Protein 9R22 (pdb70)

Solvent-accessible surface area: 41037 Å² total; per-residue (Å²): 90,1,80,98,61,19,65,17,0,25,5,2,9,23,0,0,2,6,0,32,7,9,11,43,14,1,29,21,9,0,84,59,16,82,107,87,2,23,43,0,0,0,6,5,0,7,2,0,31,0,0,6,45,7,9,73,37,9,24,46,38,8,18,38,16,28,110,88,63,80,73,58,2,29,20,18,5,14,10,4,5,19,32,21,0,16,9,32,6,0,18,1,0,21,15,0,0,100,16,33,63,7,106,19,46,69,86,0,40,133,83,0,42,80,0,0,59,46,32,10,95,1,8,31,14,0,18,14,143,99,55,68,23,60,81,0,46,103,58,8,63,78,0,72,52,61,1,22,161,4,0,67,27,8,73,0,5,99,11,1,71,87,33,90,30,0,100,78,4,1,60,32,0,39,78,15,1,62,99,17,22,32,42,37,39,87,3,13,47,82,12,66,78,116,57,71,49,90,33,12,42,13,1,46,77,2,0,80,18,3,66,64,3,9,21,74,0,2,64,32,0,40,65,0,0,58,120,52,30,132,88,2,81,97,61,19,66,17,0,25,5,2,9,21,0,0,1,6,0,31,8,8,11,43,14,1,29,21,9,0,85,56,16,83,105,91,1,22,42,0,0,0,6,6,0,7,1,1,30,0,0,6,44,9,9,74,36,9,24,44,37,8,17,37,18,28,111,88,62,79,72,56,1,34,20,37,7,17,9,5,5,18,31,20,0,16,10,32,6,0,18,1,0,21,16,0,0,101,16,33,62,7,107,13,45,69,89,0,40,132,91,0,42,81,0,0,64,48,33,10,89,0,8,32,14,0,16,19,144,100,52,68,23,60,80,0,47,104,56,8,61,76,0,71,52,62,1,23,160,4,0,67,25,6,58,0,7,100,11,1,75,87,32,90,32,0,101,80,4,2,61,32,0,38,78,15,1,60,101,16,22,32,41,36,36,86,4,14,46,81,13,67,77,116,57,69,49,89,33,11,43,13,1,46,77,3,0,78,18,3,67,64,3,9,21,74,0,2,62,31,0,40,68,0,0,58,124,52,31,132,89,1,81,98,63,19,67,17,0,26,4,1,9,24,0,0,1,6,0,32,8,8,11,44,15,0,30,19,9,0,87,58,16,81,104,89,1,23,43,0,0,0,6,5,0,7,1,1,31,0,0,6,44,8,8,72,36,9,23,45,36,8,18,38,16,27,111,88,63,80,72,56,1,34,20,36,7,14,10,4,4,20,29,20,0,16,11,31,6,0,18,1,0,22,16,0,0,99,15,34,62,7,105,14,44,71,89,0,40,131,89,0,41,81,0,0,64,46,33,10,90,0,8,31,14,0,18,15,144,98,54,71,22,55,83,0,49,103,56,8,63,79,0,72,51,63,0,22,163,4,0,66,23,9,62,0,4,93,11,2,70,87,32,89,28,0,100,78,5,2,63,32,0,38,78,15,2,61,100,16,22,31,40,37,37,85,5,13,47,79,14,67,78,117,56,69,49,90,33,12,42,13,2,46,78,3,0,78,18,3,65,64,3,8,22,73,0,2,64,33,0,41,70,0,0,58,122,50,36,133,91,2,80,98,63,18,69,16,0,25,5,1,8,23,0,0,2,6,0,34,7,9,10,44,15,0,29,19,9,1,86,56,16,82,106,89,2,22,41,0,0,0,5,5,0,7,2,1,30,0,0,5,43,7,9,74,35,8,21,46,37,8,18,37,18,27,110,90,64,80,72,57,2,34,20,35,6,15,10,4,5,19,30,21,0,15,10,31,5,0,17,1,0,22,14,0,0,102,16,33,62,9,107,18,46,69,88,0,39,131,81,0,43,80,0,0,64,48,33,9,90,0,7,31,14,0,16,15,149,100,54,67,21,56,80,1,50,99,58,8,64,79,0,71,51,63,0,22,164,4,0,68,24,7,69,0,7,98,13,1,74,85,33,90,30,0,99,77,3,2,64,32,0,38,78,16,2,61,101,16,22,32,42,37,37,85,5,13,45,82,12,66,80,116,57,77,49,88,33,11,43,12,1,46,78,3,0,76,17,3,65,65,3,8,20,73,0,3,64,31,0,40,66,0,0,57,120,52,33,128,95,2,85,45,63,20,66,16,0,19,5,2,8,23,0,0,2,6,0,32,8,9,10,43,15,0,29,20,9,0,85,58,16,80,105,89,1,23,43,0,0,0,6,4,0,8,2,1,30,1,0,6,44,7,9,73,36,8,23,46,37,8,18,39,18,28,115,91,62,80,72,58,2,36,20,35,8,13,10,4,5,20,32,20,0,17,10,32,6,0,17,1,0,21,15,0,0,101,15,34,63,9,110,10,45,70,88,0,39,132,89,0,42,81,0,0,60,46,32,10,96,1,7,31,12,0,18,16,144,101,55,64,23,65,79,0,47,101,59,7,63,79,0,74,52,62,1,23,162,4,0,66,25,6,58,0,7,100,10,1,74,88,34,89,31,0,100,83,7,2,62,32,0,40,77,16,2,62,101,17,22,33,41,36,38,85,4,13,35,84,13,66,74,106,56,79,48,88,33,11,43,13,2,46,77,2,0,78,18,4,66,66,4,9,20,74,1,3,63,31,0,40,72,0,0,57,129,52,31,132

Foldseek 3Di:
DDDPPQLLLVLLVVLLVVLVVLLCVLQVCLVPFPPLLNVLSVLLSVLSVLVNVLSVVQSVVQRVCVVVPHGFRACLSVLVSQLPNVLSLLLSLVSVLVSLPFDFDCVLNVLSNVLSNQLSVLCNCCSVVVDPLVRSLVSNVSSVVSSLCCLCPNRSVVSLVVDDLCVVLSVVLSCCSVPLVVLVSVCSVCVPVVVVDDNSVVSSSVSVSCCPNRSVNSVSSVVSSRVVSD/DDDPPQLLLVLLVVLLVVLVVLLCVLQVCLVPFPPLLNVLSVLLSVLSVLVNVLSVVQSVVQRVCVVVPHGFRDCLSVLVSQLPNVLSLLLSLVSVLVSLPFDFDCVLNVLSNVLSNQLSVLCNCCVVVVDPLVRSLVSNVSSVVSSLCCLCPNRSVVSLVVDDLCVVLSVVLSCCSVPLVVLVSVCSVCVPVVVVDDNSVVSSSVSVSCCPNRSVNSVSSVVSSRVVSD/DDDPPQLLLVLLVVLLVVLVVLLCVLQVCLVPFPPLQNVLSVLLSVLSVLVNVLSVVQSVVQRVCVVVPHGFRACLSVLVSQLPNVLSLLLSLVSVLVSLPFDFDCVLNVLSNVLSNQLSVLCNCCSVVVDPLVRSLVSNVSSVVSSLCCLCPNRSVVSLVVDDLCVVLSVVLSCCSVPLVVLVSVCSVCVPVVVVDDNSVVSSSVSVSCCPNRSVNSVSSVVSSRVVSD/DDDPPQLLLVLLVVLLVVLVVLLCVLQVCLVPFPPLLNVLSVLLSVLSVLVNVLSVVQSVVQRVCVVVPHGFRACLSVLVSQLPNVLSLLLSLVSVLVSLPFDFDCVLNVLSNVLSNQLSVLCNCCSVVVDPLVRSLVSNVSSVVSSLCCLCPNRSVVSLVVDDLCVVLSVVLSCCSVPLVVLVSVCSVCVPVVVVDDNSVVSSSVSVSCCPNRSVNSVSSVVSSRVVSD/DDDDVQLLLVLLVVLLVVLVVLLCVLQVCLVPFPPLLNVLSVLLSVLSVLVNVLSVVQSVVQRVCVVVPHGFRACLSVLVSQLPNVLSLLLSLVSVLVSLPFDFDCVLNVLSNVLSNQLSVLCNCCSVVVDPLVRSLVSNVSSVVSSLCCLCPNRSVVSLVVDDLCVVLSVVLSCCSVPLVVLVSVCSVCVPVVVVDDNSRVSSSVSVSCCPNRSVNSVSSVVSSRVVSD

B-factor: mean 44.11, std 25.73, range [10.43, 156.04]

Sequence (1150 aa):
MLQAGDFVGVSFWLVSVVAMVAATVFFFYEGMSVKKEWKLSMTIAGLVTLVAAIHYYYMRDYWVASVLAGSPDSPIVYRYIDWLITVPLLMIEFFIILKAVGASISTNSFWRLLVGTLVMLIGGFAGEAMLISASLGFIIGMVGWAIIIWEIFGGEASKAADANAGVKSAFNALRLIVLVGWAIYPLGYIFGYMMGSVDSGSLNIIYNLADFVNKILFGLIIWNVAVRESSMLQAGDFVGVSFWLVSVVAMVAATVFFFYEGMSVKKEWKLSMTIAGLVTLVAAIHYYYMRDYWVASVLAGSPDSPIVYRYIDWLITVPLLMIEFFIILKAVGASISTNSFWRLLVGTLVMLIGGFAGEAMLISASLGFIIGMVGWAIIIWEIFGGEASKAADANAGVKSAFNALRLIVLVGWAIYPLGYIFGYMMGSVDSGSLNIIYNLADFVNKILFGLIIWNVAVRESSMLQAGDFVGVSFWLVSVVAMVAATVFFFYEGMSVKKEWKLSMTIAGLVTLVAAIHYYYMRDYWVASVLAGSPDSPIVYRYIDWLITVPLLMIEFFIILKAVGASISTNSFWRLLVGTLVMLIGGFAGEAMLISASLGFIIGMVGWAIIIWEIFGGEASKAADANAGVKSAFNALRLIVLVGWAIYPLGYIFGYMMGSVDSGSLNIIYNLADFVNKILFGLIIWNVAVRESSMLQAGDFVGVSFWLVSVVAMVAATVFFFYEGMSVKKEWKLSMTIAGLVTLVAAIHYYYMRDYWVASVLAGSPDSPIVYRYIDWLITVPLLMIEFFIILKAVGASISTNSFWRLLVGTLVMLIGGFAGEAMLISASLGFIIGMVGWAIIIWEIFGGEASKAADANAGVKSAFNALRLIVLVGWAIYPLGYIFGYMMGSVDSGSLNIIYNLADFVNKILFGLIIWNVAVRESSMLQAGDFVGVSFWLVSVVAMVAATVFFFYEGMSVKKEWKLSMTIAGLVTLVAAIHYYYMRDYWVASVLAGSPDSPIVYRYIDWLITVPLLMIEFFIILKAVGASISTNSFWRLLVGTLVMLIGGFAGEAMLISASLGFIIGMVGWAIIIWEIFGGEASKAADANAGVKSAFNALRLIVLVGWAIYPLGYIFGYMMGSVDSGSLNIIYNLADFVNKILFGLIIWNVAVRESS

Structure (mmCIF, N/CA/C/O backbone):
data_9R22
#
_entry.id   9R22
#
_cell.length_a   1.00
_cell.length_b   1.00
_cell.length_c   1.00
_cell.angle_alpha   90.00
_cell.angle_beta   90.00
_cell.angle_gamma   90.00
#
_symmetry.space_group_name_H-M   'P 1'
#
loop_
_entity.id
_entity.type
_entity.pdbx_description
1 polymer 'microbial rhodopsin'
2 non-polymer EICOSANE
3 non-polymer RETINAL
4 non-polymer DODECYL-BETA-D-MALTOSIDE
5 water water
#
loop_
_atom_site.group_PDB
_atom_site.id
_atom_site.type_symbol
_atom_site.label_atom_id
_atom_site.label_alt_id
_atom_site.label_comp_id
_atom_site.label_asym_id
_atom_site.label_entity_id
_atom_site.label_seq_id
_atom_site.pdbx_PDB_ins_code
_atom_site.Cartn_x
_atom_site.Cartn_y
_atom_site.Cartn_z
_atom_site.occupancy
_atom_site.B_iso_or_equiv
_atom_site.auth_seq_id
_atom_site.auth_comp_id
_atom_site.auth_asym_id
_atom_site.auth_atom_id
_atom_site.pdbx_PDB_model_num
ATOM 1 N N . MET A 1 1 ? 104.578 115.448 137.958 1.00 78.78 1 MET A N 1
ATOM 2 C CA . MET A 1 1 ? 103.675 114.516 137.230 1.00 75.27 1 MET A CA 1
ATOM 3 C C . MET A 1 1 ? 102.235 115.033 137.251 1.00 61.79 1 MET A C 1
ATOM 4 O O . MET A 1 1 ? 101.753 115.624 138.216 1.00 72.85 1 MET A O 1
ATOM 9 N N . LEU A 1 2 ? 101.552 114.791 136.151 1.00 50.79 2 LEU A N 1
ATOM 10 C CA . LEU A 1 2 ? 100.193 115.233 135.961 1.00 48.51 2 LEU A CA 1
ATOM 11 C C . LEU A 1 2 ? 99.285 114.404 136.856 1.00 48.82 2 LEU A C 1
ATOM 12 O O . LEU A 1 2 ? 99.359 113.186 136.829 1.00 64.56 2 LEU A O 1
ATOM 17 N N . GLN A 1 3 ? 98.441 115.071 137.640 1.00 65.05 3 GLN A N 1
ATOM 18 C CA . GLN A 1 3 ? 97.689 114.436 138.709 1.00 70.59 3 GLN A CA 1
ATOM 19 C C . GLN A 1 3 ? 96.318 114.082 138.176 1.00 70.86 3 GLN A C 1
ATOM 20 O O . GLN A 1 3 ? 95.986 114.452 137.050 1.00 67.44 3 GLN A O 1
ATOM 26 N N . ALA A 1 4 ? 95.548 113.368 139.015 1.00 96.20 4 ALA A N 1
ATOM 27 C CA . ALA A 1 4 ? 94.229 112.872 138.652 1.00 116.16 4 ALA A CA 1
ATOM 28 C C . ALA A 1 4 ? 93.199 113.987 138.808 1.00 105.47 4 ALA A C 1
ATOM 29 O O . ALA A 1 4 ? 93.199 114.703 139.814 1.00 97.96 4 ALA A O 1
ATOM 31 N N . GLY A 1 5 ? 92.346 114.123 137.783 1.00 81.38 5 GLY A N 1
ATOM 32 C CA . GLY A 1 5 ? 91.272 115.100 137.794 1.00 74.34 5 GLY A CA 1
ATOM 33 C C . GLY A 1 5 ? 91.750 116.483 137.362 1.00 65.52 5 GLY A C 1
ATOM 34 O O . GLY A 1 5 ? 90.952 117.424 137.344 1.00 74.76 5 GLY A O 1
ATOM 35 N N . ASP A 1 6 ? 93.024 116.587 136.972 1.00 47.62 6 ASP A N 1
ATOM 36 C CA . ASP A 1 6 ? 93.572 117.848 136.518 1.00 46.03 6 ASP A CA 1
ATOM 37 C C . ASP A 1 6 ? 93.323 118.012 135.015 1.00 45.08 6 ASP A C 1
ATOM 38 O O . ASP A 1 6 ? 94.169 117.645 134.193 1.00 49.84 6 ASP A O 1
ATOM 43 N N . PHE A 1 7 ? 92.174 118.597 134.660 1.00 36.69 7 PHE A N 1
ATOM 44 C CA . PHE A 1 7 ? 91.875 118.834 133.265 1.00 36.65 7 PHE A CA 1
ATOM 45 C C . PHE A 1 7 ? 92.750 119.948 132.697 1.00 32.80 7 PHE A C 1
ATOM 46 O O . PHE A 1 7 ? 93.129 119.910 131.524 1.00 33.88 7 PHE A O 1
ATOM 54 N N . VAL A 1 8 ? 93.148 120.901 133.523 1.00 28.71 8 VAL A N 1
ATOM 55 C CA . VAL A 1 8 ? 93.992 121.948 133.007 1.00 29.59 8 VAL A CA 1
ATOM 56 C C . VAL A 1 8 ? 95.320 121.321 132.572 1.00 31.96 8 VAL A C 1
ATOM 57 O O . VAL A 1 8 ? 95.853 121.630 131.498 1.00 33.66 8 VAL A O 1
ATOM 61 N N . GLY A 1 9 ? 95.822 120.399 133.372 1.00 26.47 9 GLY A N 1
ATOM 62 C CA . GLY A 1 9 ? 97.091 119.808 133.046 1.00 25.23 9 GLY A CA 1
ATOM 63 C C . GLY A 1 9 ? 96.952 118.851 131.882 1.00 26.47 9 GLY A C 1
ATOM 64 O O . GLY A 1 9 ? 97.916 118.641 131.144 1.00 30.03 9 GLY A O 1
ATOM 65 N N . VAL A 1 10 ? 95.765 118.258 131.739 1.00 27.03 10 VAL A N 1
ATOM 66 C CA . VAL A 1 10 ? 95.555 117.340 130.632 1.00 28.86 10 VAL A CA 1
ATOM 67 C C . VAL A 1 10 ? 95.568 118.131 129.332 1.00 25.85 10 VAL A C 1
ATOM 68 O O . VAL A 1 10 ? 96.306 117.744 128.432 1.00 25.93 10 VAL A O 1
ATOM 72 N N . SER A 1 11 ? 94.858 119.275 129.331 1.00 20.54 11 SER A N 1
ATOM 73 C CA . SER A 1 11 ? 94.825 120.203 128.219 1.00 19.12 11 SER A CA 1
ATOM 74 C C . SER A 1 11 ? 96.229 120.704 127.863 1.00 17.05 11 SER A C 1
ATOM 75 O O . SER A 1 11 ? 96.526 120.862 126.700 1.00 17.66 11 SER A O 1
ATOM 78 N N . PHE A 1 12 ? 97.080 120.992 128.837 1.00 15.56 12 PHE A N 1
ATOM 79 C CA . PHE A 1 12 ? 98.427 121.371 128.512 1.00 16.66 12 PHE A CA 1
ATOM 80 C C . PHE A 1 12 ? 99.176 120.219 127.818 1.00 18.51 12 PHE A C 1
ATOM 81 O O . PHE A 1 12 ? 100.040 120.442 126.967 1.00 19.49 12 PHE A O 1
ATOM 89 N N . TRP A 1 13 ? 98.911 118.980 128.216 1.00 19.89 13 TRP A N 1
ATOM 90 C CA . TRP A 1 13 ? 99.624 117.848 127.654 1.00 21.65 13 TRP A CA 1
ATOM 91 C C . TRP A 1 13 ? 99.137 117.633 126.218 1.00 22.98 13 TRP A C 1
ATOM 92 O O . TRP A 1 13 ? 99.936 117.409 125.298 1.00 24.27 13 TRP A O 1
ATOM 103 N N . LEU A 1 14 ? 97.828 117.718 126.036 1.00 18.04 14 LEU A N 1
ATOM 104 C CA . LEU A 1 14 ? 97.288 117.485 124.732 1.00 19.95 14 LEU A CA 1
ATOM 105 C C . LEU A 1 14 ? 97.873 118.480 123.735 1.00 18.65 14 LEU A C 1
ATOM 106 O O . LEU A 1 14 ? 98.413 118.117 122.697 1.00 17.78 14 LEU A O 1
ATOM 111 N N . VAL A 1 15 ? 97.759 119.758 124.065 1.00 18.23 15 VAL A N 1
ATOM 112 C CA . VAL A 1 15 ? 98.181 120.796 123.169 1.00 17.17 15 VAL A CA 1
ATOM 113 C C . VAL A 1 15 ? 99.690 120.736 123.016 1.00 14.55 15 VAL A C 1
ATOM 114 O O . VAL A 1 15 ? 100.201 120.992 121.959 1.00 14.27 15 VAL A O 1
ATOM 118 N N . SER A 1 16 ? 100.427 120.382 124.042 1.00 15.26 16 SER A N 1
ATOM 119 C CA . SER A 1 16 ? 101.859 120.397 123.836 1.00 16.45 16 SER A CA 1
ATOM 120 C C . SER A 1 16 ? 102.258 119.364 122.777 1.00 16.62 16 SER A C 1
ATOM 121 O O . SER A 1 16 ? 103.152 119.644 121.982 1.00 17.17 16 SER A O 1
ATOM 124 N N A VAL A 1 17 ? 101.604 118.202 122.753 0.50 16.12 17 VAL A N 1
ATOM 125 N N B VAL A 1 17 ? 101.604 118.202 122.753 0.50 16.60 17 VAL A N 1
ATOM 126 C CA A VAL A 1 17 ? 102.023 117.155 121.839 0.50 17.79 17 VAL A CA 1
ATOM 127 C CA B VAL A 1 17 ? 102.023 117.157 121.840 0.50 18.70 17 VAL A CA 1
ATOM 128 C C A VAL A 1 17 ? 101.433 117.440 120.455 0.50 16.77 17 VAL A C 1
ATOM 129 C C B VAL A 1 17 ? 101.433 117.440 120.455 0.50 17.24 17 VAL A C 1
ATOM 130 O O A VAL A 1 17 ? 102.124 117.308 119.448 0.50 18.00 17 VAL A O 1
ATOM 131 O O B VAL A 1 17 ? 102.124 117.308 119.448 0.50 18.47 17 VAL A O 1
ATOM 138 N N . ALA A 1 18 ? 100.208 117.939 120.399 1.00 16.06 18 ALA A N 1
ATOM 139 C CA . ALA A 1 18 ? 99.648 118.352 119.128 1.00 16.31 18 ALA A CA 1
ATOM 140 C C . ALA A 1 18 ? 100.595 119.302 118.403 1.00 16.83 18 ALA A C 1
ATOM 141 O O . ALA A 1 18 ? 100.800 119.162 117.201 1.00 18.78 18 ALA A O 1
ATOM 143 N N . MET A 1 19 ? 101.130 120.284 119.123 1.00 16.41 19 MET A N 1
ATOM 144 C CA . MET A 1 19 ? 101.972 121.297 118.536 1.00 16.10 19 MET A CA 1
ATOM 145 C C . MET A 1 19 ? 103.296 120.732 118.074 1.00 15.14 19 MET A C 1
ATOM 146 O O . MET A 1 19 ? 103.822 121.193 117.070 1.00 15.30 19 MET A O 1
ATOM 151 N N . VAL A 1 20 ? 103.816 119.706 118.734 1.00 15.26 20 VAL A N 1
ATOM 152 C CA . VAL A 1 20 ? 105.017 119.092 118.183 1.00 16.11 20 VAL A CA 1
ATOM 153 C C . VAL A 1 20 ? 104.661 118.384 116.878 1.00 15.79 20 VAL A C 1
ATOM 154 O O . VAL A 1 20 ? 105.429 118.320 115.940 1.00 16.12 20 VAL A O 1
ATOM 158 N N . ALA A 1 21 ? 103.504 117.744 116.865 1.00 15.95 21 ALA A N 1
ATOM 159 C CA . ALA A 1 21 ? 103.114 117.013 115.692 1.00 16.54 21 ALA A CA 1
ATOM 160 C C . ALA A 1 21 ? 102.965 117.992 114.540 1.00 16.17 21 ALA A C 1
ATOM 161 O O . ALA A 1 21 ? 103.555 117.790 113.500 1.00 17.87 21 ALA A O 1
ATOM 163 N N . ALA A 1 22 ? 102.208 119.070 114.759 1.00 17.24 22 ALA A N 1
ATOM 164 C CA . ALA A 1 22 ? 101.999 120.124 113.765 1.00 16.69 22 ALA A CA 1
ATOM 165 C C . ALA A 1 22 ? 103.297 120.683 113.191 1.00 14.13 22 ALA A C 1
ATOM 166 O O . ALA A 1 22 ? 103.402 120.868 111.988 1.00 13.23 22 ALA A O 1
ATOM 168 N N . THR A 1 23 ? 104.280 120.906 114.032 1.00 14.41 23 THR A N 1
ATOM 169 C CA . THR A 1 23 ? 105.539 121.477 113.594 1.00 16.62 23 THR A CA 1
ATOM 170 C C . THR A 1 23 ? 106.152 120.547 112.567 1.00 15.54 23 THR A C 1
ATOM 171 O O . THR A 1 23 ? 106.633 120.963 111.527 1.00 17.01 23 THR A O 1
ATOM 175 N N . VAL A 1 24 ? 106.235 119.287 112.917 1.00 15.18 24 VAL A N 1
ATOM 176 C CA . VAL A 1 24 ? 106.927 118.359 112.058 1.00 15.88 24 VAL A CA 1
ATOM 177 C C . VAL A 1 24 ? 106.124 118.256 110.759 1.00 13.39 24 VAL A C 1
ATOM 178 O O . VAL A 1 24 ? 106.697 118.262 109.688 1.00 12.62 24 VAL A O 1
ATOM 182 N N . PHE A 1 25 ? 104.807 118.233 110.864 1.00 11.28 25 PHE A N 1
ATOM 183 C CA . PHE A 1 25 ? 104.021 118.145 109.673 1.00 12.16 25 PHE A CA 1
ATOM 184 C C . PHE A 1 25 ? 104.332 119.295 108.730 1.00 12.73 25 PHE A C 1
ATOM 185 O O . PHE A 1 25 ? 104.589 119.052 107.578 1.00 13.50 25 PHE A O 1
ATOM 193 N N . PHE A 1 26 ? 104.356 120.537 109.213 1.00 13.78 26 PHE A N 1
ATOM 194 C CA . PHE A 1 26 ? 104.511 121.667 108.328 1.00 13.99 26 PHE A CA 1
ATOM 195 C C . PHE A 1 26 ? 105.898 121.623 107.735 1.00 15.13 26 PHE A C 1
ATOM 196 O O . PHE A 1 26 ? 106.044 121.903 106.562 1.00 18.84 26 PHE A O 1
ATOM 204 N N . PHE A 1 27 ? 106.912 121.335 108.532 1.00 15.84 27 PHE A N 1
ATOM 205 C CA . PHE A 1 27 ? 108.255 121.345 108.007 1.00 16.92 27 PHE A CA 1
ATOM 206 C C . PHE A 1 27 ? 108.430 120.242 106.975 1.00 17.36 27 PHE A C 1
ATOM 207 O O . PHE A 1 27 ? 109.039 120.460 105.922 1.00 19.15 27 PHE A O 1
ATOM 215 N N . TYR A 1 28 ? 107.913 119.061 107.252 1.00 19.52 28 TYR A N 1
ATOM 216 C CA . TYR A 1 28 ? 108.151 117.940 106.359 1.00 20.49 28 TYR A CA 1
ATOM 217 C C . TYR A 1 28 ? 107.329 118.087 105.089 1.00 18.84 28 TYR A C 1
ATOM 218 O O . TYR A 1 28 ? 107.788 117.755 104.016 1.00 21.17 28 TYR A O 1
ATOM 227 N N . GLU A 1 29 ? 106.114 118.548 105.191 1.00 20.26 29 GLU A N 1
ATOM 228 C CA . GLU A 1 29 ? 105.333 118.748 103.995 1.00 23.55 29 GLU A CA 1
ATOM 229 C C . GLU A 1 29 ? 105.826 119.957 103.223 1.00 24.41 29 GLU A C 1
ATOM 230 O O . GLU A 1 29 ? 105.640 120.025 102.011 1.00 26.41 29 GLU A O 1
ATOM 236 N N . GLY A 1 30 ? 106.394 120.937 103.916 1.00 25.32 30 GLY A N 1
ATOM 237 C CA . GLY A 1 30 ? 106.800 122.160 103.255 1.00 24.58 30 GLY A CA 1
ATOM 238 C C . GLY A 1 30 ? 107.895 121.853 102.243 1.00 25.19 30 GLY A C 1
ATOM 239 O O . GLY A 1 30 ? 108.051 122.556 101.251 1.00 29.16 30 GLY A O 1
ATOM 240 N N . MET A 1 31 ? 108.587 120.738 102.453 1.00 24.08 31 MET A N 1
ATOM 241 C CA . MET A 1 31 ? 109.568 120.269 101.502 1.00 28.52 31 MET A CA 1
ATOM 242 C C . MET A 1 31 ? 108.966 119.754 100.193 1.00 30.69 31 MET A C 1
ATOM 243 O O . MET A 1 31 ? 109.690 119.528 99.246 1.00 44.87 31 MET A O 1
ATOM 248 N N . SER A 1 32 ? 107.659 119.664 100.072 1.00 33.19 32 SER A N 1
ATOM 249 C CA . SER A 1 32 ? 107.059 119.052 98.916 1.00 34.06 32 SER A CA 1
ATOM 250 C C . SER A 1 32 ? 105.937 119.896 98.321 1.00 31.54 32 SER A C 1
ATOM 251 O O . SER A 1 32 ? 105.075 119.351 97.647 1.00 43.96 32 SER A O 1
ATOM 254 N N . VAL A 1 33 ? 105.870 121.191 98.618 1.00 33.94 33 VAL A N 1
ATOM 255 C CA . VAL A 1 33 ? 104.961 122.104 97.924 1.00 31.17 33 VAL A CA 1
ATOM 256 C C . VAL A 1 33 ? 105.767 122.866 96.877 1.00 29.25 33 VAL A C 1
ATOM 257 O O . VAL A 1 33 ? 106.984 122.964 96.963 1.00 34.68 33 VAL A O 1
ATOM 261 N N . LYS A 1 34 ? 105.100 123.502 95.940 1.00 28.45 34 LYS A N 1
ATOM 262 C CA . LYS A 1 34 ? 105.835 124.303 94.994 1.00 32.84 34 LYS A CA 1
ATOM 263 C C . LYS A 1 34 ? 106.672 125.330 95.746 1.00 32.41 34 LYS A C 1
ATOM 264 O O . LYS A 1 34 ? 106.271 125.811 96.790 1.00 40.89 34 LYS A O 1
ATOM 270 N N . LYS A 1 35 ? 107.803 125.730 95.181 1.00 35.47 35 LYS A N 1
ATOM 271 C CA . LYS A 1 35 ? 108.661 126.720 95.795 1.00 38.62 35 LYS A CA 1
ATOM 272 C C . LYS A 1 35 ? 107.883 127.975 96.203 1.00 32.47 35 LYS A C 1
ATOM 273 O O . LYS A 1 35 ? 108.103 128.500 97.281 1.00 40.57 35 LYS A O 1
ATOM 276 N N . GLU A 1 36 ? 106.964 128.465 95.395 1.00 32.21 36 GLU A N 1
ATOM 277 C CA . GLU A 1 36 ? 106.190 129.644 95.762 1.00 38.77 36 GLU A CA 1
ATOM 278 C C . GLU A 1 36 ? 105.570 129.522 97.163 1.00 33.25 36 GLU A C 1
ATOM 279 O O . GLU A 1 36 ? 105.359 130.529 97.827 1.00 32.83 36 GLU A O 1
ATOM 285 N N . TRP A 1 37 ? 105.264 128.287 97.593 1.00 27.15 37 TRP A N 1
ATOM 286 C CA . TRP A 1 37 ? 104.489 128.048 98.775 1.00 20.53 37 TRP A CA 1
ATOM 287 C C . TRP A 1 37 ? 105.379 127.677 99.942 1.00 19.91 37 TRP A C 1
ATOM 288 O O . TRP A 1 37 ? 104.898 127.528 101.056 1.00 20.86 37 TRP A O 1
ATOM 299 N N . LYS A 1 38 ? 106.683 127.579 99.729 1.00 21.60 38 LYS A N 1
ATOM 300 C CA . LYS A 1 38 ? 107.532 127.028 100.768 1.00 22.60 38 LYS A CA 1
ATOM 301 C C . LYS A 1 38 ? 107.582 127.975 101.981 1.00 19.62 38 LYS A C 1
ATOM 302 O O . LYS A 1 38 ? 107.446 127.537 103.126 1.00 19.25 38 LYS A O 1
ATOM 308 N N . LEU A 1 39 ? 107.684 129.277 101.760 1.00 16.56 39 LEU A N 1
ATOM 309 C CA . LEU A 1 39 ? 107.722 130.218 102.860 1.00 16.25 39 LEU A CA 1
ATOM 310 C C . LEU A 1 39 ? 106.471 130.119 103.741 1.00 18.07 39 LEU A C 1
ATOM 311 O O . LEU A 1 39 ? 106.607 130.137 104.959 1.00 21.86 39 LEU A O 1
ATOM 316 N N . SER A 1 40 ? 105.261 130.068 103.170 1.00 16.42 40 SER A N 1
ATOM 317 C CA . SER A 1 40 ? 104.044 129.833 103.930 1.00 16.49 40 SER A CA 1
ATOM 318 C C . SER A 1 40 ? 104.194 128.714 104.957 1.00 15.33 40 SER A C 1
ATOM 319 O O . SER A 1 40 ? 103.761 128.840 106.091 1.00 13.68 40 SER A O 1
ATOM 322 N N . MET A 1 41 ? 104.630 127.567 104.456 1.00 15.35 41 MET A N 1
ATOM 323 C CA . MET A 1 41 ? 104.745 126.367 105.240 1.00 17.70 41 MET A CA 1
ATOM 324 C C . MET A 1 41 ? 105.759 126.592 106.320 1.00 17.07 41 MET A C 1
ATOM 325 O O . MET A 1 41 ? 105.540 126.126 107.416 1.00 21.32 41 MET A O 1
ATOM 330 N N . THR A 1 42 ? 106.798 127.363 106.010 1.00 17.20 42 THR A N 1
ATOM 331 C CA . THR A 1 42 ? 107.820 127.663 106.981 1.00 17.10 42 THR A CA 1
ATOM 332 C C . THR A 1 42 ? 107.222 128.471 108.115 1.00 14.60 42 THR A C 1
ATOM 333 O O . THR A 1 42 ? 107.476 128.142 109.265 1.00 14.65 42 THR A O 1
ATOM 337 N N . ILE A 1 43 ? 106.480 129.517 107.788 1.00 13.86 43 ILE A N 1
ATOM 338 C CA . ILE A 1 43 ? 105.918 130.323 108.829 1.00 15.98 43 ILE A CA 1
ATOM 339 C C . ILE A 1 43 ? 105.016 129.474 109.712 1.00 16.16 43 ILE A C 1
ATOM 340 O O . ILE A 1 43 ? 105.173 129.501 110.928 1.00 19.12 43 ILE A O 1
ATOM 345 N N . ALA A 1 44 ? 104.201 128.599 109.139 1.00 14.65 44 ALA A N 1
ATOM 346 C CA . ALA A 1 44 ? 103.303 127.756 109.917 1.00 12.06 44 ALA A CA 1
ATOM 347 C C . ALA A 1 44 ? 104.073 126.857 110.866 1.00 11.59 44 ALA A C 1
ATOM 348 O O . ALA A 1 44 ? 103.664 126.613 111.995 1.00 12.75 44 ALA A O 1
ATOM 350 N N . GLY A 1 45 ? 105.129 126.257 110.371 1.00 10.47 45 GLY A N 1
ATOM 351 C CA . GLY A 1 45 ? 105.929 125.442 111.234 1.00 10.43 45 GLY A CA 1
ATOM 352 C C . GLY A 1 45 ? 106.541 126.268 112.359 1.00 11.68 45 GLY A C 1
ATOM 353 O O . GLY A 1 45 ? 106.699 125.765 113.468 1.00 13.07 45 GLY A O 1
ATOM 354 N N . LEU A 1 46 ? 106.963 127.497 112.070 1.00 12.75 46 LEU A N 1
ATOM 355 C CA . LEU A 1 46 ? 107.567 128.297 113.105 1.00 14.00 46 LEU A CA 1
ATOM 356 C C . LEU A 1 46 ? 106.554 128.593 114.197 1.00 12.09 46 LEU A C 1
ATOM 357 O O . LEU A 1 46 ? 106.858 128.538 115.379 1.00 11.85 46 LEU A O 1
ATOM 362 N N . VAL A 1 47 ? 105.378 128.995 113.795 1.00 12.68 47 VAL A N 1
ATOM 363 C CA . VAL A 1 47 ? 104.338 129.259 114.750 1.00 13.17 47 VAL A CA 1
ATOM 364 C C . VAL A 1 47 ? 104.153 128.061 115.648 1.00 13.08 47 VAL A C 1
ATOM 365 O O . VAL A 1 47 ? 104.165 128.225 116.866 1.00 14.14 47 VAL A O 1
ATOM 369 N N . THR A 1 48 ? 103.970 126.871 115.067 1.00 12.62 48 THR A N 1
ATOM 370 C CA . THR A 1 48 ? 103.681 125.747 115.927 1.00 13.09 48 THR A CA 1
ATOM 371 C C . THR A 1 48 ? 104.890 125.377 116.752 1.00 12.04 48 THR A C 1
ATOM 372 O O . THR A 1 48 ? 104.692 124.863 117.825 1.00 13.20 48 THR A O 1
ATOM 376 N N . LEU A 1 49 ? 106.099 125.633 116.264 1.00 12.52 49 LEU A N 1
ATOM 377 C CA . LEU A 1 49 ? 107.311 125.327 116.987 1.00 13.05 49 LEU A CA 1
ATOM 378 C C . LEU A 1 49 ? 107.484 126.186 118.233 1.00 13.88 49 LEU A C 1
ATOM 379 O O . LEU A 1 49 ? 107.877 125.692 119.285 1.00 14.13 49 LEU A O 1
ATOM 384 N N . VAL A 1 50 ? 107.273 127.490 118.104 1.00 13.63 50 VAL A N 1
ATOM 385 C CA . VAL A 1 50 ? 107.366 128.368 119.244 1.00 12.63 50 VAL A CA 1
ATOM 386 C C . VAL A 1 50 ? 106.325 127.909 120.235 1.00 13.46 50 VAL A C 1
ATOM 387 O O . VAL A 1 50 ? 106.648 127.629 121.371 1.00 16.85 50 VAL A O 1
ATOM 391 N N . ALA A 1 51 ? 105.091 127.771 119.812 1.00 13.31 51 ALA A N 1
ATOM 392 C CA . ALA A 1 51 ? 104.073 127.314 120.738 1.00 14.24 51 ALA A CA 1
ATOM 393 C C . ALA A 1 51 ? 104.504 126.007 121.435 1.00 13.64 51 ALA A C 1
ATOM 394 O O . ALA A 1 51 ? 104.349 125.867 122.641 1.00 13.23 51 ALA A O 1
ATOM 396 N N . ALA A 1 52 ? 105.031 125.045 120.704 1.00 12.65 52 ALA A N 1
ATOM 397 C CA . ALA A 1 52 ? 105.393 123.803 121.336 1.00 14.62 52 ALA A CA 1
ATOM 398 C C . ALA A 1 52 ? 106.444 124.032 122.420 1.00 16.79 52 ALA A C 1
ATOM 399 O O . ALA A 1 52 ? 106.335 123.565 123.528 1.00 19.02 52 ALA A O 1
ATOM 401 N N . ILE A 1 53 ? 107.472 124.779 122.112 1.00 17.56 53 ILE A N 1
ATOM 402 C CA . ILE A 1 53 ? 108.500 125.028 123.083 1.00 17.97 53 ILE A CA 1
ATOM 403 C C . ILE A 1 53 ? 107.927 125.724 124.312 1.00 15.61 53 ILE A C 1
ATOM 404 O O . ILE A 1 53 ? 108.282 125.414 125.432 1.00 18.92 53 ILE A O 1
ATOM 409 N N . HIS A 1 54 ? 107.083 126.677 124.115 1.00 15.45 54 HIS A N 1
ATOM 410 C CA . HIS A 1 54 ? 106.525 127.367 125.239 1.00 17.87 54 HIS A CA 1
ATOM 411 C C . HIS A 1 54 ? 105.584 126.468 126.026 1.00 15.96 54 HIS A C 1
ATOM 412 O O . HIS A 1 54 ? 105.531 126.590 127.232 1.00 18.03 54 HIS A O 1
ATOM 419 N N . TYR A 1 55 ? 104.797 125.630 125.379 1.00 16.82 55 TYR A N 1
ATOM 420 C CA . TYR A 1 55 ? 103.847 124.784 126.094 1.00 17.11 55 TYR A CA 1
ATOM 421 C C . TYR A 1 55 ? 104.616 123.739 126.891 1.00 16.29 55 TYR A C 1
ATOM 422 O O . TYR A 1 55 ? 104.196 123.378 127.974 1.00 19.51 55 TYR A O 1
ATOM 431 N N . TYR A 1 56 ? 105.747 123.281 126.393 1.00 14.62 56 TYR A N 1
ATOM 432 C CA . TYR A 1 56 ? 106.571 122.419 127.196 1.00 16.19 56 TYR A CA 1
ATOM 433 C C . TYR A 1 56 ? 106.961 123.165 128.464 1.00 17.79 56 TYR A C 1
ATOM 434 O O . TYR A 1 56 ? 106.890 122.609 129.544 1.00 21.26 56 TYR A O 1
ATOM 443 N N . TYR A 1 57 ? 107.327 124.432 128.382 1.00 17.71 57 TYR A N 1
ATOM 444 C CA . TYR A 1 57 ? 107.707 125.124 129.586 1.00 17.60 57 TYR A CA 1
ATOM 445 C C . TYR A 1 57 ? 106.484 125.324 130.462 1.00 19.16 57 TYR A C 1
ATOM 446 O O . TYR A 1 57 ? 106.490 125.055 131.644 1.00 21.82 57 TYR A O 1
ATOM 455 N N . MET A 1 58 ? 105.441 125.857 129.886 1.00 21.39 58 MET A N 1
ATOM 456 C CA . MET A 1 58 ? 104.292 126.221 130.672 1.00 22.84 58 MET A CA 1
ATOM 457 C C . MET A 1 58 ? 103.662 125.036 131.361 1.00 23.40 58 MET A C 1
ATOM 458 O O . MET A 1 58 ? 103.032 125.257 132.390 1.00 25.09 58 MET A O 1
ATOM 463 N N . ARG A 1 59 ? 103.766 123.826 130.789 1.00 23.59 59 ARG A N 1
ATOM 464 C CA . ARG A 1 59 ? 103.065 122.700 131.384 1.00 22.47 59 ARG A CA 1
ATOM 465 C C . ARG A 1 59 ? 103.804 122.308 132.656 1.00 22.71 59 ARG A C 1
ATOM 466 O O . ARG A 1 59 ? 103.175 122.033 133.664 1.00 24.13 59 ARG A O 1
ATOM 474 N N . ASP A 1 60 ? 105.129 122.352 132.578 1.00 20.26 60 ASP A N 1
ATOM 475 C CA . ASP A 1 60 ? 105.980 122.166 133.733 1.00 24.61 60 ASP A CA 1
ATOM 476 C C . ASP A 1 60 ? 105.590 123.138 134.855 1.00 25.13 60 ASP A C 1
ATOM 477 O O . ASP A 1 60 ? 105.414 122.745 136.000 1.00 30.85 60 ASP A O 1
ATOM 479 N N . TYR A 1 61 ? 105.439 124.406 134.531 1.00 27.82 61 TYR A N 1
ATOM 480 C CA . TYR A 1 61 ? 105.078 125.389 135.522 1.00 28.86 61 TYR A CA 1
ATOM 481 C C . TYR A 1 61 ? 103.773 124.961 136.177 1.00 25.47 61 TYR A C 1
ATOM 482 O O . TYR A 1 61 ? 103.602 125.093 137.366 1.00 32.82 61 TYR A O 1
ATOM 491 N N . TRP A 1 62 ? 102.807 124.529 135.402 1.00 28.69 62 TRP A N 1
ATOM 492 C CA . TRP A 1 62 ? 101.484 124.298 135.954 1.00 33.78 62 TRP A CA 1
ATOM 493 C C . TRP A 1 62 ? 101.532 123.166 136.955 1.00 35.54 62 TRP A C 1
ATOM 494 O O . TRP A 1 62 ? 100.823 123.125 137.952 1.00 35.66 62 TRP A O 1
ATOM 505 N N . VAL A 1 63 ? 102.319 122.183 136.587 1.00 37.96 63 VAL A N 1
ATOM 506 C CA . VAL A 1 63 ? 102.285 120.956 137.324 1.00 38.55 63 VAL A CA 1
ATOM 507 C C . VAL A 1 63 ? 102.930 121.272 138.672 1.00 38.32 63 VAL A C 1
ATOM 508 O O . VAL A 1 63 ? 102.305 121.051 139.707 1.00 42.73 63 VAL A O 1
ATOM 512 N N . ALA A 1 64 ? 104.085 121.932 138.645 1.00 34.88 64 ALA A N 1
ATOM 513 C CA . ALA A 1 64 ? 104.680 122.476 139.854 1.00 35.06 64 ALA A CA 1
ATOM 514 C C . ALA A 1 64 ? 103.646 123.215 140.701 1.00 41.74 64 ALA A C 1
ATOM 515 O O . ALA A 1 64 ? 103.398 122.897 141.858 1.00 55.50 64 ALA A O 1
ATOM 517 N N . SER A 1 65 ? 102.976 124.166 140.096 1.00 45.05 65 SER A N 1
ATOM 518 C CA . SER A 1 65 ? 102.013 124.948 140.826 1.00 48.16 65 SER A CA 1
ATOM 519 C C . SER A 1 65 ? 100.991 124.069 141.533 1.00 47.40 65 SER A C 1
ATOM 520 O O . SER A 1 65 ? 100.418 124.506 142.517 1.00 55.93 65 SER A O 1
ATOM 523 N N . VAL A 1 66 ? 100.683 122.889 140.985 1.00 63.24 66 VAL A N 1
ATOM 524 C CA . VAL A 1 66 ? 99.573 122.095 141.498 1.00 70.76 66 VAL A CA 1
ATOM 525 C C . VAL A 1 66 ? 100.081 121.286 142.688 1.00 67.77 66 VAL A C 1
ATOM 526 O O . VAL A 1 66 ? 99.324 121.049 143.626 1.00 70.51 66 VAL A O 1
ATOM 530 N N . LEU A 1 67 ? 101.379 120.960 142.671 1.00 71.29 67 LEU A N 1
ATOM 531 C CA . LEU A 1 67 ? 102.031 120.282 143.780 1.00 90.17 67 LEU A CA 1
ATOM 532 C C . LEU A 1 67 ? 102.180 121.245 144.957 1.00 99.80 67 LEU A C 1
ATOM 533 O O . LEU A 1 67 ? 102.012 120.842 146.108 1.00 117.59 67 LEU A O 1
ATOM 538 N N . ALA A 1 68 ? 102.475 122.516 144.660 1.00 88.52 68 ALA A N 1
ATOM 539 C CA . ALA A 1 68 ? 102.607 123.542 145.682 1.00 86.82 68 ALA A CA 1
ATOM 540 C C . ALA A 1 68 ? 101.239 124.045 146.160 1.00 88.75 68 ALA A C 1
ATOM 541 O O . ALA A 1 68 ? 101.169 125.006 146.924 1.00 95.49 68 ALA A O 1
ATOM 543 N N . GLY A 1 69 ? 100.150 123.416 145.702 1.00 85.51 69 GLY A N 1
ATOM 544 C CA . GLY A 1 69 ? 98.870 123.518 146.384 1.00 96.77 69 GLY A CA 1
ATOM 545 C C . GLY A 1 69 ? 98.024 124.700 145.917 1.00 106.51 69 GLY A C 1
ATOM 546 O O . GLY A 1 69 ? 96.840 124.774 146.250 1.00 117.59 69 GLY A O 1
ATOM 547 N N . SER A 1 70 ? 98.634 125.622 145.162 1.00 114.72 70 SER A N 1
ATOM 548 C CA . SER A 1 70 ? 97.910 126.713 144.530 1.00 119.40 70 SER A CA 1
ATOM 549 C C . SER A 1 70 ? 98.108 126.641 143.017 1.00 109.77 70 SER A C 1
ATOM 550 O O . SER A 1 70 ? 99.125 127.109 142.501 1.00 107.02 70 SER A O 1
ATOM 553 N N . PRO A 1 71 ? 97.146 126.063 142.260 1.00 97.84 71 PRO A N 1
ATOM 554 C CA . PRO A 1 71 ? 97.274 125.917 140.810 1.00 93.97 71 PRO A CA 1
ATOM 555 C C . PRO A 1 71 ? 97.030 127.234 140.080 1.00 76.24 71 PRO A C 1
ATOM 556 O O . PRO A 1 71 ? 95.922 127.766 140.081 1.00 81.93 71 PRO A O 1
ATOM 560 N N . ASP A 1 72 ? 98.080 127.762 139.465 1.00 63.03 72 ASP A N 1
ATOM 561 C CA . ASP A 1 72 ? 97.932 128.932 138.624 1.00 69.22 72 ASP A CA 1
ATOM 562 C C . ASP A 1 72 ? 98.954 128.879 137.494 1.00 60.60 72 ASP A C 1
ATOM 563 O O . ASP A 1 72 ? 100.079 128.421 137.678 1.00 51.75 72 ASP A O 1
ATOM 568 N N . SER A 1 73 ? 98.514 129.289 136.300 1.00 58.06 73 SER A N 1
ATOM 569 C CA . SER A 1 73 ? 99.415 129.556 135.187 1.00 54.09 73 SER A CA 1
ATOM 570 C C . SER A 1 73 ? 98.977 130.885 134.624 1.00 47.08 73 SER A C 1
ATOM 571 O O . SER A 1 73 ? 97.966 130.977 133.947 1.00 47.28 73 SER A O 1
ATOM 574 N N . PRO A 1 74 ? 99.658 131.980 134.959 1.00 49.22 74 PRO A N 1
ATOM 575 C CA . PRO A 1 74 ? 99.122 133.294 134.610 1.00 46.18 74 PRO A CA 1
ATOM 576 C C . PRO A 1 74 ? 99.140 133.540 133.098 1.00 37.92 74 PRO A C 1
ATOM 577 O O . PRO A 1 74 ? 100.045 133.143 132.364 1.00 38.49 74 PRO A O 1
ATOM 581 N N . ILE A 1 75 ? 98.117 134.237 132.645 1.00 40.11 75 ILE A N 1
ATOM 582 C CA . ILE A 1 75 ? 97.961 134.525 131.236 1.00 39.97 75 ILE A CA 1
ATOM 583 C C . ILE A 1 75 ? 99.177 135.291 130.759 1.00 35.30 75 ILE A C 1
ATOM 584 O O . ILE A 1 75 ? 99.624 135.091 129.642 1.00 41.21 75 ILE A O 1
ATOM 589 N N . VAL A 1 76 ? 99.764 136.092 131.636 1.00 35.27 76 VAL A N 1
ATOM 590 C CA . VAL A 1 76 ? 100.860 136.924 131.206 1.00 34.15 76 VAL A CA 1
ATOM 591 C C . VAL A 1 76 ? 101.956 136.076 130.560 1.00 24.80 76 VAL A C 1
ATOM 592 O O . VAL A 1 76 ? 102.628 136.549 129.679 1.00 27.29 76 VAL A O 1
ATOM 596 N N . TYR A 1 77 ? 102.187 134.844 130.968 1.00 24.90 77 TYR A N 1
ATOM 597 C CA . TYR A 1 77 ? 103.295 134.138 130.350 1.00 29.82 77 TYR A CA 1
ATOM 598 C C . TYR A 1 77 ? 102.959 133.669 128.935 1.00 27.16 77 TYR A C 1
ATOM 599 O O . TYR A 1 77 ? 103.864 133.290 128.207 1.00 27.18 77 TYR A O 1
ATOM 608 N N . ARG A 1 78 ? 101.673 133.693 128.559 1.00 24.17 78 ARG A N 1
ATOM 609 C CA . ARG A 1 78 ? 101.236 133.419 127.205 1.00 21.79 78 ARG A CA 1
ATOM 610 C C . ARG A 1 78 ? 101.890 134.374 126.220 1.00 23.09 78 ARG A C 1
ATOM 611 O O . ARG A 1 78 ? 102.246 133.969 125.110 1.00 26.28 78 ARG A O 1
ATOM 619 N N . TYR A 1 79 ? 102.093 135.617 126.632 1.00 22.68 79 TYR A N 1
ATOM 620 C CA . TYR A 1 79 ? 102.607 136.617 125.719 1.00 20.14 79 TYR A CA 1
ATOM 621 C C . TYR A 1 79 ? 104.009 136.269 125.273 1.00 19.99 79 TYR A C 1
ATOM 622 O O . TYR A 1 79 ? 104.449 136.653 124.213 1.00 23.37 79 TYR A O 1
ATOM 631 N N . ILE A 1 80 ? 104.734 135.486 126.022 1.00 24.33 80 ILE A N 1
ATOM 632 C CA . ILE A 1 80 ? 106.036 135.095 125.513 1.00 28.29 80 ILE A CA 1
ATOM 633 C C . ILE A 1 80 ? 105.877 134.378 124.177 1.00 37.11 80 ILE A C 1
ATOM 634 O O . ILE A 1 80 ? 106.778 134.515 123.352 1.00 44.52 80 ILE A O 1
ATOM 639 N N . ASP A 1 81 ? 104.788 133.593 123.975 1.00 35.24 81 ASP A N 1
ATOM 640 C CA . ASP A 1 81 ? 104.566 132.963 122.683 1.00 32.32 81 ASP A CA 1
ATOM 641 C C . ASP A 1 81 ? 103.845 133.940 121.750 1.00 24.90 81 ASP A C 1
ATOM 642 O O . ASP A 1 81 ? 104.230 134.115 120.594 1.00 22.52 81 ASP A O 1
ATOM 647 N N . TRP A 1 82 ? 102.816 134.606 122.235 1.00 17.95 82 TRP A N 1
ATOM 648 C CA . TRP A 1 82 ? 102.049 135.452 121.355 1.00 17.96 82 TRP A CA 1
ATOM 649 C C . TRP A 1 82 ? 102.880 136.537 120.681 1.00 19.40 82 TRP A C 1
ATOM 650 O O . TRP A 1 82 ? 102.656 136.863 119.528 1.00 19.07 82 TRP A O 1
ATOM 661 N N . LEU A 1 83 ? 103.830 137.114 121.400 1.00 22.09 83 LEU A N 1
ATOM 662 C CA . LEU A 1 83 ? 104.623 138.176 120.830 1.00 24.08 83 LEU A CA 1
ATOM 663 C C . LEU A 1 83 ? 105.318 137.698 119.578 1.00 21.64 83 LEU A C 1
ATOM 664 O O . LEU A 1 83 ? 105.563 138.506 118.704 1.00 24.69 83 LEU A O 1
ATOM 669 N N . ILE A 1 84 ? 105.590 136.414 119.469 1.00 24.04 84 ILE A N 1
ATOM 670 C CA . ILE A 1 84 ? 106.238 135.913 118.270 1.00 25.56 84 ILE A CA 1
ATOM 671 C C . ILE A 1 84 ? 105.221 135.284 117.318 1.00 21.73 84 ILE A C 1
ATOM 672 O O . ILE A 1 84 ? 105.210 135.573 116.143 1.00 23.46 84 ILE A O 1
ATOM 677 N N . THR A 1 85 ? 104.359 134.415 117.820 1.00 20.21 85 THR A N 1
ATOM 678 C CA . THR A 1 85 ? 103.512 133.632 116.942 1.00 19.76 85 THR A CA 1
ATOM 679 C C . THR A 1 85 ? 102.443 134.546 116.328 1.00 19.67 85 THR A C 1
ATOM 680 O O . THR A 1 85 ? 102.208 134.452 115.143 1.00 20.02 85 THR A O 1
ATOM 684 N N . VAL A 1 86 ? 101.888 135.516 117.056 1.00 18.30 86 VAL A N 1
ATOM 685 C CA . VAL A 1 86 ? 100.793 136.255 116.469 1.00 20.84 86 VAL A CA 1
ATOM 686 C C . VAL A 1 86 ? 101.240 137.090 115.280 1.00 21.30 86 VAL A C 1
ATOM 687 O O . VAL A 1 86 ? 100.568 137.092 114.266 1.00 24.55 86 VAL A O 1
ATOM 691 N N . PRO A 1 87 ? 102.345 137.847 115.330 1.00 26.26 87 PRO A N 1
ATOM 692 C CA . PRO A 1 87 ? 102.861 138.512 114.124 1.00 24.67 87 PRO A CA 1
ATOM 693 C C . PRO A 1 87 ? 103.142 137.548 112.962 1.00 23.82 87 PRO A C 1
ATOM 694 O O . PRO A 1 87 ? 102.689 137.801 111.860 1.00 25.82 87 PRO A O 1
ATOM 698 N N . LEU A 1 88 ? 103.741 136.383 113.232 1.00 20.68 88 LEU A N 1
ATOM 699 C CA . LEU A 1 88 ? 103.941 135.377 112.207 1.00 19.98 88 LEU A CA 1
ATOM 700 C C . LEU A 1 88 ? 102.641 134.970 111.536 1.00 18.23 88 LEU A C 1
ATOM 701 O O . LEU A 1 88 ? 102.513 135.020 110.322 1.00 20.36 88 LEU A O 1
ATOM 706 N N . LEU A 1 89 ? 101.644 134.603 112.304 1.00 20.92 89 LEU A N 1
ATOM 707 C CA . LEU A 1 89 ? 100.375 134.202 111.732 1.00 19.99 89 LEU A CA 1
ATOM 708 C C . LEU A 1 89 ? 99.803 135.326 110.907 1.00 20.36 89 LEU A C 1
ATOM 709 O O . LEU A 1 89 ? 99.183 135.058 109.907 1.00 26.74 89 LEU A O 1
ATOM 714 N N . MET A 1 90 ? 99.878 136.557 111.371 1.00 21.82 90 MET A N 1
ATOM 715 C CA . MET A 1 90 ? 99.251 137.607 110.613 1.00 24.25 90 MET A CA 1
ATOM 716 C C . MET A 1 90 ? 99.989 137.861 109.308 1.00 25.47 90 MET A C 1
ATOM 717 O O . MET A 1 90 ? 99.324 138.213 108.335 1.00 25.91 90 MET A O 1
ATOM 722 N N . ILE A 1 91 ? 101.327 137.732 109.271 1.00 25.30 91 ILE A N 1
ATOM 723 C CA . ILE A 1 91 ? 101.992 138.018 108.013 1.00 28.93 91 ILE A CA 1
ATOM 724 C C . ILE A 1 91 ? 101.668 136.942 106.977 1.00 29.38 91 ILE A C 1
ATOM 725 O O . ILE A 1 91 ? 101.934 137.148 105.795 1.00 31.92 91 ILE A O 1
ATOM 730 N N . GLU A 1 92 ? 101.142 135.794 107.403 1.00 24.36 92 GLU A N 1
ATOM 731 C CA . GLU A 1 92 ? 100.699 134.804 106.452 1.00 21.92 92 GLU A CA 1
ATOM 732 C C . GLU A 1 92 ? 99.660 135.407 105.526 1.00 20.23 92 GLU A C 1
ATOM 733 O O . GLU A 1 92 ? 99.474 134.909 104.453 1.00 23.28 92 GLU A O 1
ATOM 739 N N . PHE A 1 93 ? 98.969 136.462 105.902 1.00 22.83 93 PHE A N 1
ATOM 740 C CA . PHE A 1 93 ? 97.972 137.013 105.003 1.00 24.37 93 PHE A CA 1
ATOM 741 C C . PHE A 1 93 ? 98.677 137.638 103.817 1.00 26.61 93 PHE A C 1
ATOM 742 O O . PHE A 1 93 ? 98.140 137.661 102.720 1.00 31.79 93 PHE A O 1
ATOM 750 N N . PHE A 1 94 ? 99.865 138.166 104.053 1.00 29.17 94 PHE A N 1
ATOM 751 C CA . PHE A 1 94 ? 100.602 138.799 102.979 1.00 31.39 94 PHE A CA 1
ATOM 752 C C . PHE A 1 94 ? 101.268 137.733 102.135 1.00 29.81 94 PHE A C 1
ATOM 753 O O . PHE A 1 94 ? 101.231 137.791 100.910 1.00 31.31 94 PHE A O 1
ATOM 761 N N . ILE A 1 95 ? 101.864 136.769 102.833 1.00 28.49 95 ILE A N 1
ATOM 762 C CA . ILE A 1 95 ? 102.686 135.764 102.205 1.00 26.33 95 ILE A CA 1
ATOM 763 C C . ILE A 1 95 ? 101.879 134.951 101.215 1.00 25.57 95 ILE A C 1
ATOM 764 O O . ILE A 1 95 ? 102.333 134.773 100.094 1.00 29.36 95 ILE A O 1
ATOM 769 N N . ILE A 1 96 ? 100.708 134.463 101.591 1.00 23.64 96 ILE A N 1
ATOM 770 C CA . ILE A 1 96 ? 99.968 133.639 100.648 1.00 25.24 96 ILE A CA 1
ATOM 771 C C . ILE A 1 96 ? 99.453 134.479 99.470 1.00 23.94 96 ILE A C 1
ATOM 772 O O . ILE A 1 96 ? 99.139 133.919 98.428 1.00 22.39 96 ILE A O 1
ATOM 777 N N . LEU A 1 97 ? 99.321 135.794 99.623 1.00 24.52 97 LEU A N 1
ATOM 778 C CA . LEU A 1 97 ? 98.895 136.618 98.498 1.00 26.34 97 LEU A CA 1
ATOM 779 C C . LEU A 1 97 ? 100.030 136.678 97.500 1.00 28.89 97 LEU A C 1
ATOM 780 O O . LEU A 1 97 ? 99.828 136.506 96.313 1.00 31.92 97 LEU A O 1
ATOM 785 N N . LYS A 1 98 ? 101.247 136.837 98.012 1.00 35.02 98 LYS A N 1
ATOM 786 C CA . LYS A 1 98 ? 102.444 136.779 97.195 1.00 32.30 98 LYS A CA 1
ATOM 787 C C . LYS A 1 98 ? 102.575 135.420 96.530 1.00 32.59 98 LYS A C 1
ATOM 788 O O . LYS A 1 98 ? 102.828 135.355 95.326 1.00 42.18 98 LYS A O 1
ATOM 794 N N . ALA A 1 99 ? 102.338 134.339 97.265 1.00 32.55 99 ALA A N 1
ATOM 795 C CA . ALA A 1 99 ? 102.469 133.024 96.662 1.00 32.95 99 ALA A CA 1
ATOM 796 C C . ALA A 1 99 ? 101.534 132.856 95.456 1.00 37.37 99 ALA A C 1
ATOM 797 O O . ALA A 1 99 ? 101.949 132.266 94.477 1.00 51.32 99 ALA A O 1
ATOM 799 N N . VAL A 1 100 ? 100.299 133.377 95.472 1.00 41.78 100 VAL A N 1
ATOM 800 C CA . VAL A 1 100 ? 99.416 133.227 94.320 1.00 43.61 100 VAL A CA 1
ATOM 801 C C . VAL A 1 100 ? 99.732 134.306 93.288 1.00 50.17 100 VAL A C 1
ATOM 802 O O . VAL A 1 100 ? 99.042 134.413 92.277 1.00 58.54 100 VAL A O 1
ATOM 806 N N . GLY A 1 101 ? 100.754 135.114 93.544 1.00 49.77 101 GLY A N 1
ATOM 807 C CA . GLY A 1 101 ? 101.112 136.150 92.601 1.00 57.42 101 GLY A CA 1
ATOM 808 C C . GLY A 1 101 ? 100.050 137.244 92.537 1.00 65.57 101 GLY A C 1
ATOM 809 O O . GLY A 1 101 ? 99.735 137.759 91.465 1.00 85.61 101 GLY A O 1
ATOM 810 N N . ALA A 1 102 ? 99.486 137.580 93.695 1.00 64.58 102 ALA A N 1
ATOM 811 C CA . ALA A 1 102 ? 98.633 138.745 93.797 1.00 64.26 102 ALA A CA 1
ATOM 812 C C . ALA A 1 102 ? 99.529 139.976 93.795 1.00 66.71 102 ALA A C 1
ATOM 813 O O . ALA A 1 102 ? 100.703 139.872 94.146 1.00 80.64 102 ALA A O 1
ATOM 815 N N . SER A 1 103 ? 99.001 141.111 93.324 1.00 70.66 103 SER A N 1
ATOM 816 C CA . SER A 1 103 ? 99.709 142.372 93.465 1.00 82.85 103 SER A CA 1
ATOM 817 C C . SER A 1 103 ? 99.320 142.970 94.813 1.00 80.63 103 SER A C 1
ATOM 818 O O . SER A 1 103 ? 98.138 143.119 95.112 1.00 78.25 103 SER A O 1
ATOM 821 N N . ILE A 1 104 ? 100.327 143.248 95.640 1.00 62.61 104 ILE A N 1
ATOM 822 C CA . ILE A 1 104 ? 100.075 143.691 96.992 1.00 54.15 104 ILE A CA 1
ATOM 823 C C . ILE A 1 104 ? 101.307 144.445 97.479 1.00 54.36 104 ILE A C 1
ATOM 824 O O . ILE A 1 104 ? 102.433 143.932 97.448 1.00 64.72 104 ILE A O 1
ATOM 829 N N . SER A 1 105 ? 101.078 145.682 97.925 1.00 54.81 105 SER A N 1
ATOM 830 C CA . SER A 1 105 ? 102.151 146.539 98.407 1.00 55.47 105 SER A CA 1
ATOM 831 C C . SER A 1 105 ? 102.830 145.890 99.604 1.00 47.31 105 SER A C 1
ATOM 832 O O . SER A 1 105 ? 102.212 145.103 100.299 1.00 54.37 105 SER A O 1
ATOM 835 N N . THR A 1 106 ? 104.085 146.244 99.872 1.00 52.90 106 THR A N 1
ATOM 836 C CA . THR A 1 106 ? 104.702 145.821 101.120 1.00 52.29 106 THR A CA 1
ATOM 837 C C . THR A 1 106 ? 104.113 146.630 102.270 1.00 49.18 106 THR A C 1
ATOM 838 O O . THR A 1 106 ? 104.260 146.278 103.435 1.00 58.27 106 THR A O 1
ATOM 842 N N . ASN A 1 107 ? 103.365 147.674 101.951 1.00 49.66 107 ASN A N 1
ATOM 843 C CA . ASN A 1 107 ? 102.780 148.476 103.004 1.00 56.12 107 ASN A CA 1
ATOM 844 C C . ASN A 1 107 ? 101.783 147.617 103.760 1.00 51.34 107 ASN A C 1
ATOM 845 O O . ASN A 1 107 ? 101.662 147.706 104.977 1.00 60.54 107 ASN A O 1
ATOM 850 N N . SER A 1 108 ? 101.071 146.775 103.027 1.00 43.49 108 SER A N 1
ATOM 851 C CA . SER A 1 108 ? 100.219 145.817 103.685 1.00 43.76 108 SER A CA 1
ATOM 852 C C . SER A 1 108 ? 101.023 144.945 104.676 1.00 40.74 108 SER A C 1
ATOM 853 O O . SER A 1 108 ? 100.594 144.710 105.795 1.00 42.93 108 SER A O 1
ATOM 856 N N . PHE A 1 109 ? 102.210 144.480 104.310 1.00 35.07 109 PHE A N 1
ATOM 857 C CA . PHE A 1 109 ? 102.994 143.711 105.246 1.00 35.25 109 PHE A CA 1
ATOM 858 C C . PHE A 1 109 ? 103.280 144.486 106.540 1.00 39.78 109 PHE A C 1
ATOM 859 O O . PHE A 1 109 ? 103.189 143.928 107.627 1.00 40.06 109 PHE A O 1
ATOM 867 N N . TRP A 1 110 ? 103.698 145.750 106.445 1.00 41.23 110 TRP A N 1
ATOM 868 C CA . TRP A 1 110 ? 104.037 146.515 107.638 1.00 40.75 110 TRP A CA 1
ATOM 869 C C . TRP A 1 110 ? 102.784 146.836 108.455 1.00 39.44 110 TRP A C 1
ATOM 870 O O . TRP A 1 110 ? 102.787 146.685 109.662 1.00 49.64 110 TRP A O 1
ATOM 881 N N . ARG A 1 111 ? 101.704 147.266 107.809 1.00 38.24 111 ARG A N 1
ATOM 882 C CA . ARG A 1 111 ? 100.435 147.421 108.486 1.00 37.95 111 ARG A CA 1
ATOM 883 C C . ARG A 1 111 ? 100.084 146.147 109.259 1.00 37.54 111 ARG A C 1
ATOM 884 O O . ARG A 1 111 ? 99.564 146.194 110.373 1.00 37.35 111 ARG A O 1
ATOM 892 N N . LEU A 1 112 ? 100.306 144.983 108.668 1.00 31.93 112 LEU A N 1
ATOM 893 C CA . LEU A 1 112 ? 99.927 143.800 109.401 1.00 30.69 112 LEU A CA 1
ATOM 894 C C . LEU A 1 112 ? 100.841 143.644 110.600 1.00 31.70 112 LEU A C 1
ATOM 895 O O . LEU A 1 112 ? 100.373 143.414 111.704 1.00 40.55 112 LEU A O 1
ATOM 900 N N . LEU A 1 113 ? 102.124 143.873 110.405 1.00 37.39 113 LEU A N 1
ATOM 901 C CA . LEU A 1 113 ? 103.104 143.619 111.444 1.00 44.99 113 LEU A CA 1
ATOM 902 C C . LEU A 1 113 ? 102.993 144.638 112.576 1.00 40.25 113 LEU A C 1
ATOM 903 O O . LEU A 1 113 ? 103.117 144.279 113.736 1.00 49.90 113 LEU A O 1
ATOM 908 N N . VAL A 1 114 ? 102.792 145.900 112.258 1.00 41.90 114 VAL A N 1
ATOM 909 C CA . VAL A 1 114 ? 102.661 146.908 113.296 1.00 48.10 114 VAL A CA 1
ATOM 910 C C . VAL A 1 114 ? 101.342 146.734 114.051 1.00 43.78 114 VAL A C 1
ATOM 911 O O . VAL A 1 114 ? 101.304 146.649 115.273 1.00 47.63 114 VAL A O 1
ATOM 915 N N . GLY A 1 115 ? 100.242 146.660 113.327 1.00 40.80 115 GLY A N 1
ATOM 916 C CA . GLY A 1 115 ? 98.969 146.476 113.987 1.00 38.62 115 GLY A CA 1
ATOM 917 C C . GLY A 1 115 ? 98.992 145.286 114.938 1.00 34.91 115 GLY A C 1
ATOM 918 O O . GLY A 1 115 ? 98.307 145.297 115.964 1.00 37.04 115 GLY A O 1
ATOM 919 N N . THR A 1 116 ? 99.721 144.234 114.573 1.00 30.29 116 THR A N 1
ATOM 920 C CA . THR A 1 116 ? 99.747 143.072 115.433 1.00 28.04 116 THR A CA 1
ATOM 921 C C . THR A 1 116 ? 100.530 143.393 116.693 1.00 27.95 116 THR A C 1
ATOM 922 O O . THR A 1 116 ? 100.076 143.083 117.779 1.00 30.08 116 THR A O 1
ATOM 926 N N . LEU A 1 117 ? 101.666 144.075 116.562 1.00 32.68 117 LEU A N 1
ATOM 927 C CA . LEU A 1 117 ? 102.498 144.367 117.724 1.00 35.34 117 LEU A CA 1
ATOM 928 C C . LEU A 1 117 ? 101.837 145.435 118.584 1.00 29.48 117 LEU A C 1
ATOM 929 O O . LEU A 1 117 ? 101.832 145.300 119.780 1.00 36.66 117 LEU A O 1
ATOM 934 N N . VAL A 1 118 ? 101.237 146.456 118.000 1.00 29.67 118 VAL A N 1
ATOM 935 C CA . VAL A 1 118 ? 100.478 147.380 118.811 1.00 35.16 118 VAL A CA 1
ATOM 936 C C . VAL A 1 118 ? 99.466 146.596 119.649 1.00 33.23 118 VAL A C 1
ATOM 937 O O . VAL A 1 118 ? 99.369 146.814 120.856 1.00 35.98 118 VAL A O 1
ATOM 941 N N . MET A 1 119 ? 98.715 145.704 119.010 1.00 29.67 119 MET A N 1
ATOM 942 C CA . MET A 1 119 ? 97.686 144.917 119.684 1.00 33.70 119 MET A CA 1
ATOM 943 C C . MET A 1 119 ? 98.250 144.150 120.885 1.00 36.30 119 MET A C 1
ATOM 944 O O . MET A 1 119 ? 97.610 144.111 121.935 1.00 37.52 119 MET A O 1
ATOM 949 N N . LEU A 1 120 ? 99.432 143.544 120.725 1.00 29.15 120 LEU A N 1
ATOM 950 C CA . LEU A 1 120 ? 99.956 142.659 121.737 1.00 31.66 120 LEU A CA 1
ATOM 951 C C . LEU A 1 120 ? 100.675 143.425 122.832 1.00 33.82 120 LEU A C 1
ATOM 952 O O . LEU A 1 120 ? 100.513 143.116 124.007 1.00 43.85 120 LEU A O 1
ATOM 957 N N . ILE A 1 121 ? 101.473 144.402 122.456 1.00 36.06 121 ILE A N 1
ATOM 958 C CA . ILE A 1 121 ? 102.192 145.196 123.428 1.00 42.52 121 ILE A CA 1
ATOM 959 C C . ILE A 1 121 ? 101.218 145.947 124.319 1.00 35.58 121 ILE A C 1
ATOM 960 O O . ILE A 1 121 ? 101.393 146.014 125.523 1.00 36.04 121 ILE A O 1
ATOM 965 N N . GLY A 1 122 ? 100.123 146.397 123.751 1.00 37.73 122 GLY A N 1
ATOM 966 C CA . GLY A 1 122 ? 99.066 146.974 124.567 1.00 40.05 122 GLY A CA 1
ATOM 967 C C . GLY A 1 122 ? 98.553 146.007 125.627 1.00 34.00 122 GLY A C 1
ATOM 968 O O . GLY A 1 122 ? 98.388 146.371 126.784 1.00 41.85 122 GLY A O 1
ATOM 969 N N . GLY A 1 123 ? 98.259 144.786 125.226 1.00 31.04 123 GLY A N 1
ATOM 970 C CA . GLY A 1 123 ? 97.728 143.830 126.172 1.00 31.75 123 GLY A CA 1
ATOM 971 C C . GLY A 1 123 ? 98.798 143.417 127.170 1.00 32.57 123 GLY A C 1
ATOM 972 O O . GLY A 1 123 ? 98.558 143.403 128.371 1.00 37.06 123 GLY A O 1
ATOM 973 N N . PHE A 1 124 ? 100.002 143.136 126.679 1.00 31.52 124 PHE A N 1
ATOM 974 C CA . PHE A 1 124 ? 101.071 142.732 127.573 1.00 34.19 124 PHE A CA 1
ATOM 975 C C . PHE A 1 124 ? 101.321 143.792 128.638 1.00 31.81 124 PHE A C 1
ATOM 976 O O . PHE A 1 124 ? 101.462 143.474 129.798 1.00 32.02 124 PHE A O 1
ATOM 984 N N . ALA A 1 125 ? 101.414 145.048 128.229 1.00 34.96 125 ALA A N 1
ATOM 985 C CA . ALA A 1 125 ? 101.627 146.128 129.163 1.00 35.74 125 ALA A CA 1
ATOM 986 C C . ALA A 1 125 ? 100.500 146.175 130.183 1.00 38.38 125 ALA A C 1
ATOM 987 O O . ALA A 1 125 ? 100.730 146.542 131.327 1.00 49.24 125 ALA A O 1
ATOM 989 N N . GLY A 1 126 ? 99.279 145.865 129.768 1.00 44.25 126 GLY A N 1
ATOM 990 C CA . GLY A 1 126 ? 98.144 145.930 130.673 1.00 47.21 126 GLY A CA 1
ATOM 991 C C . GLY A 1 126 ? 98.191 144.776 131.673 1.00 48.48 126 GLY A C 1
ATOM 992 O O . GLY A 1 126 ? 98.004 144.983 132.865 1.00 62.42 126 GLY A O 1
ATOM 993 N N . GLU A 1 127 ? 98.421 143.567 131.169 1.00 42.92 127 GLU A N 1
ATOM 994 C CA . GLU A 1 127 ? 98.511 142.381 131.992 1.00 46.95 127 GLU A CA 1
ATOM 995 C C . GLU A 1 127 ? 99.711 142.403 132.931 1.00 48.15 127 GLU A C 1
ATOM 996 O O . GLU A 1 127 ? 99.636 141.901 134.043 1.00 61.35 127 GLU A O 1
ATOM 1002 N N . ALA A 1 128 ? 100.845 142.890 132.459 1.00 49.89 128 ALA A N 1
ATOM 1003 C CA . ALA A 1 128 ? 102.049 142.952 133.265 1.00 49.84 128 ALA A CA 1
ATOM 1004 C C . ALA A 1 128 ? 101.996 144.156 134.201 1.00 51.74 128 ALA A C 1
ATOM 1005 O O . ALA A 1 128 ? 102.991 144.503 134.821 1.00 57.79 128 ALA A O 1
ATOM 1007 N N . MET A 1 129 ? 100.837 144.814 134.249 1.00 61.02 129 MET A N 1
ATOM 1008 C CA . MET A 1 129 ? 100.587 145.930 135.144 1.00 66.10 129 MET A CA 1
ATOM 1009 C C . MET A 1 129 ? 101.532 147.108 134.905 1.00 62.95 129 MET A C 1
ATOM 1010 O O . MET A 1 129 ? 101.686 147.941 135.796 1.00 73.51 129 MET A O 1
ATOM 1015 N N . LEU A 1 130 ? 102.118 147.219 133.702 1.00 59.38 130 LEU A N 1
ATOM 1016 C CA . LEU A 1 130 ? 102.972 148.353 133.376 1.00 57.58 130 LEU A CA 1
ATOM 1017 C C . LEU A 1 130 ? 102.127 149.600 133.149 1.00 53.86 130 LEU A C 1
ATOM 1018 O O . LEU A 1 130 ? 102.597 150.707 133.361 1.00 66.15 130 LEU A O 1
ATOM 1023 N N . ILE A 1 131 ? 100.891 149.403 132.694 1.00 56.54 131 ILE A N 1
ATOM 1024 C CA . ILE A 1 131 ? 99.925 150.468 132.489 1.00 56.87 131 ILE A CA 1
ATOM 1025 C C . ILE A 1 131 ? 98.583 149.937 132.971 1.00 56.63 131 ILE A C 1
ATOM 1026 O O . ILE A 1 131 ? 98.453 148.735 133.228 1.00 57.38 131 ILE A O 1
ATOM 1031 N N . SER A 1 132 ? 97.569 150.805 133.008 1.00 53.24 132 SER A N 1
ATOM 1032 C CA . SER A 1 132 ? 96.244 150.365 133.419 1.00 53.54 132 SER A CA 1
ATOM 1033 C C . SER A 1 132 ? 95.737 149.303 132.461 1.00 53.89 132 SER A C 1
ATOM 1034 O O . SER A 1 132 ? 96.047 149.350 131.278 1.00 65.52 132 SER A O 1
ATOM 1037 N N . ALA A 1 133 ? 94.916 148.383 132.976 1.00 57.21 133 ALA A N 1
ATOM 1038 C CA . ALA A 1 133 ? 94.349 147.322 132.167 1.00 53.10 133 ALA A CA 1
ATOM 1039 C C . ALA A 1 133 ? 93.440 147.920 131.106 1.00 48.92 133 ALA A C 1
ATOM 1040 O O . ALA A 1 133 ? 93.418 147.428 129.980 1.00 54.29 133 ALA A O 1
ATOM 1042 N N . SER A 1 134 ? 92.712 148.969 131.483 1.00 54.39 134 SER A N 1
ATOM 1043 C CA . SER A 1 134 ? 91.878 149.726 130.560 1.00 59.73 134 SER A CA 1
ATOM 1044 C C . SER A 1 134 ? 92.713 150.288 129.415 1.00 52.09 134 SER A C 1
ATOM 1045 O O . SER A 1 134 ? 92.334 150.188 128.248 1.00 49.81 134 SER A O 1
ATOM 1048 N N . LEU A 1 135 ? 93.836 150.920 129.750 1.00 46.94 135 LEU A N 1
ATOM 1049 C CA . LEU A 1 135 ? 94.635 151.536 128.715 1.00 49.31 135 LEU A CA 1
ATOM 1050 C C . LEU A 1 135 ? 95.234 150.444 127.833 1.00 49.11 135 LEU A C 1
ATOM 1051 O O . LEU A 1 135 ? 95.375 150.623 126.628 1.00 62.10 135 LEU A O 1
ATOM 1056 N N . GLY A 1 136 ? 95.567 149.306 128.418 1.00 41.10 136 GLY A N 1
ATOM 1057 C CA . GLY A 1 136 ? 96.141 148.247 127.627 1.00 43.48 136 GLY A CA 1
ATOM 1058 C C . GLY A 1 136 ? 95.104 147.644 126.693 1.00 50.72 136 GLY A C 1
ATOM 1059 O O . GLY A 1 136 ? 95.448 147.112 125.641 1.00 63.84 136 GLY A O 1
ATOM 1060 N N . PHE A 1 137 ? 93.847 147.653 127.127 1.00 49.12 137 PHE A N 1
ATOM 1061 C CA . PHE A 1 137 ? 92.788 147.123 126.299 1.00 52.65 137 PHE A CA 1
ATOM 1062 C C . PHE A 1 137 ? 92.567 148.045 125.109 1.00 52.60 137 PHE A C 1
ATOM 1063 O O . PHE A 1 137 ? 92.328 147.588 123.999 1.00 64.51 137 PHE A O 1
ATOM 1071 N N . ILE A 1 138 ? 92.642 149.344 125.359 1.00 50.93 138 ILE A N 1
ATOM 1072 C CA . ILE A 1 138 ? 92.322 150.310 124.336 1.00 52.85 138 ILE A CA 1
ATOM 1073 C C . ILE A 1 138 ? 93.405 150.249 123.274 1.00 46.46 138 ILE A C 1
ATOM 1074 O O . ILE A 1 138 ? 93.096 150.227 122.086 1.00 49.18 138 ILE A O 1
ATOM 1079 N N . ILE A 1 139 ? 94.657 150.266 123.716 1.00 42.87 139 ILE A N 1
ATOM 1080 C CA . ILE A 1 139 ? 95.777 150.260 122.799 1.00 47.33 139 ILE A CA 1
ATOM 1081 C C . ILE A 1 139 ? 95.731 148.971 121.992 1.00 50.05 139 ILE A C 1
ATOM 1082 O O . ILE A 1 139 ? 95.984 148.972 120.792 1.00 66.32 139 ILE A O 1
ATOM 1087 N N . GLY A 1 140 ? 95.397 147.874 122.653 1.00 41.50 140 GLY A N 1
ATOM 1088 C CA . GLY A 1 140 ? 95.305 146.616 121.953 1.00 43.75 140 GLY A CA 1
ATOM 1089 C C . GLY A 1 140 ? 94.135 146.581 120.975 1.00 42.32 140 GLY A C 1
ATOM 1090 O O . GLY A 1 140 ? 94.198 145.900 119.955 1.00 43.48 140 GLY A O 1
ATOM 1091 N N . MET A 1 141 ? 93.037 147.250 121.304 1.00 43.00 141 MET A N 1
ATOM 1092 C CA . MET A 1 141 ? 91.919 147.276 120.378 1.00 46.90 141 MET A CA 1
ATOM 1093 C C . MET A 1 141 ? 92.277 148.104 119.149 1.00 42.73 141 MET A C 1
ATOM 1094 O O . MET A 1 141 ? 91.795 147.850 118.047 1.00 36.24 141 MET A O 1
ATOM 1099 N N . VAL A 1 142 ? 93.159 149.069 119.328 1.00 41.65 142 VAL A N 1
ATOM 1100 C CA . VAL A 1 142 ? 93.572 149.836 118.180 1.00 49.27 142 VAL A CA 1
ATOM 1101 C C . VAL A 1 142 ? 94.315 148.925 117.209 1.00 45.71 142 VAL A C 1
ATOM 1102 O O . VAL A 1 142 ? 94.094 149.020 116.004 1.00 45.00 142 VAL A O 1
ATOM 1106 N N . GLY A 1 143 ? 95.234 148.111 117.746 1.00 41.44 143 GLY A N 1
ATOM 1107 C CA . GLY A 1 143 ? 95.982 147.155 116.948 1.00 37.11 143 GLY A CA 1
ATOM 1108 C C . GLY A 1 143 ? 95.023 146.221 11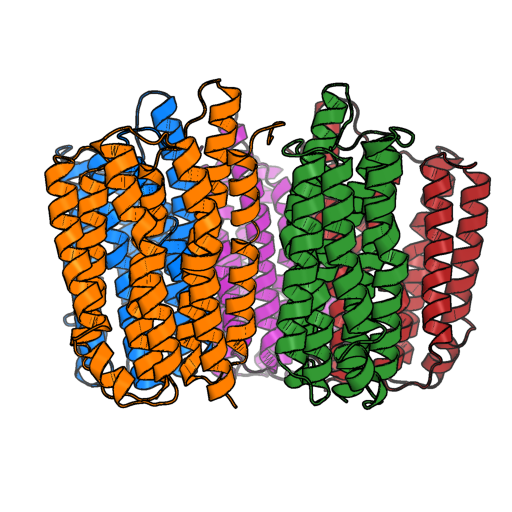6.227 1.00 33.12 143 GLY A C 1
ATOM 1109 O O . GLY A 1 143 ? 95.068 146.070 115.019 1.00 35.66 143 GLY A O 1
ATOM 1110 N N . TRP A 1 144 ? 94.091 145.658 116.975 1.00 35.12 144 TRP A N 1
ATOM 1111 C CA . TRP A 1 144 ? 93.066 144.804 116.410 1.00 37.25 144 TRP A CA 1
ATOM 1112 C C . TRP A 1 144 ? 92.358 145.509 115.243 1.00 34.94 144 TRP A C 1
ATOM 1113 O O . TRP A 1 144 ? 92.240 144.985 114.149 1.00 39.88 144 TRP A O 1
ATOM 1124 N N . ALA A 1 145 ? 91.901 146.723 115.458 1.00 36.00 145 ALA A N 1
ATOM 1125 C CA . ALA A 1 145 ? 91.136 147.402 114.439 1.00 39.25 145 ALA A CA 1
ATOM 1126 C C . ALA A 1 145 ? 91.929 147.515 113.135 1.00 38.24 145 ALA A C 1
ATOM 1127 O O . ALA A 1 145 ? 91.377 147.363 112.050 1.00 40.02 145 ALA A O 1
ATOM 1129 N N . ILE A 1 146 ? 93.212 147.816 113.240 1.00 37.21 146 ILE A N 1
ATOM 1130 C CA . ILE A 1 146 ? 94.081 147.861 112.078 1.00 41.00 146 ILE A CA 1
ATOM 1131 C C . ILE A 1 146 ? 94.119 146.504 111.374 1.00 38.97 146 ILE A C 1
ATOM 1132 O O . ILE A 1 146 ? 93.868 146.441 110.177 1.00 43.27 146 ILE A O 1
ATOM 1137 N N . ILE A 1 147 ? 94.436 145.419 112.083 1.00 33.27 147 ILE A N 1
ATOM 1138 C CA . ILE A 1 147 ? 94.594 144.181 111.351 1.00 36.70 147 ILE A CA 1
ATOM 1139 C C . ILE A 1 147 ? 93.252 143.756 110.770 1.00 33.13 147 ILE A C 1
ATOM 1140 O O . ILE A 1 147 ? 93.198 143.378 109.606 1.00 32.17 147 ILE A O 1
ATOM 1145 N N . ILE A 1 148 ? 92.165 143.934 111.515 1.00 35.75 148 ILE A N 1
ATOM 1146 C CA . ILE A 1 148 ? 90.870 143.525 111.004 1.00 39.62 148 ILE A CA 1
ATOM 1147 C C . ILE A 1 148 ? 90.535 144.274 109.724 1.00 39.36 148 ILE A C 1
ATOM 1148 O O . ILE A 1 148 ? 90.031 143.664 108.783 1.00 45.37 148 ILE A O 1
ATOM 1153 N N . TRP A 1 149 ? 90.878 145.551 109.673 1.00 35.93 149 TRP A N 1
ATOM 1154 C CA . TRP A 1 149 ? 90.578 146.334 108.502 1.00 35.82 149 TRP A CA 1
ATOM 1155 C C . TRP A 1 149 ? 91.391 145.862 107.310 1.00 36.35 149 TRP A C 1
ATOM 1156 O O . TRP A 1 149 ? 90.844 145.774 106.216 1.00 45.26 149 TRP A O 1
ATOM 1167 N N . GLU A 1 150 ? 92.672 145.566 107.516 1.00 34.84 150 GLU A N 1
ATOM 1168 C CA . GLU A 1 150 ? 93.544 145.111 106.440 1.00 39.74 150 GLU A CA 1
ATOM 1169 C C . GLU A 1 150 ? 92.962 143.903 105.703 1.00 37.99 150 GLU A C 1
ATOM 1170 O O . GLU A 1 150 ? 92.971 143.877 104.470 1.00 34.92 150 GLU A O 1
ATOM 1176 N N . ILE A 1 151 ? 92.440 142.932 106.460 1.00 33.45 151 ILE A N 1
ATOM 1177 C CA . ILE A 1 151 ? 92.007 141.665 105.898 1.00 32.88 151 ILE A CA 1
ATOM 1178 C C . ILE A 1 151 ? 90.518 141.661 105.643 1.00 32.44 151 ILE A C 1
ATOM 1179 O O . ILE A 1 151 ? 90.025 140.679 105.123 1.00 37.31 151 ILE A O 1
ATOM 1184 N N . PHE A 1 152 ? 89.772 142.690 106.026 1.00 39.37 152 PHE A N 1
ATOM 1185 C CA . PHE A 1 152 ? 88.340 142.660 105.738 1.00 44.24 152 PHE A CA 1
ATOM 1186 C C . PHE A 1 152 ? 87.942 143.789 104.787 1.00 47.07 152 PHE A C 1
ATOM 1187 O O . PHE A 1 152 ? 86.922 143.666 104.115 1.00 54.57 152 PHE A O 1
ATOM 1195 N N . GLY A 1 153 ? 88.705 144.886 104.740 1.00 47.83 153 GLY A N 1
ATOM 1196 C CA . GLY A 1 153 ? 88.376 145.980 103.833 1.00 50.80 153 GLY A CA 1
ATOM 1197 C C . GLY A 1 153 ? 89.589 146.708 103.249 1.00 45.79 153 GLY A C 1
ATOM 1198 O O . GLY A 1 153 ? 89.422 147.596 102.419 1.00 55.88 153 GLY A O 1
ATOM 1199 N N . GLY A 1 154 ? 90.796 146.304 103.649 1.00 43.85 154 GLY A N 1
ATOM 1200 C CA . GLY A 1 154 ? 92.027 146.944 103.226 1.00 43.53 154 GLY A CA 1
ATOM 1201 C C . GLY A 1 154 ? 92.611 146.297 101.975 1.00 44.45 154 GLY A C 1
ATOM 1202 O O . GLY A 1 154 ? 91.938 145.535 101.296 1.00 47.88 154 GLY A O 1
ATOM 1203 N N . GLU A 1 155 ? 93.879 146.599 101.704 1.00 49.61 155 GLU A N 1
ATOM 1204 C CA . GLU A 1 155 ? 94.538 146.124 100.506 1.00 55.76 155 GLU A CA 1
ATOM 1205 C C . GLU A 1 155 ? 94.464 144.597 100.452 1.00 49.74 155 GLU A C 1
ATOM 1206 O O . GLU A 1 155 ? 94.018 144.047 99.441 1.00 49.70 155 GLU A O 1
ATOM 1212 N N . ALA A 1 156 ? 94.887 143.908 101.521 1.00 41.59 156 ALA A N 1
ATOM 1213 C CA . ALA A 1 156 ? 94.960 142.458 101.461 1.00 40.72 156 ALA A CA 1
ATOM 1214 C C . ALA A 1 156 ? 93.609 141.831 101.102 1.00 38.77 156 ALA A C 1
ATOM 1215 O O . ALA A 1 156 ? 93.522 140.874 100.342 1.00 38.43 156 ALA A O 1
ATOM 1217 N N . SER A 1 157 ? 92.542 142.352 101.694 1.00 42.27 157 SER A N 1
ATOM 1218 C CA . SER A 1 157 ? 91.185 141.947 101.375 1.00 42.31 157 SER A CA 1
ATOM 1219 C C . SER A 1 157 ? 90.914 142.075 99.873 1.00 45.61 157 SER A C 1
ATOM 1220 O O . SER A 1 157 ? 90.327 141.187 99.266 1.00 48.17 157 SER A O 1
ATOM 1223 N N . LYS A 1 158 ? 91.294 143.205 99.281 1.00 48.57 158 LYS A N 1
ATOM 1224 C CA . LYS A 1 158 ? 90.966 143.478 97.899 1.00 53.65 158 LYS A CA 1
ATOM 1225 C C . LYS A 1 158 ? 91.804 142.576 96.990 1.00 60.47 158 LYS A C 1
ATOM 1226 O O . LYS A 1 158 ? 91.293 142.056 95.996 1.00 69.97 158 LYS A O 1
ATOM 1230 N N . ALA A 1 159 ? 93.098 142.412 97.312 1.00 54.11 159 ALA A N 1
ATOM 1231 C CA . ALA A 1 159 ? 93.964 141.523 96.548 1.00 48.48 159 ALA A CA 1
ATOM 1232 C C . ALA A 1 159 ? 93.369 140.130 96.510 1.00 46.74 159 ALA A C 1
ATOM 1233 O O . ALA A 1 159 ? 93.418 139.465 95.492 1.00 59.43 159 ALA A O 1
ATOM 1235 N N . ALA A 1 160 ? 92.857 139.689 97.650 1.00 45.66 160 ALA A N 1
ATOM 1236 C CA . ALA A 1 160 ? 92.411 138.323 97.794 1.00 47.20 160 ALA A CA 1
ATOM 1237 C C . ALA A 1 160 ? 91.155 138.148 96.954 1.00 49.74 160 ALA A C 1
ATOM 1238 O O . ALA A 1 160 ? 90.932 137.078 96.413 1.00 55.32 160 ALA A O 1
ATOM 1240 N N . ASP A 1 161 ? 90.311 139.179 96.881 1.00 57.62 161 ASP A N 1
ATOM 1241 C CA . ASP A 1 161 ? 89.082 139.073 96.113 1.00 73.93 161 ASP A CA 1
ATOM 1242 C C . ASP A 1 161 ? 89.416 138.975 94.624 1.00 73.44 161 ASP A C 1
ATOM 1243 O O . ASP A 1 161 ? 88.736 138.271 93.882 1.00 85.91 161 ASP A O 1
ATOM 1248 N N . ALA A 1 162 ? 90.480 139.664 94.204 1.00 66.60 162 ALA A N 1
ATOM 1249 C CA . ALA A 1 162 ? 90.937 139.624 92.824 1.00 72.04 162 ALA A CA 1
ATOM 1250 C C . ALA A 1 162 ? 91.453 138.237 92.433 1.00 75.34 162 ALA A C 1
ATOM 1251 O O . ALA A 1 162 ? 91.211 137.787 91.315 1.00 96.90 162 ALA A O 1
ATOM 1253 N N . ASN A 1 163 ? 92.189 137.576 93.331 1.00 72.48 163 ASN A N 1
ATOM 1254 C CA . ASN A 1 163 ? 92.674 136.229 93.071 1.00 74.42 163 ASN A CA 1
ATOM 1255 C C . ASN A 1 163 ? 91.585 135.246 93.458 1.00 73.08 163 ASN A C 1
ATOM 1256 O O . ASN A 1 163 ? 90.681 135.598 94.204 1.00 107.54 163 ASN A O 1
ATOM 1261 N N . ALA A 1 164 ? 91.617 134.058 92.867 1.00 70.02 164 ALA A N 1
ATOM 1262 C CA . ALA A 1 164 ? 90.522 133.119 93.023 1.00 78.61 164 ALA A CA 1
ATOM 1263 C C . ALA A 1 164 ? 91.024 131.856 93.711 1.00 75.04 164 ALA A C 1
ATOM 1264 O O . ALA A 1 164 ? 90.261 131.185 94.410 1.00 87.92 164 ALA A O 1
ATOM 1266 N N . GLY A 1 165 ? 92.315 131.572 93.535 1.00 59.78 165 GLY A N 1
ATOM 1267 C CA . GLY A 1 165 ? 92.941 130.432 94.164 1.00 60.99 165 GLY A CA 1
ATOM 1268 C C . GLY A 1 165 ? 93.012 130.576 95.678 1.00 59.80 165 GLY A C 1
ATOM 1269 O O . GLY A 1 165 ? 92.717 129.636 96.413 1.00 69.94 165 GLY A O 1
ATOM 1270 N N . VAL A 1 166 ? 93.366 131.778 96.124 1.00 63.32 166 VAL A N 1
ATOM 1271 C CA . VAL A 1 166 ? 93.538 132.047 97.536 1.00 54.99 166 VAL A CA 1
ATOM 1272 C C . VAL A 1 166 ? 92.239 132.590 98.126 1.00 41.96 166 VAL A C 1
ATOM 1273 O O . VAL A 1 166 ? 92.058 132.511 99.330 1.00 44.67 166 VAL A O 1
ATOM 1277 N N . LYS A 1 167 ? 91.309 133.082 97.303 1.00 38.86 167 LYS A N 1
ATOM 1278 C CA . LYS A 1 167 ? 90.145 133.780 97.835 1.00 43.03 167 LYS A CA 1
ATOM 1279 C C . LYS A 1 167 ? 89.515 133.057 99.044 1.00 41.25 167 LYS A C 1
ATOM 1280 O O . LYS A 1 167 ? 89.349 133.632 100.124 1.00 47.04 167 LYS A O 1
ATOM 1286 N N . SER A 1 168 ? 89.219 131.785 98.873 1.00 40.58 168 SER A N 1
ATOM 1287 C CA . SER A 1 168 ? 88.488 130.981 99.828 1.00 40.94 168 SER A CA 1
ATOM 1288 C C . SER A 1 168 ? 89.322 130.676 101.078 1.00 38.46 168 SER A C 1
ATOM 1289 O O . SER A 1 168 ? 88.773 130.646 102.181 1.00 43.31 168 SER A O 1
ATOM 1292 N N . ALA A 1 169 ? 90.621 130.414 100.927 1.00 34.59 169 ALA A N 1
ATOM 1293 C CA . ALA A 1 169 ? 91.481 130.266 102.091 1.00 33.02 169 ALA A CA 1
ATOM 1294 C C . ALA A 1 169 ? 91.543 131.582 102.845 1.00 32.20 169 ALA A C 1
ATOM 1295 O O . ALA A 1 169 ? 91.399 131.624 104.070 1.00 35.18 169 ALA A O 1
ATOM 1297 N N . PHE A 1 170 ? 91.703 132.670 102.104 1.00 30.64 170 PHE A N 1
ATOM 1298 C CA . PHE A 1 170 ? 91.778 133.959 102.755 1.00 33.49 170 PHE A CA 1
ATOM 1299 C C . PHE A 1 170 ? 90.503 134.159 103.561 1.00 33.03 170 PHE A C 1
ATOM 1300 O O . PHE A 1 170 ? 90.547 134.515 104.747 1.00 33.46 170 PHE A O 1
ATOM 1308 N N . ASN A 1 171 ? 89.366 133.823 102.965 1.00 34.44 171 ASN A N 1
ATOM 1309 C CA . ASN A 1 171 ? 88.146 133.946 103.730 1.00 36.49 171 ASN A CA 1
ATOM 1310 C C . ASN A 1 171 ? 88.179 133.047 104.969 1.00 33.88 171 ASN A C 1
ATOM 1311 O O . ASN A 1 171 ? 87.801 133.498 106.044 1.00 34.40 171 ASN A O 1
ATOM 1316 N N . ALA A 1 172 ? 88.660 131.806 104.878 1.00 29.63 172 ALA A N 1
ATOM 1317 C CA . ALA A 1 172 ? 88.660 130.971 106.068 1.00 26.85 172 ALA A CA 1
ATOM 1318 C C . ALA A 1 172 ? 89.552 131.578 107.136 1.00 30.28 172 ALA A C 1
ATOM 1319 O O . ALA A 1 172 ? 89.131 131.727 108.280 1.00 32.49 172 ALA A O 1
ATOM 1321 N N . LEU A 1 173 ? 90.785 131.948 106.751 1.00 27.44 173 LEU A N 1
ATOM 1322 C CA . LEU A 1 173 ? 91.721 132.452 107.736 1.00 23.60 173 LEU A CA 1
ATOM 1323 C C . LEU A 1 173 ? 91.187 133.733 108.351 1.00 22.65 173 LEU A C 1
ATOM 1324 O O . LEU A 1 173 ? 91.269 133.891 109.545 1.00 23.57 173 LEU A O 1
ATOM 1329 N N . ARG A 1 174 ? 90.591 134.632 107.569 1.00 23.65 174 ARG A N 1
ATOM 1330 C CA . ARG A 1 174 ? 90.152 135.864 108.191 1.00 27.01 174 ARG A CA 1
ATOM 1331 C C . ARG A 1 174 ? 89.011 135.615 109.177 1.00 27.86 174 ARG A C 1
ATOM 1332 O O . ARG A 1 174 ? 88.864 136.359 110.116 1.00 32.39 174 ARG A O 1
ATOM 1340 N N . LEU A 1 175 ? 88.225 134.566 108.987 1.00 32.38 175 LEU A N 1
ATOM 1341 C CA . LEU A 1 175 ? 87.198 134.219 109.945 1.00 35.60 175 LEU A CA 1
ATOM 1342 C C . LEU A 1 175 ? 87.789 133.671 111.233 1.00 36.45 175 LEU A C 1
ATOM 1343 O O . LEU A 1 175 ? 87.332 134.053 112.308 1.00 38.76 175 LEU A O 1
ATOM 1348 N N . ILE A 1 176 ? 88.797 132.799 111.135 1.00 30.01 176 ILE A N 1
ATOM 1349 C CA . ILE A 1 176 ? 89.465 132.376 112.341 1.00 26.76 176 ILE A CA 1
ATOM 1350 C C . ILE A 1 176 ? 89.952 133.612 113.122 1.00 28.69 176 ILE A C 1
ATOM 1351 O O . ILE A 1 176 ? 89.696 133.748 114.316 1.00 28.24 176 ILE A O 1
ATOM 1356 N N . VAL A 1 177 ? 90.604 134.555 112.451 1.00 25.98 177 VAL A N 1
ATOM 1357 C CA . VAL A 1 177 ? 91.092 135.739 113.118 1.00 27.47 177 VAL A CA 1
ATOM 1358 C C . VAL A 1 177 ? 89.922 136.518 113.702 1.00 30.42 177 VAL A C 1
ATOM 1359 O O . VAL A 1 177 ? 89.951 136.905 114.857 1.00 37.74 177 VAL A O 1
ATOM 1363 N N . LEU A 1 178 ? 88.856 136.712 112.956 1.00 37.14 178 LEU A N 1
ATOM 1364 C CA . LEU A 1 178 ? 87.752 137.487 113.482 1.00 40.56 178 LEU A CA 1
ATOM 1365 C C . LEU A 1 178 ? 87.117 136.788 114.682 1.00 43.62 178 LEU A C 1
ATOM 1366 O O . LEU A 1 178 ? 86.851 137.422 115.701 1.00 42.56 178 LEU A O 1
ATOM 1371 N N . VAL A 1 179 ? 86.867 135.480 114.555 1.00 39.80 179 VAL A N 1
ATOM 1372 C CA . VAL A 1 179 ? 86.021 134.785 115.509 1.00 34.95 179 VAL A CA 1
ATOM 1373 C C . VAL A 1 179 ? 86.855 133.914 116.425 1.00 30.42 179 VAL A C 1
ATOM 1374 O O . VAL A 1 179 ? 86.724 133.978 117.633 1.00 36.27 179 VAL A O 1
ATOM 1378 N N . GLY A 1 180 ? 87.683 133.067 115.841 1.00 28.70 180 GLY A N 1
ATOM 1379 C CA . GLY A 1 180 ? 88.545 132.203 116.617 1.00 26.10 180 GLY A CA 1
ATOM 1380 C C . GLY A 1 180 ? 89.375 132.995 117.596 1.00 26.94 180 GLY A C 1
ATOM 1381 O O . GLY A 1 180 ? 89.514 132.580 118.733 1.00 34.10 180 GLY A O 1
ATOM 1382 N N . TRP A 1 181 ? 89.895 134.147 117.165 1.00 28.02 181 TRP A N 1
ATOM 1383 C CA . TRP A 1 181 ? 90.854 134.864 117.985 1.00 26.75 181 TRP A CA 1
ATOM 1384 C C . TRP A 1 181 ? 90.123 135.768 118.960 1.00 28.81 181 TRP A C 1
ATOM 1385 O O . TRP A 1 181 ? 90.764 136.368 119.807 1.00 37.81 181 TRP A O 1
ATOM 1396 N N . ALA A 1 182 ? 88.802 135.865 118.890 1.00 29.01 182 ALA A N 1
ATOM 1397 C CA . ALA A 1 182 ? 88.105 136.744 119.818 1.00 29.95 182 ALA A CA 1
ATOM 1398 C C . ALA A 1 182 ? 88.180 136.225 121.249 1.00 33.95 182 ALA A C 1
ATOM 1399 O O . ALA A 1 182 ? 87.969 136.977 122.192 1.00 34.69 182 ALA A O 1
ATOM 1401 N N . ILE A 1 183 ? 88.484 134.938 121.448 1.00 32.71 183 ILE A N 1
ATOM 1402 C CA . ILE A 1 183 ? 88.631 134.482 122.819 1.00 30.76 183 ILE A CA 1
ATOM 1403 C C . ILE A 1 183 ? 89.683 135.293 123.591 1.00 29.94 183 ILE A C 1
ATOM 1404 O O . ILE A 1 183 ? 89.586 135.411 124.802 1.00 30.55 183 ILE A O 1
ATOM 1409 N N . TYR A 1 184 ? 90.740 135.781 122.931 1.00 29.67 184 TYR A N 1
ATOM 1410 C CA . TYR A 1 184 ? 91.838 136.414 123.647 1.00 27.72 184 TYR A CA 1
ATOM 1411 C C . TYR A 1 184 ? 91.425 137.755 124.262 1.00 24.92 184 TYR A C 1
ATOM 1412 O O . TYR A 1 184 ? 91.555 137.975 125.448 1.00 23.86 184 TYR A O 1
ATOM 1421 N N . PRO A 1 185 ? 90.945 138.732 123.504 1.00 24.77 185 PRO A N 1
ATOM 1422 C CA . PRO A 1 185 ? 90.365 139.913 124.114 1.00 28.15 185 PRO A CA 1
ATOM 1423 C C . PRO A 1 185 ? 89.232 139.636 125.097 1.00 33.56 185 PRO A C 1
ATOM 1424 O O . PRO A 1 185 ? 89.003 140.424 126.001 1.00 40.03 185 PRO A O 1
ATOM 1428 N N . LEU A 1 186 ? 88.517 138.526 124.920 1.00 36.20 186 LEU A N 1
ATOM 1429 C CA . LEU A 1 186 ? 87.437 138.189 125.823 1.00 38.22 186 LEU A CA 1
ATOM 1430 C C . LEU A 1 186 ? 87.999 137.754 127.168 1.00 40.00 186 LEU A C 1
ATOM 1431 O O . LEU A 1 186 ? 87.482 138.136 128.209 1.00 47.77 186 LEU A O 1
ATOM 1436 N N . GLY A 1 187 ? 89.055 136.944 127.133 1.00 35.29 187 GLY A N 1
ATOM 1437 C CA . GLY A 1 187 ? 89.730 136.526 128.338 1.00 31.72 187 GLY A CA 1
ATOM 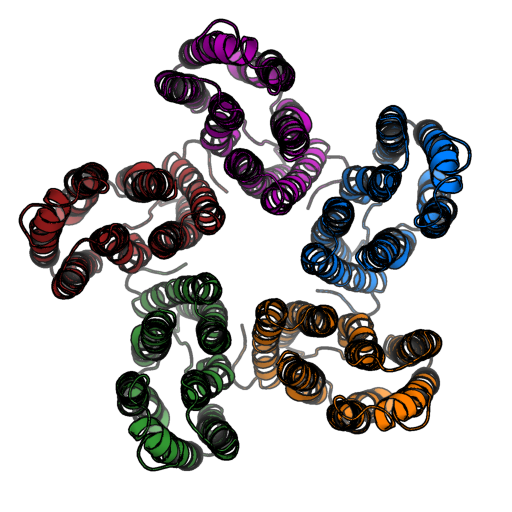1438 C C . GLY A 1 187 ? 90.300 137.735 129.052 1.00 32.38 187 GLY A C 1
ATOM 1439 O O . GLY A 1 187 ? 90.177 137.856 130.257 1.00 42.86 187 GLY A O 1
ATOM 1440 N N . TYR A 1 188 ? 90.810 138.695 128.306 1.00 32.90 188 TYR A N 1
ATOM 1441 C CA . TYR A 1 188 ? 91.368 139.865 128.945 1.00 36.31 188 TYR A CA 1
ATOM 1442 C C . TYR A 1 188 ? 90.250 140.637 129.638 1.00 37.66 188 TYR A C 1
ATOM 1443 O O . TYR A 1 188 ? 90.485 141.263 130.656 1.00 39.63 188 TYR A O 1
ATOM 1452 N N . ILE A 1 189 ? 89.050 140.638 129.093 1.00 43.28 189 ILE A N 1
ATOM 1453 C CA . ILE A 1 189 ? 88.029 141.449 129.717 1.00 53.05 189 ILE A CA 1
ATOM 1454 C C . ILE A 1 189 ? 87.469 140.702 130.915 1.00 49.32 189 ILE A C 1
ATOM 1455 O O . ILE A 1 189 ? 87.359 141.290 131.982 1.00 54.86 189 ILE A O 1
ATOM 1460 N N . PHE A 1 190 ? 87.050 139.455 130.701 1.00 46.28 190 PHE A N 1
ATOM 1461 C CA . PHE A 1 190 ? 86.263 138.727 131.686 1.00 48.37 190 PHE A CA 1
ATOM 1462 C C . PHE A 1 190 ? 87.195 138.034 132.666 1.00 51.27 190 PHE A C 1
ATOM 1463 O O . PHE A 1 190 ? 86.922 137.968 133.850 1.00 56.21 190 PHE A O 1
ATOM 1471 N N . GLY A 1 191 ? 88.313 137.536 132.151 1.00 58.67 191 GLY A N 1
ATOM 1472 C CA . GLY A 1 191 ? 89.336 136.954 132.990 1.00 54.97 191 GLY A CA 1
ATOM 1473 C C . GLY A 1 191 ? 89.961 138.009 133.888 1.00 52.89 191 GLY A C 1
ATOM 1474 O O . GLY A 1 191 ? 89.946 137.881 135.106 1.00 81.78 191 GLY A O 1
ATOM 1475 N N . TYR A 1 192 ? 90.499 139.050 133.276 1.00 51.14 192 TYR A N 1
ATOM 1476 C CA . TYR A 1 192 ? 91.546 139.844 133.891 1.00 46.69 192 TYR A CA 1
ATOM 1477 C C . TYR A 1 192 ? 90.979 141.150 134.420 1.00 50.34 192 TYR A C 1
ATOM 1478 O O . TYR A 1 192 ? 91.241 141.502 135.563 1.00 71.31 192 TYR A O 1
ATOM 1487 N N . MET A 1 193 ? 90.233 141.877 133.598 1.00 49.33 193 MET A N 1
ATOM 1488 C CA . MET A 1 193 ? 89.674 143.130 134.057 1.00 58.14 193 MET A CA 1
ATOM 1489 C C . MET A 1 193 ? 88.488 142.902 134.995 1.00 62.59 193 MET A C 1
ATOM 1490 O O . MET A 1 193 ? 88.297 143.676 135.930 1.00 81.44 193 MET A O 1
ATOM 1495 N N . MET A 1 194 ? 87.716 141.839 134.770 1.00 71.20 194 MET A N 1
ATOM 1496 C CA . MET A 1 194 ? 86.490 141.616 135.525 1.00 82.12 194 MET A CA 1
ATOM 1497 C C . MET A 1 194 ? 86.651 140.533 136.588 1.00 88.09 194 MET A C 1
ATOM 1498 O O . MET A 1 194 ? 85.902 140.516 137.561 1.00 101.39 194 MET A O 1
ATOM 1503 N N . GLY A 1 195 ? 87.588 139.607 136.375 1.00 87.66 195 GLY A N 1
ATOM 1504 C CA . GLY A 1 195 ? 87.797 138.516 137.312 1.00 87.20 195 GLY A CA 1
ATOM 1505 C C . GLY A 1 195 ? 86.664 137.486 137.303 1.00 83.67 195 GLY A C 1
ATOM 1506 O O . GLY A 1 195 ? 86.602 136.629 138.181 1.00 109.36 195 GLY A O 1
ATOM 1507 N N . SER A 1 196 ? 85.792 137.534 136.295 1.00 72.55 196 SER A N 1
ATOM 1508 C CA . SER A 1 196 ? 84.641 136.647 136.238 1.00 71.41 196 SER A CA 1
ATOM 1509 C C . SER A 1 196 ? 85.021 135.241 135.766 1.00 63.01 196 SER A C 1
ATOM 1510 O O . SER A 1 196 ? 84.197 134.338 135.797 1.00 71.85 196 SER A O 1
ATOM 1513 N N . VAL A 1 197 ? 86.244 135.052 135.281 1.00 60.93 197 VAL A N 1
ATOM 1514 C CA . VAL A 1 197 ? 86.686 133.742 134.835 1.00 55.93 197 VAL A CA 1
ATOM 1515 C C . VAL A 1 197 ? 88.054 133.501 135.455 1.00 57.32 197 VAL A C 1
ATOM 1516 O O . VAL A 1 197 ? 88.883 134.406 135.519 1.00 60.51 197 VAL A O 1
ATOM 1520 N N . ASP A 1 198 ? 88.238 132.304 136.005 1.00 64.50 198 ASP A N 1
ATOM 1521 C CA . ASP A 1 198 ? 89.480 131.939 136.664 1.00 68.55 198 ASP A CA 1
ATOM 1522 C C . ASP A 1 198 ? 90.531 131.634 135.596 1.00 67.77 198 ASP A C 1
ATOM 1523 O O . ASP A 1 198 ? 90.197 131.305 134.457 1.00 65.36 198 ASP A O 1
ATOM 1528 N N . SER A 1 199 ? 91.808 131.709 135.982 1.00 64.66 199 SER A N 1
ATOM 1529 C CA . SER A 1 199 ? 92.890 131.435 135.057 1.00 67.98 199 SER A CA 1
ATOM 1530 C C . SER A 1 199 ? 92.861 129.974 134.599 1.00 59.70 199 SER A C 1
ATOM 1531 O O . SER A 1 199 ? 93.333 129.662 133.508 1.00 64.61 199 SER A O 1
ATOM 1534 N N . GLY A 1 200 ? 92.335 129.075 135.427 1.00 46.86 200 GLY A N 1
ATOM 1535 C CA . GLY A 1 200 ? 92.395 127.668 135.093 1.00 49.59 200 GLY A CA 1
ATOM 1536 C C . GLY A 1 200 ? 91.444 127.346 133.952 1.00 51.05 200 GLY A C 1
ATOM 1537 O O . GLY A 1 200 ? 91.802 126.614 133.035 1.00 57.24 200 GLY A O 1
ATOM 1538 N N . SER A 1 201 ? 90.254 127.947 134.014 1.00 49.43 201 SER A N 1
ATOM 1539 C CA . SER A 1 201 ? 89.307 127.906 132.918 1.00 45.42 201 SER A CA 1
ATOM 1540 C C . SER A 1 201 ? 89.893 128.536 131.669 1.00 43.39 201 SER A C 1
ATOM 1541 O O . SER A 1 201 ? 89.771 127.987 130.578 1.00 46.45 201 SER A O 1
ATOM 1544 N N . LEU A 1 202 ? 90.545 129.678 131.856 1.00 37.92 202 LEU A N 1
ATOM 1545 C CA . LEU A 1 202 ? 91.147 130.355 130.738 1.00 34.41 202 LEU A CA 1
ATOM 1546 C C . LEU A 1 202 ? 92.218 129.481 130.129 1.00 29.72 202 LEU A C 1
ATOM 1547 O O . LEU A 1 202 ? 92.316 129.398 128.919 1.00 36.25 202 LEU A O 1
ATOM 1552 N N . ASN A 1 203 ? 93.005 128.825 130.953 1.00 29.30 203 ASN A N 1
ATOM 1553 C CA . ASN A 1 203 ? 94.101 128.066 130.414 1.00 28.82 203 ASN A CA 1
ATOM 1554 C C . ASN A 1 203 ? 93.552 126.893 129.611 1.00 26.92 203 ASN A C 1
ATOM 1555 O O . ASN A 1 203 ? 94.165 126.511 128.613 1.00 25.58 203 ASN A O 1
ATOM 1560 N N . ILE A 1 204 ? 92.440 126.293 130.050 1.00 26.62 204 ILE A N 1
ATOM 1561 C CA . ILE A 1 204 ? 91.888 125.166 129.309 1.00 32.02 204 ILE A CA 1
ATOM 1562 C C . ILE A 1 204 ? 91.422 125.680 127.945 1.00 28.75 204 ILE A C 1
ATOM 1563 O O . ILE A 1 204 ? 91.783 125.122 126.909 1.00 29.84 204 ILE A O 1
ATOM 1568 N N . ILE A 1 205 ? 90.663 126.769 127.964 1.00 26.16 205 ILE A N 1
ATOM 1569 C CA . ILE A 1 205 ? 90.114 127.344 126.761 1.00 28.47 205 ILE A CA 1
ATOM 1570 C C . ILE A 1 205 ? 91.241 127.708 125.813 1.00 24.09 205 ILE A C 1
ATOM 1571 O O . ILE A 1 205 ? 91.239 127.264 124.686 1.00 26.06 205 ILE A O 1
ATOM 1576 N N . TYR A 1 206 ? 92.172 128.528 126.249 1.00 21.29 206 TYR A N 1
ATOM 1577 C CA . TYR A 1 206 ? 93.295 128.878 125.400 1.00 20.19 206 TYR A CA 1
ATOM 1578 C C . TYR A 1 206 ? 93.993 127.632 124.882 1.00 19.31 206 TYR A C 1
ATOM 1579 O O . TYR A 1 206 ? 94.335 127.595 123.713 1.00 21.70 206 TYR A O 1
ATOM 1588 N N . ASN A 1 207 ? 94.193 126.622 125.710 1.00 19.99 207 ASN A N 1
ATOM 1589 C CA . ASN A 1 207 ? 94.912 125.453 125.254 1.00 20.83 207 ASN A CA 1
ATOM 1590 C C . ASN A 1 207 ? 94.138 124.753 124.138 1.00 21.87 207 ASN A C 1
ATOM 1591 O O . ASN A 1 207 ? 94.708 124.245 123.175 1.00 23.11 207 ASN A O 1
ATOM 1596 N N . LEU A 1 208 ? 92.833 124.641 124.301 1.00 24.64 208 LEU A N 1
ATOM 1597 C CA . LEU A 1 208 ? 92.054 123.893 123.341 1.00 26.34 208 LEU A CA 1
ATOM 1598 C C . LEU A 1 208 ? 91.892 124.715 122.076 1.00 25.13 208 LEU A C 1
ATOM 1599 O O . LEU A 1 208 ? 92.018 124.195 120.979 1.00 34.64 208 LEU A O 1
ATOM 1604 N N . ALA A 1 209 ? 91.684 126.007 122.210 1.00 26.70 209 ALA A N 1
ATOM 1605 C CA . ALA A 1 209 ? 91.578 126.902 121.074 1.00 25.28 209 ALA A CA 1
ATOM 1606 C C . ALA A 1 209 ? 92.809 126.875 120.172 1.00 28.18 209 ALA A C 1
ATOM 1607 O O . ALA A 1 209 ? 92.686 127.261 119.015 1.00 30.08 209 ALA A O 1
ATOM 1609 N N . ASP A 1 210 ? 93.981 126.439 120.643 1.00 29.29 210 ASP A N 1
ATOM 1610 C CA . ASP A 1 210 ? 95.127 126.386 119.746 1.00 34.02 210 ASP A CA 1
ATOM 1611 C C . ASP A 1 210 ? 94.953 125.366 118.615 1.00 29.99 210 ASP A C 1
ATOM 1612 O O . ASP A 1 210 ? 95.598 125.471 117.583 1.00 31.05 210 ASP A O 1
ATOM 1617 N N . PHE A 1 211 ? 94.083 124.383 118.770 1.00 28.83 211 PHE A N 1
ATOM 1618 C CA . PHE A 1 211 ? 93.769 123.522 117.651 1.00 30.09 211 PHE A CA 1
ATOM 1619 C C . PHE A 1 211 ? 93.203 124.348 116.508 1.00 30.18 211 PHE A C 1
ATOM 1620 O O . PHE A 1 211 ? 93.595 124.171 115.371 1.00 38.89 211 PHE A O 1
ATOM 1628 N N . VAL A 1 212 ? 92.342 125.304 116.811 1.00 31.88 212 VAL A N 1
ATOM 1629 C CA . VAL A 1 212 ? 91.801 126.126 115.755 1.00 33.01 212 VAL A CA 1
ATOM 1630 C C . VAL A 1 212 ? 92.697 127.304 115.405 1.00 26.65 212 VAL A C 1
ATOM 1631 O O . VAL A 1 212 ? 92.898 127.636 114.253 1.00 31.88 212 VAL A O 1
ATOM 1635 N N . ASN A 1 213 ? 93.139 128.020 116.405 1.00 25.27 213 ASN A N 1
ATOM 1636 C CA . ASN A 1 213 ? 93.698 129.327 116.176 1.00 23.38 213 ASN A CA 1
ATOM 1637 C C . ASN A 1 213 ? 95.122 129.222 115.653 1.00 26.64 213 ASN A C 1
ATOM 1638 O O . ASN A 1 213 ? 95.669 130.232 115.225 1.00 35.39 213 ASN A O 1
ATOM 1643 N N . LYS A 1 214 ? 95.737 128.047 115.703 1.00 23.56 214 LYS A N 1
ATOM 1644 C CA . LYS A 1 214 ? 97.054 127.922 115.130 1.00 24.68 214 LYS A CA 1
ATOM 1645 C C . LYS A 1 214 ? 97.112 126.736 114.187 1.00 27.78 214 LYS A C 1
ATOM 1646 O O . LYS A 1 214 ? 97.504 126.897 113.038 1.00 36.29 214 LYS A O 1
ATOM 1652 N N . ILE A 1 215 ? 96.714 125.550 114.635 1.00 26.25 215 ILE A N 1
ATOM 1653 C CA . ILE A 1 215 ? 96.877 124.397 113.775 1.00 27.22 215 ILE A CA 1
ATOM 1654 C C . ILE A 1 215 ? 95.948 124.486 112.569 1.00 21.30 215 ILE A C 1
ATOM 1655 O O . ILE A 1 215 ? 96.409 124.376 111.449 1.00 19.16 215 ILE A O 1
ATOM 1660 N N . LEU A 1 216 ? 94.660 124.681 112.785 1.00 20.34 216 LEU A N 1
ATOM 1661 C CA . LEU A 1 216 ? 93.754 124.756 111.661 1.00 22.23 216 LEU A CA 1
ATOM 1662 C C . LEU A 1 216 ? 94.121 125.941 110.770 1.00 22.58 216 LEU A C 1
ATOM 1663 O O . LEU A 1 216 ? 94.013 125.895 109.550 1.00 25.52 216 LEU A O 1
ATOM 1668 N N . PHE A 1 217 ? 94.628 127.003 111.341 1.00 21.43 217 PHE A N 1
ATOM 1669 C CA . PHE A 1 217 ? 95.114 128.062 110.490 1.00 23.50 217 PHE A CA 1
ATOM 1670 C C . PHE A 1 217 ? 96.195 127.554 109.524 1.00 20.55 217 PHE A C 1
ATOM 1671 O O . PHE A 1 217 ? 96.191 127.831 108.311 1.00 20.09 217 PHE A O 1
ATOM 1679 N N . GLY A 1 218 ? 97.161 126.843 110.069 1.00 17.20 218 GLY A N 1
ATOM 1680 C CA . GLY A 1 218 ? 98.225 126.286 109.247 1.00 15.77 218 GLY A CA 1
ATOM 1681 C C . GLY A 1 218 ? 97.734 125.266 108.245 1.00 14.04 218 GLY A C 1
ATOM 1682 O O . GLY A 1 218 ? 98.140 125.300 107.112 1.00 15.88 218 GLY A O 1
ATOM 1683 N N . LEU A 1 219 ? 96.808 124.407 108.623 1.00 15.15 219 LEU A N 1
ATOM 1684 C CA . LEU A 1 219 ? 96.276 123.408 107.715 1.00 15.91 219 LEU A CA 1
ATOM 1685 C C . LEU A 1 219 ? 95.458 124.036 106.613 1.00 17.10 219 LEU A C 1
ATOM 1686 O O . LEU A 1 219 ? 95.543 123.555 105.517 1.00 21.29 219 LEU A O 1
ATOM 1691 N N . ILE A 1 220 ? 94.798 125.160 106.823 1.00 18.74 220 ILE A N 1
ATOM 1692 C CA . ILE A 1 220 ? 94.114 125.784 105.709 1.00 19.71 220 ILE A CA 1
ATOM 1693 C C . ILE A 1 220 ? 95.116 126.273 104.684 1.00 17.89 220 ILE A C 1
ATOM 1694 O O . ILE A 1 220 ? 94.861 126.192 103.493 1.00 20.11 220 ILE A O 1
ATOM 1699 N N . ILE A 1 221 ? 96.255 126.746 105.146 1.00 19.36 221 ILE A N 1
ATOM 1700 C CA . ILE A 1 221 ? 97.291 127.294 104.286 1.00 20.64 221 ILE A CA 1
ATOM 1701 C C . ILE A 1 221 ? 97.929 126.162 103.520 1.00 19.89 221 ILE A C 1
ATOM 1702 O O . ILE A 1 221 ? 98.126 126.304 102.326 1.00 22.87 221 ILE A O 1
ATOM 1707 N N . TRP A 1 222 ? 98.151 125.015 104.182 1.00 20.03 222 TRP A N 1
ATOM 1708 C CA . TRP A 1 222 ? 98.685 123.832 103.518 1.00 19.08 222 TRP A CA 1
ATOM 1709 C C . TRP A 1 222 ? 97.721 123.308 102.461 1.00 17.50 222 TRP A C 1
ATOM 1710 O O . TRP A 1 222 ? 98.092 122.879 101.415 1.00 19.55 222 TRP A O 1
ATOM 1721 N N . ASN A 1 223 ? 96.464 123.348 102.738 1.00 18.13 223 ASN A N 1
ATOM 1722 C CA . ASN A 1 223 ? 95.509 122.875 101.801 1.00 22.41 223 ASN A CA 1
ATOM 1723 C C . ASN A 1 223 ? 95.539 123.668 100.499 1.00 25.46 223 ASN A C 1
ATOM 1724 O O . ASN A 1 223 ? 95.312 123.104 99.439 1.00 27.07 223 ASN A O 1
ATOM 1729 N N . VAL A 1 224 ? 95.764 124.978 100.561 1.00 28.27 224 VAL A N 1
ATOM 1730 C CA . VAL A 1 224 ? 95.769 125.767 99.348 1.00 27.34 224 VAL A CA 1
ATOM 1731 C C . VAL A 1 224 ? 97.142 125.616 98.713 1.00 26.74 224 VAL A C 1
ATOM 1732 O O . VAL A 1 224 ? 97.228 125.469 97.502 1.00 30.28 224 VAL A O 1
ATOM 1736 N N . ALA A 1 225 ? 98.198 125.507 99.519 1.00 21.44 225 ALA A N 1
ATOM 1737 C CA . ALA A 1 225 ? 99.501 125.276 98.929 1.00 22.17 225 ALA A CA 1
ATOM 1738 C C . ALA A 1 225 ? 99.516 124.011 98.076 1.00 24.67 225 ALA A C 1
ATOM 1739 O O . ALA A 1 225 ? 100.138 123.946 97.042 1.00 33.61 225 ALA A O 1
ATOM 1741 N N . VAL A 1 226 ? 98.810 122.996 98.497 1.00 31.84 226 VAL A N 1
ATOM 1742 C CA . VAL A 1 226 ? 98.864 121.689 97.881 1.00 34.83 226 VAL A CA 1
ATOM 1743 C C . VAL A 1 226 ? 97.951 121.632 96.669 1.00 34.53 226 VAL A C 1
ATOM 1744 O O . VAL A 1 226 ? 98.218 120.868 95.760 1.00 42.70 226 VAL A O 1
ATOM 1748 N N . ARG A 1 227 ? 96.881 122.415 96.673 1.00 43.35 227 ARG A N 1
ATOM 1749 C CA . ARG A 1 227 ? 95.989 122.485 95.532 1.00 54.97 227 ARG A CA 1
ATOM 1750 C C . ARG A 1 227 ? 96.620 123.362 94.452 1.00 66.22 227 ARG A C 1
ATOM 1751 O O . ARG A 1 227 ? 96.246 123.251 93.289 1.00 86.19 227 ARG A O 1
ATOM 1759 N N . GLU A 1 228 ? 97.554 124.238 94.851 1.00 65.71 228 GLU A N 1
ATOM 1760 C CA . GLU A 1 228 ? 98.212 125.164 93.943 1.00 64.91 228 GLU A CA 1
ATOM 1761 C C . GLU A 1 228 ? 99.554 124.594 93.492 1.00 69.74 228 GLU A C 1
ATOM 1762 O O . GLU A 1 228 ? 100.153 125.072 92.527 1.00 85.08 228 GLU A O 1
ATOM 1768 N N . SER A 1 229 ? 100.038 123.584 94.210 1.00 67.03 229 SER A N 1
ATOM 1769 C CA . SER A 1 229 ? 101.311 122.968 93.886 1.00 69.41 229 SER A CA 1
ATOM 1770 C C . SER A 1 229 ? 101.066 121.892 92.836 1.00 90.46 229 SER A C 1
ATOM 1771 O O . SER A 1 229 ? 102.007 121.240 92.393 1.00 116.42 229 SER A O 1
ATOM 1774 N N . SER A 1 230 ? 99.792 121.688 92.479 1.00 108.87 230 SER A N 1
ATOM 1775 C CA . SER A 1 230 ? 99.401 120.677 91.511 1.00 125.79 230 SER A CA 1
ATOM 1776 C C . SER A 1 230 ? 99.581 121.227 90.087 1.00 136.41 230 SER A C 1
ATOM 1777 O O . SER A 1 230 ? 100.474 120.710 89.372 1.00 145.57 230 SER A O 1
ATOM 1780 N N . MET B 1 1 ? 114.700 104.677 137.960 1.00 77.45 1 MET B N 1
ATOM 1781 C CA . MET B 1 1 ? 115.307 103.532 137.230 1.00 74.56 1 MET B CA 1
ATOM 1782 C C . MET B 1 1 ? 114.373 102.319 137.252 1.00 61.98 1 MET B C 1
ATOM 1783 O O . MET B 1 1 ? 113.663 102.039 138.216 1.00 74.63 1 MET B O 1
ATOM 1788 N N . LEU B 1 2 ? 114.392 101.597 136.152 1.00 50.67 2 LEU B N 1
ATOM 1789 C CA . LEU B 1 2 ? 113.554 100.440 135.963 1.00 48.44 2 LEU B CA 1
ATOM 1790 C C . LEU B 1 2 ? 114.067 99.316 136.850 1.00 48.68 2 LEU B C 1
ATOM 1791 O O . LEU B 1 2 ? 115.249 99.013 136.817 1.00 64.72 2 LEU B O 1
ATOM 1796 N N . GLN B 1 3 ? 113.177 98.710 137.631 1.00 63.91 3 GLN B N 1
ATOM 1797 C CA . GLN B 1 3 ? 113.557 97.787 138.688 1.00 70.16 3 GLN B CA 1
ATOM 1798 C C . GLN B 1 3 ? 113.468 96.377 138.145 1.00 72.14 3 GLN B C 1
ATOM 1799 O O . GLN B 1 3 ? 113.002 96.184 137.024 1.00 68.61 3 GLN B O 1
ATOM 1805 N N . ALA B 1 4 ? 113.918 95.416 138.972 1.00 97.60 4 ALA B N 1
ATOM 1806 C CA . ALA B 1 4 ? 113.956 94.008 138.611 1.00 115.98 4 ALA B CA 1
ATOM 1807 C C . ALA B 1 4 ? 112.572 93.392 138.789 1.00 104.93 4 ALA B C 1
ATOM 1808 O O . ALA B 1 4 ? 111.906 93.625 139.804 1.00 98.50 4 ALA B O 1
ATOM 1810 N N . GLY B 1 5 ? 112.155 92.624 137.774 1.00 80.38 5 GLY B N 1
ATOM 1811 C CA . GLY B 1 5 ? 110.885 91.920 137.808 1.00 74.19 5 GLY B CA 1
ATOM 1812 C C . GLY B 1 5 ? 109.727 92.814 137.376 1.00 65.28 5 GLY B C 1
ATOM 1813 O O . GLY B 1 5 ? 108.579 92.360 137.364 1.00 75.76 5 GLY B O 1
ATOM 1814 N N . ASP B 1 6 ? 110.036 94.052 136.977 1.00 47.30 6 ASP B N 1
ATOM 1815 C CA . ASP B 1 6 ? 109.015 94.969 136.519 1.00 46.02 6 ASP B CA 1
ATOM 1816 C C . ASP B 1 6 ? 108.785 94.778 135.016 1.00 44.77 6 ASP B C 1
ATOM 1817 O O . ASP B 1 6 ? 109.396 95.469 134.195 1.00 49.27 6 ASP B O 1
ATOM 1822 N N . PHE B 1 7 ? 107.873 93.869 134.660 1.00 36.72 7 PHE B N 1
ATOM 1823 C CA . PHE B 1 7 ? 107.558 93.652 133.265 1.00 36.61 7 PHE B CA 1
ATOM 1824 C C . PHE B 1 7 ? 106.770 94.832 132.697 1.00 32.83 7 PHE B C 1
ATOM 1825 O O . PHE B 1 7 ? 106.922 95.181 131.526 1.00 33.96 7 PHE B O 1
ATOM 1833 N N . VAL B 1 8 ? 105.985 95.505 133.522 1.00 28.83 8 VAL B N 1
ATOM 1834 C CA . VAL B 1 8 ? 105.251 96.630 133.007 1.00 29.81 8 VAL B CA 1
ATOM 1835 C C . VAL B 1 8 ? 106.256 97.700 132.575 1.00 32.17 8 VAL B C 1
ATOM 1836 O O . VAL B 1 8 ? 106.128 98.303 131.501 1.00 33.74 8 VAL B O 1
ATOM 1840 N N . GLY B 1 9 ? 107.288 97.894 133.375 1.00 26.70 9 GLY B N 1
ATOM 1841 C CA . GLY B 1 9 ? 108.240 98.919 133.047 1.00 25.34 9 GLY B CA 1
ATOM 1842 C C . GLY B 1 9 ? 109.109 98.491 131.885 1.00 26.47 9 GLY B C 1
ATOM 1843 O O . GLY B 1 9 ? 109.607 99.342 131.146 1.00 29.54 9 GLY B O 1
ATOM 1844 N N . VAL B 1 10 ? 109.309 97.179 131.744 1.00 26.88 10 VAL B N 1
ATOM 1845 C CA . VAL B 1 10 ? 110.115 96.696 130.636 1.00 28.47 10 VAL B CA 1
ATOM 1846 C C . VAL B 1 10 ? 109.367 96.952 129.335 1.00 25.66 10 VAL B C 1
ATOM 1847 O O . VAL B 1 10 ? 109.963 97.533 128.434 1.00 25.78 10 VAL B O 1
ATOM 1851 N N . SER B 1 11 ? 108.061 96.632 129.335 1.00 20.52 11 SER B N 1
ATOM 1852 C CA . SER B 1 11 ? 107.167 96.887 128.223 1.00 19.16 11 SER B CA 1
ATOM 1853 C C . SER B 1 11 ? 107.124 98.374 127.864 1.00 17.00 11 SER B C 1
ATOM 1854 O O . SER B 1 11 ? 107.066 98.705 126.701 1.00 17.54 11 SER B O 1
ATOM 1857 N N . PHE B 1 12 ? 107.114 99.271 128.838 1.00 15.65 12 PHE B N 1
ATOM 1858 C CA . PHE B 1 12 ? 107.169 100.670 128.512 1.00 16.69 12 PHE B CA 1
ATOM 1859 C C . PHE B 1 12 ? 108.496 101.027 127.819 1.00 18.54 12 PHE B C 1
ATOM 1860 O O . PHE B 1 12 ? 108.550 101.919 126.968 1.00 19.36 12 PHE B O 1
ATOM 1868 N N . TRP B 1 13 ? 109.592 100.391 128.216 1.00 19.93 13 TRP B N 1
ATOM 1869 C CA . TRP B 1 13 ? 110.889 100.721 127.655 1.00 21.70 13 TRP B CA 1
ATOM 1870 C C . TRP B 1 13 ? 110.942 100.192 126.219 1.00 23.14 13 TRP B C 1
ATOM 1871 O O . TRP B 1 13 ? 111.404 100.885 125.299 1.00 24.21 13 TRP B O 1
ATOM 1882 N N . LEU B 1 14 ? 110.457 98.973 126.036 1.00 18.02 14 LEU B N 1
ATOM 1883 C CA . LEU B 1 14 ? 110.515 98.391 124.731 1.00 19.99 14 LEU B CA 1
ATOM 1884 C C . LEU B 1 14 ? 109.747 99.255 123.735 1.00 18.63 14 LEU B C 1
ATOM 1885 O O . LEU B 1 14 ? 110.260 99.656 122.699 1.00 17.56 14 LEU B O 1
ATOM 1890 N N . VAL B 1 15 ? 108.497 99.542 124.066 1.00 18.29 15 VAL B N 1
ATOM 1891 C CA . VAL B 1 15 ? 107.640 100.264 123.171 1.00 17.14 15 VAL B CA 1
ATOM 1892 C C . VAL B 1 15 ? 108.163 101.680 123.018 1.00 14.56 15 VAL B C 1
ATOM 1893 O O . VAL B 1 15 ? 108.077 102.247 121.962 1.00 14.28 15 VAL B O 1
ATOM 1897 N N . SER B 1 16 ? 108.727 102.271 124.043 1.00 15.32 16 SER B N 1
ATOM 1898 C CA . SER B 1 16 ? 109.155 103.637 123.839 1.00 16.50 16 SER B CA 1
ATOM 1899 C C . SER B 1 16 ? 110.260 103.697 122.779 1.00 16.74 16 SER B C 1
ATOM 1900 O O . SER B 1 16 ? 110.269 104.634 121.983 1.00 17.55 16 SER B O 1
ATOM 1903 N N A VAL B 1 17 ? 111.166 102.717 122.756 0.50 16.26 17 VAL B N 1
ATOM 1904 N N B VAL B 1 17 ? 111.165 102.717 122.756 0.50 16.53 17 VAL B N 1
ATOM 1905 C CA A VAL B 1 17 ? 112.289 102.793 121.841 0.50 17.89 17 VAL B CA 1
ATOM 1906 C CA B VAL B 1 17 ? 112.288 102.793 121.842 0.50 18.35 17 VAL B CA 1
ATOM 1907 C C A VAL B 1 17 ? 111.836 102.320 120.456 0.50 16.75 17 VAL B C 1
ATOM 1908 C C B VAL B 1 17 ? 111.836 102.320 120.457 0.50 16.99 17 VAL B C 1
ATOM 1909 O O A VAL B 1 17 ? 112.174 102.935 119.449 0.50 17.85 17 VAL B O 1
ATOM 1910 O O B VAL B 1 17 ? 112.174 102.935 119.449 0.50 18.09 17 VAL B O 1
ATOM 1917 N N . ALA B 1 18 ? 110.983 101.308 120.402 1.00 15.95 18 ALA B N 1
ATOM 1918 C CA . ALA B 1 18 ? 110.417 100.902 119.132 1.00 16.26 18 ALA B CA 1
ATOM 1919 C C . ALA B 1 18 ? 109.805 102.096 118.406 1.00 16.69 18 ALA B C 1
ATOM 1920 O O . ALA B 1 18 ? 110.000 102.246 117.203 1.00 18.27 18 ALA B O 1
ATOM 1922 N N . MET B 1 19 ? 109.037 102.908 119.125 1.00 16.25 19 MET B N 1
ATOM 1923 C CA . MET B 1 19 ? 108.333 104.021 118.536 1.00 16.03 19 MET B CA 1
ATOM 1924 C C . MET B 1 19 ? 109.280 105.104 118.071 1.00 15.01 19 MET B C 1
ATOM 1925 O O . MET B 1 19 ? 109.003 105.744 117.066 1.00 15.00 19 MET B O 1
ATOM 1930 N N . VAL B 1 20 ? 110.416 105.282 118.730 1.00 15.26 20 VAL B N 1
ATOM 1931 C CA . VAL B 1 20 ? 111.370 106.234 118.177 1.00 16.26 20 VAL B CA 1
ATOM 1932 C C . VAL B 1 20 ? 111.935 105.672 116.873 1.00 15.97 20 VAL B C 1
ATOM 1933 O O . VAL B 1 20 ? 112.233 106.379 115.934 1.00 16.28 20 VAL B O 1
ATOM 1937 N N . ALA B 1 21 ? 112.187 104.376 116.862 1.00 16.25 21 ALA B N 1
ATOM 1938 C CA . ALA B 1 21 ? 112.759 103.774 115.689 1.00 16.82 21 ALA B CA 1
ATOM 1939 C C . ALA B 1 21 ? 111.782 103.933 114.535 1.00 16.24 21 ALA B C 1
ATOM 1940 O O . ALA B 1 21 ? 112.157 104.439 113.496 1.00 18.14 21 ALA B O 1
ATOM 1942 N N . ALA B 1 22 ? 110.524 103.543 114.756 1.00 16.79 22 ALA B N 1
ATOM 1943 C CA . ALA B 1 22 ? 109.459 103.673 113.761 1.00 16.47 22 ALA B CA 1
ATOM 1944 C C . ALA B 1 22 ? 109.328 105.087 113.189 1.00 14.04 22 ALA B C 1
ATOM 1945 O O . ALA B 1 22 ? 109.184 105.248 111.985 1.00 13.04 22 ALA B O 1
ATOM 1947 N N . THR B 1 23 ? 109.418 106.090 114.030 1.00 14.12 23 THR B N 1
ATOM 1948 C CA . THR B 1 23 ? 109.264 107.464 113.591 1.00 16.22 23 THR B CA 1
ATOM 1949 C C . THR B 1 23 ? 110.338 107.763 112.567 1.00 14.95 23 THR B C 1
ATOM 1950 O O . THR B 1 23 ? 110.090 108.352 111.527 1.00 16.00 23 THR B O 1
ATOM 1954 N N . VAL B 1 24 ? 111.563 107.452 112.918 1.00 14.50 24 VAL B N 1
ATOM 1955 C CA . VAL B 1 24 ? 112.657 107.830 112.060 1.00 15.23 24 VAL B CA 1
ATOM 1956 C C . VAL B 1 24 ? 112.509 107.038 110.761 1.00 13.24 24 VAL B C 1
ATOM 1957 O O . VAL B 1 24 ? 112.681 107.586 109.690 1.00 12.65 24 VAL B O 1
ATOM 1961 N N . PHE B 1 25 ? 112.127 105.775 110.864 1.00 11.26 25 PHE B N 1
ATOM 1962 C CA . PHE B 1 25 ? 111.968 105.003 109.670 1.00 12.13 25 PHE B CA 1
ATOM 1963 C C . PHE B 1 25 ? 110.969 105.653 108.729 1.00 12.76 25 PHE B C 1
ATOM 1964 O O . PHE B 1 25 ? 111.280 105.824 107.576 1.00 13.47 25 PHE B O 1
ATOM 1972 N N . PHE B 1 26 ? 109.795 106.058 109.213 1.00 13.79 26 PHE B N 1
ATOM 1973 C CA . PHE B 1 26 ? 108.768 106.555 108.326 1.00 13.97 26 PHE B CA 1
ATOM 1974 C C . PHE B 1 26 ? 109.239 107.860 107.734 1.00 15.08 26 PHE B C 1
ATOM 1975 O O . PHE B 1 26 ? 109.019 108.087 106.561 1.00 18.86 26 PHE B O 1
ATOM 1983 N N . PHE B 1 27 ? 109.826 108.736 108.532 1.00 15.90 27 PHE B N 1
ATOM 1984 C CA . PHE B 1 27 ? 110.233 110.017 108.007 1.00 17.04 27 PHE B CA 1
ATOM 1985 C C . PHE B 1 27 ? 111.337 109.843 106.974 1.00 17.51 27 PHE B C 1
ATOM 1986 O O . PHE B 1 27 ? 111.317 110.487 105.921 1.00 19.22 27 PHE B O 1
ATOM 1994 N N . TYR B 1 28 ? 112.301 108.986 107.251 1.00 19.75 28 TYR B N 1
ATOM 1995 C CA . TYR B 1 28 ? 113.439 108.862 106.357 1.00 20.64 28 TYR B CA 1
ATOM 1996 C C . TYR B 1 28 ? 113.045 108.128 105.087 1.00 18.84 28 TYR B C 1
ATOM 1997 O O . TYR B 1 28 ? 113.502 108.462 104.015 1.00 21.13 28 TYR B O 1
ATOM 2006 N N . GLU B 1 29 ? 112.229 107.116 105.189 1.00 20.26 29 GLU B N 1
ATOM 2007 C CA . GLU B 1 29 ? 111.797 106.435 103.992 1.00 23.56 29 GLU B CA 1
ATOM 2008 C C . GLU B 1 29 ? 110.800 107.278 103.221 1.00 24.44 29 GLU B C 1
ATOM 2009 O O . GLU B 1 29 ? 110.678 107.122 102.009 1.00 26.45 29 GLU B O 1
ATOM 2015 N N . GLY B 1 30 ? 110.044 108.121 103.915 1.00 25.35 30 GLY B N 1
ATOM 2016 C CA . GLY B 1 30 ? 109.006 108.886 103.255 1.00 24.62 30 GLY B CA 1
ATOM 2017 C C . GLY B 1 30 ? 109.638 109.833 102.242 1.00 25.27 30 GLY B C 1
ATOM 2018 O O . GLY B 1 30 ? 109.019 110.197 101.250 1.00 29.14 30 GLY B O 1
ATOM 2019 N N . MET B 1 31 ? 110.913 110.146 102.453 1.00 24.15 31 MET B N 1
ATOM 2020 C CA . MET B 1 31 ? 111.663 110.934 101.502 1.00 28.43 31 MET B CA 1
ATOM 2021 C C . MET B 1 31 ? 111.966 110.201 100.193 1.00 30.75 31 MET B C 1
ATOM 2022 O O . MET B 1 31 ? 112.405 110.820 99.246 1.00 44.37 31 MET B O 1
ATOM 2027 N N . SER B 1 32 ? 111.646 108.931 100.072 1.00 33.06 32 SER B N 1
ATOM 2028 C CA . SER B 1 32 ? 112.042 108.171 98.916 1.00 33.89 32 SER B CA 1
ATOM 2029 C C . SER B 1 32 ? 110.893 107.368 98.318 1.00 31.03 32 SER B C 1
ATOM 2030 O O . SER B 1 32 ? 111.146 106.384 97.640 1.00 43.79 32 SER B O 1
ATOM 2033 N N . VAL B 1 33 ? 109.640 107.703 98.615 1.00 33.57 33 VAL B N 1
ATOM 2034 C CA . VAL B 1 33 ? 108.490 107.121 97.921 1.00 30.84 33 VAL B CA 1
ATOM 2035 C C . VAL B 1 33 ? 108.013 108.123 96.875 1.00 29.26 33 VAL B C 1
ATOM 2036 O O . VAL B 1 33 ? 108.295 109.310 96.958 1.00 34.57 33 VAL B O 1
ATOM 2040 N N . LYS B 1 34 ? 107.201 107.685 95.940 1.00 28.38 34 LYS B N 1
ATOM 2041 C CA . LYS B 1 34 ? 106.659 108.629 94.993 1.00 32.40 34 LYS B CA 1
ATOM 2042 C C . LYS B 1 34 ? 105.944 109.744 95.744 1.00 32.21 34 LYS B C 1
ATOM 2043 O O . LYS B 1 34 ? 105.366 109.510 96.789 1.00 40.44 34 LYS B O 1
ATOM 2049 N N . LYS B 1 35 ? 105.909 110.939 95.173 1.00 35.55 35 LYS B N 1
ATOM 2050 C CA . LYS B 1 35 ? 105.238 112.062 95.791 1.00 38.81 35 LYS B CA 1
ATOM 2051 C C . LYS B 1 35 ? 103.805 111.713 96.204 1.00 32.78 35 LYS B C 1
ATOM 2052 O O . LYS B 1 35 ? 103.377 112.084 97.285 1.00 40.92 35 LYS B O 1
ATOM 2055 N N . GLU B 1 36 ? 103.050 110.992 95.395 1.00 32.93 36 GLU B N 1
ATOM 2056 C CA . GLU B 1 36 ? 101.692 110.620 95.775 1.00 39.17 36 GLU B CA 1
ATOM 2057 C C . GLU B 1 36 ? 101.620 109.991 97.175 1.00 33.30 36 GLU B C 1
ATOM 2058 O O . GLU B 1 36 ? 100.596 110.103 97.839 1.00 33.31 36 GLU B O 1
ATOM 2064 N N . TRP B 1 37 ? 102.702 109.319 97.597 1.00 27.16 37 TRP B N 1
ATOM 2065 C CA . TRP B 1 37 ? 102.693 108.506 98.779 1.00 20.80 37 TRP B CA 1
ATOM 2066 C C . TRP B 1 37 ? 103.323 109.236 99.945 1.00 20.00 37 TRP B C 1
ATOM 2067 O O . TRP B 1 37 ? 103.315 108.732 101.058 1.00 20.96 37 TRP B O 1
ATOM 2078 N N . LYS B 1 38 ? 103.819 110.447 99.732 1.00 21.65 38 LYS B N 1
ATOM 2079 C CA . LYS B 1 38 ? 104.605 111.084 100.770 1.00 22.61 38 LYS B CA 1
ATOM 2080 C C . LYS B 1 38 ? 103.719 111.423 101.983 1.00 19.63 38 LYS B C 1
ATOM 2081 O O . LYS B 1 38 ? 104.093 111.159 103.128 1.00 19.28 38 LYS B O 1
ATOM 2087 N N . LEU B 1 39 ? 102.512 111.923 101.760 1.00 16.47 39 LEU B N 1
ATOM 2088 C CA . LEU B 1 39 ? 101.629 112.249 102.860 1.00 16.10 39 LEU B CA 1
ATOM 2089 C C . LEU B 1 39 ? 101.336 111.029 103.742 1.00 17.86 39 LEU B C 1
ATOM 2090 O O . LEU B 1 39 ? 101.360 111.164 104.959 1.00 21.51 39 LEU B O 1
ATOM 2095 N N . SER B 1 40 ? 101.011 109.861 103.171 1.00 16.27 40 SER B N 1
ATOM 2096 C CA . SER B 1 40 ? 100.858 108.632 103.932 1.00 16.42 40 SER B CA 1
ATOM 2097 C C . SER B 1 40 ? 101.968 108.429 104.959 1.00 15.22 40 SER B C 1
ATOM 2098 O O . SER B 1 40 ? 101.713 108.058 106.093 1.00 13.70 40 SER B O 1
ATOM 2101 N N . MET B 1 41 ? 103.194 108.490 104.458 1.00 15.24 41 MET B N 1
ATOM 2102 C CA . MET B 1 41 ? 104.370 108.230 105.242 1.00 17.60 41 MET B CA 1
ATOM 2103 C C . MET B 1 41 ? 104.469 109.264 106.322 1.00 17.10 41 MET B C 1
ATOM 2104 O O . MET B 1 41 ? 104.844 108.913 107.417 1.00 21.49 41 MET B O 1
ATOM 2109 N N . THR B 1 42 ? 104.056 110.490 106.012 1.00 17.35 42 THR B N 1
ATOM 2110 C CA . THR B 1 42 ? 104.086 111.556 106.982 1.00 17.23 42 THR B CA 1
ATOM 2111 C C . THR B 1 42 ? 103.134 111.236 108.116 1.00 14.75 42 THR B C 1
ATOM 2112 O O . THR B 1 42 ? 103.524 111.376 109.267 1.00 14.90 42 THR B O 1
ATOM 2116 N N . ILE B 1 43 ? 101.909 110.854 107.789 1.00 14.00 43 ILE B N 1
ATOM 2117 C CA . ILE B 1 43 ? 100.969 110.570 108.831 1.00 16.06 43 ILE B CA 1
ATOM 2118 C C . ILE B 1 43 ? 101.499 109.448 109.713 1.00 16.23 43 ILE B C 1
ATOM 2119 O O . ILE B 1 43 ? 101.523 109.606 110.929 1.00 19.12 43 ILE B O 1
ATOM 2124 N N . ALA B 1 44 ? 102.079 108.402 109.140 1.00 14.56 44 ALA B N 1
ATOM 2125 C CA . ALA B 1 44 ? 102.602 107.287 109.919 1.00 12.03 44 ALA B CA 1
ATOM 2126 C C . ALA B 1 44 ? 103.696 107.741 110.867 1.00 11.56 44 ALA B C 1
ATOM 2127 O O . ALA B 1 44 ? 103.802 107.277 111.995 1.00 12.61 44 ALA B O 1
ATOM 2129 N N . GLY B 1 45 ? 104.593 108.560 110.372 1.00 10.45 45 GLY B N 1
ATOM 2130 C CA . GLY B 1 45 ? 105.616 109.068 111.234 1.00 10.43 45 GLY B CA 1
ATOM 2131 C C . GLY B 1 45 ? 105.021 109.905 112.359 1.00 11.72 45 GLY B C 1
ATOM 2132 O O . GLY B 1 45 ? 105.548 109.898 113.468 1.00 13.30 45 GLY B O 1
ATOM 2133 N N . LEU B 1 46 ? 103.983 110.688 112.071 1.00 12.80 46 LEU B N 1
ATOM 2134 C CA . LEU B 1 46 ? 103.409 111.508 113.107 1.00 14.01 46 LEU B CA 1
ATOM 2135 C C . LEU B 1 46 ? 102.814 110.636 114.197 1.00 12.03 46 LEU B C 1
ATOM 2136 O O . LEU B 1 46 ? 102.960 110.907 115.379 1.00 11.74 46 LEU B O 1
ATOM 2141 N N . VAL B 1 47 ? 102.067 109.643 113.795 1.00 12.58 47 VAL B N 1
ATOM 2142 C CA . VAL B 1 47 ? 101.494 108.735 114.750 1.00 13.14 47 VAL B CA 1
ATOM 2143 C C . VAL B 1 47 ? 102.577 108.188 115.647 1.00 13.10 47 VAL B C 1
ATOM 2144 O O . VAL B 1 47 ? 102.424 108.251 116.865 1.00 14.19 47 VAL B O 1
ATOM 2148 N N . THR B 1 48 ? 103.651 107.645 115.066 1.00 12.68 48 THR B N 1
ATOM 2149 C CA . THR B 1 48 ? 104.630 107.023 115.926 1.00 13.15 48 THR B CA 1
ATOM 2150 C C . THR B 1 48 ? 105.356 108.060 116.752 1.00 12.03 48 THR B C 1
ATOM 2151 O O . THR B 1 48 ? 105.784 107.714 117.825 1.00 13.15 48 THR B O 1
ATOM 2155 N N . LEU B 1 49 ? 105.488 109.286 116.263 1.00 12.46 49 LEU B N 1
ATOM 2156 C CA . LEU B 1 49 ? 106.152 110.345 116.988 1.00 13.06 49 LEU B CA 1
ATOM 2157 C C . LEU B 1 49 ? 105.386 110.777 118.233 1.00 13.94 49 LEU B C 1
ATOM 2158 O O . LEU B 1 49 ? 105.976 110.997 119.286 1.00 14.23 49 LEU B O 1
ATOM 2163 N N . VAL B 1 50 ? 104.082 110.981 118.104 1.00 13.69 50 VAL B N 1
ATOM 2164 C CA . VAL B 1 50 ? 103.275 111.340 119.244 1.00 12.62 50 VAL B CA 1
ATOM 2165 C C . VAL B 1 50 ? 103.389 110.207 120.235 1.00 13.47 50 VAL B C 1
ATOM 2166 O O . VAL B 1 50 ? 103.754 110.426 121.371 1.00 16.86 50 VAL B O 1
ATOM 2170 N N . ALA B 1 51 ? 103.140 108.991 119.812 1.00 13.30 51 ALA B N 1
ATOM 2171 C CA . ALA B 1 51 ? 103.259 107.882 120.737 1.00 14.20 51 ALA B CA 1
ATOM 2172 C C . ALA B 1 51 ? 104.634 107.887 121.435 1.00 13.62 51 ALA B C 1
ATOM 2173 O O . ALA B 1 51 ? 104.718 107.696 122.642 1.00 13.19 51 ALA B O 1
ATOM 2175 N N . ALA B 1 52 ? 105.712 108.091 120.703 1.00 12.60 52 ALA B N 1
ATOM 2176 C CA . ALA B 1 52 ? 107.005 108.048 121.337 1.00 14.32 52 ALA B CA 1
ATOM 2177 C C . ALA B 1 52 ? 107.109 109.118 122.421 1.00 16.71 52 ALA B C 1
ATOM 2178 O O . ALA B 1 52 ? 107.521 108.868 123.530 1.00 19.30 52 ALA B O 1
ATOM 2180 N N . ILE B 1 53 ? 106.718 110.328 122.111 1.00 17.56 53 ILE B N 1
ATOM 2181 C CA . ILE B 1 53 ? 106.799 111.382 123.084 1.00 17.95 53 ILE B CA 1
ATOM 2182 C C . ILE B 1 53 ? 105.960 111.053 124.312 1.00 15.48 53 ILE B C 1
ATOM 2183 O O . ILE B 1 53 ? 106.365 111.289 125.431 1.00 18.48 53 ILE B O 1
ATOM 2188 N N . HIS B 1 54 ? 104.793 110.546 124.115 1.00 15.49 54 HIS B N 1
ATOM 2189 C CA . HIS B 1 54 ? 103.965 110.226 125.240 1.00 17.84 54 HIS B CA 1
ATOM 2190 C C . HIS B 1 54 ? 104.529 109.053 126.028 1.00 15.99 54 HIS B C 1
ATOM 2191 O O . HIS B 1 54 ? 104.397 109.042 127.233 1.00 18.11 54 HIS B O 1
ATOM 2198 N N . TYR B 1 55 ? 105.082 108.046 125.380 1.00 16.87 55 TYR B N 1
ATOM 2199 C CA . TYR B 1 55 ? 105.595 106.881 126.095 1.00 17.23 55 TYR B CA 1
ATOM 2200 C C . TYR B 1 55 ? 106.826 107.290 126.892 1.00 16.49 55 TYR B C 1
ATOM 2201 O O . TYR B 1 55 ? 107.038 106.780 127.976 1.00 19.99 55 TYR B O 1
ATOM 2210 N N . TYR B 1 56 ? 107.612 108.223 126.394 1.00 15.00 56 TYR B N 1
ATOM 2211 C CA . TYR B 1 56 ? 108.685 108.739 127.199 1.00 16.77 56 TYR B CA 1
ATOM 2212 C C . TYR B 1 56 ? 108.094 109.344 128.465 1.00 18.12 56 TYR B C 1
ATOM 2213 O O . TYR B 1 56 ? 108.596 109.108 129.544 1.00 21.35 56 TYR B O 1
ATOM 2222 N N . TYR B 1 57 ? 107.003 110.087 128.380 1.00 17.61 57 TYR B N 1
ATOM 2223 C CA . TYR B 1 57 ? 106.465 110.662 129.585 1.00 17.59 57 TYR B CA 1
ATOM 2224 C C . TYR B 1 57 ? 105.894 109.560 130.464 1.00 19.33 57 TYR B C 1
ATOM 2225 O O . TYR B 1 57 ? 106.153 109.481 131.646 1.00 22.04 57 TYR B O 1
ATOM 2234 N N . MET B 1 58 ? 105.065 108.731 129.887 1.00 21.42 58 MET B N 1
ATOM 2235 C CA . MET B 1 58 ? 104.366 107.751 130.672 1.00 22.81 58 MET B CA 1
ATOM 2236 C C . MET B 1 58 ? 105.297 106.787 131.364 1.00 23.33 58 MET B C 1
ATOM 2237 O O . MET B 1 58 ? 104.892 106.257 132.393 1.00 25.03 58 MET B O 1
ATOM 2242 N N . ARG B 1 59 ? 106.480 106.511 130.792 1.00 23.77 59 ARG B N 1
ATOM 2243 C CA . ARG B 1 59 ? 107.330 105.494 131.387 1.00 22.71 59 ARG B CA 1
ATOM 2244 C C . ARG B 1 59 ? 107.933 106.077 132.658 1.00 23.04 59 ARG B C 1
ATOM 2245 O O . ARG B 1 59 ? 108.004 105.393 133.666 1.00 23.89 59 ARG B O 1
ATOM 2253 N N . ASP B 1 60 ? 108.304 107.352 132.578 1.00 20.54 60 ASP B N 1
ATOM 2254 C CA . ASP B 1 60 ? 108.747 108.101 133.734 1.00 24.84 60 ASP B CA 1
ATOM 2255 C C . ASP B 1 60 ? 107.701 108.030 134.857 1.00 25.04 60 ASP B C 1
ATOM 2256 O O . ASP B 1 60 ? 108.021 107.741 136.003 1.00 30.80 60 ASP B O 1
ATOM 2258 N N . TYR B 1 61 ? 106.448 108.280 134.535 1.00 27.85 61 TYR B N 1
ATOM 2259 C CA . TYR B 1 61 ? 105.403 108.239 135.527 1.00 28.98 61 TYR B CA 1
ATOM 2260 C C . TYR B 1 61 ? 105.406 106.865 136.181 1.00 25.54 61 TYR B C 1
ATOM 2261 O O . TYR B 1 61 ? 105.228 106.743 137.370 1.00 32.90 61 TYR B O 1
ATOM 2270 N N . TRP B 1 62 ? 105.517 105.814 135.405 1.00 28.45 62 TRP B N 1
ATOM 2271 C CA . TRP B 1 62 ? 105.329 104.484 135.957 1.00 33.58 62 TRP B CA 1
ATOM 2272 C C . TRP B 1 62 ? 106.420 104.179 136.958 1.00 35.52 62 TRP B C 1
ATOM 2273 O O . TRP B 1 62 ? 106.241 103.491 137.955 1.00 35.77 62 TRP B O 1
ATOM 2284 N N . VAL B 1 63 ? 107.599 104.625 136.590 1.00 38.10 63 VAL B N 1
ATOM 2285 C CA . VAL B 1 63 ? 108.754 104.212 137.327 1.00 38.87 63 VAL B CA 1
ATOM 2286 C C . VAL B 1 63 ? 108.653 104.921 138.676 1.00 38.41 63 VAL B C 1
ATOM 2287 O O . VAL B 1 63 ? 108.669 104.258 139.713 1.00 43.04 63 VAL B O 1
ATOM 2291 N N . ALA B 1 64 ? 108.383 106.224 138.650 1.00 34.68 64 ALA B N 1
ATOM 2292 C CA . ALA B 1 64 ? 108.048 106.958 139.859 1.00 34.96 64 ALA B CA 1
ATOM 2293 C C . ALA B 1 64 ? 107.026 106.201 140.707 1.00 41.83 64 ALA B C 1
ATOM 2294 O O . ALA B 1 64 ? 107.251 105.867 141.864 1.00 55.21 64 ALA B O 1
ATOM 2296 N N . SER B 1 65 ? 105.915 105.859 140.100 1.00 45.08 65 SER B N 1
ATOM 2297 C CA . SER B 1 65 ? 104.873 105.184 140.830 1.00 48.27 65 SER B CA 1
ATOM 2298 C C . SER B 1 65 ? 105.392 103.940 141.536 1.00 47.39 65 SER B C 1
ATOM 2299 O O . SER B 1 65 ? 104.797 103.530 142.520 1.00 56.26 65 SER B O 1
ATOM 2302 N N . VAL B 1 66 ? 106.419 103.283 140.989 1.00 63.11 66 VAL B N 1
ATOM 2303 C CA . VAL B 1 66 ? 106.830 101.981 141.500 1.00 70.52 66 VAL B CA 1
ATOM 2304 C C . VAL B 1 66 ? 107.755 102.212 142.692 1.00 67.59 66 VAL B C 1
ATOM 2305 O O . VAL B 1 66 ? 107.745 101.419 143.630 1.00 70.39 66 VAL B O 1
ATOM 2309 N N . LEU B 1 67 ? 108.466 103.346 142.677 1.00 71.25 67 LEU B N 1
ATOM 2310 C CA . LEU B 1 67 ? 109.311 103.755 143.787 1.00 90.27 67 LEU B CA 1
ATOM 2311 C C . LEU B 1 67 ? 108.440 104.195 144.964 1.00 100.01 67 LEU B C 1
ATOM 2312 O O . LEU B 1 67 ? 108.771 103.909 146.115 1.00 117.67 67 LEU B O 1
ATOM 2317 N N . ALA B 1 68 ? 107.323 104.869 144.666 1.00 89.07 68 ALA B N 1
ATOM 2318 C CA . ALA B 1 68 ? 106.387 105.310 145.687 1.00 87.12 68 ALA B CA 1
ATOM 2319 C C . ALA B 1 68 ? 105.486 104.165 146.164 1.00 88.90 68 ALA B C 1
ATOM 2320 O O . ALA B 1 68 ? 104.550 104.395 146.928 1.00 95.82 68 ALA B O 1
ATOM 2322 N N . GLY B 1 69 ? 105.748 102.934 145.706 1.00 85.38 69 GLY B N 1
ATOM 2323 C CA . GLY B 1 69 ? 105.255 101.748 146.386 1.00 96.64 69 GLY B CA 1
ATOM 2324 C C . GLY B 1 69 ? 103.869 101.310 145.918 1.00 106.38 69 GLY B C 1
ATOM 2325 O O . GLY B 1 69 ? 103.432 100.208 146.251 1.00 118.13 69 GLY B O 1
ATOM 2326 N N . SER B 1 70 ? 103.182 102.175 145.163 1.00 114.16 70 SER B N 1
ATOM 2327 C CA . SER B 1 70 ? 101.921 101.825 144.529 1.00 119.39 70 SER B CA 1
ATOM 2328 C C . SER B 1 70 ? 102.054 101.992 143.016 1.00 110.13 70 SER B C 1
ATOM 2329 O O . SER B 1 70 ? 101.924 103.104 142.502 1.00 107.10 70 SER B O 1
ATOM 2332 N N . PRO B 1 71 ? 102.307 100.899 142.259 1.00 98.08 71 PRO B N 1
ATOM 2333 C CA . PRO B 1 71 ? 102.487 100.977 140.810 1.00 93.97 71 PRO B CA 1
ATOM 2334 C C . PRO B 1 71 ? 101.160 101.152 140.079 1.00 76.63 71 PRO B C 1
ATOM 2335 O O . PRO B 1 71 ? 100.311 100.262 140.079 1.00 83.06 71 PRO B O 1
ATOM 2339 N N . ASP B 1 72 ? 100.983 102.314 139.465 1.00 62.98 72 ASP B N 1
ATOM 2340 C CA . ASP B 1 72 ? 99.825 102.537 138.625 1.00 69.35 72 ASP B CA 1
ATOM 2341 C C . ASP B 1 72 ? 100.192 103.493 137.495 1.00 60.73 72 ASP B C 1
ATOM 2342 O O . ASP B 1 72 ? 100.975 104.421 137.679 1.00 51.36 72 ASP B O 1
ATOM 2347 N N . SER B 1 73 ? 99.667 103.202 136.302 1.00 58.29 73 SER B N 1
ATOM 2348 C CA . SER B 1 73 ? 99.691 104.142 135.189 1.00 54.17 73 SER B CA 1
ATOM 2349 C C . SER B 1 73 ? 98.292 104.134 134.625 1.00 46.88 73 SER B C 1
ATOM 2350 O O . SER B 1 73 ? 97.892 103.201 133.948 1.00 46.83 73 SER B O 1
ATOM 2353 N N . PRO B 1 74 ? 97.460 105.120 134.961 1.00 48.86 74 PRO B N 1
ATOM 2354 C CA . PRO B 1 74 ? 96.045 105.018 134.613 1.00 46.19 74 PRO B CA 1
ATOM 2355 C C . PRO B 1 74 ? 95.814 105.109 133.102 1.00 38.19 74 PRO B C 1
ATOM 2356 O O . PRO B 1 74 ? 96.471 105.844 132.368 1.00 38.53 74 PRO B O 1
ATOM 2360 N N . ILE B 1 75 ? 94.835 104.349 132.649 1.00 40.53 75 ILE B N 1
ATOM 2361 C CA . ILE B 1 75 ? 94.515 104.291 131.240 1.00 39.14 75 ILE B CA 1
ATOM 2362 C C . ILE B 1 75 ? 94.159 105.685 130.765 1.00 35.29 75 ILE B C 1
ATOM 2363 O O . ILE B 1 75 ? 94.485 106.050 129.646 1.00 39.66 75 ILE B O 1
ATOM 2368 N N . VAL B 1 76 ? 93.580 106.490 131.641 1.00 35.89 76 VAL B N 1
ATOM 2369 C CA . VAL B 1 76 ? 93.130 107.790 131.211 1.00 33.87 76 VAL B CA 1
ATOM 2370 C C . VAL B 1 76 ? 94.277 108.569 130.564 1.00 24.58 76 VAL B C 1
ATOM 2371 O O . VAL B 1 76 ? 94.035 109.354 129.684 1.00 26.63 76 VAL B O 1
ATOM 2375 N N . TYR B 1 77 ? 95.520 108.406 130.971 1.00 24.65 77 TYR B N 1
ATOM 2376 C CA . TYR B 1 77 ? 96.534 109.243 130.356 1.00 29.21 77 TYR B CA 1
ATOM 2377 C C . TYR B 1 77 ? 96.874 108.779 128.940 1.00 26.81 77 TYR B C 1
ATOM 2378 O O . TYR B 1 77 ? 97.512 109.527 128.213 1.00 26.49 77 TYR B O 1
ATOM 2387 N N . ARG B 1 78 ? 96.458 107.555 128.562 1.00 24.48 78 ARG B N 1
ATOM 2388 C CA . ARG B 1 78 ? 96.595 107.066 127.208 1.00 21.88 78 ARG B CA 1
ATOM 2389 C C . ARG B 1 78 ? 95.878 107.981 126.225 1.00 23.30 78 ARG B C 1
ATOM 2390 O O . ARG B 1 78 ? 96.368 108.201 125.112 1.00 26.27 78 ARG B O 1
ATOM 2398 N N . TYR B 1 79 ? 94.757 108.560 126.637 1.00 22.47 79 TYR B N 1
ATOM 2399 C CA . TYR B 1 79 ? 93.963 109.355 125.724 1.00 19.99 79 TYR B CA 1
ATOM 2400 C C . TYR B 1 79 ? 94.725 110.583 125.277 1.00 19.94 79 TYR B C 1
ATOM 2401 O O . TYR B 1 79 ? 94.495 111.122 124.218 1.00 22.94 79 TYR B O 1
ATOM 2410 N N . ILE B 1 80 ? 95.694 111.033 126.027 1.00 24.48 80 ILE B N 1
ATOM 2411 C CA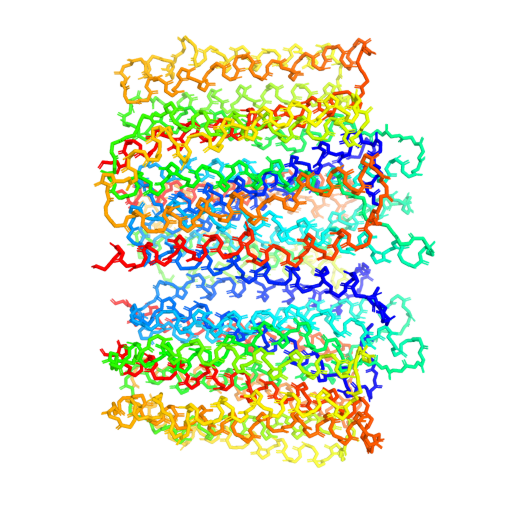 . ILE B 1 80 ? 96.465 112.152 125.518 1.00 28.34 80 ILE B CA 1
ATOM 2412 C C . ILE B 1 80 ? 97.097 111.780 124.181 1.00 37.37 80 ILE B C 1
ATOM 2413 O O . ILE B 1 80 ? 97.247 112.679 123.358 1.00 44.38 80 ILE B O 1
ATOM 2418 N N . ASP B 1 81 ? 97.509 110.501 123.979 1.00 35.73 81 ASP B N 1
ATOM 2419 C CA . ASP B 1 81 ? 98.039 110.096 122.687 1.00 32.45 81 ASP B CA 1
ATOM 2420 C C . ASP B 1 81 ? 96.888 109.713 121.753 1.00 25.15 81 ASP B C 1
ATOM 2421 O O . ASP B 1 81 ? 96.841 110.134 120.596 1.00 22.82 81 ASP B O 1
ATOM 2426 N N . TRP B 1 82 ? 95.938 108.940 122.238 1.00 18.02 82 TRP B N 1
ATOM 2427 C CA . TRP B 1 82 ? 94.896 108.472 121.357 1.00 17.98 82 TRP B CA 1
ATOM 2428 C C . TRP B 1 82 ? 94.121 109.599 120.684 1.00 19.47 82 TRP B C 1
ATOM 2429 O O . TRP B 1 82 ? 93.741 109.487 119.531 1.00 19.13 82 TRP B O 1
ATOM 2440 N N . LEU B 1 83 ? 93.865 110.680 121.403 1.00 22.32 83 LEU B N 1
ATOM 2441 C CA . LEU B 1 83 ? 93.101 111.766 120.835 1.00 24.10 83 LEU B CA 1
ATOM 2442 C C . LEU B 1 83 ? 93.770 112.278 119.583 1.00 21.57 83 LEU B C 1
ATOM 2443 O O . LEU B 1 83 ? 93.075 112.760 118.710 1.00 24.08 83 LEU B O 1
ATOM 2448 N N . ILE B 1 84 ? 95.076 112.137 119.472 1.00 24.08 84 ILE B N 1
ATOM 2449 C CA . ILE B 1 84 ? 95.752 112.599 118.272 1.00 25.52 84 ILE B CA 1
ATOM 2450 C C . ILE B 1 84 ? 96.036 111.440 117.319 1.00 21.62 84 ILE B C 1
ATOM 2451 O O . ILE B 1 84 ? 95.758 111.521 116.144 1.00 22.69 84 ILE B O 1
ATOM 2456 N N . THR B 1 85 ? 96.595 110.350 117.823 1.00 20.19 85 THR B N 1
ATOM 2457 C CA . THR B 1 85 ? 97.079 109.302 116.944 1.00 19.49 85 THR B CA 1
ATOM 2458 C C . THR B 1 85 ? 95.880 108.569 116.330 1.00 19.45 85 THR B C 1
ATOM 2459 O O . THR B 1 85 ? 95.897 108.315 115.145 1.00 19.73 85 THR B O 1
ATOM 2463 N N . VAL B 1 86 ? 94.785 108.341 117.058 1.00 18.04 86 VAL B N 1
ATOM 2464 C CA . VAL B 1 86 ? 93.745 107.528 116.471 1.00 20.54 86 VAL B CA 1
ATOM 2465 C C . VAL B 1 86 ? 93.089 108.211 115.281 1.00 21.11 86 VAL B C 1
ATOM 2466 O O . VAL B 1 86 ? 92.879 107.571 114.267 1.00 24.37 86 VAL B O 1
ATOM 2470 N N . PRO B 1 87 ? 92.711 109.496 115.332 1.00 26.29 87 PRO B N 1
ATOM 2471 C CA . PRO B 1 87 ? 92.237 110.191 114.126 1.00 24.74 87 PRO B CA 1
ATOM 2472 C C . PRO B 1 87 ? 93.240 110.160 112.964 1.00 24.14 87 PRO B C 1
ATOM 2473 O O . PRO B 1 87 ? 92.859 109.807 111.861 1.00 26.05 87 PRO B O 1
ATOM 2477 N N . LEU B 1 88 ? 94.533 110.372 113.234 1.00 20.83 88 LEU B N 1
ATOM 2478 C CA . LEU B 1 88 ? 95.550 110.251 112.207 1.00 19.86 88 LEU B CA 1
ATOM 2479 C C . LEU B 1 88 ? 95.536 108.888 111.538 1.00 18.22 88 LEU B C 1
ATOM 2480 O O . LEU B 1 88 ? 95.449 108.780 110.324 1.00 20.38 88 LEU B O 1
ATOM 2485 N N . LEU B 1 89 ? 95.578 107.826 112.307 1.00 20.87 89 LEU B N 1
ATOM 2486 C CA . LEU B 1 89 ? 95.567 106.494 111.734 1.00 19.94 89 LEU B CA 1
ATOM 2487 C C . LEU B 1 89 ? 94.322 106.298 110.908 1.00 20.26 89 LEU B C 1
ATOM 2488 O O . LEU B 1 89 ? 94.386 105.625 109.909 1.00 26.63 89 LEU B O 1
ATOM 2493 N N . MET B 1 90 ? 93.175 106.749 111.373 1.00 21.77 90 MET B N 1
ATOM 2494 C CA . MET B 1 90 ? 91.982 106.476 110.614 1.00 24.25 90 MET B CA 1
ATOM 2495 C C . MET B 1 90 ? 91.969 107.258 109.309 1.00 25.48 90 MET B C 1
ATOM 2496 O O . MET B 1 90 ? 91.428 106.733 108.336 1.00 26.05 90 MET B O 1
ATOM 2501 N N . ILE B 1 91 ? 92.504 108.490 109.272 1.00 25.43 91 ILE B N 1
ATOM 2502 C CA . ILE B 1 91 ? 92.438 109.211 108.013 1.00 29.27 91 ILE B CA 1
ATOM 2503 C C . ILE B 1 91 ? 93.360 108.569 106.977 1.00 29.68 91 ILE B C 1
ATOM 2504 O O . ILE B 1 91 ? 93.247 108.887 105.795 1.00 32.40 91 ILE B O 1
ATOM 2509 N N . GLU B 1 92 ? 94.290 107.714 107.404 1.00 24.42 92 GLU B N 1
ATOM 2510 C CA . GLU B 1 92 ? 95.095 106.988 106.453 1.00 22.01 92 GLU B CA 1
ATOM 2511 C C . GLU B 1 92 ? 94.200 106.186 105.526 1.00 20.32 92 GLU B C 1
ATOM 2512 O O . GLU B 1 92 ? 94.616 105.855 104.454 1.00 23.26 92 GLU B O 1
ATOM 2518 N N . PHE B 1 93 ? 92.983 105.855 105.903 1.00 22.93 93 PHE B N 1
ATOM 2519 C CA . PHE B 1 93 ? 92.152 105.077 105.004 1.00 24.43 93 PHE B CA 1
ATOM 2520 C C . PHE B 1 93 ? 91.774 105.940 103.817 1.00 26.72 93 PHE B C 1
ATOM 2521 O O . PHE B 1 93 ? 91.586 105.438 102.720 1.00 31.61 93 PHE B O 1
ATOM 2529 N N . PHE B 1 94 ? 91.639 107.233 104.053 1.00 29.09 94 PHE B N 1
ATOM 2530 C CA . PHE B 1 94 ? 91.266 108.130 102.979 1.00 31.25 94 PHE B CA 1
ATOM 2531 C C . PHE B 1 94 ? 92.485 108.434 102.135 1.00 29.79 94 PHE B C 1
ATOM 2532 O O . PHE B 1 94 ? 92.419 108.417 100.910 1.00 31.33 94 PHE B O 1
ATOM 2540 N N . ILE B 1 95 ? 93.587 108.702 102.833 1.00 28.47 95 ILE B N 1
ATOM 2541 C CA . ILE B 1 95 ? 94.796 109.173 102.205 1.00 26.27 95 ILE B CA 1
ATOM 2542 C C . ILE B 1 95 ? 95.319 108.156 101.215 1.00 25.47 95 ILE B C 1
ATOM 2543 O O . ILE B 1 95 ? 95.629 108.532 100.094 1.00 29.12 95 ILE B O 1
ATOM 2548 N N . ILE B 1 96 ? 95.422 106.890 101.591 1.00 23.61 96 ILE B N 1
ATOM 2549 C CA . ILE B 1 96 ? 95.977 105.932 100.649 1.00 25.13 96 ILE B CA 1
ATOM 2550 C C . ILE B 1 96 ? 95.019 105.702 99.470 1.00 23.84 96 ILE B C 1
ATOM 2551 O O . ILE B 1 96 ? 95.455 105.231 98.429 1.00 22.26 96 ILE B O 1
ATOM 2556 N N . LEU B 1 97 ? 93.729 105.983 99.623 1.00 24.38 97 LEU B N 1
ATOM 2557 C CA . LEU B 1 97 ? 92.813 105.833 98.497 1.00 26.33 97 LEU B CA 1
ATOM 2558 C C . LEU B 1 97 ? 93.107 106.931 97.499 1.00 28.88 97 LEU B C 1
ATOM 2559 O O . LEU B 1 97 ? 93.210 106.685 96.313 1.00 31.95 97 LEU B O 1
ATOM 2564 N N . LYS B 1 98 ? 93.332 108.137 98.011 1.00 35.16 98 LYS B N 1
ATOM 2565 C CA . LYS B 1 98 ? 93.758 109.259 97.194 1.00 32.30 98 LYS B CA 1
ATOM 2566 C C . LYS B 1 98 ? 95.090 108.962 96.529 1.00 32.64 98 LYS B C 1
ATOM 2567 O O . LYS B 1 98 ? 95.231 109.182 95.326 1.00 41.80 98 LYS B O 1
ATOM 2573 N N . ALA B 1 99 ? 96.045 108.403 97.266 1.00 32.55 99 ALA B N 1
ATOM 2574 C CA . ALA B 1 99 ? 97.336 108.122 96.663 1.00 32.92 99 ALA B CA 1
ATOM 2575 C C . ALA B 1 99 ? 97.209 107.180 95.458 1.00 37.54 99 ALA B C 1
ATOM 2576 O O . ALA B 1 99 ? 97.898 107.392 94.479 1.00 51.37 99 ALA B O 1
ATOM 2578 N N . VAL B 1 100 ? 96.332 106.166 95.474 1.00 42.14 100 VAL B N 1
ATOM 2579 C CA . VAL B 1 100 ? 96.203 105.280 94.321 1.00 43.78 100 VAL B CA 1
ATOM 2580 C C . VAL B 1 100 ? 95.275 105.913 93.289 1.00 50.30 100 VAL B C 1
ATOM 2581 O O . VAL B 1 100 ? 94.961 105.291 92.277 1.00 58.55 100 VAL B O 1
ATOM 2585 N N . GLY B 1 101 ? 94.822 107.135 93.545 1.00 50.00 101 GLY B N 1
ATOM 2586 C CA . GLY B 1 101 ? 93.948 107.796 92.601 1.00 57.41 101 GLY B CA 1
ATOM 2587 C C . GLY B 1 101 ? 92.580 107.124 92.536 1.00 65.77 101 GLY B C 1
ATOM 2588 O O . GLY B 1 101 ? 91.993 106.984 91.464 1.00 85.91 101 GLY B O 1
ATOM 2589 N N . ALA B 1 102 ? 92.085 106.691 93.693 1.00 64.53 102 ALA B N 1
ATOM 2590 C CA . ALA B 1 102 ? 90.713 106.240 93.795 1.00 63.75 102 ALA B CA 1
ATOM 2591 C C . ALA B 1 102 ? 89.822 107.475 93.795 1.00 66.12 102 ALA B C 1
ATOM 2592 O O . ALA B 1 102 ? 90.284 108.559 94.148 1.00 80.52 102 ALA B O 1
ATOM 2594 N N . SER B 1 103 ? 88.579 107.327 93.324 1.00 70.89 103 SER B N 1
ATOM 2595 C CA . SER B 1 103 ? 87.599 108.391 93.468 1.00 83.16 103 SER B CA 1
ATOM 2596 C C . SER B 1 103 ? 86.911 108.204 94.815 1.00 80.09 103 SER B C 1
ATOM 2597 O O . SER B 1 103 ? 86.405 107.125 95.113 1.00 77.67 103 SER B O 1
ATOM 2600 N N . ILE B 1 104 ? 86.957 109.246 95.645 1.00 62.41 104 ILE B N 1
ATOM 2601 C CA . ILE B 1 104 ? 86.453 109.143 96.996 1.00 54.83 104 ILE B CA 1
ATOM 2602 C C . ILE B 1 104 ? 86.117 110.548 97.482 1.00 54.85 104 ILE B C 1
ATOM 2603 O O . ILE B 1 104 ? 86.953 111.459 97.451 1.00 64.16 104 ILE B O 1
ATOM 2608 N N . SER B 1 105 ? 84.870 110.715 97.929 1.00 54.11 105 SER B N 1
ATOM 2609 C CA . SER B 1 105 ? 84.392 112.004 98.407 1.00 55.42 105 SER B CA 1
ATOM 2610 C C . SER B 1 105 ? 85.215 112.444 99.608 1.00 47.68 105 SER B C 1
ATOM 2611 O O . SER B 1 105 ? 85.768 111.610 100.303 1.00 54.96 105 SER B O 1
ATOM 2614 N N . THR B 1 106 ? 85.271 113.746 99.877 1.00 52.64 106 THR B N 1
ATOM 2615 C CA . THR B 1 106 ? 85.861 114.201 101.126 1.00 52.25 106 THR B CA 1
ATOM 2616 C C . THR B 1 106 ? 84.908 113.890 102.274 1.00 49.29 106 THR B C 1
ATOM 2617 O O . THR B 1 106 ? 85.287 113.921 103.439 1.00 58.69 106 THR B O 1
ATOM 2621 N N . ASN B 1 107 ? 83.684 113.502 101.954 1.00 49.81 107 ASN B N 1
ATOM 2622 C CA . ASN B 1 107 ? 82.740 113.192 103.005 1.00 56.28 107 ASN B CA 1
ATOM 2623 C C . ASN B 1 107 ? 83.248 111.980 103.763 1.00 51.46 107 ASN B C 1
ATOM 2624 O O . ASN B 1 107 ? 83.125 111.892 104.981 1.00 61.29 107 ASN B O 1
ATOM 2629 N N . SER B 1 108 ? 83.827 111.043 103.032 1.00 43.23 108 SER B N 1
ATOM 2630 C CA . SER B 1 108 ? 84.474 109.934 103.689 1.00 43.61 108 SER B CA 1
ATOM 2631 C C . SER B 1 108 ? 85.553 110.430 104.679 1.00 40.55 108 SER B C 1
ATOM 2632 O O . SER B 1 108 ? 85.645 109.949 105.798 1.00 42.82 108 SER B O 1
ATOM 2635 N N . PHE B 1 109 ? 86.363 111.415 104.314 1.00 34.83 109 PHE B N 1
ATOM 2636 C CA . PHE B 1 109 ? 87.336 111.924 105.249 1.00 35.29 109 PHE B CA 1
ATOM 2637 C C . PHE B 1 109 ? 86.687 112.434 106.543 1.00 39.59 109 PHE B C 1
ATOM 2638 O O . PHE B 1 109 ? 87.190 112.176 107.631 1.00 39.86 109 PHE B O 1
ATOM 2646 N N . TRP B 1 110 ? 85.616 113.223 106.449 1.00 40.96 110 TRP B N 1
ATOM 2647 C CA . TRP B 1 110 ? 84.992 113.780 107.641 1.00 40.60 110 TRP B CA 1
ATOM 2648 C C . TRP B 1 110 ? 84.299 112.689 108.458 1.00 39.39 110 TRP B C 1
ATOM 2649 O O . TRP B 1 110 ? 84.441 112.645 109.665 1.00 49.65 110 TRP B O 1
ATOM 2660 N N . ARG B 1 111 ? 83.557 111.793 107.812 1.00 38.23 111 ARG B N 1
ATOM 2661 C CA . ARG B 1 111 ? 83.017 110.635 108.490 1.00 38.06 111 ARG B CA 1
ATOM 2662 C C . ARG B 1 111 ? 84.119 109.907 109.262 1.00 37.63 111 ARG B C 1
ATOM 2663 O O . ARG B 1 111 ? 83.913 109.427 110.375 1.00 37.70 111 ARG B O 1
ATOM 2671 N N . LEU B 1 112 ? 85.295 109.759 108.671 1.00 32.12 112 LEU B N 1
ATOM 2672 C CA . LEU B 1 112 ? 86.303 109.035 109.404 1.00 30.95 112 LEU B CA 1
ATOM 2673 C C . LEU B 1 112 ? 86.733 109.856 110.603 1.00 31.99 112 LEU B C 1
ATOM 2674 O O . LEU B 1 112 ? 86.808 109.341 111.707 1.00 41.09 112 LEU B O 1
ATOM 2679 N N . LEU B 1 113 ? 86.912 111.147 110.409 1.00 37.59 113 LEU B N 1
ATOM 2680 C CA . LEU B 1 113 ? 87.454 112.001 111.448 1.00 45.15 113 LEU B CA 1
ATOM 2681 C C . LEU B 1 113 ? 86.451 112.210 112.581 1.00 40.20 113 LEU B C 1
ATOM 2682 O O . LEU B 1 113 ? 86.831 112.219 113.742 1.00 49.28 113 LEU B O 1
ATOM 2687 N N . VAL B 1 114 ? 85.189 112.408 112.261 1.00 41.56 114 VAL B N 1
ATOM 2688 C CA . VAL B 1 114 ? 84.190 112.593 113.298 1.00 47.71 114 VAL B CA 1
ATOM 2689 C C . VAL B 1 114 ? 83.947 111.285 114.053 1.00 43.33 114 VAL B C 1
ATOM 2690 O O . VAL B 1 114 ? 84.017 111.223 115.274 1.00 47.42 114 VAL B O 1
ATOM 2694 N N . GLY B 1 115 ? 83.678 110.217 113.329 1.00 40.76 115 GLY B N 1
ATOM 2695 C CA . GLY B 1 115 ? 83.461 108.948 113.988 1.00 38.69 115 GLY B CA 1
ATOM 2696 C C . GLY B 1 115 ? 84.600 108.602 114.939 1.00 34.92 115 GLY B C 1
ATOM 2697 O O . GLY B 1 115 ? 84.378 107.953 115.963 1.00 37.14 115 GLY B O 1
ATOM 2698 N N . THR B 1 116 ? 85.826 108.972 114.575 1.00 30.40 116 THR B N 1
ATOM 2699 C CA . THR B 1 116 ? 86.939 108.639 115.434 1.00 28.33 116 THR B CA 1
ATOM 2700 C C . THR B 1 116 ? 86.876 109.481 116.694 1.00 28.05 116 THR B C 1
ATOM 2701 O O . THR B 1 116 ? 87.029 108.950 117.780 1.00 30.61 116 THR B O 1
ATOM 2705 N N . LEU B 1 117 ? 86.577 110.772 116.564 1.00 32.90 117 LEU B N 1
ATOM 2706 C CA . LEU B 1 117 ? 86.556 111.651 117.729 1.00 34.95 117 LEU B CA 1
ATOM 2707 C C . LEU B 1 117 ? 85.332 111.348 118.581 1.00 29.50 117 LEU B C 1
ATOM 2708 O O . LEU B 1 117 ? 85.454 111.304 119.776 1.00 36.91 117 LEU B O 1
ATOM 2713 N N . VAL B 1 118 ? 84.176 111.097 117.998 1.00 29.69 118 VAL B N 1
ATOM 2714 C CA . VAL B 1 118 ? 83.063 110.658 118.808 1.00 35.31 118 VAL B CA 1
ATOM 2715 C C . VAL B 1 118 ? 83.497 109.454 119.648 1.00 33.31 118 VAL B C 1
ATOM 2716 O O . VAL B 1 118 ? 83.258 109.431 120.855 1.00 36.41 118 VAL B O 1
ATOM 2720 N N . MET B 1 119 ? 84.115 108.464 119.009 1.00 29.60 119 MET B N 1
ATOM 2721 C CA . MET B 1 119 ? 84.547 107.245 119.685 1.00 33.69 119 MET B CA 1
ATOM 2722 C C . MET B 1 119 ? 85.451 107.548 120.886 1.00 36.34 119 MET B C 1
ATOM 2723 O O . MET B 1 119 ? 85.293 106.928 121.936 1.00 37.61 119 MET B O 1
ATOM 2728 N N . LEU B 1 120 ? 86.389 108.485 120.727 1.00 29.27 120 LEU B N 1
ATOM 2729 C CA . LEU B 1 120 ? 87.390 108.719 121.741 1.00 31.75 120 LEU B CA 1
ATOM 2730 C C . LEU B 1 120 ? 86.881 109.646 122.831 1.00 34.40 120 LEU B C 1
ATOM 2731 O O . LEU B 1 120 ? 87.127 109.390 124.005 1.00 43.94 120 LEU B O 1
ATOM 2736 N N . ILE B 1 121 ? 86.196 110.710 122.452 1.00 35.99 121 ILE B N 1
ATOM 2737 C CA . ILE B 1 121 ? 85.643 111.641 123.416 1.00 41.67 121 ILE B CA 1
ATOM 2738 C C . ILE B 1 121 ? 84.653 110.913 124.319 1.00 35.59 121 ILE B C 1
ATOM 2739 O O . ILE B 1 121 ? 84.637 111.108 125.524 1.00 35.30 121 ILE B O 1
ATOM 2744 N N . GLY B 1 122 ? 83.887 110.005 123.752 1.00 37.33 122 GLY B N 1
ATOM 2745 C CA . GLY B 1 122 ? 83.012 109.187 124.568 1.00 40.16 122 GLY B CA 1
ATOM 2746 C C . GLY B 1 122 ? 83.776 108.402 125.627 1.00 33.84 122 GLY B C 1
ATOM 2747 O O . GLY B 1 122 ? 83.377 108.358 126.784 1.00 40.98 122 GLY B O 1
ATOM 2748 N N . GLY B 1 123 ? 84.848 107.747 125.225 1.00 31.07 123 GLY B N 1
ATOM 2749 C CA . GLY B 1 123 ? 85.593 106.946 126.168 1.00 31.61 123 GLY B CA 1
ATOM 2750 C C . GLY B 1 123 ? 86.315 107.836 127.165 1.00 33.25 123 GLY B C 1
ATOM 2751 O O . GLY B 1 123 ? 86.251 107.603 128.372 1.00 37.00 123 GLY B O 1
ATOM 2752 N N . PHE B 1 124 ? 86.953 108.895 126.673 1.00 32.39 124 PHE B N 1
ATOM 2753 C CA . PHE B 1 124 ? 87.665 109.791 127.566 1.00 35.32 124 PHE B CA 1
ATOM 2754 C C . PHE B 1 124 ? 86.730 110.345 128.633 1.00 31.70 124 PHE B C 1
ATOM 2755 O O . PHE B 1 124 ? 87.074 110.378 129.782 1.00 32.21 124 PHE B O 1
ATOM 2763 N N . ALA B 1 125 ? 85.567 110.829 128.229 1.00 34.30 125 ALA B N 1
ATOM 2764 C CA . ALA B 1 125 ? 84.608 111.364 129.166 1.00 34.23 125 ALA B CA 1
ATOM 2765 C C . ALA B 1 125 ? 84.213 110.304 130.186 1.00 36.51 125 ALA B C 1
ATOM 2766 O O . ALA B 1 125 ? 83.934 110.636 131.333 1.00 46.64 125 ALA B O 1
ATOM 2768 N N . GLY B 1 126 ? 84.133 109.048 129.768 1.00 41.74 126 GLY B N 1
ATOM 2769 C CA . GLY B 1 126 ? 83.705 107.990 130.664 1.00 45.60 126 GLY B CA 1
ATOM 2770 C C . GLY B 1 126 ? 84.802 107.669 131.669 1.00 47.81 126 GLY B C 1
ATOM 2771 O O . GLY B 1 126 ? 84.538 107.561 132.868 1.00 62.57 126 GLY B O 1
ATOM 2772 N N . GLU B 1 127 ? 86.016 107.471 131.154 1.00 46.89 127 GLU B N 1
ATOM 2773 C CA . GLU B 1 127 ? 87.184 107.307 131.998 1.00 50.32 127 GLU B CA 1
ATOM 2774 C C . GLU B 1 127 ? 87.253 108.793 132.258 1.00 55.18 127 GLU B C 1
ATOM 2775 O O . GLU B 1 127 ? 86.632 109.502 131.457 1.00 87.48 127 GLU B O 1
ATOM 2781 N N . ALA B 1 128 ? 87.882 109.287 133.288 1.00 46.04 128 ALA B N 1
ATOM 2782 C CA . ALA B 1 128 ? 87.855 110.738 133.544 1.00 52.15 128 ALA B CA 1
ATOM 2783 C C . ALA B 1 128 ? 86.566 111.120 134.253 1.00 50.68 128 ALA B C 1
ATOM 2784 O O . ALA B 1 128 ? 86.528 112.186 134.837 1.00 58.99 128 ALA B O 1
ATOM 2786 N N . MET B 1 129 ? 85.579 110.212 134.269 1.00 60.75 129 MET B N 1
ATOM 2787 C CA . MET B 1 129 ? 84.432 110.321 135.151 1.00 66.30 129 MET B CA 1
ATOM 2788 C C . MET B 1 129 ? 83.612 111.588 134.909 1.00 63.51 129 MET B C 1
ATOM 2789 O O . MET B 1 129 ? 82.858 111.990 135.797 1.00 74.88 129 MET B O 1
ATOM 2794 N N . LEU B 1 130 ? 83.694 112.173 133.704 1.00 59.34 130 LEU B N 1
ATOM 2795 C CA . LEU B 1 130 ? 82.885 113.338 133.370 1.00 56.86 130 LEU B CA 1
ATOM 2796 C C . LEU B 1 130 ? 81.440 112.917 133.137 1.00 53.69 130 LEU B C 1
ATOM 2797 O O . LEU B 1 130 ? 80.528 113.706 133.345 1.00 67.10 130 LEU B O 1
ATOM 2802 N N . ILE B 1 131 ? 81.249 111.679 132.683 1.00 55.95 131 ILE B N 1
ATOM 2803 C CA . ILE B 1 131 ? 79.940 111.087 132.478 1.00 56.74 131 ILE B CA 1
ATOM 2804 C C . ILE B 1 131 ? 80.030 109.649 132.964 1.00 56.25 131 ILE B C 1
ATOM 2805 O O . ILE B 1 131 ? 81.129 109.157 133.223 1.00 57.49 131 ILE B O 1
ATOM 2810 N N . SER B 1 132 ? 78.896 108.949 133.001 1.00 53.77 132 SER B N 1
ATOM 2811 C CA . SER B 1 132 ? 78.910 107.554 133.418 1.00 53.45 132 SER B CA 1
ATOM 2812 C C . SER B 1 132 ? 79.766 106.744 132.460 1.00 53.82 132 SER B C 1
ATOM 2813 O O . SER B 1 132 ? 79.817 107.052 131.277 1.00 65.23 132 SER B O 1
ATOM 2816 N N . ALA B 1 133 ? 80.389 105.681 132.975 1.00 57.22 133 ALA B N 1
ATOM 2817 C CA . ALA B 1 133 ? 81.225 104.815 132.166 1.00 53.06 133 ALA B CA 1
ATOM 2818 C C . ALA B 1 133 ? 80.376 104.133 131.106 1.00 49.27 133 ALA B C 1
ATOM 2819 O O . ALA B 1 133 ? 80.838 103.958 129.980 1.00 54.48 133 ALA B O 1
ATOM 2821 N N . SER B 1 134 ? 79.154 103.762 131.482 1.00 54.55 134 SER B N 1
ATOM 2822 C CA . SER B 1 134 ? 78.176 103.204 130.559 1.00 59.62 134 SER B CA 1
ATOM 2823 C C . SER B 1 134 ? 77.900 104.172 129.414 1.00 51.77 134 SER B C 1
ATOM 2824 O O . SER B 1 134 ? 77.879 103.780 128.247 1.00 49.14 134 SER B O 1
ATOM 2827 N N . LEU B 1 135 ? 77.645 105.435 129.748 1.00 46.58 135 LEU B N 1
ATOM 2828 C CA . LEU B 1 135 ? 77.307 106.386 128.713 1.00 49.11 135 LEU B CA 1
ATOM 2829 C C . LEU B 1 135 ? 78.530 106.619 127.832 1.00 48.94 135 LEU B C 1
ATOM 2830 O O . LEU B 1 135 ? 78.404 106.808 126.627 1.00 62.10 135 LEU B O 1
ATOM 2835 N N . GLY B 1 136 ? 79.715 106.582 128.418 1.00 41.55 136 GLY B N 1
ATOM 2836 C CA . GLY B 1 136 ? 80.900 106.802 127.628 1.00 43.95 136 GLY B CA 1
ATOM 2837 C C . GLY B 1 136 ? 81.153 105.630 126.692 1.00 51.45 136 GLY B C 1
ATOM 2838 O O . GLY B 1 136 ? 81.766 105.791 125.641 1.00 64.23 136 GLY B O 1
ATOM 2839 N N . PHE B 1 137 ? 80.755 104.436 127.126 1.00 49.23 137 PHE B N 1
ATOM 2840 C CA . PHE B 1 137 ? 80.934 103.266 126.299 1.00 52.60 137 PHE B CA 1
ATOM 2841 C C . PHE B 1 137 ? 79.990 103.340 125.109 1.00 52.26 137 PHE B C 1
ATOM 2842 O O . PHE B 1 137 ? 80.352 102.972 123.999 1.00 63.98 137 PHE B O 1
ATOM 2850 N N . ILE B 1 138 ? 78.777 103.812 125.358 1.00 50.56 138 ILE B N 1
ATOM 2851 C CA . ILE B 1 138 ? 77.760 103.807 124.335 1.00 52.79 138 ILE B CA 1
ATOM 2852 C C . ILE B 1 138 ? 78.154 104.817 123.273 1.00 46.45 138 ILE B C 1
ATOM 2853 O O . ILE B 1 138 ? 78.080 104.517 122.086 1.00 49.70 138 ILE B O 1
ATOM 2858 N N . ILE B 1 139 ? 78.523 106.013 123.715 1.00 42.93 139 ILE B N 1
ATOM 2859 C CA . ILE B 1 139 ? 78.876 107.077 122.799 1.00 47.51 139 ILE B CA 1
ATOM 2860 C C . ILE B 1 139 ? 80.089 106.636 121.992 1.00 49.97 139 ILE B C 1
ATOM 2861 O O . ILE B 1 139 ? 80.165 106.876 120.792 1.00 66.17 139 ILE B O 1
ATOM 2866 N N . GLY B 1 140 ? 81.029 105.979 122.652 1.00 41.62 140 GLY B N 1
ATOM 2867 C CA . GLY B 1 140 ? 82.197 105.504 121.953 1.00 43.91 140 GLY B CA 1
ATOM 2868 C C . GLY B 1 140 ? 81.869 104.380 120.974 1.00 42.36 140 GLY B C 1
ATOM 2869 O O . GLY B 1 140 ? 82.536 104.230 119.954 1.00 43.33 140 GLY B O 1
ATOM 2870 N N . MET B 1 141 ? 80.894 103.540 121.305 1.00 42.93 141 MET B N 1
ATOM 2871 C CA . MET B 1 141 ? 80.524 102.484 120.379 1.00 47.03 141 MET B CA 1
ATOM 2872 C C . MET B 1 141 ? 79.847 103.082 119.150 1.00 42.55 141 MET B C 1
ATOM 2873 O O . MET B 1 141 ? 79.939 102.546 118.047 1.00 36.12 141 MET B O 1
ATOM 2878 N N . VAL B 1 142 ? 79.202 104.219 119.328 1.00 41.13 142 VAL B N 1
ATOM 2879 C CA . VAL B 1 142 ? 78.601 104.850 118.180 1.00 48.85 142 VAL B CA 1
ATOM 2880 C C . VAL B 1 142 ? 79.695 105.276 117.209 1.00 45.33 142 VAL B C 1
ATOM 2881 O O . VAL B 1 142 ? 79.536 105.097 116.004 1.00 45.15 142 VAL B O 1
ATOM 2885 N N . GLY B 1 143 ? 80.754 105.898 117.745 1.00 41.19 143 GLY B N 1
ATOM 2886 C CA . GLY B 1 143 ? 81.894 106.314 116.947 1.00 36.83 143 GLY B CA 1
ATOM 2887 C C . GLY B 1 143 ? 82.486 105.115 116.225 1.00 33.02 143 GLY B C 1
ATOM 2888 O O . GLY B 1 143 ? 82.643 105.111 115.017 1.00 35.77 143 GLY B O 1
ATOM 2889 N N . TRP B 1 144 ? 82.733 104.054 116.974 1.00 34.83 144 TRP B N 1
ATOM 2890 C CA . TRP B 1 144 ? 83.228 102.816 116.408 1.00 37.04 144 TRP B CA 1
ATOM 2891 C C . TRP B 1 144 ? 82.339 102.361 115.242 1.00 34.72 144 TRP B C 1
ATOM 2892 O O . TRP B 1 144 ? 82.800 102.086 114.147 1.00 40.00 144 TRP B O 1
ATOM 2903 N N . ALA B 1 145 ? 81.043 102.301 115.457 1.00 35.89 145 ALA B N 1
ATOM 2904 C CA . ALA B 1 145 ? 80.160 101.782 114.439 1.00 39.42 145 ALA B CA 1
ATOM 2905 C C . ALA B 1 145 ? 80.297 102.570 113.134 1.00 38.33 145 ALA B C 1
ATOM 2906 O O . ALA B 1 145 ? 80.271 101.998 112.049 1.00 40.46 145 ALA B O 1
ATOM 2908 N N . ILE B 1 146 ? 80.408 103.884 113.239 1.00 36.96 146 ILE B N 1
ATOM 2909 C CA . ILE B 1 146 ? 80.632 104.724 112.077 1.00 40.96 146 ILE B CA 1
ATOM 2910 C C . ILE B 1 146 ? 81.933 104.341 111.371 1.00 38.96 146 ILE B C 1
ATOM 2911 O O . ILE B 1 146 ? 81.915 104.082 110.174 1.00 43.24 146 ILE B O 1
ATOM 2916 N N . ILE B 1 147 ? 83.064 104.308 112.079 1.00 33.26 147 ILE B N 1
ATOM 2917 C CA . ILE B 1 147 ? 84.290 104.077 111.347 1.00 36.80 147 ILE B CA 1
ATOM 2918 C C . ILE B 1 147 ? 84.279 102.669 110.767 1.00 33.14 147 ILE B C 1
ATOM 2919 O O . ILE B 1 147 ? 84.621 102.500 109.601 1.00 32.08 147 ILE B O 1
ATOM 2924 N N . ILE B 1 148 ? 83.775 101.689 111.512 1.00 35.68 148 ILE B N 1
ATOM 2925 C CA . ILE B 1 148 ? 83.764 100.331 111.001 1.00 39.49 148 ILE B CA 1
ATOM 2926 C C . ILE B 1 148 ? 82.948 100.244 109.721 1.00 39.38 148 ILE B C 1
ATOM 2927 O O . ILE B 1 148 ? 83.373 99.575 108.781 1.00 45.48 148 ILE B O 1
ATOM 2932 N N . TRP B 1 149 ? 81.839 100.964 109.671 1.00 35.87 149 TRP B N 1
ATOM 2933 C CA . TRP B 1 149 ? 81.001 100.920 108.500 1.00 36.03 149 TRP B CA 1
ATOM 2934 C C . TRP B 1 149 ? 81.699 101.545 107.307 1.00 36.61 149 TRP B C 1
ATOM 2935 O O . TRP B 1 149 ? 81.616 100.994 106.213 1.00 45.96 149 TRP B O 1
ATOM 2946 N N . GLU B 1 150 ? 82.375 102.673 107.511 1.00 34.94 150 GLU B N 1
ATOM 2947 C CA . GLU B 1 150 ? 83.077 103.361 106.435 1.00 39.80 150 GLU B CA 1
ATOM 2948 C C . GLU B 1 150 ? 84.049 102.435 105.699 1.00 37.86 150 GLU B C 1
ATOM 2949 O O . GLU B 1 150 ? 84.076 102.435 104.466 1.00 34.69 150 GLU B O 1
ATOM 2955 N N . ILE B 1 151 ? 84.811 101.640 106.456 1.00 33.23 151 ILE B N 1
ATOM 2956 C CA . ILE B 1 151 ? 85.883 100.837 105.895 1.00 32.68 151 ILE B CA 1
ATOM 2957 C C . ILE B 1 151 ? 85.430 99.418 105.640 1.00 32.49 151 ILE B C 1
ATOM 2958 O O . ILE B 1 151 ? 86.213 98.645 105.120 1.00 37.53 151 ILE B O 1
ATOM 2963 N N . PHE B 1 152 ? 84.220 99.026 106.024 1.00 39.38 152 PHE B N 1
ATOM 2964 C CA . PHE B 1 152 ? 83.810 97.653 105.737 1.00 44.30 152 PHE B CA 1
ATOM 2965 C C . PHE B 1 152 ? 82.615 97.618 104.786 1.00 47.22 152 PHE B C 1
ATOM 2966 O O . PHE B 1 152 ? 82.422 96.610 104.112 1.00 55.15 152 PHE B O 1
ATOM 2974 N N . GLY B 1 153 ? 81.804 98.680 104.740 1.00 48.18 153 GLY B N 1
ATOM 2975 C CA . GLY B 1 153 ? 80.661 98.700 103.833 1.00 51.51 153 GLY B CA 1
ATOM 2976 C C . GLY B 1 153 ? 80.339 100.077 103.250 1.00 46.35 153 GLY B C 1
ATOM 2977 O O . GLY B 1 153 ? 79.442 100.189 102.419 1.00 56.05 153 GLY B O 1
ATOM 2978 N N . GLY B 1 154 ? 81.094 101.101 103.651 1.00 44.65 154 GLY B N 1
ATOM 2979 C CA . GLY B 1 154 ? 80.864 102.468 103.226 1.00 43.89 154 GLY B CA 1
ATOM 2980 C C . GLY B 1 154 ? 81.660 102.818 101.977 1.00 44.47 154 GLY B C 1
ATOM 2981 O O . GLY B 1 154 ? 82.175 101.949 101.287 1.00 48.19 154 GLY B O 1
ATOM 2982 N N . GLU B 1 155 ? 81.766 104.118 101.715 1.00 49.39 155 GLU B N 1
ATOM 2983 C CA . GLU B 1 155 ? 82.409 104.601 100.512 1.00 55.46 155 GLU B CA 1
ATOM 2984 C C . GLU B 1 155 ? 83.843 104.079 100.447 1.00 48.67 155 GLU B C 1
ATOM 2985 O O . GLU B 1 155 ? 84.227 103.489 99.436 1.00 50.12 155 GLU B O 1
ATOM 2991 N N . ALA B 1 156 ? 84.625 104.274 101.511 1.00 41.81 156 ALA B N 1
ATOM 2992 C CA . ALA B 1 156 ? 86.032 103.896 101.455 1.00 40.41 156 ALA B CA 1
ATOM 2993 C C . ALA B 1 156 ? 86.216 102.418 101.099 1.00 38.34 156 ALA B C 1
ATOM 2994 O O . ALA B 1 156 ? 87.103 102.041 100.340 1.00 38.02 156 ALA B O 1
ATOM 2996 N N . SER B 1 157 ? 85.394 101.562 101.690 1.00 41.75 157 SER B N 1
ATOM 2997 C CA . SER B 1 157 ? 85.364 100.146 101.373 1.00 41.99 157 SER B CA 1
ATOM 2998 C C . SER B 1 157 ? 85.163 99.926 99.870 1.00 45.14 157 SER B C 1
ATOM 2999 O O . SER B 1 157 ? 85.825 99.094 99.263 1.00 48.28 157 SER B O 1
ATOM 3002 N N . LYS B 1 158 ? 84.208 100.635 99.277 1.00 48.63 158 LYS B N 1
ATOM 3003 C CA . LYS B 1 158 ? 83.852 100.407 97.894 1.00 54.48 158 LYS B CA 1
ATOM 3004 C C . LYS B 1 158 ? 84.962 100.930 96.985 1.00 60.64 158 LYS B C 1
ATOM 3005 O O . LYS B 1 158 ? 85.298 100.283 95.992 1.00 70.69 158 LYS B O 1
ATOM 3009 N N . ALA B 1 159 ? 85.511 102.111 97.309 1.00 53.65 159 ALA B N 1
ATOM 3010 C CA . ALA B 1 159 ? 86.626 102.661 96.547 1.00 47.84 159 ALA B CA 1
ATOM 3011 C C . ALA B 1 159 ? 87.769 101.665 96.507 1.00 46.49 159 ALA B C 1
ATOM 3012 O O . ALA B 1 159 ? 88.418 101.505 95.488 1.00 59.34 159 ALA B O 1
ATOM 3014 N N . ALA B 1 160 ? 88.029 101.041 97.648 1.00 45.17 160 ALA B N 1
ATOM 3015 C CA . ALA B 1 160 ? 89.190 100.196 97.792 1.00 46.99 160 ALA B CA 1
ATOM 3016 C C . ALA B 1 160 ? 88.971 98.947 96.951 1.00 49.81 160 ALA B C 1
ATOM 3017 O O . ALA B 1 160 ? 89.921 98.405 96.411 1.00 55.70 160 ALA B O 1
ATOM 3019 N N . ASP B 1 161 ? 87.731 98.461 96.878 1.00 57.43 161 ASP B N 1
ATOM 3020 C CA . ASP B 1 161 ? 87.453 97.260 96.109 1.00 73.92 161 ASP B CA 1
ATOM 3021 C C . ASP B 1 161 ? 87.650 97.547 94.621 1.00 73.42 161 ASP B C 1
ATOM 3022 O O . ASP B 1 161 ? 88.110 96.681 93.880 1.00 85.80 161 ASP B O 1
ATOM 3027 N N . ALA B 1 162 ? 87.324 98.772 94.201 1.00 66.37 162 ALA B N 1
ATOM 3028 C CA . ALA B 1 162 ? 87.504 99.192 92.821 1.00 71.59 162 ALA B CA 1
ATOM 3029 C C . ALA B 1 162 ? 88.982 99.254 92.430 1.00 75.23 162 ALA B C 1
ATOM 3030 O O . ALA B 1 162 ? 89.335 98.884 91.312 1.00 96.61 162 ALA B O 1
ATOM 3032 N N . ASN B 1 163 ? 89.839 99.750 93.328 1.00 72.06 163 ASN B N 1
ATOM 3033 C CA . ASN B 1 163 ? 91.270 99.794 93.068 1.00 74.13 163 ASN B CA 1
ATOM 3034 C C . ASN B 1 163 ? 91.867 98.454 93.456 1.00 72.63 163 ASN B C 1
ATOM 3035 O O . ASN B 1 163 ? 91.252 97.705 94.203 1.00 106.88 163 ASN B O 1
ATOM 3040 N N . ALA B 1 164 ? 93.007 98.114 92.866 1.00 69.64 164 ALA B N 1
ATOM 3041 C CA . ALA B 1 164 ? 93.560 96.783 93.026 1.00 78.17 164 ALA B CA 1
ATOM 3042 C C . ALA B 1 164 ? 94.916 96.869 93.716 1.00 75.04 164 ALA B C 1
ATOM 3043 O O . ALA B 1 164 ? 95.317 95.937 94.416 1.00 88.76 164 ALA B O 1
ATOM 3045 N N . GLY B 1 165 ? 95.586 98.008 93.538 1.00 60.11 165 GLY B N 1
ATOM 3046 C CA . GLY B 1 165 ? 96.862 98.251 94.169 1.00 61.72 165 GLY B CA 1
ATOM 3047 C C . GLY B 1 165 ? 96.745 98.369 95.682 1.00 60.55 165 GLY B C 1
ATOM 3048 O O . GLY B 1 165 ? 97.548 97.799 96.418 1.00 70.02 165 GLY B O 1
ATOM 3049 N N . VAL B 1 166 ? 95.708 99.077 96.125 1.00 63.47 166 VAL B N 1
ATOM 3050 C CA . VAL B 1 166 ? 95.504 99.327 97.535 1.00 54.67 166 VAL B CA 1
ATOM 3051 C C . VAL B 1 166 ? 94.588 98.258 98.127 1.00 41.67 166 VAL B C 1
ATOM 3052 O O . VAL B 1 166 ? 94.609 98.062 99.331 1.00 44.20 166 VAL B O 1
ATOM 3056 N N . LYS B 1 167 ? 93.834 97.524 97.304 1.00 38.97 167 LYS B N 1
ATOM 3057 C CA . LYS B 1 167 ? 92.811 96.634 97.837 1.00 43.31 167 LYS B CA 1
ATOM 3058 C C . LYS B 1 167 ? 93.303 95.812 99.046 1.00 41.52 167 LYS B C 1
ATOM 3059 O O . LYS B 1 167 ? 92.705 95.836 100.124 1.00 47.25 167 LYS B O 1
ATOM 3065 N N . SER B 1 168 ? 94.421 95.136 98.875 1.00 40.51 168 SER B N 1
ATOM 3066 C CA . SER B 1 168 ? 94.958 94.193 99.831 1.00 41.05 168 SER B CA 1
ATOM 3067 C C . SER B 1 168 ? 95.508 94.892 101.079 1.00 38.75 168 SER B C 1
ATOM 3068 O O . SER B 1 168 ? 95.370 94.362 102.182 1.00 43.24 168 SER B O 1
ATOM 3071 N N . ALA B 1 169 ? 96.160 96.046 100.928 1.00 34.61 169 ALA B N 1
ATOM 3072 C CA . ALA B 1 169 ? 96.566 96.818 102.093 1.00 33.04 169 ALA B CA 1
ATOM 3073 C C . ALA B 1 169 ? 95.333 97.284 102.847 1.00 32.38 169 ALA B C 1
ATOM 3074 O O . ALA B 1 169 ? 95.247 97.157 104.072 1.00 35.25 169 ALA B O 1
ATOM 3076 N N . PHE B 1 170 ? 94.350 97.774 102.106 1.00 30.64 170 PHE B N 1
ATOM 3077 C CA . PHE B 1 170 ? 93.147 98.246 102.757 1.00 33.62 170 PHE B CA 1
ATOM 3078 C C . PHE B 1 170 ? 92.562 97.094 103.562 1.00 33.14 170 PHE B C 1
ATOM 3079 O O . PHE B 1 170 ? 92.235 97.243 104.748 1.00 33.55 170 PHE B O 1
ATOM 3087 N N . ASN B 1 171 ? 92.531 95.913 102.966 1.00 34.51 171 ASN B N 1
ATOM 3088 C CA . ASN B 1 171 ? 92.033 94.788 103.725 1.00 36.71 171 ASN B CA 1
ATOM 3089 C C . ASN B 1 171 ? 92.890 94.532 104.968 1.00 33.99 171 ASN B C 1
ATOM 3090 O O . ASN B 1 171 ? 92.348 94.311 106.046 1.00 35.15 171 ASN B O 1
ATOM 3095 N N . ALA B 1 172 ? 94.219 94.604 104.877 1.00 29.86 172 ALA B N 1
ATOM 3096 C CA . ALA B 1 172 ? 95.016 94.350 106.066 1.00 26.97 172 ALA B CA 1
ATOM 3097 C C . ALA B 1 172 ? 94.717 95.385 107.135 1.00 30.50 172 ALA B C 1
ATOM 3098 O O . ALA B 1 172 ? 94.447 95.032 108.280 1.00 33.00 172 ALA B O 1
ATOM 3100 N N . LEU B 1 173 ? 94.749 96.672 106.752 1.00 27.59 173 LEU B N 1
ATOM 3101 C CA . LEU B 1 173 ? 94.559 97.718 107.737 1.00 23.61 173 LEU B CA 1
ATOM 3102 C C . LEU B 1 173 ? 93.176 97.607 108.351 1.00 22.60 173 LEU B C 1
ATOM 3103 O O . LEU B 1 173 ? 93.051 97.735 109.545 1.00 23.29 173 LEU B O 1
ATOM 3108 N N . ARG B 1 174 ? 92.136 97.318 107.569 1.00 23.65 174 ARG B N 1
ATOM 3109 C CA . ARG B 1 174 ? 90.830 97.282 108.191 1.00 27.03 174 ARG B CA 1
ATOM 3110 C C . ARG B 1 174 ? 90.714 96.120 109.178 1.00 27.93 174 ARG B C 1
ATOM 3111 O O . ARG B 1 174 ? 89.961 96.212 110.117 1.00 32.63 174 ARG B O 1
ATOM 3119 N N . LEU B 1 175 ? 91.467 95.048 108.988 1.00 32.22 175 LEU B N 1
ATOM 3120 C CA . LEU B 1 175 ? 91.480 93.968 109.950 1.00 35.67 175 LEU B CA 1
ATOM 3121 C C . LEU B 1 175 ? 92.186 94.359 111.236 1.00 36.42 175 LEU B C 1
ATOM 3122 O O . LEU B 1 175 ? 91.682 94.043 112.310 1.00 38.92 175 LEU B O 1
ATOM 3127 N N . ILE B 1 176 ? 93.326 95.048 111.137 1.00 29.78 176 ILE B N 1
ATOM 3128 C CA . ILE B 1 176 ? 93.935 95.551 112.342 1.00 26.76 176 ILE B CA 1
ATOM 3129 C C . ILE B 1 176 ? 92.910 96.399 113.123 1.00 28.87 176 ILE B C 1
ATOM 3130 O O . ILE B 1 176 ? 92.700 96.198 114.317 1.00 28.21 176 ILE B O 1
ATOM 3135 N N . VAL B 1 177 ? 92.214 97.309 112.451 1.00 25.93 177 VAL B N 1
ATOM 3136 C CA . VAL B 1 177 ? 91.239 98.139 113.118 1.00 27.46 177 VAL B CA 1
ATOM 3137 C C . VAL B 1 177 ? 90.137 97.267 113.703 1.00 30.58 177 VAL B C 1
ATOM 3138 O O . VAL B 1 177 ? 89.777 97.415 114.858 1.00 38.13 177 VAL B O 1
ATOM 3142 N N . LEU B 1 178 ? 89.622 96.314 112.956 1.00 37.35 178 LEU B N 1
ATOM 3143 C CA . LEU B 1 178 ? 88.544 95.503 113.483 1.00 40.65 178 LEU B CA 1
ATOM 3144 C C . LEU B 1 178 ? 89.012 94.683 114.683 1.00 43.69 178 LEU B C 1
ATOM 3145 O O . LEU B 1 178 ? 88.328 94.627 115.703 1.00 42.49 178 LEU B O 1
ATOM 3150 N N . VAL B 1 179 ? 90.179 94.041 114.556 1.00 39.85 179 VAL B N 1
ATOM 3151 C CA . VAL B 1 179 ? 90.579 93.022 115.510 1.00 34.86 179 VAL B CA 1
ATOM 3152 C C . VAL B 1 179 ? 91.665 93.547 116.426 1.00 30.41 179 VAL B C 1
ATOM 3153 O O . VAL B 1 179 ? 91.564 93.442 117.634 1.00 36.50 179 VAL B O 1
ATOM 3157 N N . GLY B 1 180 ? 92.725 94.075 115.842 1.00 28.62 180 GLY B N 1
ATOM 3158 C CA . GLY B 1 180 ? 93.813 94.627 116.618 1.00 25.87 180 GLY B CA 1
ATOM 3159 C C . GLY B 1 180 ? 93.316 95.660 117.597 1.00 26.81 180 GLY B C 1
ATOM 3160 O O . GLY B 1 180 ? 93.755 95.665 118.734 1.00 33.90 180 GLY B O 1
ATOM 3161 N N . TRP B 1 181 ? 92.381 96.511 117.166 1.00 27.86 181 TRP B N 1
ATOM 3162 C CA . TRP B 1 181 ? 91.996 97.645 117.986 1.00 26.59 181 TRP B CA 1
ATOM 3163 C C . TRP B 1 181 ? 90.910 97.229 118.961 1.00 28.66 181 TRP B C 1
ATOM 3164 O O . TRP B 1 181 ? 90.538 98.023 119.808 1.00 37.71 181 TRP B O 1
ATOM 3175 N N . ALA B 1 182 ? 90.410 96.002 118.891 1.00 28.92 182 ALA B N 1
ATOM 3176 C CA . ALA B 1 182 ? 89.359 95.610 119.819 1.00 30.01 182 ALA B CA 1
ATOM 3177 C C . ALA B 1 182 ? 89.878 95.521 121.251 1.00 33.97 182 ALA B C 1
ATOM 3178 O O . ALA B 1 182 ? 89.098 95.552 122.194 1.00 34.76 182 ALA B O 1
ATOM 3180 N N . ILE B 1 183 ? 91.197 95.412 121.448 1.00 32.63 183 ILE B N 1
ATOM 3181 C CA . ILE B 1 183 ? 91.676 95.411 122.818 1.00 30.75 183 ILE B CA 1
ATOM 3182 C C . ILE B 1 183 ? 91.230 96.662 123.591 1.00 29.91 183 ILE B C 1
ATOM 3183 O O . ILE B 1 183 ? 91.088 96.606 124.803 1.00 30.48 183 ILE B O 1
ATOM 3188 N N . TYR B 1 184 ? 91.092 97.819 122.932 1.00 29.43 184 TYR B N 1
ATOM 3189 C CA . TYR B 1 184 ? 90.829 99.058 123.648 1.00 27.59 184 TYR B CA 1
ATOM 3190 C C . TYR B 1 184 ? 89.426 99.078 124.264 1.00 24.99 184 TYR B C 1
ATOM 3191 O O . TYR B 1 184 ? 89.257 99.270 125.450 1.00 24.00 184 TYR B O 1
ATOM 3200 N N . PRO B 1 185 ? 88.348 98.924 123.508 1.00 24.80 185 PRO B N 1
ATOM 3201 C CA . PRO B 1 185 ? 87.047 98.736 124.119 1.00 28.12 185 PRO B CA 1
ATOM 3202 C C . PRO B 1 185 ? 86.960 97.570 125.100 1.00 34.21 185 PRO B C 1
ATOM 3203 O O . PRO B 1 185 ? 86.140 97.594 126.003 1.00 39.52 185 PRO B O 1
ATOM 3207 N N . LEU B 1 186 ? 87.797 96.549 124.922 1.00 36.53 186 LEU B N 1
ATOM 3208 C CA . LEU B 1 186 ? 87.784 95.417 125.826 1.00 38.66 186 LEU B CA 1
ATOM 3209 C C . LEU B 1 186 ? 88.371 95.817 127.172 1.00 40.18 186 LEU B C 1
ATOM 3210 O O . LEU B 1 186 ? 87.846 95.445 128.214 1.00 48.53 186 LEU B O 1
ATOM 3215 N N . GLY B 1 187 ? 89.467 96.572 127.135 1.00 35.19 187 GLY B N 1
ATOM 3216 C CA . GLY B 1 187 ? 90.072 97.087 128.340 1.00 31.79 187 GLY B CA 1
ATOM 3217 C C . GLY B 1 187 ? 89.098 98.001 129.055 1.00 32.26 187 GLY B C 1
ATOM 3218 O O . GLY B 1 187 ? 88.944 97.921 130.259 1.00 43.06 187 GLY B O 1
ATOM 3219 N N . TYR B 1 188 ? 88.342 98.781 128.308 1.00 32.51 188 TYR B N 1
ATOM 3220 C CA . TYR B 1 188 ? 87.401 99.673 128.946 1.00 35.86 188 TYR B CA 1
ATOM 3221 C C . TYR B 1 188 ? 86.321 98.850 129.640 1.00 37.41 188 TYR B C 1
ATOM 3222 O O . TYR B 1 188 ? 85.801 99.269 130.660 1.00 39.64 188 TYR B O 1
ATOM 3231 N N . ILE B 1 189 ? 85.951 97.708 129.097 1.00 43.14 189 ILE B N 1
ATOM 3232 C CA . ILE B 1 189 ? 84.863 96.994 129.725 1.00 52.47 189 ILE B CA 1
ATOM 3233 C C . ILE B 1 189 ? 85.398 96.228 130.922 1.00 49.37 189 ILE B C 1
ATOM 3234 O O . ILE B 1 189 ? 84.811 96.310 131.993 1.00 54.76 189 ILE B O 1
ATOM 3239 N N . PHE B 1 190 ? 86.454 95.442 130.706 1.00 46.29 190 PHE B N 1
ATOM 3240 C CA . PHE B 1 190 ? 86.907 94.473 131.694 1.00 48.19 190 PHE B CA 1
ATOM 3241 C C . PHE B 1 190 ? 87.855 95.147 132.673 1.00 51.58 190 PHE B C 1
ATOM 3242 O O . PHE B 1 190 ? 87.835 94.868 133.858 1.00 56.73 190 PHE B O 1
ATOM 3250 N N . GLY B 1 191 ? 88.671 96.058 132.157 1.00 58.86 191 GLY B N 1
ATOM 3251 C CA . GLY B 1 191 ? 89.542 96.850 132.994 1.00 55.12 191 GLY B CA 1
ATOM 3252 C C . GLY B 1 191 ? 88.733 97.772 133.891 1.00 53.06 191 GLY B C 1
ATOM 3253 O O . GLY B 1 191 ? 88.852 97.720 135.109 1.00 82.06 191 GLY B O 1
ATOM 3254 N N . TYR B 1 192 ? 87.909 98.606 133.278 1.00 50.94 192 TYR B N 1
ATOM 3255 C CA . TYR B 1 192 ? 87.478 99.847 133.892 1.00 46.28 192 TYR B CA 1
ATOM 3256 C C . TYR B 1 192 ? 86.062 99.712 134.423 1.00 50.19 192 TYR B C 1
ATOM 3257 O O . TYR B 1 192 ? 85.810 100.069 135.567 1.00 70.97 192 TYR B O 1
ATOM 3266 N N . MET B 1 193 ? 85.139 99.224 133.603 1.00 49.14 193 MET B N 1
ATOM 3267 C CA . MET B 1 193 ? 83.775 99.080 134.064 1.00 58.14 193 MET B CA 1
ATOM 3268 C C . MET B 1 193 ? 83.628 97.883 135.003 1.00 62.38 193 MET B C 1
ATOM 3269 O O . MET B 1 193 ? 82.833 97.942 135.940 1.00 81.16 193 MET B O 1
ATOM 3274 N N . MET B 1 194 ? 84.400 96.820 134.781 1.00 71.05 194 MET B N 1
ATOM 3275 C CA . MET B 1 194 ? 84.235 95.586 135.538 1.00 81.72 194 MET B CA 1
ATOM 3276 C C . MET B 1 194 ? 85.316 95.407 136.599 1.00 88.05 194 MET B C 1
ATOM 3277 O O . MET B 1 194 ? 85.102 94.690 137.574 1.00 101.32 194 MET B O 1
ATOM 3282 N N . GLY B 1 195 ? 86.486 96.011 136.385 1.00 87.62 195 GLY B N 1
ATOM 3283 C CA . GLY B 1 195 ? 87.590 95.874 137.319 1.00 87.34 195 GLY B CA 1
ATOM 3284 C C . GLY B 1 195 ? 88.219 94.478 137.311 1.00 83.67 195 GLY B C 1
ATOM 3285 O O . GLY B 1 195 ? 89.016 94.153 138.188 1.00 109.10 195 GLY B O 1
ATOM 3286 N N . SER B 1 196 ? 87.902 93.662 136.305 1.00 72.24 196 SER B N 1
ATOM 3287 C CA . SER B 1 196 ? 88.387 92.292 136.249 1.00 71.41 196 SER B CA 1
ATOM 3288 C C . SER B 1 196 ? 89.840 92.216 135.773 1.00 63.15 196 SER B C 1
ATOM 3289 O O . SER B 1 196 ? 90.443 91.153 135.805 1.00 71.92 196 SER B O 1
ATOM 3292 N N . VAL B 1 197 ? 90.398 93.319 135.285 1.00 61.10 197 VAL B N 1
ATOM 3293 C CA . VAL B 1 197 ? 91.780 93.333 134.838 1.00 56.16 197 VAL B CA 1
ATOM 3294 C C . VAL B 1 197 ? 92.432 94.560 135.457 1.00 57.72 197 VAL B C 1
ATOM 3295 O O . VAL B 1 197 ? 91.828 95.630 135.518 1.00 60.72 197 VAL B O 1
ATOM 3299 N N . ASP B 1 198 ? 93.627 94.364 136.008 1.00 64.90 198 ASP B N 1
ATOM 3300 C CA . ASP B 1 198 ? 94.360 95.430 136.666 1.00 68.82 198 ASP B CA 1
ATOM 3301 C C . ASP B 1 198 ? 94.974 96.335 135.597 1.00 67.96 198 ASP B C 1
ATOM 3302 O O . ASP B 1 198 ? 95.183 95.917 134.458 1.00 65.71 198 ASP B O 1
ATOM 3307 N N . SER B 1 199 ? 95.298 97.572 135.984 1.00 65.28 199 SER B N 1
ATOM 3308 C CA . SER B 1 199 ? 95.892 98.517 135.058 1.00 68.33 199 SER B CA 1
ATOM 3309 C C . SER B 1 199 ? 97.272 98.038 134.600 1.00 59.54 199 SER B C 1
ATOM 3310 O O . SER B 1 199 ? 97.715 98.390 133.508 1.00 64.09 199 SER B O 1
ATOM 3313 N N . GLY B 1 200 ? 97.964 97.258 135.427 1.00 46.42 200 GLY B N 1
ATOM 3314 C CA . GLY B 1 200 ? 99.321 96.881 135.091 1.00 49.08 200 GLY B CA 1
ATOM 3315 C C . GLY B 1 200 ? 99.332 95.879 133.949 1.00 50.48 200 GLY B C 1
ATOM 3316 O O . GLY B 1 200 ? 100.138 95.994 133.033 1.00 56.34 200 GLY B O 1
ATOM 3317 N N . SER B 1 201 ? 98.393 94.932 134.012 1.00 48.52 201 SER B N 1
ATOM 3318 C CA . SER B 1 201 ? 98.140 94.020 132.916 1.00 44.27 201 SER B CA 1
ATOM 3319 C C . SER B 1 201 ? 97.718 94.772 131.667 1.00 42.58 201 SER B C 1
ATOM 3320 O O . SER B 1 201 ? 98.202 94.489 130.576 1.00 45.50 201 SER B O 1
ATOM 3323 N N . LEU B 1 202 ? 96.835 95.746 131.855 1.00 37.60 202 LEU B N 1
ATOM 3324 C CA . LEU B 1 202 ? 96.378 96.528 130.739 1.00 34.24 202 LEU B CA 1
ATOM 3325 C C . LEU B 1 202 ? 97.538 97.277 130.128 1.00 29.81 202 LEU B C 1
ATOM 3326 O O . LEU B 1 202 ? 97.647 97.346 128.918 1.00 36.60 202 LEU B O 1
ATOM 3331 N N . ASN B 1 203 ? 98.406 97.822 130.952 1.00 29.51 203 ASN B N 1
ATOM 3332 C CA . ASN B 1 203 ? 99.466 98.630 130.412 1.00 29.03 203 ASN B CA 1
ATOM 3333 C C . ASN B 1 203 ? 100.412 97.745 129.610 1.00 27.14 203 ASN B C 1
ATOM 3334 O O . ASN B 1 203 ? 100.966 98.210 128.612 1.00 25.90 203 ASN B O 1
ATOM 3339 N N . ILE B 1 204 ? 100.639 96.502 130.048 1.00 26.64 204 ILE B N 1
ATOM 3340 C CA . ILE B 1 204 ? 101.540 95.629 129.307 1.00 32.22 204 ILE B CA 1
ATOM 3341 C C . ILE B 1 204 ? 100.906 95.346 127.943 1.00 29.25 204 ILE B C 1
ATOM 3342 O O . ILE B 1 204 ? 101.548 95.516 126.907 1.00 30.49 204 ILE B O 1
ATOM 3347 N N . ILE B 1 205 ? 99.635 94.961 127.961 1.00 26.59 205 ILE B N 1
ATOM 3348 C CA . ILE B 1 205 ? 98.919 94.616 126.758 1.00 28.78 205 ILE B CA 1
ATOM 3349 C C . ILE B 1 205 ? 98.922 95.800 125.810 1.00 24.19 205 ILE B C 1
ATOM 3350 O O . ILE B 1 205 ? 99.344 95.662 124.684 1.00 26.16 205 ILE B O 1
ATOM 3355 N N . TYR B 1 206 ? 98.432 96.940 126.247 1.00 21.30 206 TYR B N 1
ATOM 3356 C CA . TYR B 1 206 ? 98.447 98.115 125.398 1.00 20.26 206 TYR B CA 1
ATOM 3357 C C . TYR B 1 206 ? 99.847 98.394 124.881 1.00 19.47 206 TYR B C 1
ATOM 3358 O O . TYR B 1 206 ? 99.988 98.707 123.712 1.00 21.97 206 TYR B O 1
ATOM 3367 N N . ASN B 1 207 ? 100.869 98.272 125.709 1.00 20.19 207 ASN B N 1
ATOM 3368 C CA . ASN B 1 207 ? 102.203 98.593 125.254 1.00 20.94 207 ASN B CA 1
ATOM 3369 C C . ASN B 1 207 ? 102.630 97.641 124.137 1.00 21.93 207 ASN B C 1
ATOM 3370 O O . ASN B 1 207 ? 103.289 98.025 123.173 1.00 23.21 207 ASN B O 1
ATOM 3375 N N . LEU B 1 208 ? 102.333 96.365 124.300 1.00 24.65 208 LEU B N 1
ATOM 3376 C CA . LEU B 1 208 ? 102.803 95.392 123.340 1.00 26.28 208 LEU B CA 1
ATOM 3377 C C . LEU B 1 208 ? 101.972 95.493 122.073 1.00 25.06 208 LEU B C 1
ATOM 3378 O O . LEU B 1 208 ? 102.506 95.450 120.976 1.00 33.94 208 LEU B O 1
ATOM 3383 N N . ALA B 1 209 ? 100.680 95.696 122.208 1.00 26.59 209 ALA B N 1
ATOM 3384 C CA . ALA B 1 209 ? 99.797 95.871 121.072 1.00 25.12 209 ALA B CA 1
ATOM 3385 C C . ALA B 1 209 ? 100.202 97.032 120.170 1.00 28.02 209 ALA B C 1
ATOM 3386 O O . ALA B 1 209 ? 99.795 97.036 119.013 1.00 29.69 209 ALA B O 1
ATOM 3388 N N . ASP B 1 210 ? 100.979 98.012 120.641 1.00 29.35 210 ASP B N 1
ATOM 3389 C CA . ASP B 1 210 ? 101.384 99.085 119.742 1.00 34.04 210 ASP B CA 1
ATOM 3390 C C . ASP B 1 210 ? 102.301 98.604 118.613 1.00 29.95 210 ASP B C 1
ATOM 3391 O O . ASP B 1 210 ? 102.400 99.249 117.582 1.00 30.66 210 ASP B O 1
ATOM 3396 N N . PHE B 1 211 ? 102.967 97.473 118.767 1.00 28.59 211 PHE B N 1
ATOM 3397 C CA . PHE B 1 211 ? 103.685 96.905 117.647 1.00 29.89 211 PHE B CA 1
ATOM 3398 C C . PHE B 1 211 ? 102.724 96.621 116.506 1.00 29.69 211 PHE B C 1
ATOM 3399 O O . PHE B 1 211 ? 103.015 96.942 115.370 1.00 37.37 211 PHE B O 1
ATOM 3407 N N . VAL B 1 212 ? 101.549 96.100 116.810 1.00 31.83 212 VAL B N 1
ATOM 3408 C CA . VAL B 1 212 ? 100.599 95.840 115.754 1.00 32.95 212 VAL B CA 1
ATOM 3409 C C . VAL B 1 212 ? 99.757 97.058 115.405 1.00 26.75 212 VAL B C 1
ATOM 3410 O O . VAL B 1 212 ? 99.503 97.352 114.253 1.00 31.99 212 VAL B O 1
ATOM 3414 N N . ASN B 1 213 ? 99.213 97.700 116.405 1.00 25.39 213 ASN B N 1
ATOM 3415 C CA . ASN B 1 213 ? 98.143 98.635 116.175 1.00 23.43 213 ASN B CA 1
ATOM 3416 C C . ASN B 1 213 ? 98.683 99.957 115.653 1.00 26.62 213 ASN B C 1
ATOM 3417 O O . ASN B 1 213 ? 97.891 100.790 115.226 1.00 35.39 213 ASN B O 1
ATOM 3422 N N . LYS B 1 214 ? 99.991 100.179 115.705 1.00 23.55 214 LYS B N 1
ATOM 3423 C CA . LYS B 1 214 ? 100.517 101.393 115.131 1.00 24.69 214 LYS B CA 1
ATOM 3424 C C . LYS B 1 214 ? 101.663 101.082 114.189 1.00 27.91 214 LYS B C 1
ATOM 3425 O O . LYS B 1 214 ? 101.630 101.504 113.040 1.00 36.30 214 LYS B O 1
ATOM 3431 N N . ILE B 1 215 ? 102.669 100.336 114.636 1.00 26.42 215 ILE B N 1
ATOM 3432 C CA . ILE B 1 215 ? 103.816 100.137 113.777 1.00 27.35 215 ILE B CA 1
ATOM 3433 C C . ILE B 1 215 ? 103.444 99.281 112.572 1.00 21.45 215 ILE B C 1
ATOM 3434 O O . ILE B 1 215 ? 103.690 99.685 111.452 1.00 19.10 215 ILE B O 1
ATOM 3439 N N . LEU B 1 216 ? 102.859 98.116 112.788 1.00 20.57 216 LEU B N 1
ATOM 3440 C CA . LEU B 1 216 ? 102.510 97.277 111.664 1.00 22.66 216 LEU B CA 1
ATOM 3441 C C . LEU B 1 216 ? 101.496 97.992 110.773 1.00 22.79 216 LEU B C 1
ATOM 3442 O O . LEU B 1 216 ? 101.505 97.874 109.553 1.00 25.27 216 LEU B O 1
ATOM 3447 N N . PHE B 1 217 ? 100.641 98.801 111.343 1.00 21.49 217 PHE B N 1
ATOM 3448 C CA . PHE B 1 217 ? 99.783 99.590 110.494 1.00 23.41 217 PHE B CA 1
ATOM 3449 C C . PHE B 1 217 ? 100.599 100.461 109.527 1.00 20.45 217 PHE B C 1
ATOM 3450 O O . PHE B 1 217 ? 100.335 100.544 108.314 1.00 20.06 217 PHE B O 1
ATOM 3458 N N . GLY B 1 218 ? 101.574 101.161 110.072 1.00 17.11 218 GLY B N 1
ATOM 3459 C CA . GLY B 1 218 ? 102.430 102.004 109.249 1.00 15.64 218 GLY B CA 1
ATOM 3460 C C . GLY B 1 218 ? 103.250 101.221 108.248 1.00 14.02 218 GLY B C 1
ATOM 3461 O O . GLY B 1 218 ? 103.340 101.618 107.115 1.00 15.90 218 GLY B O 1
ATOM 3462 N N . LEU B 1 219 ? 103.783 100.075 108.625 1.00 15.24 219 LEU B N 1
ATOM 3463 C CA . LEU B 1 219 ? 104.569 99.262 107.716 1.00 15.79 219 LEU B CA 1
ATOM 3464 C C . LEU B 1 219 ? 103.717 98.678 106.616 1.00 16.85 219 LEU B C 1
ATOM 3465 O O . LEU B 1 219 ? 104.199 98.610 105.520 1.00 20.69 219 LEU B O 1
ATOM 3470 N N . ILE B 1 220 ? 102.445 98.395 106.826 1.00 18.58 220 ILE B N 1
ATOM 3471 C CA . ILE B 1 220 ? 101.640 97.937 105.713 1.00 19.69 220 ILE B CA 1
ATOM 3472 C C . ILE B 1 220 ? 101.484 99.041 104.687 1.00 17.99 220 ILE B C 1
ATOM 3473 O O . ILE B 1 220 ? 101.481 98.774 103.496 1.00 20.27 220 ILE B O 1
ATOM 3478 N N . ILE B 1 221 ? 101.383 100.271 105.150 1.00 19.48 221 ILE B N 1
ATOM 3479 C CA . ILE B 1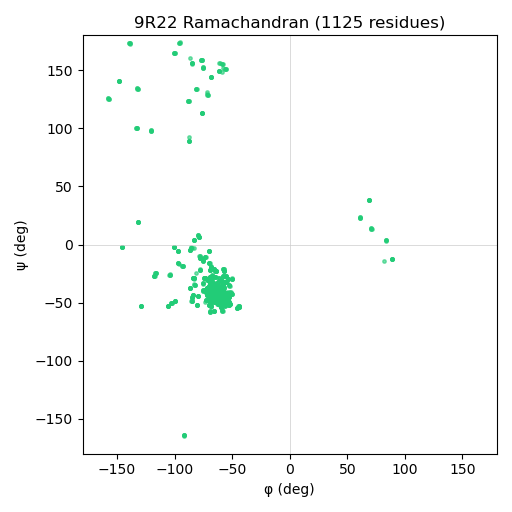 221 ? 101.180 101.425 104.290 1.00 20.60 221 ILE B CA 1
ATOM 3480 C C . ILE B 1 221 ? 102.453 101.683 103.524 1.00 19.75 221 ILE B C 1
ATOM 3481 O O . ILE B 1 221 ? 102.380 101.917 102.330 1.00 22.75 221 ILE B O 1
ATOM 3486 N N . TRP B 1 222 ? 103.612 101.542 104.185 1.00 20.08 222 TRP B N 1
ATOM 3487 C CA . TRP B 1 222 ? 104.902 101.686 103.523 1.00 19.17 222 TRP B CA 1
ATOM 3488 C C . TRP B 1 222 ? 105.105 100.609 102.467 1.00 17.43 222 TRP B C 1
ATOM 3489 O O . TRP B 1 222 ? 105.630 100.830 101.421 1.00 19.55 222 TRP B O 1
ATOM 3500 N N . ASN B 1 223 ? 104.680 99.426 102.741 1.00 18.18 223 ASN B N 1
ATOM 3501 C CA . ASN B 1 223 ? 104.835 98.370 101.803 1.00 22.44 223 ASN B CA 1
ATOM 3502 C C . ASN B 1 223 ? 104.092 98.648 100.503 1.00 25.23 223 ASN B C 1
ATOM 3503 O O . ASN B 1 223 ? 104.569 98.263 99.451 1.00 26.73 223 ASN B O 1
ATOM 3508 N N . VAL B 1 224 ? 102.914 99.267 100.561 1.00 27.82 224 VAL B N 1
ATOM 3509 C CA . VAL B 1 224 ? 102.170 99.512 99.345 1.00 26.54 224 VAL B CA 1
ATOM 3510 C C . VAL B 1 224 ? 102.736 100.776 98.718 1.00 25.97 224 VAL B C 1
ATOM 3511 O O . VAL B 1 224 ? 102.901 100.819 97.510 1.00 29.80 224 VAL B O 1
ATOM 3515 N N . ALA B 1 225 ? 103.166 101.744 99.524 1.00 21.33 225 ALA B N 1
ATOM 3516 C CA . ALA B 1 225 ? 103.791 102.913 98.936 1.00 22.37 225 ALA B CA 1
ATOM 3517 C C . ALA B 1 225 ? 104.996 102.535 98.079 1.00 25.07 225 ALA B C 1
ATOM 3518 O O . ALA B 1 225 ? 105.249 103.107 97.045 1.00 34.14 225 ALA B O 1
ATOM 3520 N N . VAL B 1 226 ? 105.744 101.550 98.501 1.00 31.91 226 VAL B N 1
ATOM 3521 C CA . VAL B 1 226 ? 107.004 101.198 97.884 1.00 34.73 226 VAL B CA 1
ATOM 3522 C C . VAL B 1 226 ? 106.778 100.315 96.670 1.00 33.70 226 VAL B C 1
ATOM 3523 O O . VAL B 1 226 ? 107.585 100.330 95.759 1.00 42.39 226 VAL B O 1
ATOM 3527 N N . ARG B 1 227 ? 105.706 99.539 96.677 1.00 42.83 227 ARG B N 1
ATOM 3528 C CA . ARG B 1 227 ? 105.355 98.710 95.537 1.00 53.58 227 ARG B CA 1
ATOM 3529 C C . ARG B 1 227 ? 104.712 99.578 94.461 1.00 65.21 227 ARG B C 1
ATOM 3530 O O . ARG B 1 227 ? 104.704 99.187 93.297 1.00 82.91 227 ARG B O 1
ATOM 3538 N N . GLU B 1 228 ? 104.169 100.740 94.858 1.00 66.00 228 GLU B N 1
ATOM 3539 C CA . GLU B 1 228 ? 103.489 101.646 93.949 1.00 63.86 228 GLU B CA 1
ATOM 3540 C C . GLU B 1 228 ? 104.446 102.742 93.496 1.00 68.91 228 GLU B C 1
ATOM 3541 O O . GLU B 1 228 ? 104.177 103.435 92.519 1.00 87.78 228 GLU B O 1
ATOM 3547 N N . SER B 1 229 ? 105.557 102.897 94.212 1.00 65.71 229 SER B N 1
ATOM 3548 C CA . SER B 1 229 ? 106.534 103.918 93.886 1.00 68.84 229 SER B CA 1
ATOM 3549 C C . SER B 1 229 ? 107.478 103.358 92.830 1.00 88.66 229 SER B C 1
ATOM 3550 O O . SER B 1 229 ? 108.382 104.057 92.381 1.00 112.94 229 SER B O 1
ATOM 3553 N N . SER B 1 230 ? 107.280 102.081 92.474 1.00 107.73 230 SER B N 1
ATOM 3554 C CA . SER B 1 230 ? 108.115 101.402 91.498 1.00 125.18 230 SER B CA 1
ATOM 3555 C C . SER B 1 230 ? 107.644 101.746 90.076 1.00 137.52 230 SER B C 1
ATOM 3556 O O . SER B 1 230 ? 108.412 102.435 89.362 1.00 146.72 230 SER B O 1
ATOM 3559 N N . MET C 1 1 ? 128.051 111.007 137.956 1.00 79.13 1 MET C N 1
ATOM 3560 C CA . MET C 1 1 ? 129.331 111.231 137.230 1.00 75.69 1 MET C CA 1
ATOM 3561 C C . MET C 1 1 ? 130.197 109.969 137.257 1.00 62.43 1 MET C C 1
ATOM 3562 O O . MET C 1 1 ? 130.240 109.211 138.225 1.00 73.42 1 MET C O 1
ATOM 3567 N N . LEU C 1 2 ? 130.892 109.761 136.158 1.00 50.43 2 LEU C N 1
ATOM 3568 C CA . LEU C 1 2 ? 131.728 108.602 135.968 1.00 47.80 2 LEU C CA 1
ATOM 3569 C C . LEU C 1 2 ? 132.950 108.734 136.863 1.00 48.29 2 LEU C C 1
ATOM 3570 O O . LEU C 1 2 ? 133.609 109.762 136.833 1.00 63.44 2 LEU C O 1
ATOM 3575 N N . GLN C 1 3 ? 133.237 107.697 137.646 1.00 65.01 3 GLN C N 1
ATOM 3576 C CA . GLN C 1 3 ? 134.216 107.766 138.717 1.00 70.25 3 GLN C CA 1
ATOM 3577 C C . GLN C 1 3 ? 135.535 107.247 138.185 1.00 70.72 3 GLN C C 1
ATOM 3578 O O . GLN C 1 3 ? 135.589 106.755 137.058 1.00 67.66 3 GLN C O 1
ATOM 3584 N N . ALA C 1 4 ? 136.576 107.371 139.026 1.00 96.02 4 ALA C N 1
ATOM 3585 C CA . ALA C 1 4 ? 137.936 107.000 138.663 1.00 114.93 4 ALA C CA 1
ATOM 3586 C C . ALA C 1 4 ? 138.116 105.493 138.816 1.00 104.71 4 ALA C C 1
ATOM 3587 O O . ALA C 1 4 ? 137.695 104.910 139.821 1.00 98.08 4 ALA C O 1
ATOM 3589 N N . GLY C 1 5 ? 138.728 104.884 137.792 1.00 80.63 5 GLY C N 1
ATOM 3590 C CA . GLY C 1 5 ? 139.026 103.462 137.801 1.00 74.28 5 GLY C CA 1
ATOM 3591 C C . GLY C 1 5 ? 137.829 102.622 137.363 1.00 65.71 5 GLY C C 1
ATOM 3592 O O . GLY C 1 5 ? 137.916 101.392 137.354 1.00 74.78 5 GLY C O 1
ATOM 3593 N N . ASP C 1 6 ? 136.737 103.287 136.972 1.00 47.39 6 ASP C N 1
ATOM 3594 C CA . ASP C 1 6 ? 135.553 102.588 136.519 1.00 45.85 6 ASP C CA 1
ATOM 3595 C C . ASP C 1 6 ? 135.660 102.308 135.017 1.00 44.54 6 ASP C C 1
ATOM 3596 O O . ASP C 1 6 ? 135.190 103.103 134.196 1.00 49.40 6 ASP C O 1
ATOM 3601 N N . PHE C 1 7 ? 136.244 101.162 134.661 1.00 36.32 7 PHE C N 1
ATOM 3602 C CA . PHE C 1 7 ? 136.351 100.797 133.263 1.00 36.44 7 PHE C CA 1
ATOM 3603 C C . PHE C 1 7 ? 134.986 100.409 132.695 1.00 32.93 7 PHE C C 1
ATOM 3604 O O . PHE C 1 7 ? 134.700 100.662 131.524 1.00 34.31 7 PHE C O 1
ATOM 3612 N N . VAL C 1 8 ? 134.103 99.871 133.521 1.00 28.65 8 VAL C N 1
ATOM 3613 C CA . VAL C 1 8 ? 132.806 99.520 133.006 1.00 29.68 8 VAL C CA 1
ATOM 3614 C C . VAL C 1 8 ? 132.099 100.807 132.573 1.00 31.96 8 VAL C C 1
ATOM 3615 O O . VAL C 1 8 ? 131.485 100.872 131.499 1.00 33.62 8 VAL C O 1
ATOM 3619 N N . GLY C 1 9 ? 132.234 101.848 133.374 1.00 26.69 9 GLY C N 1
ATOM 3620 C CA . GLY C 1 9 ? 131.554 103.071 133.048 1.00 25.40 9 GLY C CA 1
ATOM 3621 C C . GLY C 1 9 ? 132.228 103.764 131.885 1.00 26.37 9 GLY C C 1
ATOM 3622 O O . GLY C 1 9 ? 131.573 104.502 131.147 1.00 29.55 9 GLY C O 1
ATOM 3623 N N . VAL C 1 10 ? 133.537 103.548 131.744 1.00 26.81 10 VAL C N 1
ATOM 3624 C CA . VAL C 1 10 ? 134.247 104.166 130.636 1.00 28.56 10 VAL C CA 1
ATOM 3625 C C . VAL C 1 10 ? 133.774 103.536 129.334 1.00 25.46 10 VAL C C 1
ATOM 3626 O O . VAL C 1 10 ? 133.402 104.285 128.435 1.00 25.88 10 VAL C O 1
ATOM 3630 N N . SER C 1 11 ? 133.674 102.196 129.332 1.00 20.34 11 SER C N 1
ATOM 3631 C CA . SER C 1 11 ? 133.153 101.425 128.220 1.00 18.97 11 SER C CA 1
ATOM 3632 C C . SER C 1 11 ? 131.724 101.844 127.864 1.00 17.03 11 SER C C 1
ATOM 3633 O O . SER C 1 11 ? 131.390 101.891 126.702 1.00 17.62 11 SER C O 1
ATOM 3636 N N . PHE C 1 12 ? 130.868 102.111 128.838 1.00 15.68 12 PHE C N 1
ATOM 3637 C CA . PHE C 1 12 ? 129.555 102.597 128.513 1.00 16.77 12 PHE C CA 1
ATOM 3638 C C . PHE C 1 12 ? 129.626 103.971 127.821 1.00 18.58 12 PHE C C 1
ATOM 3639 O O . PHE C 1 12 ? 128.796 104.297 126.970 1.00 19.47 12 PHE C O 1
ATOM 3647 N N . TRP C 1 13 ? 130.570 104.817 128.220 1.00 19.87 13 TRP C N 1
ATOM 3648 C CA . TRP C 1 13 ? 130.656 106.153 127.660 1.00 21.80 13 TRP C CA 1
ATOM 3649 C C . TRP C 1 13 ? 131.176 106.039 126.222 1.00 23.09 13 TRP C C 1
ATOM 3650 O O . TRP C 1 13 ? 130.662 106.689 125.300 1.00 24.57 13 TRP C O 1
ATOM 3661 N N . LEU C 1 14 ? 132.184 105.201 126.040 1.00 18.04 14 LEU C N 1
ATOM 3662 C CA . LEU C 1 14 ? 132.756 105.071 124.736 1.00 20.09 14 LEU C CA 1
ATOM 3663 C C . LEU C 1 14 ? 131.701 104.609 123.737 1.00 18.84 14 LEU C C 1
ATOM 3664 O O . LEU C 1 14 ? 131.478 105.222 122.699 1.00 17.76 14 LEU C O 1
ATOM 3669 N N . VAL C 1 15 ? 131.041 103.509 124.068 1.00 18.51 15 VAL C N 1
ATOM 3670 C CA . VAL C 1 15 ? 130.089 102.917 123.172 1.00 17.37 15 VAL C CA 1
ATOM 3671 C C . VAL C 1 15 ? 128.904 103.853 123.018 1.00 14.66 15 VAL C C 1
ATOM 3672 O O . VAL C 1 15 ? 128.341 103.946 121.961 1.00 14.37 15 VAL C O 1
ATOM 3676 N N . SER C 1 16 ? 128.516 104.572 124.044 1.00 15.31 16 SER C N 1
ATOM 3677 C CA . SER C 1 16 ? 127.350 105.402 123.838 1.00 16.50 16 SER C CA 1
ATOM 3678 C C . SER C 1 16 ? 127.634 106.471 122.777 1.00 16.68 16 SER C C 1
ATOM 3679 O O . SER C 1 16 ? 126.745 106.771 121.982 1.00 17.16 16 SER C O 1
ATOM 3682 N N A VAL C 1 17 ? 128.846 107.028 122.755 0.50 16.12 17 VAL C N 1
ATOM 3683 N N B VAL C 1 17 ? 128.846 107.026 122.755 0.50 16.56 17 VAL C N 1
ATOM 3684 C CA A VAL C 1 17 ? 129.122 108.120 121.840 0.50 17.75 17 VAL C CA 1
ATOM 3685 C CA B VAL C 1 17 ? 129.119 108.118 121.841 0.50 18.56 17 VAL C CA 1
ATOM 3686 C C A VAL C 1 17 ? 129.433 107.543 120.455 0.50 16.70 17 VAL C C 1
ATOM 3687 C C B VAL C 1 17 ? 129.432 107.543 120.455 0.50 17.11 17 VAL C C 1
ATOM 3688 O O A VAL C 1 17 ? 128.953 108.056 119.446 0.50 17.80 17 VAL C O 1
ATOM 3689 O O B VAL C 1 17 ? 128.953 108.056 119.447 0.50 18.21 17 VAL C O 1
ATOM 3696 N N . ALA C 1 18 ? 130.131 106.419 120.401 1.00 15.94 18 ALA C N 1
ATOM 3697 C CA . ALA C 1 18 ? 130.343 105.757 119.130 1.00 16.08 18 ALA C CA 1
ATOM 3698 C C . ALA C 1 18 ? 129.018 105.542 118.405 1.00 16.64 18 ALA C C 1
ATOM 3699 O O . ALA C 1 18 ? 128.936 105.771 117.202 1.00 18.40 18 ALA C O 1
ATOM 3701 N N . MET C 1 19 ? 128.008 105.065 119.125 1.00 16.34 19 MET C N 1
ATOM 3702 C CA . MET C 1 19 ? 126.730 104.739 118.537 1.00 16.07 19 MET C CA 1
ATOM 3703 C C . MET C 1 19 ? 125.994 105.974 118.071 1.00 15.13 19 MET C C 1
ATOM 3704 O O . MET C 1 19 ? 125.301 105.908 117.065 1.00 15.25 19 MET C O 1
ATOM 3709 N N . VAL C 1 20 ? 126.176 107.110 118.728 1.00 15.37 20 VAL C N 1
ATOM 3710 C CA . VAL C 1 20 ? 125.568 108.311 118.172 1.00 16.31 20 VAL C CA 1
ATOM 3711 C C . VAL C 1 20 ? 126.280 108.674 116.869 1.00 15.87 20 VAL C C 1
ATOM 3712 O O . VAL C 1 20 ? 125.702 109.174 115.930 1.00 15.88 20 VAL C O 1
ATOM 3716 N N . ALA C 1 21 ? 127.589 108.513 116.860 1.00 16.19 21 ALA C N 1
ATOM 3717 C CA . ALA C 1 21 ? 128.340 108.866 115.685 1.00 17.12 21 ALA C CA 1
ATOM 3718 C C . ALA C 1 21 ? 127.888 107.986 114.529 1.00 16.25 21 ALA C C 1
ATOM 3719 O O . ALA C 1 21 ? 127.522 108.499 113.492 1.00 18.15 21 ALA C O 1
ATOM 3721 N N . ALA C 1 22 ? 127.867 106.670 114.751 1.00 16.70 22 ALA C N 1
ATOM 3722 C CA . ALA C 1 22 ? 127.414 105.699 113.757 1.00 16.38 22 ALA C CA 1
ATOM 3723 C C . ALA C 1 22 ? 126.026 106.010 113.188 1.00 14.26 22 ALA C C 1
ATOM 3724 O O . ALA C 1 22 ? 125.827 105.923 111.985 1.00 13.30 22 ALA C O 1
ATOM 3726 N N . THR C 1 23 ? 125.101 106.407 114.030 1.00 14.31 23 THR C N 1
ATOM 3727 C CA . THR C 1 23 ? 123.748 106.686 113.591 1.00 16.51 23 THR C CA 1
ATOM 3728 C C . THR C 1 23 ? 123.794 107.801 112.567 1.00 15.40 23 THR C C 1
ATOM 3729 O O . THR C 1 23 ? 123.157 107.747 111.528 1.00 16.74 23 THR C O 1
ATOM 3733 N N . VAL C 1 24 ? 124.469 108.868 112.919 1.00 15.08 24 VAL C N 1
ATOM 3734 C CA . VAL C 1 24 ? 124.449 110.026 112.060 1.00 15.76 24 VAL C CA 1
ATOM 3735 C C . VAL C 1 24 ? 125.156 109.639 110.760 1.00 13.34 24 VAL C C 1
ATOM 3736 O O . VAL C 1 24 ? 124.687 109.972 109.689 1.00 12.64 24 VAL C O 1
ATOM 3740 N N . PHE C 1 25 ? 126.236 108.885 110.862 1.00 11.30 25 PHE C N 1
ATOM 3741 C CA . PHE C 1 25 ? 126.921 108.495 109.669 1.00 12.22 25 PHE C CA 1
ATOM 3742 C C . PHE C 1 25 ? 125.992 107.746 108.728 1.00 12.85 25 PHE C C 1
ATOM 3743 O O . PHE C 1 25 ? 125.926 108.095 107.575 1.00 13.64 25 PHE C O 1
ATOM 3751 N N . PHE C 1 26 ? 125.245 106.755 109.212 1.00 13.89 26 PHE C N 1
ATOM 3752 C CA . PHE C 1 26 ? 124.454 105.931 108.326 1.00 14.07 26 PHE C CA 1
ATOM 3753 C C . PHE C 1 26 ? 123.358 106.783 107.734 1.00 15.17 26 PHE C C 1
ATOM 3754 O O . PHE C 1 26 ? 123.076 106.644 106.561 1.00 18.79 26 PHE C O 1
ATOM 3762 N N . PHE C 1 27 ? 122.708 107.613 108.533 1.00 15.89 27 PHE C N 1
ATOM 3763 C CA . PHE C 1 27 ? 121.616 108.396 108.008 1.00 17.02 27 PHE C CA 1
ATOM 3764 C C . PHE C 1 27 ? 122.122 109.392 106.976 1.00 17.59 27 PHE C C 1
ATOM 3765 O O . PHE C 1 27 ? 121.504 109.572 105.923 1.00 19.43 27 PHE C O 1
ATOM 3773 N N . TYR C 1 28 ? 123.235 110.044 107.253 1.00 19.76 28 TYR C N 1
ATOM 3774 C CA . TYR C 1 28 ? 123.704 111.089 106.358 1.00 20.61 28 TYR C CA 1
ATOM 3775 C C . TYR C 1 28 ? 124.279 110.487 105.088 1.00 18.84 28 TYR C C 1
ATOM 3776 O O . TYR C 1 28 ? 124.103 111.025 104.016 1.00 21.19 28 TYR C O 1
ATOM 3785 N N . GLU C 1 29 ? 124.991 109.399 105.190 1.00 20.21 29 GLU C N 1
ATOM 3786 C CA . GLU C 1 29 ? 125.505 108.778 103.993 1.00 23.45 29 GLU C CA 1
ATOM 3787 C C . GLU C 1 29 ? 124.396 108.089 103.222 1.00 24.32 29 GLU C C 1
ATOM 3788 O O . GLU C 1 29 ? 124.506 107.925 102.010 1.00 26.29 29 GLU C O 1
ATOM 3794 N N . GLY C 1 30 ? 123.361 107.630 103.916 1.00 25.29 30 GLY C N 1
ATOM 3795 C CA . GLY C 1 30 ? 122.313 106.879 103.256 1.00 24.54 30 GLY C CA 1
ATOM 3796 C C . GLY C 1 30 ? 121.607 107.771 102.244 1.00 25.06 30 GLY C C 1
ATOM 3797 O O . GLY C 1 30 ? 121.068 107.294 101.252 1.00 28.92 30 GLY C O 1
ATOM 3798 N N . MET C 1 31 ? 121.702 109.080 102.454 1.00 24.05 31 MET C N 1
ATOM 3799 C CA . MET C 1 31 ? 121.184 110.037 101.504 1.00 28.57 31 MET C CA 1
ATOM 3800 C C . MET C 1 31 ? 121.973 110.100 100.194 1.00 30.77 31 MET C C 1
ATOM 3801 O O . MET C 1 31 ? 121.518 110.708 99.248 1.00 44.77 31 MET C O 1
ATOM 3806 N N . SER C 1 32 ? 123.082 109.403 100.073 1.00 33.06 32 SER C N 1
ATOM 3807 C CA . SER C 1 32 ? 123.927 109.546 98.917 1.00 33.96 32 SER C CA 1
ATOM 3808 C C . SER C 1 32 ? 124.337 108.205 98.320 1.00 31.20 32 SER C C 1
ATOM 3809 O O . SER C 1 32 ? 125.353 108.143 97.645 1.00 43.46 32 SER C O 1
ATOM 3812 N N . VAL C 1 33 ? 123.630 107.116 98.614 1.00 33.77 33 VAL C N 1
ATOM 3813 C CA . VAL C 1 33 ? 123.834 105.843 97.919 1.00 31.11 33 VAL C CA 1
ATOM 3814 C C . VAL C 1 33 ? 122.741 105.694 96.868 1.00 28.99 33 VAL C C 1
ATOM 3815 O O . VAL C 1 33 ? 121.695 106.322 96.948 1.00 34.64 33 VAL C O 1
ATOM 3819 N N . LYS C 1 34 ? 122.913 104.781 95.939 1.00 29.20 34 LYS C N 1
ATOM 3820 C CA . LYS C 1 34 ? 121.856 104.571 94.974 1.00 33.64 34 LYS C CA 1
ATOM 3821 C C . LYS C 1 34 ? 120.577 104.209 95.716 1.00 31.72 34 LYS C C 1
ATOM 3822 O O . LYS C 1 34 ? 120.621 103.587 96.759 1.00 40.94 34 LYS C O 1
ATOM 3828 N N . LYS C 1 35 ? 119.433 104.534 95.137 1.00 35.65 35 LYS C N 1
ATOM 3829 C CA . LYS C 1 35 ? 118.156 104.265 95.771 1.00 38.51 35 LYS C CA 1
ATOM 3830 C C . LYS C 1 35 ? 118.030 102.797 96.191 1.00 32.75 35 LYS C C 1
ATOM 3831 O O . LYS C 1 35 ? 117.547 102.516 97.275 1.00 39.20 35 LYS C O 1
ATOM 3834 N N . GLU C 1 36 ? 118.472 101.846 95.384 1.00 34.25 36 GLU C N 1
ATOM 3835 C CA . GLU C 1 36 ? 118.402 100.444 95.781 1.00 39.64 36 GLU C CA 1
ATOM 3836 C C . GLU C 1 36 ? 118.982 100.190 97.179 1.00 32.98 36 GLU C C 1
ATOM 3837 O O . GLU C 1 36 ? 118.561 99.255 97.846 1.00 33.01 36 GLU C O 1
ATOM 3843 N N . TRP C 1 37 ? 119.955 101.012 97.600 1.00 26.52 37 TRP C N 1
ATOM 3844 C CA . TRP C 1 37 ? 120.725 100.758 98.780 1.00 20.52 37 TRP C CA 1
ATOM 3845 C C . TRP C 1 37 ? 120.224 101.586 99.942 1.00 19.98 37 TRP C C 1
ATOM 3846 O O . TRP C 1 37 ? 120.699 101.421 101.057 1.00 20.89 37 TRP C O 1
ATOM 3857 N N . LYS C 1 38 ? 119.227 102.433 99.726 1.00 21.78 38 LYS C N 1
ATOM 3858 C CA . LYS C 1 38 ? 118.862 103.375 100.767 1.00 22.70 38 LYS C CA 1
ATOM 3859 C C . LYS C 1 38 ? 118.267 102.638 101.982 1.00 19.73 38 LYS C C 1
ATOM 3860 O O . LYS C 1 38 ? 118.635 102.912 103.127 1.00 19.29 38 LYS C O 1
ATOM 3866 N N . LEU C 1 39 ? 117.420 101.643 101.759 1.00 16.67 39 LEU C N 1
ATOM 3867 C CA . LEU C 1 39 ? 116.836 100.906 102.861 1.00 16.15 39 LEU C CA 1
ATOM 3868 C C . LEU C 1 39 ? 117.906 100.249 103.742 1.00 18.01 39 LEU C C 1
ATOM 3869 O O . LEU C 1 39 ? 117.785 100.315 104.959 1.00 21.85 39 LEU C O 1
ATOM 3874 N N . SER C 1 40 ? 118.914 99.578 103.171 1.00 16.37 40 SER C N 1
ATOM 3875 C CA . SER C 1 40 ? 120.036 99.053 103.932 1.00 16.48 40 SER C CA 1
ATOM 3876 C C . SER C 1 40 ? 120.572 100.046 104.959 1.00 15.30 40 SER C C 1
ATOM 3877 O O . SER C 1 40 ? 120.847 99.689 106.092 1.00 13.79 40 SER C O 1
ATOM 3880 N N . MET C 1 41 ? 120.893 101.230 104.458 1.00 15.38 41 MET C N 1
ATOM 3881 C CA . MET C 1 41 ? 121.506 102.268 105.242 1.00 17.69 41 MET C CA 1
ATOM 3882 C C . MET C 1 41 ? 120.553 102.683 106.322 1.00 17.20 41 MET C C 1
ATOM 3883 O O . MET C 1 41 ? 121.003 102.930 107.418 1.00 21.50 41 MET C O 1
ATOM 3888 N N . THR C 1 42 ? 119.259 102.669 106.012 1.00 17.32 42 THR C N 1
ATOM 3889 C CA . THR C 1 42 ? 118.256 103.028 106.983 1.00 17.19 42 THR C CA 1
ATOM 3890 C C . THR C 1 42 ? 118.264 102.023 108.116 1.00 14.73 42 THR C C 1
ATOM 3891 O O . THR C 1 42 ? 118.253 102.438 109.267 1.00 14.88 42 THR C O 1
ATOM 3895 N N . ILE C 1 43 ? 118.249 100.740 107.789 1.00 13.96 43 ILE C N 1
ATOM 3896 C CA . ILE C 1 43 ? 118.229 99.758 108.831 1.00 15.94 43 ILE C CA 1
ATOM 3897 C C . ILE C 1 43 ? 119.459 99.915 109.713 1.00 16.15 43 ILE C C 1
ATOM 3898 O O . ILE C 1 43 ? 119.315 99.986 110.929 1.00 19.11 43 ILE C O 1
ATOM 3903 N N . ALA C 1 44 ? 120.634 100.142 109.140 1.00 14.54 44 ALA C N 1
ATOM 3904 C CA . ALA C 1 44 ? 121.855 100.295 109.919 1.00 11.99 44 ALA C CA 1
ATOM 3905 C C . ALA C 1 44 ? 121.761 101.476 110.868 1.00 11.51 44 ALA C C 1
ATOM 3906 O O . ALA C 1 44 ? 122.235 101.433 111.995 1.00 12.52 44 ALA C O 1
ATOM 3908 N N . GLY C 1 45 ? 121.260 102.582 110.373 1.00 10.45 45 GLY C N 1
ATOM 3909 C CA . GLY C 1 45 ? 121.092 103.713 111.235 1.00 10.48 45 GLY C CA 1
ATOM 3910 C C . GLY C 1 45 ? 120.111 103.404 112.360 1.00 11.79 45 GLY C C 1
ATOM 3911 O O . GLY C 1 45 ? 120.281 103.903 113.469 1.00 13.26 45 GLY C O 1
ATOM 3912 N N . LEU C 1 46 ? 119.046 102.660 112.071 1.00 12.84 46 LEU C N 1
ATOM 3913 C CA . LEU C 1 46 ? 118.089 102.367 113.107 1.00 14.10 46 LEU C CA 1
ATOM 3914 C C . LEU C 1 46 ? 118.734 101.531 114.198 1.00 12.14 46 LEU C C 1
ATOM 3915 O O . LEU C 1 46 ? 118.522 101.754 115.380 1.00 11.81 46 LEU C O 1
ATOM 3920 N N . VAL C 1 47 ? 119.448 100.514 113.795 1.00 12.64 47 VAL C N 1
ATOM 3921 C CA . VAL C 1 47 ? 120.136 99.689 114.751 1.00 13.18 47 VAL C CA 1
ATOM 3922 C C . VAL C 1 47 ? 120.990 100.550 115.648 1.00 13.05 47 VAL C C 1
ATOM 3923 O O . VAL C 1 47 ? 120.883 100.424 116.865 1.00 14.09 47 VAL C O 1
ATOM 3927 N N . THR C 1 48 ? 121.838 101.405 115.067 1.00 12.54 48 THR C N 1
ATOM 3928 C CA . THR C 1 48 ? 122.732 102.143 115.927 1.00 12.99 48 THR C CA 1
ATOM 3929 C C . THR C 1 48 ? 121.971 103.154 116.752 1.00 11.99 48 THR C C 1
ATOM 3930 O O . THR C 1 48 ? 122.432 103.455 117.826 1.00 13.17 48 THR C O 1
ATOM 3934 N N . LEU C 1 49 ? 120.845 103.658 116.264 1.00 12.51 49 LEU C N 1
ATOM 3935 C CA . LEU C 1 49 ? 120.044 104.617 116.989 1.00 13.01 49 LEU C CA 1
ATOM 3936 C C . LEU C 1 49 ? 119.396 104.022 118.233 1.00 13.85 49 LEU C C 1
ATOM 3937 O O . LEU C 1 49 ? 119.368 104.650 119.284 1.00 14.16 49 LEU C O 1
ATOM 3942 N N . VAL C 1 50 ? 118.800 102.844 118.104 1.00 13.68 50 VAL C N 1
ATOM 3943 C CA . VAL C 1 50 ? 118.209 102.188 119.244 1.00 12.69 50 VAL C CA 1
ATOM 3944 C C . VAL C 1 50 ? 119.321 101.947 120.235 1.00 13.49 50 VAL C C 1
ATOM 3945 O O . VAL C 1 50 ? 119.225 102.362 121.371 1.00 16.76 50 VAL C O 1
ATOM 3949 N N . ALA C 1 51 ? 120.401 101.334 119.812 1.00 13.34 51 ALA C N 1
ATOM 3950 C CA . ALA C 1 51 ? 121.493 101.107 120.737 1.00 14.27 51 ALA C CA 1
ATOM 3951 C C . ALA C 1 51 ? 121.913 102.416 121.435 1.00 13.70 51 ALA C C 1
ATOM 3952 O O . ALA C 1 51 ? 122.117 102.436 122.642 1.00 13.41 51 ALA C O 1
ATOM 3954 N N . ALA C 1 52 ? 122.052 103.504 120.703 1.00 12.64 52 ALA C N 1
ATOM 3955 C CA . ALA C 1 52 ? 122.489 104.722 121.338 1.00 14.56 52 ALA C CA 1
ATOM 3956 C C . ALA C 1 52 ? 121.502 105.153 122.421 1.00 16.69 52 ALA C C 1
ATOM 3957 O O . ALA C 1 52 ? 121.865 105.466 123.530 1.00 18.83 52 ALA C O 1
ATOM 3959 N N . ILE C 1 53 ? 120.231 105.152 122.111 1.00 17.59 53 ILE C N 1
ATOM 3960 C CA . ILE C 1 53 ? 119.251 105.555 123.080 1.00 18.37 53 ILE C CA 1
ATOM 3961 C C . ILE C 1 53 ? 119.308 104.661 124.312 1.00 16.07 53 ILE C C 1
ATOM 3962 O O . ILE C 1 53 ? 119.201 105.126 125.434 1.00 19.43 53 ILE C O 1
ATOM 3967 N N . HIS C 1 54 ? 119.429 103.393 124.116 1.00 15.68 54 HIS C N 1
ATOM 3968 C CA . HIS C 1 54 ? 119.472 102.508 125.243 1.00 17.95 54 HIS C CA 1
ATOM 3969 C C . HIS C 1 54 ? 120.764 102.680 126.028 1.00 15.95 54 HIS C C 1
ATOM 3970 O O . HIS C 1 54 ? 120.737 102.550 127.233 1.00 17.92 54 HIS C O 1
ATOM 3977 N N . TYR C 1 55 ? 121.893 102.894 125.381 1.00 16.76 55 TYR C N 1
ATOM 3978 C CA . TYR C 1 55 ? 123.159 103.020 126.095 1.00 17.14 55 TYR C CA 1
ATOM 3979 C C . TYR C 1 55 ? 123.151 104.317 126.892 1.00 16.36 55 TYR C C 1
ATOM 3980 O O . TYR C 1 55 ? 123.705 104.361 127.975 1.00 19.66 55 TYR C O 1
ATOM 3989 N N . TYR C 1 56 ? 122.505 105.354 126.395 1.00 14.52 56 TYR C N 1
ATOM 3990 C CA . TYR C 1 56 ? 122.345 106.535 127.200 1.00 15.88 56 TYR C CA 1
ATOM 3991 C C . TYR C 1 56 ? 121.593 106.161 128.468 1.00 17.03 56 TYR C C 1
ATOM 3992 O O . TYR C 1 56 ? 121.974 106.566 129.548 1.00 20.29 56 TYR C O 1
ATOM 4001 N N . TYR C 1 57 ? 120.556 105.349 128.388 1.00 17.31 57 TYR C N 1
ATOM 4002 C CA . TYR C 1 57 ? 119.842 105.012 129.592 1.00 17.61 57 TYR C CA 1
ATOM 4003 C C . TYR C 1 57 ? 120.711 104.131 130.465 1.00 19.15 57 TYR C C 1
ATOM 4004 O O . TYR C 1 57 ? 120.865 104.351 131.647 1.00 22.32 57 TYR C O 1
ATOM 4013 N N . MET C 1 58 ? 121.242 103.087 129.888 1.00 21.30 58 MET C N 1
ATOM 4014 C CA . MET C 1 58 ? 121.956 102.116 130.673 1.00 22.69 58 MET C CA 1
ATOM 4015 C C . MET C 1 58 ? 123.162 102.704 131.363 1.00 23.25 58 MET C C 1
ATOM 4016 O O . MET C 1 58 ? 123.542 102.155 132.392 1.00 25.06 58 MET C O 1
ATOM 4021 N N . ARG C 1 59 ? 123.789 103.745 130.791 1.00 23.34 59 ARG C N 1
ATOM 4022 C CA . ARG C 1 59 ? 125.018 104.242 131.386 1.00 22.49 59 ARG C CA 1
ATOM 4023 C C . ARG C 1 59 ? 124.652 104.994 132.658 1.00 22.72 59 ARG C C 1
ATOM 4024 O O . ARG C 1 59 ? 125.323 104.844 133.666 1.00 24.19 59 ARG C O 1
ATOM 4032 N N . ASP C 1 60 ? 123.555 105.737 132.581 1.00 20.28 60 ASP C N 1
ATOM 4033 C CA . ASP C 1 60 ? 122.979 106.390 133.737 1.00 24.62 60 ASP C CA 1
ATOM 4034 C C . ASP C 1 60 ? 122.722 105.373 134.858 1.00 25.00 60 ASP C C 1
ATOM 4035 O O . ASP C 1 60 ? 123.097 105.588 136.003 1.00 30.76 60 ASP C O 1
ATOM 4037 N N . TYR C 1 61 ? 122.097 104.259 134.534 1.00 27.70 61 TYR C N 1
ATOM 4038 C CA . TYR C 1 61 ? 121.813 103.251 135.526 1.00 28.93 61 TYR C CA 1
ATOM 4039 C C . TYR C 1 61 ? 123.120 102.830 136.180 1.00 25.43 61 TYR C C 1
ATOM 4040 O O . TYR C 1 61 ? 123.182 102.623 137.369 1.00 32.60 61 TYR C O 1
ATOM 4049 N N . TRP C 1 62 ? 124.155 102.611 135.404 1.00 28.45 62 TRP C N 1
ATOM 4050 C CA . TRP C 1 62 ? 125.361 102.019 135.956 1.00 33.88 62 TRP C CA 1
ATOM 4051 C C . TRP C 1 62 ? 125.988 102.962 136.956 1.00 35.76 62 TRP C C 1
ATOM 4052 O O . TRP C 1 62 ? 126.588 102.579 137.953 1.00 36.00 62 TRP C O 1
ATOM 4063 N N . VAL C 1 63 ? 125.930 104.220 136.588 1.00 38.04 63 VAL C N 1
ATOM 4064 C CA . VAL C 1 63 ? 126.680 105.192 137.325 1.00 38.69 63 VAL C CA 1
ATOM 4065 C C . VAL C 1 63 ? 125.975 105.317 138.673 1.00 38.35 63 VAL C C 1
ATOM 4066 O O . VAL C 1 63 ? 126.611 105.127 139.708 1.00 42.95 63 VAL C O 1
ATOM 4070 N N . ALA C 1 64 ? 124.652 105.464 138.647 1.00 34.87 64 ALA C N 1
ATOM 4071 C CA . ALA C 1 64 ? 123.852 105.374 139.856 1.00 35.01 64 ALA C CA 1
ATOM 4072 C C . ALA C 1 64 ? 124.254 104.168 140.703 1.00 41.84 64 ALA C C 1
ATOM 4073 O O . ALA C 1 64 ? 124.643 104.280 141.860 1.00 55.71 64 ALA C O 1
ATOM 4075 N N . SER C 1 65 ? 124.235 103.005 140.098 1.00 45.10 65 SER C N 1
ATOM 4076 C CA . SER C 1 65 ? 124.554 101.805 140.828 1.00 48.21 65 SER C CA 1
ATOM 4077 C C . SER C 1 65 ? 125.898 101.914 141.535 1.00 47.38 65 SER C C 1
ATOM 4078 O O . SER C 1 65 ? 126.104 101.224 142.519 1.00 56.36 65 SER C O 1
ATOM 4081 N N . VAL C 1 66 ? 126.842 102.687 140.986 1.00 63.27 66 VAL C N 1
ATOM 4082 C CA . VAL C 1 66 ? 128.206 102.675 141.498 1.00 70.40 66 VAL C CA 1
ATOM 4083 C C . VAL C 1 66 ? 128.273 103.628 142.688 1.00 67.55 66 VAL C C 1
ATOM 4084 O O . VAL C 1 66 ? 129.024 103.373 143.627 1.00 70.38 66 VAL C O 1
ATOM 4088 N N . LEU C 1 67 ? 127.416 104.655 142.671 1.00 71.25 67 LEU C N 1
ATOM 4089 C CA . LEU C 1 67 ? 127.289 105.588 143.780 1.00 90.30 67 LEU C CA 1
ATOM 4090 C C . LEU C 1 67 ? 126.601 104.898 144.958 1.00 99.76 67 LEU C C 1
ATOM 4091 O O . LEU C 1 67 ? 126.975 105.125 146.108 1.00 117.60 67 LEU C O 1
ATOM 4096 N N . ALA C 1 68 ? 125.614 104.045 144.661 1.00 88.76 68 ALA C N 1
ATOM 4097 C CA . ALA C 1 68 ? 124.904 103.294 145.683 1.00 87.02 68 ALA C CA 1
ATOM 4098 C C . ALA C 1 68 ? 125.712 102.083 146.162 1.00 88.97 68 ALA C C 1
ATOM 4099 O O . ALA C 1 68 ? 125.202 101.266 146.927 1.00 95.71 68 ALA C O 1
ATOM 4101 N N . GLY C 1 69 ? 126.962 101.948 145.703 1.00 85.24 69 GLY C N 1
ATOM 4102 C CA . GLY C 1 69 ? 127.936 101.111 146.385 1.00 96.25 69 GLY C CA 1
ATOM 4103 C C . GLY C 1 69 ? 127.920 99.656 145.920 1.00 106.42 69 GLY C C 1
ATOM 4104 O O . GLY C 1 69 ? 128.830 98.898 146.255 1.00 117.80 69 GLY C O 1
ATOM 4105 N N . SER C 1 70 ? 126.885 99.272 145.164 1.00 114.58 70 SER C N 1
ATOM 4106 C CA . SER C 1 70 ? 126.826 97.964 144.532 1.00 119.60 70 SER C CA 1
ATOM 4107 C C . SER C 1 70 ? 126.711 98.138 143.019 1.00 110.49 70 SER C C 1
ATOM 4108 O O . SER C 1 70 ? 125.615 98.359 142.502 1.00 107.75 70 SER C O 1
ATOM 4111 N N . PRO C 1 71 ? 127.830 98.038 142.263 1.00 98.53 71 PRO C N 1
ATOM 4112 C CA . PRO C 1 71 ? 127.814 98.233 140.813 1.00 94.32 71 PRO C CA 1
ATOM 4113 C C . PRO C 1 71 ? 127.238 97.025 140.081 1.00 76.79 71 PRO C C 1
ATOM 4114 O O . PRO C 1 71 ? 127.822 95.943 140.083 1.00 82.83 71 PRO C O 1
ATOM 4118 N N . ASP C 1 72 ? 126.078 97.215 139.466 1.00 62.94 72 ASP C N 1
ATOM 4119 C CA . ASP C 1 72 ? 125.512 96.182 138.625 1.00 69.49 72 ASP C CA 1
ATOM 4120 C C . ASP C 1 72 ? 124.716 96.826 137.495 1.00 60.73 72 ASP C C 1
ATOM 4121 O O . ASP C 1 72 ? 124.075 97.857 137.679 1.00 51.70 72 ASP C O 1
ATOM 4126 N N . SER C 1 73 ? 124.832 96.237 136.301 1.00 58.17 73 SER C N 1
ATOM 4127 C CA . SER C 1 73 ? 123.946 96.551 135.188 1.00 54.12 73 SER C CA 1
ATOM 4128 C C . SER C 1 73 ? 123.520 95.219 134.624 1.00 47.00 73 SER C C 1
ATOM 4129 O O . SER C 1 73 ? 124.284 94.549 133.947 1.00 47.38 73 SER C O 1
ATOM 4132 N N . PRO C 1 74 ? 122.325 94.733 134.958 1.00 48.83 74 PRO C N 1
ATOM 4133 C CA . PRO C 1 74 ? 121.983 93.358 134.608 1.00 46.01 74 PRO C CA 1
ATOM 4134 C C . PRO C 1 74 ? 121.827 93.169 133.097 1.00 37.70 74 PRO C C 1
ATOM 4135 O O . PRO C 1 74 ? 121.330 94.021 132.363 1.00 38.28 74 PRO C O 1
ATOM 4139 N N . ILE C 1 75 ? 122.245 92.003 132.644 1.00 40.19 75 ILE C N 1
ATOM 4140 C CA . ILE C 1 75 ? 122.203 91.677 131.235 1.00 39.69 75 ILE C CA 1
ATOM 4141 C C . ILE C 1 75 ? 120.768 91.773 130.758 1.00 35.38 75 ILE C C 1
ATOM 4142 O O . ILE C 1 75 ? 120.523 92.197 129.640 1.00 41.68 75 ILE C O 1
ATOM 4147 N N . VAL C 1 76 ? 119.823 91.471 131.634 1.00 35.45 76 VAL C N 1
ATOM 4148 C CA . VAL C 1 76 ? 118.448 91.442 131.204 1.00 33.88 76 VAL C CA 1
ATOM 4149 C C . VAL C 1 76 ? 118.059 92.772 130.560 1.00 24.63 76 VAL C C 1
ATOM 4150 O O . VAL C 1 76 ? 117.236 92.786 129.680 1.00 26.97 76 VAL C O 1
ATOM 4154 N N . TYR C 1 77 ? 118.597 93.904 130.968 1.00 24.81 77 TYR C N 1
ATOM 4155 C CA . TYR C 1 77 ? 118.114 95.128 130.352 1.00 29.61 77 TYR C CA 1
ATOM 4156 C C . TYR C 1 77 ? 118.660 95.310 128.936 1.00 27.24 77 TYR C C 1
ATOM 4157 O O . TYR C 1 77 ? 118.152 96.149 128.207 1.00 27.43 77 TYR C O 1
ATOM 4166 N N . ARG C 1 78 ? 119.687 94.535 128.559 1.00 24.08 78 ARG C N 1
ATOM 4167 C CA . ARG C 1 78 ? 120.201 94.499 127.205 1.00 21.65 78 ARG C CA 1
ATOM 4168 C C . ARG C 1 78 ? 119.109 94.112 126.220 1.00 22.96 78 ARG C C 1
ATOM 4169 O O . ARG C 1 78 ? 119.058 94.648 125.110 1.00 26.22 78 ARG C O 1
ATOM 4177 N N . TYR C 1 79 ? 118.215 93.225 126.633 1.00 22.45 79 TYR C N 1
ATOM 4178 C CA . TYR C 1 79 ? 117.211 92.718 125.720 1.00 19.93 79 TYR C CA 1
ATOM 4179 C C . TYR C 1 79 ? 116.281 93.823 125.273 1.00 19.81 79 TYR C C 1
ATOM 4180 O O . TYR C 1 79 ? 115.698 93.772 124.214 1.00 22.77 79 TYR C O 1
ATOM 4189 N N . ILE C 1 80 ? 116.155 94.883 126.023 1.00 24.35 80 ILE C N 1
ATOM 4190 C CA . ILE C 1 80 ? 115.330 95.964 125.515 1.00 28.23 80 ILE C CA 1
ATOM 4191 C C . ILE C 1 80 ? 115.879 96.451 124.180 1.00 36.98 80 ILE C C 1
ATOM 4192 O O . ILE C 1 80 ? 115.070 96.872 123.356 1.00 44.14 80 ILE C O 1
ATOM 4197 N N . ASP C 1 81 ? 117.222 96.447 123.978 1.00 35.37 81 ASP C N 1
ATOM 4198 C CA . ASP C 1 81 ? 117.771 96.826 122.685 1.00 32.27 81 ASP C CA 1
ATOM 4199 C C . ASP C 1 81 ? 117.780 95.612 121.751 1.00 24.98 81 ASP C C 1
ATOM 4200 O O . ASP C 1 81 ? 117.365 95.697 120.595 1.00 22.59 81 ASP C O 1
ATOM 4205 N N . TRP C 1 82 ? 118.220 94.469 122.236 1.00 17.88 82 TRP C N 1
ATOM 4206 C CA . TRP C 1 82 ? 118.344 93.333 121.355 1.00 17.94 82 TRP C CA 1
ATOM 4207 C C . TRP C 1 82 ? 117.034 92.944 120.682 1.00 19.44 82 TRP C C 1
ATOM 4208 O O . TRP C 1 82 ? 117.023 92.547 119.530 1.00 19.22 82 TRP C O 1
ATOM 4219 N N . LEU C 1 83 ? 115.926 93.033 121.401 1.00 22.21 83 LEU C N 1
ATOM 4220 C CA . LEU C 1 83 ? 114.658 92.644 120.830 1.00 23.95 83 LEU C CA 1
ATOM 4221 C C . LEU C 1 83 ? 114.378 93.439 119.578 1.00 21.42 83 LEU C C 1
ATOM 4222 O O . LEU C 1 83 ? 113.704 92.928 118.706 1.00 23.97 83 LEU C O 1
ATOM 4227 N N . ILE C 1 84 ? 114.916 94.637 119.469 1.00 24.04 84 ILE C N 1
ATOM 4228 C CA . ILE C 1 84 ? 114.687 95.422 118.270 1.00 25.86 84 ILE C CA 1
ATOM 4229 C C . ILE C 1 84 ? 115.878 95.332 117.318 1.00 21.71 84 ILE C C 1
ATOM 4230 O O . ILE C 1 84 ? 115.716 95.093 116.143 1.00 23.08 84 ILE C O 1
ATOM 4235 N N . THR C 1 85 ? 117.086 95.528 117.821 1.00 20.20 85 THR C N 1
ATOM 4236 C CA . THR C 1 85 ? 118.232 95.666 116.943 1.00 19.66 85 THR C CA 1
ATOM 4237 C C . THR C 1 85 ? 118.559 94.298 116.329 1.00 19.64 85 THR C C 1
ATOM 4238 O O . THR C 1 85 ? 118.806 94.235 115.144 1.00 20.03 85 THR C O 1
ATOM 4242 N N . VAL C 1 86 ? 118.438 93.186 117.057 1.00 18.17 86 VAL C N 1
ATOM 4243 C CA . VAL C 1 86 ? 118.890 91.945 116.470 1.00 20.64 86 VAL C CA 1
ATOM 4244 C C . VAL C 1 86 ? 118.037 91.533 115.281 1.00 21.17 86 VAL C C 1
ATOM 4245 O O . VAL C 1 86 ? 118.580 91.136 114.267 1.00 24.60 86 VAL C O 1
ATOM 4249 N N . PRO C 1 87 ? 116.699 91.569 115.331 1.00 26.34 87 PRO C N 1
ATOM 4250 C CA . PRO C 1 87 ? 115.891 91.333 114.125 1.00 25.07 87 PRO C CA 1
ATOM 4251 C C . PRO C 1 87 ? 116.230 92.280 112.963 1.00 24.49 87 PRO C C 1
ATOM 4252 O O . PRO C 1 87 ? 116.447 91.810 111.860 1.00 26.35 87 PRO C O 1
ATOM 4256 N N . LEU C 1 88 ? 116.428 93.575 113.233 1.00 21.05 88 LEU C N 1
ATOM 4257 C CA . LEU C 1 88 ? 116.858 94.507 112.207 1.00 19.88 88 LEU C CA 1
ATOM 4258 C C . LEU C 1 88 ? 118.148 94.072 111.537 1.00 18.30 88 LEU C C 1
ATOM 4259 O O . LEU C 1 88 ? 118.223 93.955 110.323 1.00 20.36 88 LEU C O 1
ATOM 4264 N N . LEU C 1 89 ? 119.171 93.782 112.306 1.00 21.02 89 LEU C N 1
ATOM 4265 C CA . LEU C 1 89 ? 120.435 93.361 111.733 1.00 19.99 89 LEU C CA 1
ATOM 4266 C C . LEU C 1 89 ? 120.237 92.116 110.908 1.00 20.28 89 LEU C C 1
ATOM 4267 O O . LEU C 1 89 ? 120.897 91.969 109.909 1.00 26.58 89 LEU C O 1
ATOM 4272 N N . MET C 1 90 ? 119.454 91.164 111.373 1.00 21.75 90 MET C N 1
ATOM 4273 C CA . MET C 1 90 ? 119.344 89.945 110.614 1.00 24.24 90 MET C CA 1
ATOM 4274 C C . MET C 1 90 ? 118.597 90.174 109.309 1.00 25.49 90 MET C C 1
ATOM 4275 O O . MET C 1 90 ? 118.930 89.498 108.337 1.00 26.08 90 MET C O 1
ATOM 4280 N N . ILE C 1 91 ? 117.590 91.065 109.272 1.00 25.49 91 ILE C N 1
ATOM 4281 C CA . ILE C 1 91 ? 116.885 91.224 108.013 1.00 29.00 91 ILE C CA 1
ATOM 4282 C C . ILE C 1 91 ? 117.779 91.905 106.978 1.00 29.61 91 ILE C C 1
ATOM 4283 O O . ILE C 1 91 ? 117.444 91.897 105.797 1.00 32.29 91 ILE C O 1
ATOM 4288 N N . GLU C 1 92 ? 118.880 92.524 107.405 1.00 24.53 92 GLU C N 1
ATOM 4289 C CA . GLU C 1 92 ? 119.820 93.065 106.454 1.00 21.95 92 GLU C CA 1
ATOM 4290 C C . GLU C 1 92 ? 120.306 91.967 105.528 1.00 20.24 92 GLU C C 1
ATOM 4291 O O . GLU C 1 92 ? 120.750 92.261 104.455 1.00 23.24 92 GLU C O 1
ATOM 4297 N N . PHE C 1 93 ? 120.246 90.707 105.905 1.00 22.96 93 PHE C N 1
ATOM 4298 C CA . PHE C 1 93 ? 120.728 89.675 105.006 1.00 24.38 93 PHE C CA 1
ATOM 4299 C C . PHE C 1 93 ? 119.791 89.586 103.819 1.00 26.34 93 PHE C C 1
ATOM 4300 O O . PHE C 1 93 ? 120.212 89.252 102.722 1.00 31.99 93 PHE C O 1
ATOM 4308 N N . PHE C 1 94 ? 118.521 89.857 104.057 1.00 28.87 94 PHE C N 1
ATOM 4309 C CA . PHE C 1 94 ? 117.550 89.778 102.984 1.00 31.39 94 PHE C CA 1
ATOM 4310 C C . PHE C 1 94 ? 117.638 91.030 102.138 1.00 29.61 94 PHE C C 1
ATOM 4311 O O . PHE C 1 94 ? 117.636 90.960 100.913 1.00 31.03 94 PHE C O 1
ATOM 4319 N N . ILE C 1 95 ? 117.722 92.160 102.834 1.00 28.77 95 ILE C N 1
ATOM 4320 C CA . ILE C 1 95 ? 117.649 93.455 102.205 1.00 26.66 95 ILE C CA 1
ATOM 4321 C C . ILE C 1 95 ? 118.780 93.637 101.215 1.00 25.70 95 ILE C C 1
ATOM 4322 O O . ILE C 1 95 ? 118.516 94.045 100.094 1.00 29.27 95 ILE C O 1
ATOM 4327 N N . ILE C 1 96 ? 120.015 93.345 101.592 1.00 23.84 96 ILE C N 1
ATOM 4328 C CA . ILE C 1 96 ? 121.098 93.575 100.649 1.00 25.23 96 ILE C CA 1
ATOM 4329 C C . ILE C 1 96 ? 121.021 92.592 99.471 1.00 23.95 96 ILE C C 1
ATOM 4330 O O . ILE C 1 96 ? 121.602 92.860 98.430 1.00 22.28 96 ILE C O 1
ATOM 4335 N N . LEU C 1 97 ? 120.354 91.451 99.625 1.00 24.45 97 LEU C N 1
ATOM 4336 C CA . LEU C 1 97 ? 120.215 90.533 98.501 1.00 26.43 97 LEU C CA 1
ATOM 4337 C C . LEU C 1 97 ? 119.264 91.151 97.501 1.00 28.78 97 LEU C C 1
ATOM 4338 O O . LEU C 1 97 ? 119.528 91.171 96.316 1.00 31.71 97 LEU C O 1
ATOM 4343 N N . LYS C 1 98 ? 118.184 91.735 98.013 1.00 35.03 98 LYS C N 1
ATOM 4344 C CA . LYS C 1 98 ? 117.248 92.484 97.195 1.00 32.44 98 LYS C CA 1
ATOM 4345 C C . LYS C 1 98 ? 117.937 93.664 96.532 1.00 32.64 98 LYS C C 1
ATOM 4346 O O . LYS C 1 98 ? 117.773 93.865 95.329 1.00 41.93 98 LYS C O 1
ATOM 4352 N N . ALA C 1 99 ? 118.764 94.399 97.267 1.00 32.61 99 ALA C N 1
ATOM 4353 C CA . ALA C 1 99 ? 119.431 95.540 96.665 1.00 32.85 99 ALA C CA 1
ATOM 4354 C C . ALA C 1 99 ? 120.288 95.127 95.461 1.00 37.26 99 ALA C C 1
ATOM 4355 O O . ALA C 1 99 ? 120.302 95.848 94.483 1.00 51.70 99 ALA C O 1
ATOM 4357 N N . VAL C 1 100 ? 120.982 93.981 95.475 1.00 41.74 100 VAL C N 1
ATOM 4358 C CA . VAL C 1 100 ? 121.785 93.584 94.323 1.00 43.52 100 VAL C CA 1
ATOM 4359 C C . VAL C 1 100 ? 120.895 92.898 93.291 1.00 49.77 100 VAL C C 1
ATOM 4360 O O . VAL C 1 100 ? 121.390 92.406 92.279 1.00 58.48 100 VAL C O 1
ATOM 4364 N N . GLY C 1 101 ? 119.594 92.846 93.547 1.00 49.57 101 GLY C N 1
ATOM 4365 C CA . GLY C 1 101 ? 118.693 92.216 92.606 1.00 57.25 101 GLY C CA 1
ATOM 4366 C C . GLY C 1 101 ? 118.910 90.708 92.542 1.00 65.80 101 GLY C C 1
ATOM 4367 O O . GLY C 1 101 ? 118.859 90.108 91.469 1.00 85.07 101 GLY C O 1
ATOM 4368 N N . ALA C 1 102 ? 119.174 90.103 93.697 1.00 64.58 102 ALA C N 1
ATOM 4369 C CA . ALA C 1 102 ? 119.181 88.659 93.798 1.00 64.04 102 ALA C CA 1
ATOM 4370 C C . ALA C 1 102 ? 117.733 88.189 93.798 1.00 66.62 102 ALA C C 1
ATOM 4371 O O . ALA C 1 102 ? 116.848 88.959 94.165 1.00 80.86 102 ALA C O 1
ATOM 4373 N N . SER C 1 103 ? 117.490 86.964 93.320 1.00 70.98 103 SER C N 1
ATOM 4374 C CA . SER C 1 103 ? 116.171 86.367 93.449 1.00 82.98 103 SER C CA 1
ATOM 4375 C C . SER C 1 103 ? 116.125 85.642 94.789 1.00 79.23 103 SER C C 1
ATOM 4376 O O . SER C 1 103 ? 116.995 84.818 95.081 1.00 75.57 103 SER C O 1
ATOM 4379 N N . ILE C 1 104 ? 115.144 86.012 95.617 1.00 61.35 104 ILE C N 1
ATOM 4380 C CA . ILE C 1 104 ? 115.072 85.470 96.953 1.00 55.74 104 ILE C CA 1
ATOM 4381 C C . ILE C 1 104 ? 113.639 85.597 97.453 1.00 53.30 104 ILE C C 1
ATOM 4382 O O . ILE C 1 104 ? 113.065 86.685 97.458 1.00 63.04 104 ILE C O 1
ATOM 4387 N N . SER C 1 105 ? 113.074 84.462 97.883 1.00 52.22 105 SER C N 1
ATOM 4388 C CA . SER C 1 105 ? 111.719 84.419 98.400 1.00 55.42 105 SER C CA 1
ATOM 4389 C C . SER C 1 105 ? 111.579 85.339 99.604 1.00 47.75 105 SER C C 1
ATOM 4390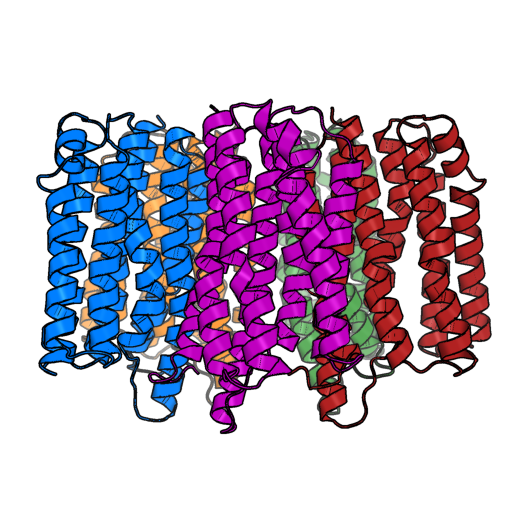 O O . SER C 1 105 ? 112.550 85.600 100.293 1.00 54.78 105 SER C O 1
ATOM 4393 N N . THR C 1 106 ? 110.361 85.802 99.877 1.00 52.85 106 THR C N 1
ATOM 4394 C CA . THR C 1 106 ? 110.115 86.506 101.125 1.00 52.21 106 THR C CA 1
ATOM 4395 C C . THR C 1 106 ? 110.110 85.504 102.273 1.00 49.15 106 THR C C 1
ATOM 4396 O O . THR C 1 106 ? 110.197 85.876 103.437 1.00 58.31 106 THR C O 1
ATOM 4400 N N . ASN C 1 107 ? 110.097 84.220 101.955 1.00 49.42 107 ASN C N 1
ATOM 4401 C CA . ASN C 1 107 ? 110.101 83.228 103.008 1.00 55.77 107 ASN C CA 1
ATOM 4402 C C . ASN C 1 107 ? 111.411 83.336 103.766 1.00 51.22 107 ASN C C 1
ATOM 4403 O O . ASN C 1 107 ? 111.456 83.194 104.983 1.00 61.31 107 ASN C O 1
ATOM 4408 N N . SER C 1 108 ? 112.482 83.597 103.034 1.00 42.77 108 SER C N 1
ATOM 4409 C CA . SER C 1 108 ? 113.735 83.871 103.691 1.00 43.39 108 SER C CA 1
ATOM 4410 C C . SER C 1 108 ? 113.597 85.053 104.680 1.00 40.87 108 SER C C 1
ATOM 4411 O O . SER C 1 108 ? 114.082 84.992 105.799 1.00 42.66 108 SER C O 1
ATOM 4414 N N . PHE C 1 109 ? 112.909 86.126 104.313 1.00 35.00 109 PHE C N 1
ATOM 4415 C CA . PHE C 1 109 ? 112.727 87.209 105.249 1.00 35.26 109 PHE C CA 1
ATOM 4416 C C . PHE C 1 109 ? 112.041 86.752 106.543 1.00 39.85 109 PHE C C 1
ATOM 4417 O O . PHE C 1 109 ? 112.442 87.151 107.631 1.00 40.61 109 PHE C O 1
ATOM 4425 N N . TRP C 1 110 ? 110.960 85.976 106.449 1.00 41.24 110 TRP C N 1
ATOM 4426 C CA . TRP C 1 110 ? 110.237 85.555 107.642 1.00 40.97 110 TRP C CA 1
ATOM 4427 C C . TRP C 1 110 ? 111.062 84.559 108.460 1.00 39.71 110 TRP C C 1
ATOM 4428 O O . TRP C 1 110 ? 111.147 84.682 109.666 1.00 50.28 110 TRP C O 1
ATOM 4439 N N . ARG C 1 111 ? 111.684 83.577 107.813 1.00 38.15 111 ARG C N 1
ATOM 4440 C CA . ARG C 1 111 ? 112.619 82.706 108.491 1.00 37.81 111 ARG C CA 1
ATOM 4441 C C . ARG C 1 111 ? 113.651 83.530 109.263 1.00 37.52 111 ARG C C 1
ATOM 4442 O O . ARG C 1 111 ? 114.046 83.184 110.376 1.00 37.54 111 ARG C O 1
ATOM 4450 N N . LEU C 1 112 ? 114.156 84.603 108.672 1.00 32.05 112 LEU C N 1
ATOM 4451 C CA . LEU C 1 112 ? 115.157 85.337 109.405 1.00 30.77 112 LEU C CA 1
ATOM 4452 C C . LEU C 1 112 ? 114.509 85.999 110.604 1.00 31.86 112 LEU C C 1
ATOM 4453 O O . LEU C 1 112 ? 115.023 85.910 111.708 1.00 40.94 112 LEU C O 1
ATOM 4458 N N . LEU C 1 113 ? 113.336 86.567 110.410 1.00 37.42 113 LEU C N 1
ATOM 4459 C CA . LEU C 1 113 ? 112.693 87.346 111.451 1.00 45.25 113 LEU C CA 1
ATOM 4460 C C . LEU C 1 113 ? 112.183 86.456 112.582 1.00 40.49 113 LEU C C 1
ATOM 4461 O O . LEU C 1 113 ? 112.292 86.820 113.744 1.00 50.21 113 LEU C O 1
ATOM 4466 N N . VAL C 1 114 ? 111.605 85.317 112.263 1.00 41.70 114 VAL C N 1
ATOM 4467 C CA . VAL C 1 114 ? 111.121 84.423 113.299 1.00 47.79 114 VAL C CA 1
ATOM 4468 C C . VAL C 1 114 ? 112.290 83.788 114.053 1.00 43.41 114 VAL C C 1
ATOM 4469 O O . VAL C 1 114 ? 112.371 83.834 115.275 1.00 47.94 114 VAL C O 1
ATOM 4473 N N . GLY C 1 115 ? 113.224 83.203 113.330 1.00 40.82 115 GLY C N 1
ATOM 4474 C CA . GLY C 1 115 ? 114.362 82.604 113.988 1.00 38.80 115 GLY C CA 1
ATOM 4475 C C . GLY C 1 115 ? 115.044 83.580 114.939 1.00 35.12 115 GLY C C 1
ATOM 4476 O O . GLY C 1 115 ? 115.593 83.168 115.964 1.00 37.24 115 GLY C O 1
ATOM 4477 N N . THR C 1 116 ? 115.071 84.860 114.575 1.00 30.42 116 THR C N 1
ATOM 4478 C CA . THR C 1 116 ? 115.731 85.816 115.435 1.00 28.22 116 THR C CA 1
ATOM 4479 C C . THR C 1 116 ? 114.910 86.016 116.694 1.00 27.94 116 THR C C 1
ATOM 4480 O O . THR C 1 116 ? 115.461 85.998 117.781 1.00 30.35 116 THR C O 1
ATOM 4484 N N . LEU C 1 117 ? 113.590 86.129 116.565 1.00 32.86 117 LEU C N 1
ATOM 4485 C CA . LEU C 1 117 ? 112.747 86.379 117.730 1.00 35.07 117 LEU C CA 1
ATOM 4486 C C . LEU C 1 117 ? 112.656 85.123 118.582 1.00 29.40 117 LEU C C 1
ATOM 4487 O O . LEU C 1 117 ? 112.736 85.226 119.776 1.00 36.72 117 LEU C O 1
ATOM 4492 N N . VAL C 1 118 ? 112.540 83.946 117.999 1.00 29.74 118 VAL C N 1
ATOM 4493 C CA . VAL C 1 118 ? 112.613 82.751 118.809 1.00 35.26 118 VAL C CA 1
ATOM 4494 C C . VAL C 1 118 ? 113.892 82.794 119.649 1.00 33.50 118 VAL C C 1
ATOM 4495 O O . VAL C 1 118 ? 113.840 82.560 120.856 1.00 36.68 118 VAL C O 1
ATOM 4499 N N . MET C 1 119 ? 115.024 83.075 119.010 1.00 29.66 119 MET C N 1
ATOM 4500 C CA . MET C 1 119 ? 116.317 83.112 119.686 1.00 33.79 119 MET C CA 1
ATOM 4501 C C . MET C 1 119 ? 116.307 84.065 120.887 1.00 36.28 119 MET C C 1
ATOM 4502 O O . MET C 1 119 ? 116.848 83.725 121.936 1.00 37.71 119 MET C O 1
ATOM 4507 N N . LEU C 1 120 ? 115.705 85.247 120.728 1.00 29.39 120 LEU C N 1
ATOM 4508 C CA . LEU C 1 120 ? 115.791 86.272 121.742 1.00 31.75 120 LEU C CA 1
ATOM 4509 C C . LEU C 1 120 ? 114.752 86.073 122.832 1.00 34.34 120 LEU C C 1
ATOM 4510 O O . LEU C 1 120 ? 115.071 86.228 124.006 1.00 43.55 120 LEU C O 1
ATOM 4515 N N . ILE C 1 121 ? 113.529 85.749 122.453 1.00 35.93 121 ILE C N 1
ATOM 4516 C CA . ILE C 1 121 ? 112.472 85.510 123.417 1.00 41.59 121 ILE C CA 1
ATOM 4517 C C . ILE C 1 121 ? 112.860 84.344 124.320 1.00 35.52 121 ILE C C 1
ATOM 4518 O O . ILE C 1 121 ? 112.668 84.391 125.523 1.00 35.55 121 ILE C O 1
ATOM 4523 N N . GLY C 1 122 ? 113.489 83.336 123.754 1.00 37.20 122 GLY C N 1
ATOM 4524 C CA . GLY C 1 122 ? 113.995 82.252 124.570 1.00 40.15 122 GLY C CA 1
ATOM 4525 C C . GLY C 1 122 ? 114.978 82.737 125.628 1.00 33.99 122 GLY C C 1
ATOM 4526 O O . GLY C 1 122 ? 114.897 82.345 126.786 1.00 41.63 122 GLY C O 1
ATOM 4527 N N . GLY C 1 123 ? 115.932 83.555 125.226 1.00 31.09 123 GLY C N 1
ATOM 4528 C CA . GLY C 1 123 ? 116.921 84.017 126.172 1.00 31.86 123 GLY C CA 1
ATOM 4529 C C . GLY C 1 123 ? 116.295 84.979 127.169 1.00 32.71 123 GLY C C 1
ATOM 4530 O O . GLY C 1 123 ? 116.497 84.849 128.370 1.00 37.00 123 GLY C O 1
ATOM 4531 N N . PHE C 1 124 ? 115.485 85.913 126.677 1.00 31.90 124 PHE C N 1
ATOM 4532 C CA . PHE C 1 124 ? 114.855 86.867 127.569 1.00 34.52 124 PHE C CA 1
ATOM 4533 C C . PHE C 1 124 ? 114.032 86.155 128.635 1.00 31.97 124 PHE C C 1
ATOM 4534 O O . PHE C 1 124 ? 114.105 86.496 129.795 1.00 31.99 124 PHE C O 1
ATOM 4542 N N . ALA C 1 125 ? 113.219 85.193 128.227 1.00 34.80 125 ALA C N 1
ATOM 4543 C CA . ALA C 1 125 ? 112.412 84.445 129.161 1.00 35.35 125 ALA C CA 1
ATOM 4544 C C . ALA C 1 125 ? 113.298 83.746 130.181 1.00 38.09 125 ALA C C 1
ATOM 4545 O O . ALA C 1 125 ? 112.896 83.584 131.325 1.00 48.81 125 ALA C O 1
ATOM 4547 N N . GLY C 1 126 ? 114.467 83.279 129.767 1.00 43.85 126 GLY C N 1
ATOM 4548 C CA . GLY C 1 126 ? 115.347 82.561 130.672 1.00 46.87 126 GLY C CA 1
ATOM 4549 C C . GLY C 1 126 ? 115.989 83.520 131.671 1.00 48.14 126 GLY C C 1
ATOM 4550 O O . GLY C 1 126 ? 116.018 83.242 132.863 1.00 62.11 126 GLY C O 1
ATOM 4551 N N . GLU C 1 127 ? 116.512 84.634 131.167 1.00 42.88 127 GLU C N 1
ATOM 4552 C CA . GLU C 1 127 ? 117.138 85.646 131.989 1.00 46.86 127 GLU C CA 1
ATOM 4553 C C . GLU C 1 127 ? 116.154 86.332 132.929 1.00 47.71 127 GLU C C 1
ATOM 4554 O O . GLU C 1 127 ? 116.510 86.695 134.040 1.00 60.85 127 GLU C O 1
ATOM 4560 N N . ALA C 1 128 ? 114.950 86.604 132.457 1.00 49.57 128 ALA C N 1
ATOM 4561 C CA . ALA C 1 128 ? 113.940 87.263 133.260 1.00 49.72 128 ALA C CA 1
ATOM 4562 C C . ALA C 1 128 ? 113.275 86.260 134.197 1.00 51.47 128 ALA C C 1
ATOM 4563 O O . ALA C 1 128 ? 112.263 86.565 134.814 1.00 57.55 128 ALA C O 1
ATOM 4565 N N . MET C 1 129 ? 113.826 85.046 134.248 1.00 60.73 129 MET C N 1
ATOM 4566 C CA . MET C 1 129 ? 113.371 83.998 135.143 1.00 66.40 129 MET C CA 1
ATOM 4567 C C . MET C 1 129 ? 111.914 83.601 134.902 1.00 62.93 129 MET C C 1
ATOM 4568 O O . MET C 1 129 ? 111.300 83.018 135.793 1.00 73.83 129 MET C O 1
ATOM 4573 N N . LEU C 1 130 ? 111.377 83.853 133.699 1.00 59.72 130 LEU C N 1
ATOM 4574 C CA . LEU C 1 130 ? 110.017 83.441 133.373 1.00 58.16 130 LEU C CA 1
ATOM 4575 C C . LEU C 1 130 ? 109.966 81.936 133.146 1.00 53.65 130 LEU C C 1
ATOM 4576 O O . LEU C 1 130 ? 108.936 81.317 133.359 1.00 64.97 130 LEU C O 1
ATOM 4581 N N . ILE C 1 131 ? 111.082 81.368 132.691 1.00 56.90 131 ILE C N 1
ATOM 4582 C CA . ILE C 1 131 ? 111.237 79.938 132.486 1.00 56.81 131 ILE C CA 1
ATOM 4583 C C . ILE C 1 131 ? 112.633 79.580 132.968 1.00 56.45 131 ILE C C 1
ATOM 4584 O O . ILE C 1 131 ? 113.447 80.470 133.225 1.00 58.76 131 ILE C O 1
ATOM 4589 N N . SER C 1 132 ? 112.936 78.281 133.004 1.00 56.59 132 SER C N 1
ATOM 4590 C CA . SER C 1 132 ? 114.260 77.824 133.389 1.00 55.78 132 SER C CA 1
ATOM 4591 C C . SER C 1 132 ? 115.301 78.412 132.449 1.00 55.57 132 SER C C 1
ATOM 4592 O O . SER C 1 132 ? 115.032 78.565 131.266 1.00 69.59 132 SER C O 1
ATOM 4595 N N . ALA C 1 133 ? 116.504 78.654 132.974 1.00 57.25 133 ALA C N 1
ATOM 4596 C CA . ALA C 1 133 ? 117.587 79.194 132.170 1.00 53.19 133 ALA C CA 1
ATOM 4597 C C . ALA C 1 133 ? 117.978 78.182 131.105 1.00 48.87 133 ALA C C 1
ATOM 4598 O O . ALA C 1 133 ? 118.290 78.569 129.979 1.00 54.57 133 ALA C O 1
ATOM 4600 N N . SER C 1 134 ? 117.950 76.905 131.480 1.00 53.15 134 SER C N 1
ATOM 4601 C CA . SER C 1 134 ? 118.184 75.801 130.558 1.00 58.75 134 SER C CA 1
ATOM 4602 C C . SER C 1 134 ? 117.185 75.842 129.407 1.00 51.37 134 SER C C 1
ATOM 4603 O O . SER C 1 134 ? 117.552 75.700 128.244 1.00 49.33 134 SER C O 1
ATOM 4606 N N . LEU C 1 135 ? 115.908 75.988 129.732 1.00 48.02 135 LEU C N 1
ATOM 4607 C CA . LEU C 1 135 ? 114.897 75.961 128.701 1.00 49.53 135 LEU C CA 1
ATOM 4608 C C . LEU C 1 135 ? 115.051 77.198 127.826 1.00 48.88 135 LEU C C 1
ATOM 4609 O O . LEU C 1 135 ? 114.834 77.137 126.622 1.00 63.13 135 LEU C O 1
ATOM 4614 N N . GLY C 1 136 ? 115.450 78.313 128.411 1.00 40.82 136 GLY C N 1
ATOM 4615 C CA . GLY C 1 136 ? 115.609 79.508 127.621 1.00 43.70 136 GLY C CA 1
ATOM 4616 C C . GLY C 1 136 ? 116.805 79.387 126.690 1.00 50.57 136 GLY C C 1
ATOM 4617 O O . GLY C 1 136 ? 116.842 80.020 125.639 1.00 63.64 136 GLY C O 1
ATOM 4618 N N . PHE C 1 137 ? 117.817 78.641 127.125 1.00 48.93 137 PHE C N 1
ATOM 4619 C CA . PHE C 1 137 ? 118.985 78.447 126.298 1.00 52.44 137 PHE C CA 1
ATOM 4620 C C . PHE C 1 137 ? 118.622 77.571 125.107 1.00 52.00 137 PHE C C 1
ATOM 4621 O O . PHE C 1 137 ? 119.084 77.803 123.998 1.00 64.01 137 PHE C O 1
ATOM 4629 N N . ILE C 1 138 ? 117.798 76.565 125.356 1.00 50.08 138 ILE C N 1
ATOM 4630 C CA . ILE C 1 138 ? 117.489 75.595 124.333 1.00 52.65 138 ILE C CA 1
ATOM 4631 C C . ILE C 1 138 ? 116.651 76.282 123.271 1.00 46.49 138 ILE C C 1
ATOM 4632 O O . ILE C 1 138 ? 116.914 76.119 122.084 1.00 49.44 138 ILE C O 1
ATOM 4637 N N . ILE C 1 139 ? 115.628 77.003 123.712 1.00 42.85 139 ILE C N 1
ATOM 4638 C CA . ILE C 1 139 ? 114.725 77.667 122.795 1.00 47.52 139 ILE C CA 1
ATOM 4639 C C . ILE C 1 139 ? 115.519 78.685 121.990 1.00 50.06 139 ILE C C 1
ATOM 4640 O O . ILE C 1 139 ? 115.315 78.832 120.790 1.00 66.47 139 ILE C O 1
ATOM 4645 N N . GLY C 1 140 ? 116.434 79.376 122.650 1.00 41.55 140 GLY C N 1
ATOM 4646 C CA . GLY C 1 140 ? 117.248 80.340 121.951 1.00 43.90 140 GLY C CA 1
ATOM 4647 C C . GLY C 1 140 ? 118.215 79.679 120.973 1.00 42.56 140 GLY C C 1
ATOM 4648 O O . GLY C 1 140 ? 118.564 80.267 119.953 1.00 43.55 140 GLY C O 1
ATOM 4649 N N . MET C 1 141 ? 118.712 78.492 121.303 1.00 42.94 141 MET C N 1
ATOM 4650 C CA . MET C 1 141 ? 119.602 77.815 120.378 1.00 46.94 141 MET C CA 1
ATOM 4651 C C . MET C 1 141 ? 118.824 77.357 119.149 1.00 42.59 141 MET C C 1
ATOM 4652 O O . MET C 1 141 ? 119.363 77.277 118.046 1.00 36.39 141 MET C O 1
ATOM 4657 N N . VAL C 1 142 ? 117.544 77.094 119.326 1.00 41.09 142 VAL C N 1
ATOM 4658 C CA . VAL C 1 142 ? 116.758 76.716 118.179 1.00 48.94 142 VAL C CA 1
ATOM 4659 C C . VAL C 1 142 ? 116.691 77.889 117.208 1.00 45.62 142 VAL C C 1
ATOM 4660 O O . VAL C 1 142 ? 116.812 77.683 116.003 1.00 45.31 142 VAL C O 1
ATOM 4664 N N . GLY C 1 143 ? 116.427 79.088 117.744 1.00 41.26 143 GLY C N 1
ATOM 4665 C CA . GLY C 1 143 ? 116.385 80.301 116.946 1.00 36.88 143 GLY C CA 1
ATOM 4666 C C . GLY C 1 143 ? 117.710 80.494 116.225 1.00 33.07 143 GLY C C 1
ATOM 4667 O O . GLY C 1 143 ? 117.761 80.640 115.018 1.00 35.59 143 GLY C O 1
ATOM 4668 N N . TRP C 1 144 ? 118.796 80.400 116.974 1.00 34.86 144 TRP C N 1
ATOM 4669 C CA . TRP C 1 144 ? 120.128 80.486 116.408 1.00 36.99 144 TRP C CA 1
ATOM 4670 C C . TRP C 1 144 ? 120.282 79.499 115.241 1.00 34.77 144 TRP C C 1
ATOM 4671 O O . TRP C 1 144 ? 120.685 79.852 114.146 1.00 39.89 144 TRP C O 1
ATOM 4682 N N . ALA C 1 145 ? 119.935 78.249 115.455 1.00 35.95 145 ALA C N 1
ATOM 4683 C CA . ALA C 1 145 ? 120.154 77.248 114.437 1.00 39.55 145 ALA C CA 1
ATOM 4684 C C . ALA C 1 145 ? 119.448 77.623 113.133 1.00 38.42 145 ALA C C 1
ATOM 4685 O O . ALA C 1 145 ? 119.983 77.422 112.048 1.00 39.95 145 ALA C O 1
ATOM 4687 N N . ILE C 1 146 ? 118.234 78.136 113.239 1.00 37.00 146 ILE C N 1
ATOM 4688 C CA . ILE C 1 146 ? 117.504 78.610 112.076 1.00 41.09 146 ILE C CA 1
ATOM 4689 C C . ILE C 1 146 ? 118.271 79.729 111.371 1.00 39.11 146 ILE C C 1
ATOM 4690 O O . ILE C 1 146 ? 118.512 79.631 110.174 1.00 43.93 146 ILE C O 1
ATOM 4695 N N . ILE C 1 147 ? 118.653 80.793 112.080 1.00 33.34 147 ILE C N 1
ATOM 4696 C CA . ILE C 1 147 ? 119.253 81.888 111.348 1.00 36.66 147 ILE C CA 1
ATOM 4697 C C . ILE C 1 147 ? 120.588 81.441 110.768 1.00 33.16 147 ILE C C 1
ATOM 4698 O O . ILE C 1 147 ? 120.852 81.715 109.602 1.00 32.05 147 ILE C O 1
ATOM 4703 N N . ILE C 1 148 ? 121.363 80.658 111.513 1.00 35.61 148 ILE C N 1
ATOM 4704 C CA . ILE C 1 148 ? 122.651 80.227 111.003 1.00 39.44 148 ILE C CA 1
ATOM 4705 C C . ILE C 1 148 ? 122.482 79.426 109.722 1.00 39.26 148 ILE C C 1
ATOM 4706 O O . ILE C 1 148 ? 123.249 79.623 108.782 1.00 44.96 148 ILE C O 1
ATOM 4711 N N . TRP C 1 149 ? 121.454 78.594 109.671 1.00 35.83 149 TRP C N 1
ATOM 4712 C CA . TRP C 1 149 ? 121.238 77.784 108.501 1.00 36.07 149 TRP C CA 1
ATOM 4713 C C . TRP C 1 149 ? 120.858 78.641 107.308 1.00 36.66 149 TRP C C 1
ATOM 4714 O O . TRP C 1 149 ? 121.358 78.390 106.215 1.00 45.74 149 TRP C O 1
ATOM 4725 N N . GLU C 1 150 ? 119.993 79.631 107.512 1.00 34.92 150 GLU C N 1
ATOM 4726 C CA . GLU C 1 150 ? 119.555 80.511 106.435 1.00 39.66 150 GLU C CA 1
ATOM 4727 C C . GLU C 1 150 ? 120.737 81.150 105.701 1.00 37.90 150 GLU C C 1
ATOM 4728 O O . GLU C 1 150 ? 120.746 81.177 104.469 1.00 34.83 150 GLU C O 1
ATOM 4734 N N . ILE C 1 151 ? 121.729 81.630 106.458 1.00 33.52 151 ILE C N 1
ATOM 4735 C CA . ILE C 1 151 ? 122.824 82.401 105.897 1.00 32.90 151 ILE C CA 1
ATOM 4736 C C . ILE C 1 151 ? 124.034 81.532 105.643 1.00 32.37 151 ILE C C 1
ATOM 4737 O O . ILE C 1 151 ? 125.010 82.038 105.124 1.00 37.24 151 ILE C O 1
ATOM 4742 N N . PHE C 1 152 ? 124.033 80.260 106.027 1.00 39.43 152 PHE C N 1
ATOM 4743 C CA . PHE C 1 152 ? 125.213 79.447 105.742 1.00 44.29 152 PHE C CA 1
ATOM 4744 C C . PHE C 1 152 ? 124.880 78.298 104.791 1.00 47.14 152 PHE C C 1
ATOM 4745 O O . PHE C 1 152 ? 125.781 77.805 104.117 1.00 54.71 152 PHE C O 1
ATOM 4753 N N . GLY C 1 153 ? 123.621 77.854 104.746 1.00 48.08 153 GLY C N 1
ATOM 4754 C CA . GLY C 1 153 ? 123.250 76.772 103.839 1.00 51.59 153 GLY C CA 1
ATOM 4755 C C . GLY C 1 153 ? 121.841 76.890 103.255 1.00 46.12 153 GLY C C 1
ATOM 4756 O O . GLY C 1 153 ? 121.458 76.070 102.425 1.00 54.93 153 GLY C O 1
ATOM 4757 N N . GLY C 1 154 ? 121.099 77.924 103.656 1.00 44.47 154 GLY C N 1
ATOM 4758 C CA . GLY C 1 154 ? 119.727 78.125 103.232 1.00 43.86 154 GLY C CA 1
ATOM 4759 C C . GLY C 1 154 ? 119.638 78.991 101.986 1.00 44.80 154 GLY C C 1
ATOM 4760 O O . GLY C 1 154 ? 120.624 79.215 101.302 1.00 50.28 154 GLY C O 1
ATOM 4761 N N . GLU C 1 155 ? 118.432 79.490 101.721 1.00 48.54 155 GLU C N 1
ATOM 4762 C CA . GLU C 1 155 ? 118.172 80.247 100.517 1.00 53.95 155 GLU C CA 1
ATOM 4763 C C . GLU C 1 155 ? 119.115 81.448 100.454 1.00 48.43 155 GLU C C 1
ATOM 4764 O O . GLU C 1 155 ? 119.791 81.634 99.441 1.00 48.98 155 GLU C O 1
ATOM 4770 N N . ALA C 1 156 ? 119.168 82.257 101.515 1.00 42.19 156 ALA C N 1
ATOM 4771 C CA . ALA C 1 156 ? 119.956 83.483 101.452 1.00 40.69 156 ALA C CA 1
ATOM 4772 C C . ALA C 1 156 ? 121.421 83.202 101.100 1.00 38.34 156 ALA C C 1
ATOM 4773 O O . ALA C 1 156 ? 122.052 83.928 100.341 1.00 38.52 156 ALA C O 1
ATOM 4775 N N . SER C 1 157 ? 121.983 82.158 101.693 1.00 41.98 157 SER C N 1
ATOM 4776 C CA . SER C 1 157 ? 123.322 81.692 101.376 1.00 42.12 157 SER C CA 1
ATOM 4777 C C . SER C 1 157 ? 123.469 81.431 99.875 1.00 45.24 157 SER C C 1
ATOM 4778 O O . SER C 1 157 ? 124.463 81.804 99.268 1.00 47.86 157 SER C O 1
ATOM 4781 N N . LYS C 1 158 ? 122.502 80.736 99.283 1.00 49.34 158 LYS C N 1
ATOM 4782 C CA . LYS C 1 158 ? 122.605 80.326 97.899 1.00 54.32 158 LYS C CA 1
ATOM 4783 C C . LYS C 1 158 ? 122.452 81.546 96.991 1.00 60.88 158 LYS C C 1
ATOM 4784 O O . LYS C 1 158 ? 123.170 81.665 95.997 1.00 70.65 158 LYS C O 1
ATOM 4788 N N . ALA C 1 159 ? 121.496 82.431 97.313 1.00 53.16 159 ALA C N 1
ATOM 4789 C CA . ALA C 1 159 ? 121.317 83.661 96.550 1.00 47.75 159 ALA C CA 1
ATOM 4790 C C . ALA C 1 159 ? 122.617 84.444 96.510 1.00 46.58 159 ALA C C 1
ATOM 4791 O O . ALA C 1 159 ? 122.970 85.011 95.491 1.00 59.15 159 ALA C O 1
ATOM 4793 N N . ALA C 1 160 ? 123.290 84.500 97.650 1.00 45.35 160 ALA C N 1
ATOM 4794 C CA . ALA C 1 160 ? 124.453 85.344 97.794 1.00 46.90 160 ALA C CA 1
ATOM 4795 C C . ALA C 1 160 ? 125.574 84.750 96.954 1.00 49.70 160 ALA C C 1
ATOM 4796 O O . ALA C 1 160 ? 126.384 85.486 96.415 1.00 54.96 160 ALA C O 1
ATOM 4798 N N . ASP C 1 161 ? 125.653 83.420 96.882 1.00 57.51 161 ASP C N 1
ATOM 4799 C CA . ASP C 1 161 ? 126.711 82.784 96.115 1.00 73.87 161 ASP C CA 1
ATOM 4800 C C . ASP C 1 161 ? 126.500 83.059 94.627 1.00 73.33 161 ASP C C 1
ATOM 4801 O O . ASP C 1 161 ? 127.466 83.229 93.886 1.00 86.08 161 ASP C O 1
ATOM 4806 N N . ALA C 1 162 ? 125.234 83.127 94.206 1.00 66.50 162 ALA C N 1
ATOM 4807 C CA . ALA C 1 162 ? 124.890 83.428 92.826 1.00 72.08 162 ALA C CA 1
ATOM 4808 C C . ALA C 1 162 ? 125.289 84.853 92.434 1.00 75.05 162 ALA C C 1
ATOM 4809 O O . ALA C 1 162 ? 125.750 85.074 91.317 1.00 96.67 162 ALA C O 1
ATOM 4811 N N . ASN C 1 163 ? 125.081 85.822 93.331 1.00 72.34 163 ASN C N 1
ATOM 4812 C CA . ASN C 1 163 ? 125.482 87.196 93.071 1.00 74.19 163 ASN C CA 1
ATOM 4813 C C . ASN C 1 163 ? 126.941 87.351 93.460 1.00 72.98 163 ASN C C 1
ATOM 4814 O O . ASN C 1 163 ? 127.463 86.535 94.206 1.00 107.31 163 ASN C O 1
ATOM 4819 N N . ALA C 1 164 ? 127.615 88.332 92.870 1.00 69.70 164 ALA C N 1
ATOM 4820 C CA . ALA C 1 164 ? 129.052 88.448 93.030 1.00 78.26 164 ALA C CA 1
ATOM 4821 C C . ALA C 1 164 ? 129.388 89.765 93.720 1.00 74.90 164 ALA C C 1
ATOM 4822 O O . ALA C 1 164 ? 130.398 89.860 94.420 1.00 88.06 164 ALA C O 1
ATOM 4824 N N . GLY C 1 165 ? 128.510 90.754 93.542 1.00 59.89 165 GLY C N 1
ATOM 4825 C CA . GLY C 1 165 ? 128.672 92.044 94.173 1.00 61.40 165 GLY C CA 1
ATOM 4826 C C . GLY C 1 165 ? 128.527 91.969 95.686 1.00 60.35 165 GLY C C 1
ATOM 4827 O O . GLY C 1 165 ? 129.317 92.557 96.424 1.00 70.05 165 GLY C O 1
ATOM 4828 N N . VAL C 1 166 ? 127.533 91.202 96.129 1.00 63.25 166 VAL C N 1
ATOM 4829 C CA . VAL C 1 166 ? 127.233 91.082 97.539 1.00 54.83 166 VAL C CA 1
ATOM 4830 C C . VAL C 1 166 ? 127.966 89.880 98.129 1.00 41.84 166 VAL C C 1
ATOM 4831 O O . VAL C 1 166 ? 128.159 89.839 99.333 1.00 44.75 166 VAL C O 1
ATOM 4835 N N . LYS C 1 167 ? 128.431 88.937 97.306 1.00 39.01 167 LYS C N 1
ATOM 4836 C CA . LYS C 1 167 ? 128.962 87.688 97.839 1.00 43.22 167 LYS C CA 1
ATOM 4837 C C . LYS C 1 167 ? 129.895 87.902 99.048 1.00 41.28 167 LYS C C 1
ATOM 4838 O O . LYS C 1 167 ? 129.689 87.342 100.127 1.00 47.03 167 LYS C O 1
ATOM 4844 N N . SER C 1 168 ? 130.883 88.756 98.877 1.00 40.63 168 SER C N 1
ATOM 4845 C CA . SER C 1 168 ? 131.946 88.976 99.832 1.00 41.27 168 SER C CA 1
ATOM 4846 C C . SER C 1 168 ? 131.452 89.716 101.080 1.00 38.73 168 SER C C 1
ATOM 4847 O O . SER C 1 168 ? 131.913 89.421 102.183 1.00 43.98 168 SER C O 1
ATOM 4850 N N . ALA C 1 169 ? 130.555 90.692 100.929 1.00 34.73 169 ALA C N 1
ATOM 4851 C CA . ALA C 1 169 ? 129.946 91.317 102.093 1.00 33.08 169 ALA C CA 1
ATOM 4852 C C . ALA C 1 169 ? 129.124 90.289 102.849 1.00 32.40 169 ALA C C 1
ATOM 4853 O O . ALA C 1 169 ? 129.222 90.169 104.075 1.00 35.21 169 ALA C O 1
ATOM 4855 N N . PHE C 1 170 ? 128.353 89.505 102.109 1.00 30.88 170 PHE C N 1
ATOM 4856 C CA . PHE C 1 170 ? 127.533 88.507 102.760 1.00 33.85 170 PHE C CA 1
ATOM 4857 C C . PHE C 1 170 ? 128.448 87.595 103.566 1.00 33.51 170 PHE C C 1
ATOM 4858 O O . PHE C 1 170 ? 128.207 87.331 104.750 1.00 34.04 170 PHE C O 1
ATOM 4866 N N . ASN C 1 171 ? 129.562 87.201 102.969 1.00 34.62 171 ASN C N 1
ATOM 4867 C CA . ASN C 1 171 ? 130.478 86.381 103.728 1.00 36.73 171 ASN C CA 1
ATOM 4868 C C . ASN C 1 171 ? 130.988 87.116 104.970 1.00 34.10 171 ASN C C 1
ATOM 4869 O O . ASN C 1 171 ? 131.031 86.532 106.048 1.00 35.59 171 ASN C O 1
ATOM 4874 N N . ALA C 1 172 ? 131.332 88.401 104.879 1.00 30.04 172 ALA C N 1
ATOM 4875 C CA . ALA C 1 172 ? 131.825 89.080 106.069 1.00 26.82 172 ALA C CA 1
ATOM 4876 C C . ALA C 1 172 ? 130.745 89.117 107.137 1.00 30.71 172 ALA C C 1
ATOM 4877 O O . ALA C 1 172 ? 130.998 88.754 108.282 1.00 33.61 172 ALA C O 1
ATOM 4879 N N . LEU C 1 173 ? 129.530 89.545 106.753 1.00 27.36 173 LEU C N 1
ATOM 4880 C CA . LEU C 1 173 ? 128.477 89.689 107.737 1.00 23.37 173 LEU C CA 1
ATOM 4881 C C . LEU C 1 173 ? 128.154 88.341 108.354 1.00 22.43 173 LEU C C 1
ATOM 4882 O O . LEU C 1 173 ? 127.993 88.262 109.548 1.00 23.20 173 LEU C O 1
ATOM 4887 N N . ARG C 1 174 ? 128.106 87.263 107.572 1.00 23.60 174 ARG C N 1
ATOM 4888 C CA . ARG C 1 174 ? 127.736 86.009 108.195 1.00 26.92 174 ARG C CA 1
ATOM 4889 C C . ARG C 1 174 ? 128.807 85.540 109.181 1.00 27.79 174 ARG C C 1
ATOM 4890 O O . ARG C 1 174 ? 128.488 84.853 110.119 1.00 32.34 174 ARG C O 1
ATOM 4898 N N . LEU C 1 175 ? 130.058 85.925 108.991 1.00 32.07 175 LEU C N 1
ATOM 4899 C CA . LEU C 1 175 ? 131.092 85.604 109.952 1.00 35.92 175 LEU C CA 1
ATOM 4900 C C . LEU C 1 175 ? 130.939 86.397 111.238 1.00 36.41 175 LEU C C 1
ATOM 4901 O O . LEU C 1 175 ? 131.082 85.821 112.312 1.00 38.39 175 LEU C O 1
ATOM 4906 N N . ILE C 1 176 ? 130.638 87.694 111.139 1.00 30.28 176 ILE C N 1
ATOM 4907 C CA . ILE C 1 176 ? 130.345 88.427 112.345 1.00 27.49 176 ILE C CA 1
ATOM 4908 C C . ILE C 1 176 ? 129.220 87.715 113.124 1.00 29.40 176 ILE C C 1
ATOM 4909 O O . ILE C 1 176 ? 129.345 87.455 114.319 1.00 28.89 176 ILE C O 1
ATOM 4914 N N . VAL C 1 177 ? 128.140 87.334 112.452 1.00 26.08 177 VAL C N 1
ATOM 4915 C CA . VAL C 1 177 ? 127.049 86.663 113.120 1.00 27.40 177 VAL C CA 1
ATOM 4916 C C . VAL C 1 177 ? 127.538 85.345 113.704 1.00 30.49 177 VAL C C 1
ATOM 4917 O O . VAL C 1 177 ? 127.287 85.048 114.858 1.00 37.85 177 VAL C O 1
ATOM 4921 N N . LEU C 1 178 ? 128.287 84.562 112.958 1.00 37.33 178 LEU C N 1
ATOM 4922 C CA . LEU C 1 178 ? 128.727 83.287 113.485 1.00 40.62 178 LEU C CA 1
ATOM 4923 C C . LEU C 1 178 ? 129.652 83.480 114.685 1.00 43.73 178 LEU C C 1
ATOM 4924 O O . LEU C 1 178 ? 129.496 82.812 115.703 1.00 42.44 178 LEU C O 1
ATOM 4929 N N . VAL C 1 179 ? 130.622 84.393 114.558 1.00 40.61 179 VAL C N 1
ATOM 4930 C CA . VAL C 1 179 ? 131.716 84.461 115.511 1.00 35.78 179 VAL C CA 1
ATOM 4931 C C . VAL C 1 179 ? 131.551 85.656 116.427 1.00 31.23 179 VAL C C 1
ATOM 4932 O O . VAL C 1 179 ? 131.617 85.524 117.636 1.00 38.12 179 VAL C O 1
ATOM 4936 N N . GLY C 1 180 ? 131.377 86.829 115.844 1.00 28.59 180 GLY C N 1
ATOM 4937 C CA . GLY C 1 180 ? 131.185 88.031 116.621 1.00 25.85 180 GLY C CA 1
ATOM 4938 C C . GLY C 1 180 ? 130.045 87.874 117.598 1.00 27.26 180 GLY C C 1
ATOM 4939 O O . GLY C 1 180 ? 130.174 88.292 118.737 1.00 34.08 180 GLY C O 1
ATOM 4940 N N . TRP C 1 181 ? 128.947 87.246 117.167 1.00 27.86 181 TRP C N 1
ATOM 4941 C CA . TRP C 1 181 ? 127.750 87.229 117.985 1.00 26.68 181 TRP C CA 1
ATOM 4942 C C . TRP C 1 181 ? 127.810 86.067 118.959 1.00 28.71 181 TRP C C 1
ATOM 4943 O O . TRP C 1 181 ? 126.940 85.959 119.808 1.00 37.41 181 TRP C O 1
ATOM 4954 N N . ALA C 1 182 ? 128.824 85.214 118.890 1.00 29.10 182 ALA C N 1
ATOM 4955 C CA . ALA C 1 182 ? 128.871 84.093 119.819 1.00 29.96 182 ALA C CA 1
ATOM 4956 C C . ALA C 1 182 ? 129.115 84.559 121.251 1.00 33.98 182 ALA C C 1
ATOM 4957 O O . ALA C 1 182 ? 128.844 83.827 122.194 1.00 34.81 182 ALA C O 1
ATOM 4959 N N . ILE C 1 183 ? 129.627 85.779 121.449 1.00 32.83 183 ILE C N 1
ATOM 4960 C CA . ILE C 1 183 ? 129.776 86.235 122.820 1.00 30.69 183 ILE C CA 1
ATOM 4961 C C . ILE C 1 183 ? 128.448 86.197 123.592 1.00 29.93 183 ILE C C 1
ATOM 4962 O O . ILE C 1 183 ? 128.459 86.047 124.805 1.00 29.99 183 ILE C O 1
ATOM 4967 N N . TYR C 1 184 ? 127.304 86.422 122.932 1.00 29.32 184 TYR C N 1
ATOM 4968 C CA . TYR C 1 184 ? 126.045 86.556 123.649 1.00 27.34 184 TYR C CA 1
ATOM 4969 C C . TYR C 1 184 ? 125.593 85.228 124.265 1.00 24.71 184 TYR C C 1
ATOM 4970 O O . TYR C 1 184 ? 125.358 85.127 125.451 1.00 23.39 184 TYR C O 1
ATOM 4979 N N . PRO C 1 185 ? 125.407 84.156 123.508 1.00 24.78 185 PRO C N 1
ATOM 4980 C CA . PRO C 1 185 ? 125.183 82.860 124.120 1.00 28.18 185 PRO C CA 1
ATOM 4981 C C . PRO C 1 185 ? 126.266 82.418 125.099 1.00 34.24 185 PRO C C 1
ATOM 4982 O O . PRO C 1 185 ? 125.991 81.645 126.001 1.00 39.55 185 PRO C O 1
ATOM 4986 N N . LEU C 1 186 ? 127.495 82.898 124.922 1.00 36.89 186 LEU C N 1
ATOM 4987 C CA . LEU C 1 186 ? 128.570 82.539 125.826 1.00 39.88 186 LEU C CA 1
ATOM 4988 C C . LEU C 1 186 ? 128.370 83.220 127.172 1.00 41.38 186 LEU C C 1
ATOM 4989 O O . LEU C 1 186 ? 128.560 82.604 128.213 1.00 50.73 186 LEU C O 1
ATOM 4994 N N . GLY C 1 187 ? 127.990 84.495 127.137 1.00 36.03 187 GLY C N 1
ATOM 4995 C CA . GLY C 1 187 ? 127.684 85.228 128.341 1.00 32.45 187 GLY C CA 1
ATOM 4996 C C . GLY C 1 187 ? 126.513 84.581 129.055 1.00 32.52 187 GLY C C 1
ATOM 4997 O O . GLY C 1 187 ? 126.540 84.408 130.259 1.00 43.11 187 GLY C O 1
ATOM 4998 N N . TYR C 1 188 ? 125.537 84.104 128.307 1.00 32.44 188 TYR C N 1
ATOM 4999 C CA . TYR C 1 188 ? 124.398 83.483 128.944 1.00 35.85 188 TYR C CA 1
ATOM 5000 C C . TYR C 1 188 ? 124.848 82.200 129.637 1.00 37.42 188 TYR C C 1
ATOM 5001 O O . TYR C 1 188 ? 124.290 81.834 130.657 1.00 39.16 188 TYR C O 1
ATOM 5010 N N . ILE C 1 189 ? 125.821 81.498 129.093 1.00 43.41 189 ILE C N 1
ATOM 5011 C CA . ILE C 1 189 ? 126.166 80.242 129.719 1.00 52.71 189 ILE C CA 1
ATOM 5012 C C . ILE C 1 189 ? 127.062 80.513 130.916 1.00 49.48 189 ILE C C 1
ATOM 5013 O O . ILE C 1 189 ? 126.801 79.978 131.986 1.00 54.93 189 ILE C O 1
ATOM 5018 N N . PHE C 1 190 ? 128.135 81.274 130.701 1.00 45.49 190 PHE C N 1
ATOM 5019 C CA . PHE C 1 190 ? 129.197 81.405 131.688 1.00 47.64 190 PHE C CA 1
ATOM 5020 C C . PHE C 1 190 ? 128.847 82.512 132.669 1.00 50.19 190 PHE C C 1
ATOM 5021 O O . PHE C 1 190 ? 129.108 82.406 133.854 1.00 55.16 190 PHE C O 1
ATOM 5029 N N . GLY C 1 191 ? 128.234 83.571 132.154 1.00 56.95 191 GLY C N 1
ATOM 5030 C CA . GLY C 1 191 ? 127.751 84.644 132.993 1.00 54.43 191 GLY C CA 1
ATOM 5031 C C . GLY C 1 191 ? 126.625 84.158 133.891 1.00 52.75 191 GLY C C 1
ATOM 5032 O O . GLY C 1 191 ? 126.711 84.252 135.109 1.00 81.31 191 GLY C O 1
ATOM 5033 N N . TYR C 1 192 ? 125.577 83.634 133.277 1.00 50.87 192 TYR C N 1
ATOM 5034 C CA . TYR C 1 192 ? 124.264 83.605 133.892 1.00 46.38 192 TYR C CA 1
ATOM 5035 C C . TYR C 1 192 ? 123.954 82.215 134.421 1.00 50.02 192 TYR C C 1
ATOM 5036 O O . TYR C 1 192 ? 123.536 82.084 135.564 1.00 71.09 192 TYR C O 1
ATOM 5045 N N . MET C 1 193 ? 124.132 81.188 133.599 1.00 49.09 193 MET C N 1
ATOM 5046 C CA . MET C 1 193 ? 123.848 79.846 134.060 1.00 58.12 193 MET C CA 1
ATOM 5047 C C . MET C 1 193 ? 124.942 79.334 134.997 1.00 62.27 193 MET C C 1
ATOM 5048 O O . MET C 1 193 ? 124.642 78.595 135.932 1.00 80.71 193 MET C O 1
ATOM 5053 N N . MET C 1 194 ? 126.191 79.740 134.773 1.00 71.33 194 MET C N 1
ATOM 5054 C CA . MET C 1 194 ? 127.316 79.199 135.527 1.00 82.02 194 MET C CA 1
ATOM 5055 C C . MET C 1 194 ? 127.821 80.170 136.590 1.00 88.28 194 MET C C 1
ATOM 5056 O O . MET C 1 194 ? 128.438 79.745 137.563 1.00 101.43 194 MET C O 1
ATOM 5061 N N . GLY C 1 195 ? 127.607 81.470 136.378 1.00 87.84 195 GLY C N 1
ATOM 5062 C CA . GLY C 1 195 ? 128.077 82.476 137.315 1.00 87.37 195 GLY C CA 1
ATOM 5063 C C . GLY C 1 195 ? 129.599 82.646 137.306 1.00 84.00 195 GLY C C 1
ATOM 5064 O O . GLY C 1 195 ? 130.152 83.303 138.184 1.00 110.00 195 GLY C O 1
ATOM 5065 N N . SER C 1 196 ? 130.277 82.094 136.298 1.00 72.04 196 SER C N 1
ATOM 5066 C CA . SER C 1 196 ? 131.729 82.133 136.243 1.00 71.43 196 SER C CA 1
ATOM 5067 C C . SER C 1 196 ? 132.250 83.494 135.771 1.00 63.60 196 SER C C 1
ATOM 5068 O O . SER C 1 196 ? 133.447 83.740 135.804 1.00 71.79 196 SER C O 1
ATOM 5071 N N . VAL C 1 197 ? 131.372 84.366 135.283 1.00 61.68 197 VAL C N 1
ATOM 5072 C CA . VAL C 1 197 ? 131.786 85.685 134.836 1.00 56.47 197 VAL C CA 1
ATOM 5073 C C . VAL C 1 197 ? 130.821 86.684 135.455 1.00 57.53 197 VAL C C 1
ATOM 5074 O O . VAL C 1 197 ? 129.618 86.440 135.518 1.00 60.97 197 VAL C O 1
ATOM 5078 N N . ASP C 1 198 ? 131.378 87.761 136.005 1.00 64.63 198 ASP C N 1
ATOM 5079 C CA . ASP C 1 198 ? 130.588 88.786 136.664 1.00 68.62 198 ASP C CA 1
ATOM 5080 C C . ASP C 1 198 ? 129.917 89.650 135.595 1.00 67.74 198 ASP C C 1
ATOM 5081 O O . ASP C 1 198 ? 130.379 89.721 134.456 1.00 65.09 198 ASP C O 1
ATOM 5086 N N . SER C 1 199 ? 128.841 90.341 135.983 1.00 64.79 199 SER C N 1
ATOM 5087 C CA . SER C 1 199 ? 128.125 91.197 135.057 1.00 67.65 199 SER C CA 1
ATOM 5088 C C . SER C 1 199 ? 129.006 92.362 134.599 1.00 59.90 199 SER C C 1
ATOM 5089 O O . SER C 1 199 ? 128.807 92.892 133.508 1.00 64.77 199 SER C O 1
ATOM 5092 N N . GLY C 1 200 ? 129.962 92.781 135.427 1.00 46.47 200 GLY C N 1
ATOM 5093 C CA . GLY C 1 200 ? 130.739 93.955 135.090 1.00 48.20 200 GLY C CA 1
ATOM 5094 C C . GLY C 1 200 ? 131.695 93.656 133.949 1.00 50.10 200 GLY C C 1
ATOM 5095 O O . GLY C 1 200 ? 131.836 94.459 133.032 1.00 56.58 200 GLY C O 1
ATOM 5096 N N . SER C 1 201 ? 132.307 92.471 134.012 1.00 48.41 201 SER C N 1
ATOM 5097 C CA . SER C 1 201 ? 133.096 91.948 132.915 1.00 44.58 201 SER C CA 1
ATOM 5098 C C . SER C 1 201 ? 132.250 91.780 131.666 1.00 42.70 201 SER C C 1
ATOM 5099 O O . SER C 1 201 ? 132.669 92.152 130.575 1.00 45.38 201 SER C O 1
ATOM 5102 N N . LEU C 1 202 ? 131.051 91.240 131.854 1.00 37.56 202 LEU C N 1
ATOM 5103 C CA . LEU C 1 202 ? 130.165 91.047 130.738 1.00 34.02 202 LEU C CA 1
ATOM 5104 C C . LEU C 1 202 ? 129.812 92.383 130.128 1.00 29.62 202 LEU C C 1
ATOM 5105 O O . LEU C 1 202 ? 129.781 92.507 128.918 1.00 36.24 202 LEU C O 1
ATOM 5110 N N . ASN C 1 203 ? 129.561 93.377 130.952 1.00 29.08 203 ASN C N 1
ATOM 5111 C CA . ASN C 1 203 ? 129.121 94.634 130.413 1.00 28.63 203 ASN C CA 1
ATOM 5112 C C . ASN C 1 203 ? 130.254 95.262 129.610 1.00 26.84 203 ASN C C 1
ATOM 5113 O O . ASN C 1 203 ? 129.982 95.933 128.612 1.00 25.50 203 ASN C O 1
ATOM 5118 N N . ILE C 1 204 ? 131.507 95.093 130.047 1.00 26.59 204 ILE C N 1
ATOM 5119 C CA . ILE C 1 204 ? 132.616 95.680 129.307 1.00 32.25 204 ILE C CA 1
ATOM 5120 C C . ILE C 1 204 ? 132.688 94.991 127.942 1.00 29.09 204 ILE C C 1
ATOM 5121 O O . ILE C 1 204 ? 132.725 95.656 126.906 1.00 30.51 204 ILE C O 1
ATOM 5126 N N . ILE C 1 205 ? 132.661 93.663 127.960 1.00 26.45 205 ILE C N 1
ATOM 5127 C CA . ILE C 1 205 ? 132.769 92.877 126.757 1.00 28.69 205 ILE C CA 1
ATOM 5128 C C . ILE C 1 205 ? 131.642 93.244 125.810 1.00 24.23 205 ILE C C 1
ATOM 5129 O O . ILE C 1 205 ? 131.902 93.604 124.683 1.00 26.17 205 ILE C O 1
ATOM 5134 N N . TYR C 1 206 ? 130.407 93.129 126.248 1.00 21.26 206 TYR C N 1
ATOM 5135 C CA . TYR C 1 206 ? 129.292 93.507 125.399 1.00 20.24 206 TYR C CA 1
ATOM 5136 C C . TYR C 1 206 ? 129.460 94.925 124.881 1.00 19.38 206 TYR C C 1
ATOM 5137 O O . TYR C 1 206 ? 129.205 95.157 123.712 1.00 21.69 206 TYR C O 1
ATOM 5146 N N . ASN C 1 207 ? 129.893 95.860 125.709 1.00 20.08 207 ASN C N 1
ATOM 5147 C CA . ASN C 1 207 ? 129.998 97.228 125.254 1.00 20.85 207 ASN C CA 1
ATOM 5148 C C . ASN C 1 207 ? 131.036 97.340 124.136 1.00 21.80 207 ASN C C 1
ATOM 5149 O O . ASN C 1 207 ? 130.873 98.086 123.174 1.00 22.97 207 ASN C O 1
ATOM 5154 N N . LEU C 1 208 ? 132.157 96.663 124.300 1.00 24.53 208 LEU C N 1
ATOM 5155 C CA . LEU C 1 208 ? 133.228 96.811 123.339 1.00 26.34 208 LEU C CA 1
ATOM 5156 C C . LEU C 1 208 ? 132.876 96.051 122.074 1.00 25.11 208 LEU C C 1
ATOM 5157 O O . LEU C 1 208 ? 133.081 96.546 120.977 1.00 34.33 208 LEU C O 1
ATOM 5162 N N . ALA C 1 209 ? 132.283 94.885 122.208 1.00 26.66 209 ALA C N 1
ATOM 5163 C CA . ALA C 1 209 ? 131.844 94.099 121.072 1.00 25.30 209 ALA C CA 1
ATOM 5164 C C . ALA C 1 209 ? 130.865 94.843 120.170 1.00 28.08 209 ALA C C 1
ATOM 5165 O O . ALA C 1 209 ? 130.736 94.458 119.014 1.00 29.99 209 ALA C O 1
ATOM 5167 N N . ASP C 1 210 ? 130.173 95.886 120.641 1.00 29.19 210 ASP C N 1
ATOM 5168 C CA . ASP C 1 210 ? 129.278 96.602 119.742 1.00 34.08 210 ASP C CA 1
ATOM 5169 C C . ASP C 1 210 ? 130.020 97.325 118.612 1.00 30.11 210 ASP C C 1
ATOM 5170 O O . ASP C 1 210 ? 129.439 97.619 117.580 1.00 30.86 210 ASP C O 1
ATOM 5175 N N . PHE C 1 211 ? 131.300 97.609 118.766 1.00 28.85 211 PHE C N 1
ATOM 5176 C CA . PHE C 1 211 ? 132.064 98.117 117.647 1.00 30.25 211 PHE C CA 1
ATOM 5177 C C . PHE C 1 211 ? 132.038 97.115 116.506 1.00 30.21 211 PHE C C 1
ATOM 5178 O O . PHE C 1 211 ? 131.825 97.488 115.370 1.00 37.53 211 PHE C O 1
ATOM 5186 N N . VAL C 1 212 ? 132.170 95.836 116.810 1.00 32.61 212 VAL C N 1
ATOM 5187 C CA . VAL C 1 212 ? 132.123 94.850 115.756 1.00 33.49 212 VAL C CA 1
ATOM 5188 C C . VAL C 1 212 ? 130.705 94.426 115.405 1.00 26.65 212 VAL C C 1
ATOM 5189 O O . VAL C 1 212 ? 130.347 94.275 114.252 1.00 31.21 212 VAL C O 1
ATOM 5193 N N . ASN C 1 213 ? 129.925 94.109 116.405 1.00 25.32 213 ASN C N 1
ATOM 5194 C CA . ASN C 1 213 ? 128.704 93.381 116.176 1.00 23.57 213 ASN C CA 1
ATOM 5195 C C . ASN C 1 213 ? 127.615 94.303 115.653 1.00 26.67 213 ASN C C 1
ATOM 5196 O O . ASN C 1 213 ? 126.578 93.807 115.226 1.00 35.27 213 ASN C O 1
ATOM 5201 N N . LYS C 1 214 ? 127.809 95.615 115.703 1.00 23.55 214 LYS C N 1
ATOM 5202 C CA . LYS C 1 214 ? 126.818 96.491 115.130 1.00 24.57 214 LYS C CA 1
ATOM 5203 C C . LYS C 1 214 ? 127.469 97.485 114.188 1.00 27.78 214 LYS C C 1
ATOM 5204 O O . LYS C 1 214 ? 127.058 97.585 113.039 1.00 36.14 214 LYS C O 1
ATOM 5210 N N . ILE C 1 215 ? 128.489 98.211 114.635 1.00 26.25 215 ILE C N 1
ATOM 5211 C CA . ILE C 1 215 ? 129.036 99.239 113.776 1.00 27.39 215 ILE C CA 1
ATOM 5212 C C . ILE C 1 215 ? 129.734 98.619 112.570 1.00 21.42 215 ILE C C 1
ATOM 5213 O O . ILE C 1 215 ? 129.425 98.980 111.450 1.00 19.03 215 ILE C O 1
ATOM 5218 N N . LEU C 1 216 ? 130.662 97.703 112.787 1.00 20.41 216 LEU C N 1
ATOM 5219 C CA . LEU C 1 216 ? 131.350 97.111 111.663 1.00 22.57 216 LEU C CA 1
ATOM 5220 C C . LEU C 1 216 ? 130.355 96.368 110.772 1.00 22.54 216 LEU C C 1
ATOM 5221 O O . LEU C 1 216 ? 130.469 96.341 109.552 1.00 24.92 216 LEU C O 1
ATOM 5226 N N . PHE C 1 217 ? 129.322 95.806 111.343 1.00 21.30 217 PHE C N 1
ATOM 5227 C CA . PHE C 1 217 ? 128.305 95.234 110.494 1.00 23.47 217 PHE C CA 1
ATOM 5228 C C . PHE C 1 217 ? 127.728 96.281 109.527 1.00 20.58 217 PHE C C 1
ATOM 5229 O O . PHE C 1 217 ? 127.567 96.055 108.314 1.00 20.21 217 PHE C O 1
ATOM 5237 N N . GLY C 1 218 ? 127.364 97.425 110.072 1.00 17.18 218 GLY C N 1
ATOM 5238 C CA . GLY C 1 218 ? 126.830 98.500 109.248 1.00 15.72 218 GLY C CA 1
ATOM 5239 C C . GLY C 1 218 ? 127.828 99.037 108.247 1.00 14.08 218 GLY C C 1
ATOM 5240 O O . GLY C 1 218 ? 127.479 99.248 107.115 1.00 15.70 218 GLY C O 1
ATOM 5241 N N . LEU C 1 219 ? 129.083 99.188 108.624 1.00 15.36 219 LEU C N 1
ATOM 5242 C CA . LEU C 1 219 ? 130.102 99.681 107.716 1.00 16.16 219 LEU C CA 1
ATOM 5243 C C . LEU C 1 219 ? 130.390 98.693 106.614 1.00 17.15 219 LEU C C 1
ATOM 5244 O O . LEU C 1 219 ? 130.603 99.132 105.519 1.00 21.33 219 LEU C O 1
ATOM 5249 N N . ILE C 1 220 ? 130.262 97.395 106.824 1.00 18.84 220 ILE C N 1
ATOM 5250 C CA . ILE C 1 220 ? 130.447 96.487 105.711 1.00 19.73 220 ILE C CA 1
ATOM 5251 C C . ILE C 1 220 ? 129.350 96.682 104.686 1.00 17.87 220 ILE C C 1
ATOM 5252 O O . ILE C 1 220 ? 129.603 96.598 103.496 1.00 20.25 220 ILE C O 1
ATOM 5257 N N . ILE C 1 221 ? 128.151 96.968 105.149 1.00 19.42 221 ILE C N 1
ATOM 5258 C CA . ILE C 1 221 ? 126.990 97.135 104.289 1.00 20.54 221 ILE C CA 1
ATOM 5259 C C . ILE C 1 221 ? 127.138 98.426 103.525 1.00 19.74 221 ILE C C 1
ATOM 5260 O O . ILE C 1 221 ? 126.893 98.429 102.331 1.00 22.53 221 ILE C O 1
ATOM 5265 N N . TRP C 1 222 ? 127.633 99.484 104.187 1.00 20.14 222 TRP C N 1
ATOM 5266 C CA . TRP C 1 222 ? 127.895 100.756 103.524 1.00 19.11 222 TRP C CA 1
ATOM 5267 C C . TRP C 1 222 ? 128.982 100.615 102.468 1.00 17.34 222 TRP C C 1
ATOM 5268 O O . TRP C 1 222 ? 128.933 101.181 101.421 1.00 19.20 222 TRP C O 1
ATOM 5279 N N . ASN C 1 223 ? 129.976 99.843 102.743 1.00 17.90 223 ASN C N 1
ATOM 5280 C CA . ASN C 1 223 ? 131.027 99.661 101.805 1.00 22.26 223 ASN C CA 1
ATOM 5281 C C . ASN C 1 223 ? 130.530 99.045 100.504 1.00 25.02 223 ASN C C 1
ATOM 5282 O O . ASN C 1 223 ? 131.045 99.377 99.451 1.00 26.19 223 ASN C O 1
ATOM 5287 N N . VAL C 1 224 ? 129.577 98.118 100.562 1.00 27.57 224 VAL C N 1
ATOM 5288 C CA . VAL C 1 224 ? 129.117 97.484 99.345 1.00 26.50 224 VAL C CA 1
ATOM 5289 C C . VAL C 1 224 ? 128.088 98.413 98.720 1.00 26.05 224 VAL C C 1
ATOM 5290 O O . VAL C 1 224 ? 128.097 98.584 97.510 1.00 29.98 224 VAL C O 1
ATOM 5294 N N . ALA C 1 225 ? 127.299 99.122 99.525 1.00 21.33 225 ALA C N 1
ATOM 5295 C CA . ALA C 1 225 ? 126.381 100.077 98.936 1.00 22.22 225 ALA C CA 1
ATOM 5296 C C . ALA C 1 225 ? 127.117 101.104 98.080 1.00 24.86 225 ALA C C 1
ATOM 5297 O O . ALA C 1 225 ? 126.655 101.523 97.045 1.00 34.00 225 ALA C O 1
ATOM 5299 N N . VAL C 1 226 ? 128.282 101.514 98.503 1.00 31.90 226 VAL C N 1
ATOM 5300 C CA . VAL C 1 226 ? 129.005 102.605 97.888 1.00 34.96 226 VAL C CA 1
ATOM 5301 C C . VAL C 1 226 ? 129.781 102.116 96.678 1.00 34.25 226 VAL C C 1
ATOM 5302 O O . VAL C 1 226 ? 130.032 102.886 95.773 1.00 42.31 226 VAL C O 1
ATOM 5306 N N . ARG C 1 227 ? 130.189 100.856 96.686 1.00 43.61 227 ARG C N 1
ATOM 5307 C CA . ARG C 1 227 ? 130.872 100.270 95.548 1.00 54.15 227 ARG C CA 1
ATOM 5308 C C . ARG C 1 227 ? 129.855 99.917 94.471 1.00 65.45 227 ARG C C 1
ATOM 5309 O O . ARG C 1 227 ? 130.228 99.788 93.310 1.00 83.51 227 ARG C O 1
ATOM 5317 N N . GLU C 1 228 ? 128.580 99.764 94.863 1.00 66.22 228 GLU C N 1
ATOM 5318 C CA . GLU C 1 228 ? 127.506 99.405 93.949 1.00 64.19 228 GLU C CA 1
ATOM 5319 C C . GLU C 1 228 ? 126.773 100.662 93.494 1.00 67.35 228 GLU C C 1
ATOM 5320 O O . GLU C 1 228 ? 126.030 100.631 92.518 1.00 85.92 228 GLU C O 1
ATOM 5326 N N . SER C 1 229 ? 126.968 101.761 94.212 1.00 63.22 229 SER C N 1
ATOM 5327 C CA . SER C 1 229 ? 126.320 103.014 93.889 1.00 65.54 229 SER C CA 1
ATOM 5328 C C . SER C 1 229 ? 127.153 103.738 92.843 1.00 85.34 229 SER C C 1
ATOM 5329 O O . SER C 1 229 ? 126.788 104.826 92.407 1.00 108.31 229 SER C O 1
ATOM 5332 N N . SER C 1 230 ? 128.298 103.144 92.484 1.00 106.66 230 SER C N 1
ATOM 5333 C CA . SER C 1 230 ? 129.212 103.725 91.515 1.00 126.06 230 SER C CA 1
ATOM 5334 C C . SER C 1 230 ? 128.739 103.395 90.091 1.00 139.02 230 SER C C 1
ATOM 5335 O O . SER C 1 230 ? 128.330 104.345 89.381 1.00 151.04 230 SER C O 1
ATOM 5338 N N . MET D 1 1 ? 126.185 125.637 137.951 1.00 79.63 1 MET D N 1
ATOM 5339 C CA . MET D 1 1 ? 126.366 126.925 137.229 1.00 76.22 1 MET D CA 1
ATOM 5340 C C . MET D 1 1 ? 127.833 127.361 137.254 1.00 62.57 1 MET D C 1
ATOM 5341 O O . MET D 1 1 ? 128.570 127.167 138.220 1.00 73.65 1 MET D O 1
ATOM 5346 N N . LEU D 1 2 ? 128.242 127.962 136.156 1.00 50.57 2 LEU D N 1
ATOM 5347 C CA . LEU D 1 2 ? 129.602 128.400 135.964 1.00 48.09 2 LEU D CA 1
ATOM 5348 C C . LEU D 1 2 ? 129.854 129.603 136.861 1.00 48.37 2 LEU D C 1
ATOM 5349 O O . LEU D 1 2 ? 129.080 130.546 136.833 1.00 62.87 2 LEU D O 1
ATOM 5354 N N . GLN D 1 3 ? 130.930 129.554 137.644 1.00 65.09 3 GLN D N 1
ATOM 5355 C CA . GLN D 1 3 ? 131.167 130.505 138.717 1.00 70.33 3 GLN D CA 1
ATOM 5356 C C . GLN D 1 3 ? 132.066 131.601 138.187 1.00 70.82 3 GLN D C 1
ATOM 5357 O O . GLN D 1 3 ? 132.550 131.504 137.060 1.00 67.78 3 GLN D O 1
ATOM 5363 N N . ALA D 1 4 ? 132.271 132.628 139.031 1.00 95.96 4 ALA D N 1
ATOM 5364 C CA . ALA D 1 4 ? 133.046 133.805 138.673 1.00 114.36 4 ALA D CA 1
ATOM 5365 C C . ALA D 1 4 ? 134.535 133.508 138.825 1.00 104.21 4 ALA D C 1
ATOM 5366 O O . ALA D 1 4 ? 134.959 132.923 139.826 1.00 97.66 4 ALA D O 1
ATOM 5368 N N . GLY D 1 5 ? 135.303 133.907 137.801 1.00 80.59 5 GLY D N 1
ATOM 5369 C CA . GLY D 1 5 ? 136.747 133.749 137.809 1.00 73.48 5 GLY D CA 1
ATOM 5370 C C . GLY D 1 5 ? 137.174 132.353 137.364 1.00 65.05 5 GLY D C 1
ATOM 5371 O O . GLY D 1 5 ? 138.371 132.058 137.350 1.00 74.44 5 GLY D O 1
ATOM 5372 N N . ASP D 1 6 ? 136.203 131.522 136.969 1.00 47.44 6 ASP D N 1
ATOM 5373 C CA . ASP D 1 6 ? 136.501 130.180 136.516 1.00 45.98 6 ASP D CA 1
ATOM 5374 C C . ASP D 1 6 ? 136.801 130.195 135.013 1.00 44.51 6 ASP D C 1
ATOM 5375 O O . ASP D 1 6 ? 135.901 129.993 134.193 1.00 49.29 6 ASP D O 1
ATOM 5380 N N . PHE D 1 7 ? 138.072 130.398 134.658 1.00 36.62 7 PHE D N 1
ATOM 5381 C CA . PHE D 1 7 ? 138.454 130.385 133.262 1.00 36.38 7 PHE D CA 1
ATOM 5382 C C . PHE D 1 7 ? 138.401 128.966 132.695 1.00 32.65 7 PHE D C 1
ATOM 5383 O O . PHE D 1 7 ? 138.072 128.773 131.523 1.00 34.66 7 PHE D O 1
ATOM 5391 N N . VAL D 1 8 ? 138.641 127.962 133.521 1.00 28.53 8 VAL D N 1
ATOM 5392 C CA . VAL D 1 8 ? 138.574 126.619 133.006 1.00 29.57 8 VAL D CA 1
ATOM 5393 C C . VAL D 1 8 ? 137.131 126.344 132.573 1.00 32.19 8 VAL D C 1
ATOM 5394 O O . VAL D 1 8 ? 136.879 125.780 131.499 1.00 33.77 8 VAL D O 1
ATOM 5398 N N . GLY D 1 9 ? 136.182 126.794 133.372 1.00 26.67 9 GLY D N 1
ATOM 5399 C CA . GLY D 1 9 ? 134.808 126.525 133.047 1.00 25.24 9 GLY D CA 1
ATOM 5400 C C . GLY D 1 9 ? 134.357 127.380 131.884 1.00 26.22 9 GLY D C 1
ATOM 5401 O O . GLY D 1 9 ? 133.452 126.982 131.146 1.00 29.85 9 GLY D O 1
ATOM 5402 N N . VAL D 1 10 ? 134.967 128.558 131.742 1.00 26.52 10 VAL D N 1
ATOM 5403 C CA . VAL D 1 10 ? 134.599 129.423 130.634 1.00 28.10 10 VAL D CA 1
ATOM 5404 C C . VAL D 1 10 ? 135.052 128.778 129.332 1.00 24.93 10 VAL D C 1
ATOM 5405 O O . VAL D 1 10 ? 134.229 128.657 128.431 1.00 25.30 10 VAL D O 1
ATOM 5409 N N . SER D 1 11 ? 136.296 128.269 129.333 1.00 20.08 11 SER D N 1
ATOM 5410 C CA . SER D 1 11 ? 136.870 127.536 128.220 1.00 18.84 11 SER D CA 1
ATOM 5411 C C . SER D 1 11 ? 136.030 126.308 127.862 1.00 17.01 11 SER D C 1
ATOM 5412 O O . SER D 1 11 ? 135.882 126.006 126.699 1.00 17.95 11 SER D O 1
ATOM 5415 N N . PHE D 1 12 ? 135.511 125.575 128.837 1.00 15.67 12 PHE D N 1
ATOM 5416 C CA . PHE D 1 12 ? 134.644 124.476 128.512 1.00 16.74 12 PHE D CA 1
ATOM 5417 C C . PHE D 1 12 ? 133.361 124.968 127.818 1.00 18.44 12 PHE D C 1
ATOM 5418 O O . PHE D 1 12 ? 132.794 124.279 126.967 1.00 19.57 12 PHE D O 1
ATOM 5426 N N . TRP D 1 13 ? 132.847 126.125 128.217 1.00 19.68 13 TRP D N 1
ATOM 5427 C CA . TRP D 1 13 ? 131.606 126.623 127.655 1.00 21.58 13 TRP D CA 1
ATOM 5428 C C . TRP D 1 13 ? 131.871 127.082 126.218 1.00 22.94 13 TRP D C 1
ATOM 5429 O O . TRP D 1 13 ? 131.092 126.792 125.298 1.00 24.11 13 TRP D O 1
ATOM 5440 N N . LEU D 1 14 ? 132.981 127.781 126.035 1.00 17.88 14 LEU D N 1
ATOM 5441 C CA . LEU D 1 14 ? 133.276 128.283 124.730 1.00 19.88 14 LEU D CA 1
ATOM 5442 C C . LEU D 1 14 ? 133.388 127.136 123.732 1.00 18.56 14 LEU D C 1
ATOM 5443 O O . LEU D 1 14 ? 132.736 127.115 122.696 1.00 17.85 14 LEU D O 1
ATOM 5448 N N . VAL D 1 15 ? 134.230 126.167 124.063 1.00 18.08 15 VAL D N 1
ATOM 5449 C CA . VAL D 1 15 ? 134.499 125.079 123.169 1.00 17.19 15 VAL D CA 1
ATOM 5450 C C . VAL D 1 15 ? 133.245 124.241 123.016 1.00 14.54 15 VAL D C 1
ATOM 5451 O O . VAL D 1 15 ? 132.982 123.735 121.959 1.00 14.46 15 VAL D O 1
ATOM 5455 N N . SER D 1 16 ? 132.442 124.096 124.042 1.00 15.24 16 SER D N 1
ATOM 5456 C CA . SER D 1 16 ? 131.291 123.242 123.840 1.00 16.43 16 SER D CA 1
ATOM 5457 C C . SER D 1 16 ? 130.364 123.841 122.778 1.00 16.56 16 SER D C 1
ATOM 5458 O O . SER D 1 16 ? 129.806 123.088 121.982 1.00 17.72 16 SER D O 1
ATOM 5461 N N A VAL D 1 17 ? 130.207 125.166 122.755 0.50 15.99 17 VAL D N 1
ATOM 5462 N N B VAL D 1 17 ? 130.210 125.165 122.754 0.50 16.22 17 VAL D N 1
ATOM 5463 C CA A VAL D 1 17 ? 129.252 125.765 121.842 0.50 17.81 17 VAL D CA 1
ATOM 5464 C CA B VAL D 1 17 ? 129.253 125.756 121.841 0.50 18.22 17 VAL D CA 1
ATOM 5465 C C A VAL D 1 17 ? 129.895 125.884 120.456 0.50 16.79 17 VAL D C 1
ATOM 5466 C C B VAL D 1 17 ? 129.895 125.886 120.456 0.50 17.00 17 VAL D C 1
ATOM 5467 O O A VAL D 1 17 ? 129.261 125.586 119.448 0.50 18.08 17 VAL D O 1
ATOM 5468 O O B VAL D 1 17 ? 129.259 125.589 119.447 0.50 18.29 17 VAL D O 1
ATOM 5475 N N . ALA D 1 18 ? 131.178 126.202 120.400 1.00 15.87 18 ALA D N 1
ATOM 5476 C CA . ALA D 1 18 ? 131.875 126.198 119.130 1.00 16.20 18 ALA D CA 1
ATOM 5477 C C . ALA D 1 18 ? 131.673 124.873 118.404 1.00 16.76 18 ALA D C 1
ATOM 5478 O O . ALA D 1 18 ? 131.427 124.868 117.200 1.00 18.11 18 ALA D O 1
ATOM 5480 N N . MET D 1 19 ? 131.815 123.764 119.124 1.00 16.33 19 MET D N 1
ATOM 5481 C CA . MET D 1 19 ? 131.730 122.449 118.536 1.00 16.08 19 MET D CA 1
ATOM 5482 C C . MET D 1 19 ? 130.329 122.130 118.071 1.00 14.93 19 MET D C 1
ATOM 5483 O O . MET D 1 19 ? 130.178 121.450 117.066 1.00 14.96 19 MET D O 1
ATOM 5488 N N . VAL D 1 20 ? 129.307 122.655 118.729 1.00 15.30 20 VAL D N 1
ATOM 5489 C CA . VAL D 1 20 ? 127.973 122.447 118.178 1.00 16.79 20 VAL D CA 1
ATOM 5490 C C . VAL D 1 20 ? 127.845 123.231 116.874 1.00 16.07 20 VAL D C 1
ATOM 5491 O O . VAL D 1 20 ? 127.188 122.831 115.936 1.00 16.49 20 VAL D O 1
ATOM 5495 N N . ALA D 1 21 ? 128.403 124.426 116.862 1.00 16.04 21 ALA D N 1
ATOM 5496 C CA . ALA D 1 21 ? 128.296 125.249 115.687 1.00 16.41 21 ALA D CA 1
ATOM 5497 C C . ALA D 1 21 ? 128.992 124.547 114.535 1.00 15.84 21 ALA D C 1
ATOM 5498 O O . ALA D 1 21 ? 128.392 124.362 113.496 1.00 17.63 21 ALA D O 1
ATOM 5500 N N . ALA D 1 22 ? 130.238 124.121 114.755 1.00 16.60 22 ALA D N 1
ATOM 5501 C CA . ALA D 1 22 ? 131.023 123.391 113.759 1.00 16.45 22 ALA D CA 1
ATOM 5502 C C . ALA D 1 22 ? 130.300 122.171 113.190 1.00 14.16 22 ALA D C 1
ATOM 5503 O O . ALA D 1 22 ? 130.323 121.957 111.987 1.00 13.44 22 ALA D O 1
ATOM 5505 N N . THR D 1 23 ? 129.637 121.412 114.030 1.00 14.32 23 THR D N 1
ATOM 5506 C CA . THR D 1 23 ? 128.953 120.211 113.592 1.00 16.54 23 THR D CA 1
ATOM 5507 C C . THR D 1 23 ? 127.908 120.603 112.566 1.00 15.22 23 THR D C 1
ATOM 5508 O O . THR D 1 23 ? 127.764 119.983 111.526 1.00 16.59 23 THR D O 1
ATOM 5512 N N . VAL D 1 24 ? 127.102 121.574 112.917 1.00 14.64 24 VAL D N 1
ATOM 5513 C CA . VAL D 1 24 ? 125.996 121.915 112.058 1.00 15.47 24 VAL D CA 1
ATOM 5514 C C . VAL D 1 24 ? 126.584 122.471 110.759 1.00 13.34 24 VAL D C 1
ATOM 5515 O O . VAL D 1 24 ? 126.125 122.129 109.687 1.00 12.74 24 VAL D O 1
ATOM 5519 N N . PHE D 1 25 ? 127.635 123.264 110.863 1.00 11.28 25 PHE D N 1
ATOM 5520 C CA . PHE D 1 25 ? 128.220 123.797 109.672 1.00 12.18 25 PHE D CA 1
ATOM 5521 C C . PHE D 1 25 ? 128.645 122.684 108.729 1.00 12.70 25 PHE D C 1
ATOM 5522 O O . PHE D 1 25 ? 128.294 122.730 107.576 1.00 13.44 25 PHE D O 1
ATOM 5530 N N . PHE D 1 26 ? 129.356 121.665 109.212 1.00 13.70 26 PHE D N 1
ATOM 5531 C CA . PHE D 1 26 ? 129.896 120.661 108.326 1.00 13.93 26 PHE D CA 1
ATOM 5532 C C . PHE D 1 26 ? 128.748 119.881 107.733 1.00 15.14 26 PHE D C 1
ATOM 5533 O O . PHE D 1 26 ? 128.794 119.569 106.559 1.00 18.69 26 PHE D O 1
ATOM 5541 N N . PHE D 1 27 ? 127.758 119.518 108.531 1.00 15.89 27 PHE D N 1
ATOM 5542 C CA . PHE D 1 27 ? 126.677 118.721 108.005 1.00 16.93 27 PHE D CA 1
ATOM 5543 C C . PHE D 1 27 ? 125.886 119.511 106.973 1.00 17.44 27 PHE D C 1
ATOM 5544 O O . PHE D 1 27 ? 125.523 118.978 105.920 1.00 19.22 27 PHE D O 1
ATOM 5552 N N . TYR D 1 28 ? 125.611 120.771 107.251 1.00 19.65 28 TYR D N 1
ATOM 5553 C CA . TYR D 1 28 ? 124.761 121.540 106.357 1.00 20.54 28 TYR D CA 1
ATOM 5554 C C . TYR D 1 28 ? 125.511 121.901 105.086 1.00 18.85 28 TYR D C 1
ATOM 5555 O O . TYR D 1 28 ? 124.944 121.900 104.014 1.00 21.19 28 TYR D O 1
ATOM 5564 N N . GLU D 1 29 ? 126.766 122.242 105.188 1.00 20.26 29 GLU D N 1
ATOM 5565 C CA . GLU D 1 29 ? 127.515 122.539 103.991 1.00 23.52 29 GLU D CA 1
ATOM 5566 C C . GLU D 1 29 ? 127.826 121.271 103.220 1.00 24.31 29 GLU D C 1
ATOM 5567 O O . GLU D 1 29 ? 128.017 121.325 102.008 1.00 26.33 29 GLU D O 1
ATOM 5573 N N . GLY D 1 30 ? 127.943 120.145 103.914 1.00 25.30 30 GLY D N 1
ATOM 5574 C CA . GLY D 1 30 ? 128.333 118.915 103.253 1.00 24.61 30 GLY D CA 1
ATOM 5575 C C . GLY D 1 30 ? 127.266 118.520 102.241 1.00 25.08 30 GLY D C 1
ATOM 5576 O O . GLY D 1 30 ? 127.552 117.860 101.250 1.00 29.08 30 GLY D O 1
ATOM 5577 N N . MET D 1 31 ? 126.051 119.017 102.451 1.00 24.03 31 MET D N 1
ATOM 5578 C CA . MET D 1 31 ? 124.980 118.820 101.501 1.00 28.49 31 MET D CA 1
ATOM 5579 C C . MET D 1 31 ? 125.166 119.589 100.191 1.00 30.64 31 MET D C 1
ATOM 5580 O O . MET D 1 31 ? 124.447 119.346 99.244 1.00 44.66 31 MET D O 1
ATOM 5585 N N . SER D 1 32 ? 126.171 120.429 100.070 1.00 32.98 32 SER D N 1
ATOM 5586 C CA . SER D 1 32 ? 126.298 121.276 98.914 1.00 33.89 32 SER D CA 1
ATOM 5587 C C . SER D 1 32 ? 127.701 121.251 98.318 1.00 31.20 32 SER D C 1
ATOM 5588 O O . SER D 1 32 ? 128.075 122.196 97.640 1.00 43.89 32 SER D O 1
ATOM 5591 N N . VAL D 1 33 ? 128.517 120.244 98.616 1.00 33.70 33 VAL D N 1
ATOM 5592 C CA . VAL D 1 33 ? 129.789 120.038 97.921 1.00 31.01 33 VAL D CA 1
ATOM 5593 C C . VAL D 1 33 ? 129.585 118.947 96.876 1.00 29.18 33 VAL D C 1
ATOM 5594 O O . VAL D 1 33 ? 128.659 118.152 96.962 1.00 34.84 33 VAL D O 1
ATOM 5598 N N . LYS D 1 34 ? 130.498 118.824 95.940 1.00 28.25 34 LYS D N 1
ATOM 5599 C CA . LYS D 1 34 ? 130.379 117.742 94.994 1.00 32.30 34 LYS D CA 1
ATOM 5600 C C . LYS D 1 34 ? 130.305 116.420 95.746 1.00 31.87 34 LYS D C 1
ATOM 5601 O O . LYS D 1 34 ? 130.912 116.270 96.790 1.00 39.75 34 LYS D O 1
ATOM 5607 N N . LYS D 1 35 ? 129.631 115.431 95.178 1.00 35.35 35 LYS D N 1
ATOM 5608 C CA . LYS D 1 35 ? 129.515 114.129 95.799 1.00 38.57 35 LYS D CA 1
ATOM 5609 C C . LYS D 1 35 ? 130.881 113.568 96.207 1.00 32.60 35 LYS D C 1
ATOM 5610 O O . LYS D 1 35 ? 131.013 113.017 97.286 1.00 40.76 35 LYS D O 1
ATOM 5613 N N . GLU D 1 36 ? 131.913 113.710 95.397 1.00 33.02 36 GLU D N 1
ATOM 5614 C CA . GLU D 1 36 ? 133.233 113.215 95.772 1.00 39.30 36 GLU D CA 1
ATOM 5615 C C . GLU D 1 36 ? 133.662 113.683 97.170 1.00 33.47 36 GLU D C 1
ATOM 5616 O O . GLU D 1 36 ? 134.431 112.994 97.834 1.00 33.82 36 GLU D O 1
ATOM 5622 N N . TRP D 1 37 ? 133.181 114.860 97.596 1.00 27.24 37 TRP D N 1
ATOM 5623 C CA . TRP D 1 37 ? 133.666 115.513 98.778 1.00 20.77 37 TRP D CA 1
ATOM 5624 C C . TRP D 1 37 ? 132.728 115.290 99.944 1.00 19.96 37 TRP D C 1
ATOM 5625 O O . TRP D 1 37 ? 133.029 115.694 101.057 1.00 20.75 37 TRP D O 1
ATOM 5636 N N . LYS D 1 38 ? 131.616 114.602 99.731 1.00 21.62 38 LYS D N 1
ATOM 5637 C CA . LYS D 1 38 ? 130.604 114.549 100.769 1.00 22.53 38 LYS D CA 1
ATOM 5638 C C . LYS D 1 38 ? 131.120 113.754 101.983 1.00 19.52 38 LYS D C 1
ATOM 5639 O O . LYS D 1 38 ? 130.971 114.187 103.127 1.00 19.10 38 LYS D O 1
ATOM 5645 N N . LEU D 1 39 ? 131.802 112.641 101.761 1.00 16.47 39 LEU D N 1
ATOM 5646 C CA . LEU D 1 39 ? 132.324 111.856 102.861 1.00 16.07 39 LEU D CA 1
ATOM 5647 C C . LEU D 1 39 ? 133.279 112.672 103.742 1.00 17.92 39 LEU D C 1
ATOM 5648 O O . LEU D 1 39 ? 133.180 112.576 104.960 1.00 21.63 39 LEU D O 1
ATOM 5653 N N . SER D 1 40 ? 134.227 113.425 103.172 1.00 16.23 40 SER D N 1
ATOM 5654 C CA . SER D 1 40 ? 135.073 114.330 103.932 1.00 16.40 40 SER D CA 1
ATOM 5655 C C . SER D 1 40 ? 134.295 115.148 104.958 1.00 15.21 40 SER D C 1
ATOM 5656 O O . SER D 1 40 ? 134.719 115.300 106.091 1.00 13.64 40 SER D O 1
ATOM 5659 N N . MET D 1 41 ? 133.267 115.817 104.458 1.00 15.30 41 MET D N 1
ATOM 5660 C CA . MET D 1 41 ? 132.468 116.720 105.242 1.00 17.66 41 MET D CA 1
ATOM 5661 C C . MET D 1 41 ? 131.780 115.942 106.321 1.00 17.13 41 MET D C 1
ATOM 5662 O O . MET D 1 41 ? 131.683 116.447 107.417 1.00 21.50 41 MET D O 1
ATOM 5667 N N . THR D 1 42 ? 131.393 114.707 106.011 1.00 17.33 42 THR D N 1
ATOM 5668 C CA . THR D 1 42 ? 130.744 113.862 106.982 1.00 17.19 42 THR D CA 1
ATOM 5669 C C . THR D 1 42 ? 131.703 113.561 108.116 1.00 14.57 42 THR D C 1
ATOM 5670 O O . THR D 1 42 ? 131.305 113.677 109.266 1.00 14.63 42 THR D O 1
ATOM 5674 N N . ILE D 1 43 ? 132.918 113.152 107.788 1.00 13.77 43 ILE D N 1
ATOM 5675 C CA . ILE D 1 43 ? 133.847 112.831 108.829 1.00 15.87 43 ILE D CA 1
ATOM 5676 C C . ILE D 1 43 ? 134.076 114.049 109.712 1.00 16.08 43 ILE D C 1
ATOM 5677 O O . ILE D 1 43 ? 133.964 113.934 110.927 1.00 19.10 43 ILE D O 1
ATOM 5682 N N . ALA D 1 44 ? 134.221 115.236 109.139 1.00 14.64 44 ALA D N 1
ATOM 5683 C CA . ALA D 1 44 ? 134.453 116.445 109.917 1.00 12.05 44 ALA D CA 1
ATOM 5684 C C . ALA D 1 44 ? 133.301 116.719 110.866 1.00 11.58 44 ALA D C 1
ATOM 5685 O O . ALA D 1 44 ? 133.489 117.156 111.994 1.00 12.63 44 ALA D O 1
ATOM 5687 N N . GLY D 1 45 ? 132.094 116.584 110.371 1.00 10.49 45 GLY D N 1
ATOM 5688 C CA . GLY D 1 45 ? 130.967 116.774 111.234 1.00 10.45 45 GLY D CA 1
ATOM 5689 C C . GLY D 1 45 ? 130.958 115.745 112.359 1.00 11.74 45 GLY D C 1
ATOM 5690 O O . GLY D 1 45 ? 130.535 116.059 113.468 1.00 13.17 45 GLY D O 1
ATOM 5691 N N . LEU D 1 46 ? 131.338 114.503 112.070 1.00 12.82 46 LEU D N 1
ATOM 5692 C CA . LEU D 1 46 ? 131.321 113.501 113.106 1.00 14.08 46 LEU D CA 1
ATOM 5693 C C . LEU D 1 46 ? 132.316 113.857 114.196 1.00 12.11 46 LEU D C 1
ATOM 5694 O O . LEU D 1 46 ? 132.040 113.722 115.378 1.00 11.84 46 LEU D O 1
ATOM 5699 N N . VAL D 1 47 ? 133.503 114.223 113.793 1.00 12.62 47 VAL D N 1
ATOM 5700 C CA . VAL D 1 47 ? 134.500 114.620 114.749 1.00 13.13 47 VAL D CA 1
ATOM 5701 C C . VAL D 1 47 ? 133.946 115.699 115.646 1.00 13.08 47 VAL D C 1
ATOM 5702 O O . VAL D 1 47 ? 134.033 115.559 116.864 1.00 14.09 47 VAL D O 1
ATOM 5706 N N . THR D 1 48 ? 133.395 116.769 115.065 1.00 12.68 48 THR D N 1
ATOM 5707 C CA . THR D 1 48 ? 132.968 117.848 115.925 1.00 13.12 48 THR D CA 1
ATOM 5708 C C . THR D 1 48 ? 131.772 117.436 116.751 1.00 11.91 48 THR D C 1
ATOM 5709 O O . THR D 1 48 ? 131.630 117.968 117.824 1.00 12.86 48 THR D O 1
ATOM 5713 N N . LEU D 1 49 ? 130.945 116.520 116.262 1.00 12.39 49 LEU D N 1
ATOM 5714 C CA . LEU D 1 49 ? 129.788 116.052 116.987 1.00 13.20 49 LEU D CA 1
ATOM 5715 C C . LEU D 1 49 ? 130.154 115.254 118.234 1.00 14.13 49 LEU D C 1
ATOM 5716 O O . LEU D 1 49 ? 129.548 115.423 119.288 1.00 14.41 49 LEU D O 1
ATOM 5721 N N . VAL D 1 50 ? 131.090 114.324 118.104 1.00 13.78 50 VAL D N 1
ATOM 5722 C CA . VAL D 1 50 ? 131.531 113.559 119.243 1.00 12.69 50 VAL D CA 1
ATOM 5723 C C . VAL D 1 50 ? 132.106 114.542 120.234 1.00 13.53 50 VAL D C 1
ATOM 5724 O O . VAL D 1 50 ? 131.682 114.579 121.371 1.00 16.99 50 VAL D O 1
ATOM 5728 N N . ALA D 1 51 ? 133.021 115.381 119.810 1.00 13.33 51 ALA D N 1
ATOM 5729 C CA . ALA D 1 51 ? 133.576 116.349 120.735 1.00 14.21 51 ALA D CA 1
ATOM 5730 C C . ALA D 1 51 ? 132.461 117.153 121.434 1.00 13.63 51 ALA D C 1
ATOM 5731 O O . ALA D 1 51 ? 132.505 117.356 122.642 1.00 13.23 51 ALA D O 1
ATOM 5733 N N . ALA D 1 52 ? 131.466 117.619 120.703 1.00 12.50 52 ALA D N 1
ATOM 5734 C CA . ALA D 1 52 ? 130.446 118.413 121.338 1.00 14.08 52 ALA D CA 1
ATOM 5735 C C . ALA D 1 52 ? 129.734 117.608 122.421 1.00 16.32 52 ALA D C 1
ATOM 5736 O O . ALA D 1 52 ? 129.545 118.053 123.530 1.00 18.73 52 ALA D O 1
ATOM 5738 N N . ILE D 1 53 ? 129.343 116.397 122.112 1.00 17.25 53 ILE D N 1
ATOM 5739 C CA . ILE D 1 53 ? 128.656 115.592 123.084 1.00 17.87 53 ILE D CA 1
ATOM 5740 C C . ILE D 1 53 ? 129.526 115.370 124.313 1.00 15.57 53 ILE D C 1
ATOM 5741 O O . ILE D 1 53 ? 129.055 115.417 125.432 1.00 19.17 53 ILE D O 1
ATOM 5746 N N . HIS D 1 54 ? 130.770 115.094 124.116 1.00 15.42 54 HIS D N 1
ATOM 5747 C CA . HIS D 1 54 ? 131.627 114.868 125.241 1.00 17.69 54 HIS D CA 1
ATOM 5748 C C . HIS D 1 54 ? 131.856 116.148 126.029 1.00 15.57 54 HIS D C 1
ATOM 5749 O O . HIS D 1 54 ? 131.965 116.078 127.231 1.00 17.12 54 HIS D O 1
ATOM 5756 N N . TYR D 1 55 ? 132.001 117.288 125.382 1.00 16.67 55 TYR D N 1
ATOM 5757 C CA . TYR D 1 55 ? 132.271 118.531 126.097 1.00 17.11 55 TYR D CA 1
ATOM 5758 C C . TYR D 1 55 ? 131.034 118.922 126.893 1.00 16.37 55 TYR D C 1
ATOM 5759 O O . TYR D 1 55 ? 131.158 119.463 127.974 1.00 19.75 55 TYR D O 1
ATOM 5768 N N . TYR D 1 56 ? 129.849 118.632 126.394 1.00 14.80 56 TYR D N 1
ATOM 5769 C CA . TYR D 1 56 ? 128.677 118.842 127.200 1.00 16.30 56 TYR D CA 1
ATOM 5770 C C . TYR D 1 56 ? 128.800 118.007 128.467 1.00 17.67 56 TYR D C 1
ATOM 5771 O O . TYR D 1 56 ? 128.536 118.494 129.545 1.00 21.03 56 TYR D O 1
ATOM 5780 N N . TYR D 1 57 ? 129.248 116.766 128.383 1.00 17.67 57 TYR D N 1
ATOM 5781 C CA . TYR D 1 57 ? 129.343 115.985 129.587 1.00 17.59 57 TYR D CA 1
ATOM 5782 C C . TYR D 1 57 ? 130.452 116.540 130.464 1.00 19.70 57 TYR D C 1
ATOM 5783 O O . TYR D 1 57 ? 130.292 116.756 131.644 1.00 22.81 57 TYR D O 1
ATOM 5792 N N . MET D 1 58 ? 131.610 116.716 129.890 1.00 21.88 58 MET D N 1
ATOM 5793 C CA . MET D 1 58 ? 132.753 117.112 130.663 1.00 22.85 58 MET D CA 1
ATOM 5794 C C . MET D 1 58 ? 132.567 118.433 131.360 1.00 22.88 58 MET D C 1
ATOM 5795 O O . MET D 1 58 ? 133.205 118.619 132.389 1.00 23.98 58 MET D O 1
ATOM 5800 N N . ARG D 1 59 ? 131.772 119.352 130.789 1.00 23.73 59 ARG D N 1
ATOM 5801 C CA . ARG D 1 59 ? 131.676 120.676 131.383 1.00 22.26 59 ARG D CA 1
ATOM 5802 C C . ARG D 1 59 ? 130.849 120.557 132.654 1.00 22.49 59 ARG D C 1
ATOM 5803 O O . ARG D 1 59 ? 131.195 121.149 133.662 1.00 23.70 59 ARG D O 1
ATOM 5811 N N . ASP D 1 60 ? 129.802 119.743 132.576 1.00 20.21 60 ASP D N 1
ATOM 5812 C CA . ASP D 1 60 ? 129.003 119.395 133.731 1.00 24.40 60 ASP D CA 1
ATOM 5813 C C . ASP D 1 60 ? 129.889 118.838 134.853 1.00 24.72 60 ASP D C 1
ATOM 5814 O O . ASP D 1 60 ? 129.801 119.261 135.998 1.00 30.35 60 ASP D O 1
ATOM 5816 N N . TYR D 1 61 ? 130.756 117.900 134.530 1.00 28.07 61 TYR D N 1
ATOM 5817 C CA . TYR D 1 61 ? 131.625 117.318 135.523 1.00 29.14 61 TYR D CA 1
ATOM 5818 C C . TYR D 1 61 ? 132.430 118.431 136.177 1.00 25.74 61 TYR D C 1
ATOM 5819 O O . TYR D 1 61 ? 132.644 118.427 137.367 1.00 33.02 61 TYR D O 1
ATOM 5828 N N . TRP D 1 62 ? 132.959 119.347 135.401 1.00 28.98 62 TRP D N 1
ATOM 5829 C CA . TRP D 1 62 ? 133.893 120.311 135.953 1.00 34.06 62 TRP D CA 1
ATOM 5830 C C . TRP D 1 62 ? 133.190 121.199 136.954 1.00 35.78 62 TRP D C 1
ATOM 5831 O O . TRP D 1 62 ? 133.739 121.650 137.951 1.00 35.64 62 TRP D O 1
ATOM 5842 N N . VAL D 1 63 ? 131.975 121.532 136.585 1.00 38.11 63 VAL D N 1
ATOM 5843 C CA . VAL D 1 63 ? 131.283 122.546 137.321 1.00 38.64 63 VAL D CA 1
ATOM 5844 C C . VAL D 1 63 ? 130.945 121.913 138.669 1.00 38.35 63 VAL D C 1
ATOM 5845 O O . VAL D 1 63 ? 131.322 122.459 139.704 1.00 42.75 63 VAL D O 1
ATOM 5849 N N . ALA D 1 64 ? 130.397 120.701 138.643 1.00 34.79 64 ALA D N 1
ATOM 5850 C CA . ALA D 1 64 ? 130.234 119.912 139.853 1.00 34.99 64 ALA D CA 1
ATOM 5851 C C . ALA D 1 64 ? 131.505 119.922 140.700 1.00 41.75 64 ALA D C 1
ATOM 5852 O O . ALA D 1 64 ? 131.519 120.327 141.857 1.00 55.13 64 ALA D O 1
ATOM 5854 N N . SER D 1 65 ? 132.606 119.544 140.096 1.00 44.92 65 SER D N 1
ATOM 5855 C CA . SER D 1 65 ? 133.845 119.477 140.826 1.00 47.95 65 SER D CA 1
ATOM 5856 C C . SER D 1 65 ? 134.156 120.789 141.533 1.00 47.34 65 SER D C 1
ATOM 5857 O O . SER D 1 65 ? 134.876 120.773 142.516 1.00 56.05 65 SER D O 1
ATOM 5860 N N . VAL D 1 66 ? 133.713 121.925 140.983 1.00 63.39 66 VAL D N 1
ATOM 5861 C CA . VAL D 1 66 ? 134.146 123.220 141.494 1.00 70.57 66 VAL D CA 1
ATOM 5862 C C . VAL D 1 66 ? 133.260 123.579 142.683 1.00 67.59 66 VAL D C 1
ATOM 5863 O O . VAL D 1 66 ? 133.734 124.216 143.621 1.00 70.10 66 VAL D O 1
ATOM 5867 N N . LEU D 1 67 ? 132.018 123.081 142.666 1.00 71.49 67 LEU D N 1
ATOM 5868 C CA . LEU D 1 67 ? 131.091 123.251 143.774 1.00 90.55 67 LEU D CA 1
ATOM 5869 C C . LEU D 1 67 ? 131.535 122.384 144.953 1.00 100.10 67 LEU D C 1
ATOM 5870 O O . LEU D 1 67 ? 131.434 122.811 146.103 1.00 118.10 67 LEU D O 1
ATOM 5875 N N . ALA D 1 68 ? 132.041 121.182 144.658 1.00 88.78 68 ALA D N 1
ATOM 5876 C CA . ALA D 1 68 ? 132.536 120.275 145.681 1.00 86.81 68 ALA D CA 1
ATOM 5877 C C . ALA D 1 68 ? 133.938 120.670 146.159 1.00 88.61 68 ALA D C 1
ATOM 5878 O O . ALA D 1 68 ? 134.558 119.934 146.925 1.00 95.10 68 ALA D O 1
ATOM 5880 N N . GLY D 1 69 ? 134.452 121.818 145.700 1.00 85.25 69 GLY D N 1
ATOM 5881 C CA . GLY D 1 69 ? 135.549 122.486 146.380 1.00 96.59 69 GLY D CA 1
ATOM 5882 C C . GLY D 1 69 ? 136.928 122.023 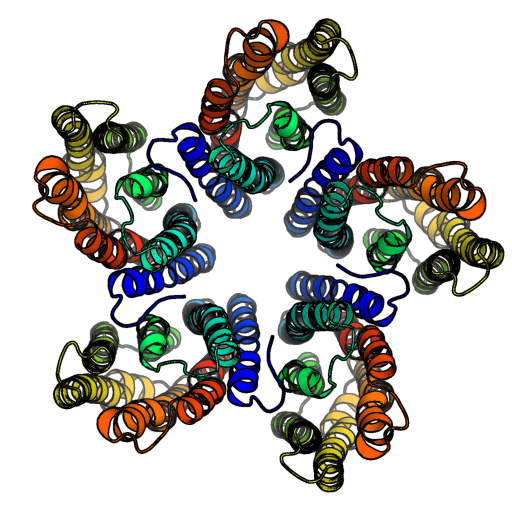145.915 1.00 106.42 69 GLY D C 1
ATOM 5883 O O . GLY D 1 69 ? 137.930 122.655 146.249 1.00 117.68 69 GLY D O 1
ATOM 5884 N N . SER D 1 70 ? 136.974 120.918 145.161 1.00 114.69 70 SER D N 1
ATOM 5885 C CA . SER D 1 70 ? 138.200 120.458 144.530 1.00 119.69 70 SER D CA 1
ATOM 5886 C C . SER D 1 70 ? 137.999 120.400 143.016 1.00 110.14 70 SER D C 1
ATOM 5887 O O . SER D 1 70 ? 137.451 119.424 142.501 1.00 107.51 70 SER D O 1
ATOM 5890 N N . PRO D 1 71 ? 138.440 121.432 142.259 1.00 98.18 71 PRO D N 1
ATOM 5891 C CA . PRO D 1 71 ? 138.250 121.474 140.810 1.00 94.17 71 PRO D CA 1
ATOM 5892 C C . PRO D 1 71 ? 139.221 120.552 140.079 1.00 76.63 71 PRO D C 1
ATOM 5893 O O . PRO D 1 71 ? 140.430 120.773 140.081 1.00 82.26 71 PRO D O 1
ATOM 5897 N N . ASP D 1 72 ? 138.682 119.508 139.464 1.00 63.33 72 ASP D N 1
ATOM 5898 C CA . ASP D 1 72 ? 139.488 118.650 138.622 1.00 69.32 72 ASP D CA 1
ATOM 5899 C C . ASP D 1 72 ? 138.630 118.092 137.491 1.00 61.26 72 ASP D C 1
ATOM 5900 O O . ASP D 1 72 ? 137.452 117.802 137.677 1.00 52.60 72 ASP D O 1
ATOM 5905 N N . SER D 1 73 ? 139.225 118.020 136.297 1.00 58.75 73 SER D N 1
ATOM 5906 C CA . SER D 1 73 ? 138.651 117.274 135.185 1.00 53.33 73 SER D CA 1
ATOM 5907 C C . SER D 1 73 ? 139.785 116.457 134.619 1.00 46.24 73 SER D C 1
ATOM 5908 O O . SER D 1 73 ? 140.658 116.977 133.942 1.00 47.70 73 SER D O 1
ATOM 5911 N N . PRO D 1 74 ? 139.878 115.171 134.953 1.00 48.29 74 PRO D N 1
ATOM 5912 C CA . PRO D 1 74 ? 141.084 114.423 134.604 1.00 46.62 74 PRO D CA 1
ATOM 5913 C C . PRO D 1 74 ? 141.214 114.216 133.093 1.00 38.18 74 PRO D C 1
ATOM 5914 O O . PRO D 1 74 ? 140.250 114.000 132.361 1.00 37.71 74 PRO D O 1
ATOM 5918 N N . ILE D 1 75 ? 142.454 114.254 132.641 1.00 40.35 75 ILE D N 1
ATOM 5919 C CA . ILE D 1 75 ? 142.751 114.112 131.232 1.00 39.86 75 ILE D CA 1
ATOM 5920 C C . ILE D 1 75 ? 142.221 112.774 130.759 1.00 35.42 75 ILE D C 1
ATOM 5921 O O . ILE D 1 75 ? 141.743 112.670 129.641 1.00 41.48 75 ILE D O 1
ATOM 5926 N N . VAL D 1 76 ? 142.218 111.782 131.637 1.00 35.26 76 VAL D N 1
ATOM 5927 C CA . VAL D 1 76 ? 141.821 110.465 131.205 1.00 33.86 76 VAL D CA 1
ATOM 5928 C C . VAL D 1 76 ? 140.435 110.504 130.561 1.00 24.58 76 VAL D C 1
ATOM 5929 O O . VAL D 1 76 ? 140.171 109.726 129.679 1.00 27.06 76 VAL D O 1
ATOM 5933 N N . TYR D 1 77 ? 139.524 111.364 130.968 1.00 24.54 77 TYR D N 1
ATOM 5934 C CA . TYR D 1 77 ? 138.215 111.279 130.348 1.00 29.70 77 TYR D CA 1
ATOM 5935 C C . TYR D 1 77 ? 138.207 111.863 128.936 1.00 27.51 77 TYR D C 1
ATOM 5936 O O . TYR D 1 77 ? 137.254 111.637 128.207 1.00 27.67 77 TYR D O 1
ATOM 5945 N N . ARG D 1 78 ? 139.262 112.599 128.559 1.00 24.76 78 ARG D N 1
ATOM 5946 C CA . ARG D 1 78 ? 139.455 113.078 127.204 1.00 22.03 78 ARG D CA 1
ATOM 5947 C C . ARG D 1 78 ? 139.486 111.921 126.220 1.00 23.29 78 ARG D C 1
ATOM 5948 O O . ARG D 1 78 ? 138.960 112.038 125.110 1.00 26.52 78 ARG D O 1
ATOM 5956 N N . TYR D 1 79 ? 140.054 110.796 126.632 1.00 22.73 79 TYR D N 1
ATOM 5957 C CA . TYR D 1 79 ? 140.226 109.684 125.720 1.00 20.10 79 TYR D CA 1
ATOM 5958 C C . TYR D 1 79 ? 138.887 109.142 125.273 1.00 19.97 79 TYR D C 1
ATOM 5959 O O . TYR D 1 79 ? 138.758 108.573 124.213 1.00 23.25 79 TYR D O 1
ATOM 5968 N N . ILE D 1 80 ? 137.840 109.350 126.022 1.00 24.14 80 ILE D N 1
ATOM 5969 C CA . ILE D 1 80 ? 136.559 108.898 125.512 1.00 28.08 80 ILE D CA 1
ATOM 5970 C C . ILE D 1 80 ? 136.266 109.570 124.176 1.00 37.14 80 ILE D C 1
ATOM 5971 O O . ILE D 1 80 ? 135.618 108.929 123.351 1.00 44.60 80 ILE D O 1
ATOM 5976 N N . ASP D 1 81 ? 136.684 110.847 123.975 1.00 35.52 81 ASP D N 1
ATOM 5977 C CA . ASP D 1 81 ? 136.494 111.488 122.683 1.00 32.18 81 ASP D CA 1
ATOM 5978 C C . ASP D 1 81 ? 137.651 111.122 121.750 1.00 24.84 81 ASP D C 1
ATOM 5979 O O . ASP D 1 81 ? 137.442 110.755 120.594 1.00 22.68 81 ASP D O 1
ATOM 5984 N N . TRP D 1 82 ? 138.873 111.188 122.235 1.00 17.88 82 TRP D N 1
ATOM 5985 C CA . TRP D 1 82 ? 139.991 110.954 121.356 1.00 17.97 82 TRP D CA 1
ATOM 5986 C C . TRP D 1 82 ? 139.956 109.588 120.681 1.00 19.49 82 TRP D C 1
ATOM 5987 O O . TRP D 1 82 ? 140.330 109.456 119.529 1.00 19.35 82 TRP D O 1
ATOM 5998 N N . LEU D 1 83 ? 139.528 108.562 121.400 1.00 22.21 83 LEU D N 1
ATOM 5999 C CA . LEU D 1 83 ? 139.508 107.236 120.830 1.00 24.10 83 LEU D CA 1
ATOM 6000 C C . LEU D 1 83 ? 138.663 107.216 119.579 1.00 21.70 83 LEU D C 1
ATOM 6001 O O . LEU D 1 83 ? 138.938 106.417 118.705 1.00 24.60 83 LEU D O 1
ATOM 6006 N N . ILE D 1 84 ? 137.689 108.098 119.470 1.00 23.97 84 ILE D N 1
ATOM 6007 C CA . ILE D 1 84 ? 136.872 108.125 118.271 1.00 25.39 84 ILE D CA 1
ATOM 6008 C C . ILE D 1 84 ? 137.326 109.228 117.318 1.00 21.37 84 ILE D C 1
ATOM 6009 O O . ILE D 1 84 ? 137.506 109.003 116.144 1.00 22.92 84 ILE D O 1
ATOM 6014 N N . THR D 1 85 ? 137.512 110.437 117.820 1.00 20.32 85 THR D N 1
ATOM 6015 C CA . THR D 1 85 ? 137.739 111.570 116.942 1.00 19.74 85 THR D CA 1
ATOM 6016 C C . THR D 1 85 ? 139.141 111.458 116.329 1.00 19.68 85 THR D C 1
ATOM 6017 O O . THR D 1 85 ? 139.276 111.672 115.143 1.00 20.10 85 THR D O 1
ATOM 6021 N N . VAL D 1 86 ? 140.161 110.999 117.058 1.00 18.17 86 VAL D N 1
ATOM 6022 C CA . VAL D 1 86 ? 141.480 111.045 116.470 1.00 20.54 86 VAL D CA 1
ATOM 6023 C C . VAL D 1 86 ? 141.609 110.106 115.281 1.00 21.12 86 VAL D C 1
ATOM 6024 O O . VAL D 1 86 ? 142.155 110.500 114.267 1.00 24.41 86 VAL D O 1
ATOM 6028 N N . PRO D 1 87 ? 141.160 108.845 115.331 1.00 26.28 87 PRO D N 1
ATOM 6029 C CA . PRO D 1 87 ? 141.135 108.003 114.125 1.00 24.60 87 PRO D CA 1
ATOM 6030 C C . PRO D 1 87 ? 140.342 108.619 112.963 1.00 24.02 87 PRO D C 1
ATOM 6031 O O . PRO D 1 87 ? 140.856 108.679 111.860 1.00 25.70 87 PRO D O 1
ATOM 6035 N N . LEU D 1 88 ? 139.172 109.209 113.233 1.00 20.90 88 LEU D N 1
ATOM 6036 C CA . LEU D 1 88 ? 138.417 109.902 112.207 1.00 19.93 88 LEU D CA 1
ATOM 6037 C C . LEU D 1 88 ? 139.229 110.997 111.536 1.00 18.26 88 LEU D C 1
ATOM 6038 O O . LEU D 1 88 ? 139.362 111.032 110.323 1.00 20.36 88 LEU D O 1
ATOM 6043 N N . LEU D 1 89 ? 139.820 111.880 112.305 1.00 20.89 89 LEU D N 1
ATOM 6044 C CA . LEU D 1 89 ? 140.611 112.951 111.732 1.00 20.04 89 LEU D CA 1
ATOM 6045 C C . LEU D 1 89 ? 141.734 112.378 110.907 1.00 20.33 89 LEU D C 1
ATOM 6046 O O . LEU D 1 89 ? 142.078 112.960 109.909 1.00 26.85 89 LEU D O 1
ATOM 6051 N N . MET D 1 90 ? 142.398 111.339 111.372 1.00 21.74 90 MET D N 1
ATOM 6052 C CA . MET D 1 90 ? 143.522 110.857 110.613 1.00 24.24 90 MET D CA 1
ATOM 6053 C C . MET D 1 90 ? 143.073 110.217 109.309 1.00 25.41 90 MET D C 1
ATOM 6054 O O . MET D 1 90 ? 143.818 110.324 108.336 1.00 25.94 90 MET D O 1
ATOM 6059 N N . ILE D 1 91 ? 141.915 109.535 109.272 1.00 25.42 91 ILE D N 1
ATOM 6060 C CA . ILE D 1 91 ? 141.544 108.913 108.013 1.00 29.29 91 ILE D CA 1
ATOM 6061 C C . ILE D 1 91 ? 141.174 109.975 106.979 1.00 29.84 91 ILE D C 1
ATOM 6062 O O . ILE D 1 91 ? 141.077 109.652 105.798 1.00 32.65 91 ILE D O 1
ATOM 6067 N N . GLU D 1 92 ? 140.926 111.213 107.405 1.00 24.50 92 GLU D N 1
ATOM 6068 C CA . GLU D 1 92 ? 140.702 112.274 106.455 1.00 21.93 92 GLU D CA 1
ATOM 6069 C C . GLU D 1 92 ? 141.896 112.397 105.528 1.00 20.26 92 GLU D C 1
ATOM 6070 O O . GLU D 1 92 ? 141.754 112.910 104.456 1.00 23.24 92 GLU D O 1
ATOM 6076 N N . PHE D 1 93 ? 143.075 111.950 105.905 1.00 23.04 93 PHE D N 1
ATOM 6077 C CA . PHE D 1 93 ? 144.206 112.089 105.005 1.00 24.44 93 PHE D CA 1
ATOM 6078 C C . PHE D 1 93 ? 144.000 111.171 103.819 1.00 26.43 93 PHE D C 1
ATOM 6079 O O . PHE D 1 93 ? 144.448 111.468 102.722 1.00 32.35 93 PHE D O 1
ATOM 6087 N N . PHE D 1 94 ? 143.351 110.046 104.057 1.00 29.09 94 PHE D N 1
ATOM 6088 C CA . PHE D 1 94 ? 143.126 109.098 102.984 1.00 31.48 94 PHE D CA 1
ATOM 6089 C C . PHE D 1 94 ? 141.960 109.568 102.140 1.00 29.73 94 PHE D C 1
ATOM 6090 O O . PHE D 1 94 ? 142.024 109.542 100.917 1.00 31.81 94 PHE D O 1
ATOM 6098 N N . ILE D 1 95 ? 140.912 109.996 102.836 1.00 28.77 95 ILE D N 1
ATOM 6099 C CA . ILE D 1 95 ? 139.657 110.330 102.209 1.00 26.49 95 ILE D CA 1
ATOM 6100 C C . ILE D 1 95 ? 139.833 111.462 101.220 1.00 25.54 95 ILE D C 1
ATOM 6101 O O . ILE D 1 95 ? 139.361 111.341 100.101 1.00 29.08 95 ILE D O 1
ATOM 6106 N N . ILE D 1 96 ? 140.494 112.545 101.595 1.00 23.79 96 ILE D N 1
ATOM 6107 C CA . ILE D 1 96 ? 140.610 113.646 100.651 1.00 25.27 96 ILE D CA 1
ATOM 6108 C C . ILE D 1 96 ? 141.520 113.265 99.472 1.00 23.95 96 ILE D C 1
ATOM 6109 O O . ILE D 1 96 ? 141.444 113.900 98.431 1.00 22.27 96 ILE D O 1
ATOM 6114 N N . LEU D 1 97 ? 142.398 112.280 99.627 1.00 24.30 97 LEU D N 1
ATOM 6115 C CA . LEU D 1 97 ? 143.227 111.862 98.502 1.00 26.25 97 LEU D CA 1
ATOM 6116 C C . LEU D 1 97 ? 142.344 111.140 97.506 1.00 28.96 97 LEU D C 1
ATOM 6117 O O . LEU D 1 97 ? 142.407 111.401 96.321 1.00 32.22 97 LEU D O 1
ATOM 6122 N N . LYS D 1 98 ? 141.456 110.292 98.023 1.00 34.73 98 LYS D N 1
ATOM 6123 C CA . LYS D 1 98 ? 140.447 109.642 97.210 1.00 31.53 98 LYS D CA 1
ATOM 6124 C C . LYS D 1 98 ? 139.546 110.659 96.541 1.00 32.59 98 LYS D C 1
ATOM 6125 O O . LYS D 1 98 ? 139.307 110.559 95.340 1.00 42.30 98 LYS D O 1
ATOM 6131 N N . ALA D 1 99 ? 139.103 111.675 97.274 1.00 33.00 99 ALA D N 1
ATOM 6132 C CA . ALA D 1 99 ? 138.224 112.662 96.669 1.00 32.76 99 ALA D CA 1
ATOM 6133 C C . ALA D 1 99 ? 138.879 113.344 95.462 1.00 37.34 99 ALA D C 1
ATOM 6134 O O . ALA D 1 99 ? 138.196 113.572 94.482 1.00 51.29 99 ALA D O 1
ATOM 6136 N N . VAL D 1 100 ? 140.184 113.651 95.477 1.00 41.72 100 VAL D N 1
ATOM 6137 C CA . VAL D 1 100 ? 140.808 114.291 94.324 1.00 43.48 100 VAL D CA 1
ATOM 6138 C C . VAL D 1 100 ? 141.187 113.232 93.294 1.00 49.61 100 VAL D C 1
ATOM 6139 O O . VAL D 1 100 ? 141.805 113.551 92.280 1.00 57.90 100 VAL D O 1
ATOM 6143 N N . GLY D 1 101 ? 140.836 111.978 93.552 1.00 49.53 101 GLY D N 1
ATOM 6144 C CA . GLY D 1 101 ? 141.157 110.927 92.611 1.00 57.27 101 GLY D CA 1
ATOM 6145 C C . GLY D 1 101 ? 142.658 110.671 92.546 1.00 65.47 101 GLY D C 1
ATOM 6146 O O . GLY D 1 101 ? 143.211 110.434 91.473 1.00 86.00 101 GLY D O 1
ATOM 6147 N N . ALA D 1 102 ? 143.317 110.738 93.701 1.00 64.15 102 ALA D N 1
ATOM 6148 C CA . ALA D 1 102 ? 144.693 110.303 93.801 1.00 64.19 102 ALA D CA 1
ATOM 6149 C C . ALA D 1 102 ? 144.695 108.779 93.805 1.00 65.72 102 ALA D C 1
ATOM 6150 O O . ALA D 1 102 ? 143.690 108.173 94.174 1.00 81.34 102 ALA D O 1
ATOM 6152 N N . SER D 1 103 ? 145.785 108.171 93.324 1.00 70.29 103 SER D N 1
ATOM 6153 C CA . SER D 1 103 ? 145.946 106.733 93.447 1.00 81.83 103 SER D CA 1
ATOM 6154 C C . SER D 1 103 ? 146.629 106.465 94.784 1.00 78.64 103 SER D C 1
ATOM 6155 O O . SER D 1 103 ? 147.682 107.038 95.072 1.00 76.04 103 SER D O 1
ATOM 6158 N N . ILE D 1 104 ? 145.980 105.643 95.613 1.00 60.77 104 ILE D N 1
ATOM 6159 C CA . ILE D 1 104 ? 146.475 105.408 96.947 1.00 54.66 104 ILE D CA 1
ATOM 6160 C C . ILE D 1 104 ? 145.909 104.086 97.449 1.00 53.18 104 ILE D C 1
ATOM 6161 O O . ILE D 1 104 ? 144.696 103.877 97.456 1.00 62.03 104 ILE D O 1
ATOM 6166 N N . SER D 1 105 ? 146.812 103.197 97.876 1.00 53.13 105 SER D N 1
ATOM 6167 C CA . SER D 1 105 ? 146.439 101.896 98.400 1.00 55.29 105 SER D CA 1
ATOM 6168 C C . SER D 1 105 ? 145.515 102.047 99.600 1.00 47.23 105 SER D C 1
ATOM 6169 O O . SER D 1 105 ? 145.561 103.053 100.288 1.00 53.93 105 SER D O 1
ATOM 6172 N N . THR D 1 106 ? 144.702 101.030 99.872 1.00 52.84 106 THR D N 1
ATOM 6173 C CA . THR D 1 106 ? 143.950 101.013 101.117 1.00 52.06 106 THR D CA 1
ATOM 6174 C C . THR D 1 106 ? 144.899 100.704 102.268 1.00 49.33 106 THR D C 1
ATOM 6175 O O . THR D 1 106 ? 144.569 100.901 103.432 1.00 58.98 106 THR D O 1
ATOM 6179 N N . ASN D 1 107 ? 146.118 100.294 101.955 1.00 50.09 107 ASN D N 1
ATOM 6180 C CA . ASN D 1 107 ? 147.059 99.992 103.010 1.00 55.72 107 ASN D CA 1
ATOM 6181 C C . ASN D 1 107 ? 147.360 101.274 103.763 1.00 51.18 107 ASN D C 1
ATOM 6182 O O . ASN D 1 107 ? 147.507 101.273 104.980 1.00 60.70 107 ASN D O 1
ATOM 6187 N N . SER D 1 108 ? 147.441 102.373 103.031 1.00 43.48 108 SER D N 1
ATOM 6188 C CA . SER D 1 108 ? 147.565 103.650 103.688 1.00 43.92 108 SER D CA 1
ATOM 6189 C C . SER D 1 108 ? 146.399 103.881 104.677 1.00 40.80 108 SER D C 1
ATOM 6190 O O . SER D 1 108 ? 146.606 104.324 105.796 1.00 42.64 108 SER D O 1
ATOM 6193 N N . PHE D 1 109 ? 145.166 103.558 104.310 1.00 35.01 109 PHE D N 1
ATOM 6194 C CA . PHE D 1 109 ? 144.079 103.719 105.245 1.00 35.28 109 PHE D CA 1
ATOM 6195 C C . PHE D 1 109 ? 144.303 102.925 106.540 1.00 39.66 109 PHE D C 1
ATOM 6196 O O . PHE D 1 109 ? 144.047 103.430 107.628 1.00 40.01 109 PHE D O 1
ATOM 6204 N N . TRP D 1 110 ? 144.708 101.657 106.446 1.00 40.99 110 TRP D N 1
ATOM 6205 C CA . TRP D 1 110 ? 144.883 100.840 107.639 1.00 40.96 110 TRP D CA 1
ATOM 6206 C C . TRP D 1 110 ? 146.085 101.317 108.457 1.00 39.63 110 TRP D C 1
ATOM 6207 O O . TRP D 1 110 ? 145.995 101.437 109.664 1.00 49.55 110 TRP D O 1
ATOM 6218 N N . ARG D 1 111 ? 147.212 101.605 107.811 1.00 38.12 111 ARG D N 1
ATOM 6219 C CA . ARG D 1 111 ? 148.331 102.226 108.487 1.00 37.87 111 ARG D CA 1
ATOM 6220 C C . ARG D 1 111 ? 147.865 103.462 109.259 1.00 37.34 111 ARG D C 1
ATOM 6221 O O . ARG D 1 111 ? 148.315 103.730 110.372 1.00 37.51 111 ARG D O 1
ATOM 6229 N N . LEU D 1 112 ? 147.000 104.273 108.669 1.00 31.95 112 LEU D N 1
ATOM 6230 C CA . LEU D 1 112 ? 146.611 105.452 109.401 1.00 30.85 112 LEU D CA 1
ATOM 6231 C C . LEU D 1 112 ? 145.781 105.041 110.601 1.00 31.86 112 LEU D C 1
ATOM 6232 O O . LEU D 1 112 ? 146.026 105.503 111.705 1.00 40.49 112 LEU D O 1
ATOM 6237 N N . LEU D 1 113 ? 144.878 104.101 110.407 1.00 37.46 113 LEU D N 1
ATOM 6238 C CA . LEU D 1 113 ? 143.938 103.732 111.448 1.00 45.20 113 LEU D CA 1
ATOM 6239 C C . LEU D 1 113 ? 144.627 102.974 112.580 1.00 40.29 113 LEU D C 1
ATOM 6240 O O . LEU D 1 113 ? 144.315 103.189 113.742 1.00 49.73 113 LEU D O 1
ATOM 6245 N N . VAL D 1 114 ? 145.531 102.071 112.260 1.00 41.63 114 VAL D N 1
ATOM 6246 C CA . VAL D 1 114 ? 146.230 101.333 113.298 1.00 47.83 114 VAL D CA 1
ATOM 6247 C C . VAL D 1 114 ? 147.198 102.248 114.051 1.00 43.52 114 VAL D C 1
ATOM 6248 O O . VAL D 1 114 ? 147.180 102.339 115.272 1.00 47.50 114 VAL D O 1
ATOM 6252 N N . GLY D 1 115 ? 148.042 102.954 113.327 1.00 40.73 115 GLY D N 1
ATOM 6253 C CA . GLY D 1 115 ? 148.965 103.852 113.984 1.00 38.74 115 GLY D CA 1
ATOM 6254 C C . GLY D 1 115 ? 148.248 104.801 114.937 1.00 34.90 115 GLY D C 1
ATOM 6255 O O . GLY D 1 115 ? 148.808 105.196 115.962 1.00 36.97 115 GLY D O 1
ATOM 6256 N N . THR D 1 116 ? 147.039 105.224 114.573 1.00 30.51 116 THR D N 1
ATOM 6257 C CA . THR D 1 116 ? 146.334 106.147 115.433 1.00 28.26 116 THR D CA 1
ATOM 6258 C C . THR D 1 116 ? 145.891 105.428 116.693 1.00 27.98 116 THR D C 1
ATOM 6259 O O . THR D 1 116 ? 146.077 105.946 117.779 1.00 30.36 116 THR D O 1
ATOM 6263 N N . LEU D 1 117 ? 145.374 104.208 116.563 1.00 32.81 117 LEU D N 1
ATOM 6264 C CA . LEU D 1 117 ? 144.876 103.483 117.728 1.00 34.94 117 LEU D CA 1
ATOM 6265 C C . LEU D 1 117 ? 146.043 103.008 118.580 1.00 29.33 117 LEU D C 1
ATOM 6266 O O . LEU D 1 117 ? 145.967 103.115 119.775 1.00 36.60 117 LEU D O 1
ATOM 6271 N N . VAL D 1 118 ? 147.126 102.532 117.997 1.00 29.57 118 VAL D N 1
ATOM 6272 C CA . VAL D 1 118 ? 148.283 102.233 118.808 1.00 35.11 118 VAL D CA 1
ATOM 6273 C C . VAL D 1 118 ? 148.638 103.463 119.648 1.00 33.22 118 VAL D C 1
ATOM 6274 O O . VAL D 1 118 ? 148.843 103.341 120.855 1.00 36.36 118 VAL D O 1
ATOM 6278 N N . MET D 1 119 ? 148.721 104.627 119.009 1.00 29.47 119 MET D N 1
ATOM 6279 C CA . MET D 1 119 ? 149.086 105.868 119.685 1.00 33.62 119 MET D CA 1
ATOM 6280 C C . MET D 1 119 ? 148.177 106.152 120.886 1.00 36.23 119 MET D C 1
ATOM 6281 O O . MET D 1 119 ? 148.668 106.559 121.936 1.00 37.80 119 MET D O 1
ATOM 6286 N N . LEU D 1 120 ? 146.866 105.947 120.726 1.00 29.36 120 LEU D N 1
ATOM 6287 C CA . LEU D 1 120 ? 145.920 106.347 121.739 1.00 31.80 120 LEU D CA 1
ATOM 6288 C C . LEU D 1 120 ? 145.784 105.298 122.829 1.00 34.14 120 LEU D C 1
ATOM 6289 O O . LEU D 1 120 ? 145.735 105.649 124.004 1.00 43.56 120 LEU D O 1
ATOM 6294 N N . ILE D 1 121 ? 145.711 104.036 122.448 1.00 36.02 121 ILE D N 1
ATOM 6295 C CA . ILE D 1 121 ? 145.605 102.959 123.413 1.00 41.91 121 ILE D CA 1
ATOM 6296 C C . ILE D 1 121 ? 146.834 102.960 124.317 1.00 35.69 121 ILE D C 1
ATOM 6297 O O . ILE D 1 121 ? 146.733 102.793 125.521 1.00 35.59 121 ILE D O 1
ATOM 6302 N N . GLY D 1 122 ? 147.988 103.241 123.751 1.00 37.21 122 GLY D N 1
ATOM 6303 C CA . GLY D 1 122 ? 149.179 103.389 124.567 1.00 39.88 122 GLY D CA 1
ATOM 6304 C C . GLY D 1 122 ? 149.026 104.474 125.625 1.00 34.07 122 GLY D C 1
ATOM 6305 O O . GLY D 1 122 ? 149.374 104.276 126.782 1.00 41.87 122 GLY D O 1
ATOM 6306 N N . GLY D 1 123 ? 148.543 105.634 125.224 1.00 31.40 123 GLY D N 1
ATOM 6307 C CA . GLY D 1 123 ? 148.411 106.720 126.168 1.00 31.97 123 GLY D CA 1
ATOM 6308 C C . GLY D 1 123 ? 147.302 106.422 127.165 1.00 32.89 123 GLY D C 1
ATOM 6309 O O . GLY D 1 123 ? 147.488 106.573 128.364 1.00 36.67 123 GLY D O 1
ATOM 6310 N N . PHE D 1 124 ? 146.162 105.941 126.676 1.00 31.71 124 PHE D N 1
ATOM 6311 C CA . PHE D 1 124 ? 145.061 105.640 127.569 1.00 34.43 124 PHE D CA 1
ATOM 6312 C C . PHE D 1 124 ? 145.483 104.633 128.633 1.00 31.81 124 PHE D C 1
ATOM 6313 O O . PHE D 1 124 ? 145.179 104.806 129.792 1.00 31.59 124 PHE D O 1
ATOM 6321 N N . ALA D 1 125 ? 146.146 103.563 128.225 1.00 34.44 125 ALA D N 1
ATOM 6322 C CA . ALA D 1 125 ? 146.608 102.565 129.159 1.00 35.26 125 ALA D CA 1
ATOM 6323 C C . ALA D 1 125 ? 147.545 103.191 130.181 1.00 37.97 125 ALA D C 1
ATOM 6324 O O . ALA D 1 125 ? 147.576 102.757 131.323 1.00 49.01 125 ALA D O 1
ATOM 6326 N N . GLY D 1 126 ? 148.351 104.157 129.765 1.00 43.68 126 GLY D N 1
ATOM 6327 C CA . GLY D 1 126 ? 149.306 104.775 130.667 1.00 46.98 126 GLY D CA 1
ATOM 6328 C C . GLY D 1 126 ? 148.592 105.686 131.662 1.00 48.36 126 GLY D C 1
ATOM 6329 O O . GLY D 1 126 ? 148.866 105.636 132.849 1.00 61.34 126 GLY D O 1
ATOM 6330 N N . GLU D 1 127 ? 147.695 106.526 131.158 1.00 43.02 127 GLU D N 1
ATOM 6331 C CA . GLU D 1 127 ? 146.927 107.440 131.975 1.00 46.91 127 GLU D CA 1
ATOM 6332 C C . GLU D 1 127 ? 145.965 106.718 132.909 1.00 47.64 127 GLU D C 1
ATOM 6333 O O . GLU D 1 127 ? 145.729 107.169 134.015 1.00 63.00 127 GLU D O 1
ATOM 6339 N N . ALA D 1 128 ? 145.328 105.661 132.439 1.00 49.87 128 ALA D N 1
ATOM 6340 C CA . ALA D 1 128 ? 144.391 104.902 133.247 1.00 49.65 128 ALA D CA 1
ATOM 6341 C C . ALA D 1 128 ? 145.142 103.961 134.183 1.00 50.85 128 ALA D C 1
ATOM 6342 O O . ALA D 1 128 ? 144.558 103.112 134.834 1.00 56.20 128 ALA D O 1
ATOM 6344 N N . MET D 1 129 ? 146.463 104.101 134.209 1.00 60.73 129 MET D N 1
ATOM 6345 C CA . MET D 1 129 ? 147.340 103.378 135.109 1.00 65.46 129 MET D CA 1
ATOM 6346 C C . MET D 1 129 ? 147.270 101.874 134.919 1.00 61.85 129 MET D C 1
ATOM 6347 O O . MET D 1 129 ? 147.662 101.147 135.821 1.00 72.37 129 MET D O 1
ATOM 6352 N N . LEU D 1 130 ? 146.864 101.418 133.726 1.00 59.18 130 LEU D N 1
ATOM 6353 C CA . LEU D 1 130 ? 146.840 99.995 133.418 1.00 57.99 130 LEU D CA 1
ATOM 6354 C C . LEU D 1 130 ? 148.255 99.487 133.183 1.00 53.41 130 LEU D C 1
ATOM 6355 O O . LEU D 1 130 ? 148.531 98.321 133.408 1.00 65.57 130 LEU D O 1
ATOM 6360 N N . ILE D 1 131 ? 149.135 100.369 132.713 1.00 56.30 131 ILE D N 1
ATOM 6361 C CA . ILE D 1 131 ? 150.541 100.073 132.498 1.00 56.50 131 ILE D CA 1
ATOM 6362 C C . ILE D 1 131 ? 151.318 101.291 132.971 1.00 56.35 131 ILE D C 1
ATOM 6363 O O . ILE D 1 131 ? 150.716 102.340 133.226 1.00 58.50 131 ILE D O 1
ATOM 6368 N N . SER D 1 132 ? 152.649 101.186 133.004 1.00 53.01 132 SER D N 1
ATOM 6369 C CA . SER D 1 132 ? 153.460 102.322 133.415 1.00 53.16 132 SER D CA 1
ATOM 6370 C C . SER D 1 132 ? 153.241 103.478 132.454 1.00 53.90 132 SER D C 1
ATOM 6371 O O . SER D 1 132 ? 153.017 103.254 131.271 1.00 65.18 132 SER D O 1
ATOM 6374 N N . ALA D 1 133 ? 153.362 104.706 132.970 1.00 56.95 133 ALA D N 1
ATOM 6375 C CA . ALA D 1 133 ? 153.191 105.895 132.161 1.00 52.84 133 ALA D CA 1
ATOM 6376 C C . ALA D 1 133 ? 154.271 105.941 131.094 1.00 47.96 133 ALA D C 1
ATOM 6377 O O . ALA D 1 133 ? 154.006 106.356 129.969 1.00 51.89 133 ALA D O 1
ATOM 6379 N N . SER D 1 134 ? 155.479 105.530 131.472 1.00 53.62 134 SER D N 1
ATOM 6380 C CA . SER D 1 134 ? 156.605 105.409 130.560 1.00 58.79 134 SER D CA 1
ATOM 6381 C C . SER D 1 134 ? 156.263 104.463 129.410 1.00 50.37 134 SER D C 1
ATOM 6382 O O . SER D 1 134 ? 156.517 104.765 128.246 1.00 47.86 134 SER D O 1
ATOM 6385 N N . LEU D 1 135 ? 155.732 103.290 129.745 1.00 44.88 135 LEU D N 1
ATOM 6386 C CA . LEU D 1 135 ? 155.448 102.322 128.710 1.00 48.54 135 LEU D CA 1
ATOM 6387 C C . LEU D 1 135 ? 154.319 102.848 127.827 1.00 48.48 135 LEU D C 1
ATOM 6388 O O . LEU D 1 135 ? 154.312 102.621 126.623 1.00 61.81 135 LEU D O 1
ATOM 6393 N N . GLY D 1 136 ? 153.380 103.571 128.409 1.00 40.13 136 GLY D N 1
ATOM 6394 C CA . GLY D 1 136 ? 152.295 104.089 127.617 1.00 42.80 136 GLY D CA 1
ATOM 6395 C C . GLY D 1 136 ? 152.779 105.189 126.684 1.00 50.08 136 GLY D C 1
ATOM 6396 O O . GLY D 1 136 ? 152.187 105.416 125.633 1.00 63.45 136 GLY D O 1
ATOM 6397 N N . PHE D 1 137 ? 153.802 105.922 127.117 1.00 48.68 137 PHE D N 1
ATOM 6398 C CA . PHE D 1 137 ? 154.348 106.972 126.290 1.00 53.06 137 PHE D CA 1
ATOM 6399 C C . PHE D 1 137 ? 155.068 106.355 125.101 1.00 51.92 137 PHE D C 1
ATOM 6400 O O . PHE D 1 137 ? 154.991 106.864 123.991 1.00 64.58 137 PHE D O 1
ATOM 6408 N N . ILE D 1 138 ? 155.770 105.261 125.352 1.00 49.86 138 ILE D N 1
ATOM 6409 C CA . ILE D 1 138 ? 156.597 104.665 124.330 1.00 52.61 138 ILE D CA 1
ATOM 6410 C C . ILE D 1 138 ? 155.685 104.077 123.268 1.00 46.60 138 ILE D C 1
ATOM 6411 O O . ILE D 1 138 ? 155.922 104.274 122.079 1.00 49.69 138 ILE D O 1
ATOM 6416 N N . ILE D 1 139 ? 154.682 103.329 123.711 1.00 42.88 139 ILE D N 1
ATOM 6417 C CA . ILE D 1 139 ? 153.771 102.675 122.795 1.00 47.66 139 ILE D CA 1
ATOM 6418 C C . ILE D 1 139 ? 153.050 103.743 121.987 1.00 50.20 139 ILE D C 1
ATOM 6419 O O . ILE D 1 139 ? 152.847 103.594 120.787 1.00 67.10 139 ILE D O 1
ATOM 6424 N N . GLY D 1 140 ? 152.677 104.828 122.645 1.00 41.48 140 GLY D N 1
ATOM 6425 C CA . GLY D 1 140 ? 152.012 105.900 121.945 1.00 44.00 140 GLY D CA 1
ATOM 6426 C C . GLY D 1 140 ? 152.939 106.615 120.966 1.00 42.49 140 GLY D C 1
ATOM 6427 O O . GLY D 1 140 ? 152.488 107.130 119.947 1.00 43.64 140 GLY D O 1
ATOM 6428 N N . MET D 1 141 ? 154.221 106.718 121.296 1.00 42.74 141 MET D N 1
ATOM 6429 C CA . MET D 1 141 ? 155.141 107.354 120.370 1.00 47.05 141 MET D CA 1
ATOM 6430 C C . MET D 1 141 ? 155.335 106.473 119.140 1.00 42.71 141 MET D C 1
ATOM 6431 O O . MET D 1 141 ? 155.577 106.960 118.037 1.00 36.66 141 MET D O 1
ATOM 6436 N N . VAL D 1 142 ? 155.189 105.174 119.320 1.00 41.14 142 VAL D N 1
ATOM 6437 C CA . VAL D 1 142 ? 155.302 104.310 118.172 1.00 49.02 142 VAL D CA 1
ATOM 6438 C C . VAL D 1 142 ? 154.166 104.610 117.201 1.00 45.44 142 VAL D C 1
ATOM 6439 O O . VAL D 1 142 ? 154.400 104.662 115.994 1.00 45.24 142 VAL D O 1
ATOM 6443 N N . GLY D 1 143 ? 152.945 104.731 117.738 1.00 41.05 143 GLY D N 1
ATOM 6444 C CA . GLY D 1 143 ? 151.779 105.068 116.941 1.00 36.58 143 GLY D CA 1
ATOM 6445 C C . GLY D 1 143 ? 152.005 106.386 116.218 1.00 32.77 143 GLY D C 1
ATOM 6446 O O . GLY D 1 143 ? 151.883 106.479 115.009 1.00 35.70 143 GLY D O 1
ATOM 6447 N N . TRP D 1 144 ? 152.431 107.390 116.966 1.00 34.74 144 TRP D N 1
ATOM 6448 C CA . TRP D 1 144 ? 152.763 108.683 116.400 1.00 36.99 144 TRP D CA 1
ATOM 6449 C C . TRP D 1 144 ? 153.749 108.523 115.232 1.00 34.69 144 TRP D C 1
ATOM 6450 O O . TRP D 1 144 ? 153.538 109.017 114.137 1.00 40.10 144 TRP D O 1
ATOM 6461 N N . ALA D 1 145 ? 154.830 107.805 115.446 1.00 35.70 145 ALA D N 1
ATOM 6462 C CA . ALA D 1 145 ? 155.849 107.704 114.427 1.00 39.44 145 ALA D CA 1
ATOM 6463 C C . ALA D 1 145 ? 155.274 107.150 113.122 1.00 38.29 145 ALA D C 1
ATOM 6464 O O . ALA D 1 145 ? 155.632 107.597 112.037 1.00 40.28 145 ALA D O 1
ATOM 6466 N N . ILE D 1 146 ? 154.410 106.155 113.228 1.00 36.80 146 ILE D N 1
ATOM 6467 C CA . ILE D 1 146 ? 153.733 105.609 112.066 1.00 41.23 146 ILE D CA 1
ATOM 6468 C C . ILE D 1 146 ? 152.908 106.684 111.360 1.00 39.13 146 ILE D C 1
ATOM 6469 O O . ILE D 1 146 ? 153.075 106.882 110.163 1.00 44.57 146 ILE D O 1
ATOM 6474 N N . ILE D 1 147 ? 152.015 107.376 112.069 1.00 33.30 147 ILE D N 1
ATOM 6475 C CA . ILE D 1 147 ? 151.160 108.287 111.339 1.00 36.90 147 ILE D CA 1
ATOM 6476 C C . ILE D 1 147 ? 151.997 109.418 110.758 1.00 33.24 147 ILE D C 1
ATOM 6477 O O . ILE D 1 147 ? 151.819 109.753 109.593 1.00 32.52 147 ILE D O 1
ATOM 6482 N N . ILE D 1 148 ? 152.983 109.911 111.502 1.00 35.67 148 ILE D N 1
ATOM 6483 C CA . ILE D 1 148 ? 153.793 111.002 110.990 1.00 39.79 148 ILE D CA 1
ATOM 6484 C C . ILE D 1 148 ? 154.502 110.592 109.710 1.00 39.46 148 ILE D C 1
ATOM 6485 O O . ILE D 1 148 ? 154.551 111.383 108.770 1.00 45.84 148 ILE D O 1
ATOM 6490 N N . TRP D 1 149 ? 154.974 109.357 109.658 1.00 35.77 149 TRP D N 1
ATOM 6491 C CA . TRP D 1 149 ? 155.675 108.898 108.486 1.00 36.00 149 TRP D CA 1
ATOM 6492 C C . TRP D 1 149 ? 154.739 108.804 107.295 1.00 36.50 149 TRP D C 1
ATOM 6493 O O . TRP D 1 149 ? 155.130 109.200 106.201 1.00 45.78 149 TRP D O 1
ATOM 6504 N N . GLU D 1 150 ? 153.529 108.293 107.501 1.00 34.72 150 GLU D N 1
ATOM 6505 C CA . GLU D 1 150 ? 152.555 108.151 106.425 1.00 39.80 150 GLU D CA 1
ATOM 6506 C C . GLU D 1 150 ? 152.314 109.471 105.690 1.00 37.72 150 GLU D C 1
ATOM 6507 O O . GLU D 1 150 ? 152.292 109.487 104.457 1.00 35.04 150 GLU D O 1
ATOM 6513 N N . ILE D 1 151 ? 152.167 110.562 106.449 1.00 33.25 151 ILE D N 1
ATOM 6514 C CA . ILE D 1 151 ? 151.773 111.843 105.891 1.00 32.90 151 ILE D CA 1
ATOM 6515 C C . ILE D 1 151 ? 152.975 112.723 105.636 1.00 32.43 151 ILE D C 1
ATOM 6516 O O . ILE D 1 151 ? 152.796 113.808 105.116 1.00 37.67 151 ILE D O 1
ATOM 6521 N N . PHE D 1 152 ? 154.184 112.327 106.017 1.00 39.42 152 PHE D N 1
ATOM 6522 C CA . PHE D 1 152 ? 155.325 113.194 105.729 1.00 44.53 152 PHE D CA 1
ATOM 6523 C C . PHE D 1 152 ? 156.310 112.515 104.779 1.00 47.21 152 PHE D C 1
ATOM 6524 O O . PHE D 1 152 ? 157.061 113.214 104.106 1.00 55.28 152 PHE D O 1
ATOM 6532 N N . GLY D 1 153 ? 156.337 111.180 104.730 1.00 48.20 153 GLY D N 1
ATOM 6533 C CA . GLY D 1 153 ? 157.248 110.487 103.823 1.00 51.31 153 GLY D CA 1
ATOM 6534 C C . GLY D 1 153 ? 156.695 109.186 103.237 1.00 46.61 153 GLY D C 1
ATOM 6535 O O . GLY D 1 153 ? 157.352 108.567 102.405 1.00 56.77 153 GLY D O 1
ATOM 6536 N N . GLY D 1 154 ? 155.480 108.803 103.635 1.00 44.43 154 GLY D N 1
ATOM 6537 C CA . GLY D 1 154 ? 154.860 107.563 103.211 1.00 43.46 154 GLY D CA 1
ATOM 6538 C C . GLY D 1 154 ? 154.010 107.745 101.959 1.00 45.27 154 GLY D C 1
ATOM 6539 O O . GLY D 1 154 ? 154.110 108.760 101.274 1.00 48.78 154 GLY D O 1
ATOM 6540 N N . GLU D 1 155 ? 153.157 106.754 101.694 1.00 49.40 155 GLU D N 1
ATOM 6541 C CA . GLU D 1 155 ? 152.346 106.748 100.496 1.00 55.31 155 GLU D CA 1
ATOM 6542 C C . GLU D 1 155 ? 151.515 108.031 100.440 1.00 50.60 155 GLU D C 1
ATOM 6543 O O . GLU D 1 155 ? 151.555 108.739 99.426 1.00 50.85 155 GLU D O 1
ATOM 6549 N N . ALA D 1 156 ? 150.766 108.337 101.510 1.00 42.07 156 ALA D N 1
ATOM 6550 C CA . ALA D 1 156 ? 149.848 109.463 101.448 1.00 40.76 156 ALA D CA 1
ATOM 6551 C C . ALA D 1 156 ? 150.570 110.766 101.092 1.00 38.55 156 ALA D C 1
ATOM 6552 O O . ALA D 1 156 ? 150.073 111.591 100.332 1.00 38.96 156 ALA D O 1
ATOM 6554 N N . SER D 1 157 ? 151.739 110.974 101.684 1.00 41.78 157 SER D N 1
ATOM 6555 C CA . SER D 1 157 ? 152.597 112.102 101.368 1.00 42.12 157 SER D CA 1
ATOM 6556 C C . SER D 1 157 ? 152.887 112.165 99.865 1.00 45.10 157 SER D C 1
ATOM 6557 O O . SER D 1 157 ? 152.839 113.226 99.259 1.00 48.71 157 SER D O 1
ATOM 6560 N N . LYS D 1 158 ? 153.243 111.032 99.270 1.00 48.77 158 LYS D N 1
ATOM 6561 C CA . LYS D 1 158 ? 153.667 111.011 97.886 1.00 54.56 158 LYS D CA 1
ATOM 6562 C C . LYS D 1 158 ? 152.461 111.234 96.977 1.00 61.14 158 LYS D C 1
ATOM 6563 O O . LYS D 1 158 ? 152.568 111.952 95.984 1.00 70.35 158 LYS D O 1
ATOM 6567 N N . ALA D 1 159 ? 151.323 110.599 97.300 1.00 53.41 159 ALA D N 1
ATOM 6568 C CA . ALA D 1 159 ? 150.096 110.807 96.539 1.00 47.75 159 ALA D CA 1
ATOM 6569 C C . ALA D 1 159 ? 149.754 112.283 96.500 1.00 46.55 159 ALA D C 1
ATOM 6570 O O . ALA D 1 159 ? 149.323 112.794 95.481 1.00 59.59 159 ALA D O 1
ATOM 6572 N N . ALA D 1 160 ? 149.911 112.941 97.641 1.00 45.00 160 ALA D N 1
ATOM 6573 C CA . ALA D 1 160 ? 149.468 114.307 97.787 1.00 46.95 160 ALA D CA 1
ATOM 6574 C C . ALA D 1 160 ? 150.379 115.189 96.945 1.00 49.58 160 ALA D C 1
ATOM 6575 O O . ALA D 1 160 ? 149.929 116.183 96.404 1.00 55.45 160 ALA D O 1
ATOM 6577 N N . ASP D 1 161 ? 151.667 114.855 96.872 1.00 57.05 161 ASP D N 1
ATOM 6578 C CA . ASP D 1 161 ? 152.598 115.664 96.102 1.00 74.00 161 ASP D CA 1
ATOM 6579 C C . ASP D 1 161 ? 152.271 115.545 94.614 1.00 73.73 161 ASP D C 1
ATOM 6580 O O . ASP D 1 161 ? 152.408 116.515 93.872 1.00 86.66 161 ASP D O 1
ATOM 6585 N N . ALA D 1 162 ? 151.815 114.362 94.194 1.00 66.21 162 ALA D N 1
ATOM 6586 C CA . ALA D 1 162 ? 151.421 114.128 92.814 1.00 71.52 162 ALA D CA 1
ATOM 6587 C C . ALA D 1 162 ? 150.189 114.946 92.423 1.00 75.18 162 ALA D C 1
ATOM 6588 O O . ALA D 1 162 ? 150.121 115.452 91.305 1.00 97.05 162 ALA D O 1
ATOM 6590 N N . ASN D 1 163 ? 149.204 115.048 93.321 1.00 71.76 163 ASN D N 1
ATOM 6591 C CA . ASN D 1 163 ? 148.021 115.854 93.060 1.00 74.13 163 ASN D CA 1
ATOM 6592 C C . ASN D 1 163 ? 148.328 117.289 93.450 1.00 72.66 163 ASN D C 1
ATOM 6593 O O . ASN D 1 163 ? 149.264 117.531 94.200 1.00 106.37 163 ASN D O 1
ATOM 6598 N N . ALA D 1 164 ? 147.613 118.238 92.856 1.00 69.86 164 ALA D N 1
ATOM 6599 C CA . ALA D 1 164 ? 147.951 119.639 93.028 1.00 78.32 164 ALA D CA 1
ATOM 6600 C C . ALA D 1 164 ? 146.802 120.366 93.717 1.00 75.28 164 ALA D C 1
ATOM 6601 O O . ALA D 1 164 ? 147.023 121.353 94.422 1.00 88.11 164 ALA D O 1
ATOM 6603 N N . GLY D 1 165 ? 145.592 119.837 93.536 1.00 59.62 165 GLY D N 1
ATOM 6604 C CA . GLY D 1 165 ? 144.414 120.383 94.168 1.00 61.19 165 GLY D CA 1
ATOM 6605 C C . GLY D 1 165 ? 144.439 120.218 95.680 1.00 59.90 165 GLY D C 1
ATOM 6606 O O . GLY D 1 165 ? 144.122 121.149 96.418 1.00 70.05 165 GLY D O 1
ATOM 6607 N N . VAL D 1 166 ? 144.861 119.036 96.123 1.00 63.33 166 VAL D N 1
ATOM 6608 C CA . VAL D 1 166 ? 144.878 118.712 97.533 1.00 54.88 166 VAL D CA 1
ATOM 6609 C C . VAL D 1 166 ? 146.247 119.038 98.127 1.00 41.94 166 VAL D C 1
ATOM 6610 O O . VAL D 1 166 ? 146.346 119.209 99.330 1.00 44.80 166 VAL D O 1
ATOM 6614 N N . LYS D 1 167 ? 147.288 119.191 97.304 1.00 38.89 167 LYS D N 1
ATOM 6615 C CA . LYS D 1 167 ? 148.640 119.310 97.837 1.00 43.22 167 LYS D CA 1
ATOM 6616 C C . LYS D 1 167 ? 148.724 120.264 99.046 1.00 41.24 167 LYS D C 1
ATOM 6617 O O . LYS D 1 167 ? 149.193 119.893 100.124 1.00 47.32 167 LYS D O 1
ATOM 6623 N N . SER D 1 168 ? 148.217 121.467 98.876 1.00 40.68 168 SER D N 1
ATOM 6624 C CA . SER D 1 168 ? 148.337 122.546 99.832 1.00 41.41 168 SER D CA 1
ATOM 6625 C C . SER D 1 168 ? 147.480 122.303 101.079 1.00 38.95 168 SER D C 1
ATOM 6626 O O . SER D 1 168 ? 147.901 122.651 102.182 1.00 43.96 168 SER D O 1
ATOM 6629 N N . ALA D 1 169 ? 146.275 121.752 100.927 1.00 34.95 169 ALA D N 1
ATOM 6630 C CA . ALA D 1 169 ? 145.491 121.366 102.091 1.00 33.27 169 ALA D CA 1
ATOM 6631 C C . ALA D 1 169 ? 146.214 120.265 102.846 1.00 32.40 169 ALA D C 1
ATOM 6632 O O . ALA D 1 169 ? 146.358 120.317 104.072 1.00 35.40 169 ALA D O 1
ATOM 6634 N N . PHE D 1 170 ? 146.723 119.291 102.105 1.00 30.81 170 PHE D N 1
ATOM 6635 C CA . PHE D 1 170 ? 147.419 118.203 102.757 1.00 33.83 170 PHE D CA 1
ATOM 6636 C C . PHE D 1 170 ? 148.569 118.791 103.562 1.00 33.32 170 PHE D C 1
ATOM 6637 O O . PHE D 1 170 ? 148.746 118.478 104.747 1.00 33.99 170 PHE D O 1
ATOM 6645 N N . ASN D 1 171 ? 149.288 119.729 102.966 1.00 34.61 171 ASN D N 1
ATOM 6646 C CA . ASN D 1 171 ? 150.351 120.347 103.725 1.00 36.71 171 ASN D CA 1
ATOM 6647 C C . ASN D 1 171 ? 149.807 121.057 104.968 1.00 34.03 171 ASN D C 1
ATOM 6648 O O . ASN D 1 171 ? 150.376 120.917 106.046 1.00 35.25 171 ASN D O 1
ATOM 6653 N N . ALA D 1 172 ? 148.690 121.779 104.877 1.00 29.89 172 ALA D N 1
ATOM 6654 C CA . ALA D 1 172 ? 148.195 122.453 106.067 1.00 27.13 172 ALA D CA 1
ATOM 6655 C C . ALA D 1 172 ? 147.829 121.438 107.135 1.00 30.59 172 ALA D C 1
ATOM 6656 O O . ALA D 1 172 ? 148.254 121.565 108.280 1.00 33.03 172 ALA D O 1
ATOM 6658 N N . LEU D 1 173 ? 147.047 120.415 106.751 1.00 27.49 173 LEU D N 1
ATOM 6659 C CA . LEU D 1 173 ? 146.585 119.458 107.736 1.00 23.48 173 LEU D CA 1
ATOM 6660 C C . LEU D 1 173 ? 147.770 118.734 108.351 1.00 22.60 173 LEU D C 1
ATOM 6661 O O . LEU D 1 173 ? 147.795 118.557 109.545 1.00 23.40 173 LEU D O 1
ATOM 6666 N N . ARG D 1 174 ? 148.781 118.357 107.569 1.00 23.66 174 ARG D N 1
ATOM 6667 C CA . ARG D 1 174 ? 149.859 117.620 108.191 1.00 26.99 174 ARG D CA 1
ATOM 6668 C C . ARG D 1 174 ? 150.636 118.492 109.178 1.00 28.03 174 ARG D C 1
ATOM 6669 O O . ARG D 1 174 ? 151.191 117.975 110.117 1.00 32.73 174 ARG D O 1
ATOM 6677 N N . LEU D 1 175 ? 150.656 119.802 108.988 1.00 32.31 175 LEU D N 1
ATOM 6678 C CA . LEU D 1 175 ? 151.279 120.684 109.951 1.00 35.69 175 LEU D CA 1
ATOM 6679 C C . LEU D 1 175 ? 150.478 120.781 111.236 1.00 36.59 175 LEU D C 1
ATOM 6680 O O . LEU D 1 175 ? 151.072 120.741 112.311 1.00 38.90 175 LEU D O 1
ATOM 6685 N N . ILE D 1 176 ? 149.151 120.893 111.137 1.00 29.90 176 ILE D N 1
ATOM 6686 C CA . ILE D 1 176 ? 148.362 120.843 112.343 1.00 26.91 176 ILE D CA 1
ATOM 6687 C C . ILE D 1 176 ? 148.694 119.556 113.123 1.00 28.89 176 ILE D C 1
ATOM 6688 O O . ILE D 1 176 ? 148.981 119.596 114.317 1.00 28.27 176 ILE D O 1
ATOM 6693 N N . VAL D 1 177 ? 148.722 118.410 112.451 1.00 26.05 177 VAL D N 1
ATOM 6694 C CA . VAL D 1 177 ? 149.024 117.166 113.119 1.00 27.50 177 VAL D CA 1
ATOM 6695 C C . VAL D 1 177 ? 150.429 117.224 113.703 1.00 30.64 177 VAL D C 1
ATOM 6696 O O . VAL D 1 177 ? 150.633 116.894 114.858 1.00 38.30 177 VAL D O 1
ATOM 6700 N N . LEU D 1 178 ? 151.405 117.694 112.957 1.00 37.39 178 LEU D N 1
ATOM 6701 C CA . LEU D 1 178 ? 152.754 117.718 113.483 1.00 40.57 178 LEU D CA 1
ATOM 6702 C C . LEU D 1 178 ? 152.856 118.657 114.684 1.00 43.86 178 LEU D C 1
ATOM 6703 O O . LEU D 1 178 ? 153.443 118.300 115.703 1.00 42.88 178 LEU D O 1
ATOM 6708 N N . VAL D 1 179 ? 152.288 119.862 114.557 1.00 39.97 179 VAL D N 1
ATOM 6709 C CA . VAL D 1 179 ? 152.563 120.921 115.511 1.00 34.82 179 VAL D CA 1
ATOM 6710 C C . VAL D 1 179 ? 151.375 121.134 116.426 1.00 30.38 179 VAL D C 1
ATOM 6711 O O . VAL D 1 179 ? 151.519 121.159 117.634 1.00 36.45 179 VAL D O 1
ATOM 6715 N N . GLY D 1 180 ? 150.208 121.330 115.842 1.00 28.45 180 GLY D N 1
ATOM 6716 C CA . GLY D 1 180 ? 149.003 121.521 116.619 1.00 26.00 180 GLY D CA 1
ATOM 6717 C C . GLY D 1 180 ? 148.799 120.392 117.597 1.00 26.85 180 GLY D C 1
ATOM 6718 O O . GLY D 1 180 ? 148.440 120.647 118.734 1.00 34.07 180 GLY D O 1
ATOM 6719 N N . TRP D 1 181 ? 149.055 119.154 117.165 1.00 27.77 181 TRP D N 1
ATOM 6720 C CA . TRP D 1 181 ? 148.700 118.011 117.984 1.00 26.38 181 TRP D CA 1
ATOM 6721 C C . TRP D 1 181 ? 149.823 117.710 118.960 1.00 28.45 181 TRP D C 1
ATOM 6722 O O . TRP D 1 181 ? 149.654 116.851 119.808 1.00 36.92 181 TRP D O 1
ATOM 6733 N N . ALA D 1 182 ? 150.949 118.408 118.890 1.00 28.22 182 ALA D N 1
ATOM 6734 C CA . ALA D 1 182 ? 152.027 118.110 119.821 1.00 29.45 182 ALA D CA 1
ATOM 6735 C C . ALA D 1 182 ? 151.659 118.489 121.251 1.00 33.74 182 ALA D C 1
ATOM 6736 O O . ALA D 1 182 ? 152.272 118.003 122.193 1.00 35.07 182 ALA D O 1
ATOM 6738 N N . ILE D 1 183 ? 150.654 119.349 121.448 1.00 32.11 183 ILE D N 1
ATOM 6739 C CA . ILE D 1 183 ? 150.269 119.633 122.818 1.00 30.37 183 ILE D CA 1
ATOM 6740 C C . ILE D 1 183 ? 149.894 118.360 123.592 1.00 29.26 183 ILE D C 1
ATOM 6741 O O . ILE D 1 183 ? 150.044 118.319 124.803 1.00 29.43 183 ILE D O 1
ATOM 6746 N N . TYR D 1 184 ? 149.323 117.345 122.933 1.00 28.96 184 TYR D N 1
ATOM 6747 C CA . TYR D 1 184 ? 148.808 116.185 123.649 1.00 27.34 184 TYR D CA 1
ATOM 6748 C C . TYR D 1 184 ? 149.933 115.341 124.260 1.00 25.26 184 TYR D C 1
ATOM 6749 O O . TYR D 1 184 ? 149.958 115.086 125.446 1.00 23.74 184 TYR D O 1
ATOM 6758 N N . PRO D 1 185 ? 150.895 114.835 123.501 1.00 25.94 185 PRO D N 1
ATOM 6759 C CA . PRO D 1 185 ? 152.060 114.222 124.103 1.00 29.33 185 PRO D CA 1
ATOM 6760 C C . PRO D 1 185 ? 152.812 115.109 125.091 1.00 35.63 185 PRO D C 1
ATOM 6761 O O . PRO D 1 185 ? 153.462 114.607 125.996 1.00 38.75 185 PRO D O 1
ATOM 6765 N N . LEU D 1 186 ? 152.737 116.428 124.918 1.00 37.71 186 LEU D N 1
ATOM 6766 C CA . LEU D 1 186 ? 153.416 117.334 125.821 1.00 38.75 186 LEU D CA 1
ATOM 6767 C C . LEU D 1 186 ? 152.707 117.354 127.166 1.00 40.55 186 LEU D C 1
ATOM 6768 O O . LEU D 1 186 ? 153.353 117.343 128.205 1.00 48.24 186 LEU D O 1
ATOM 6773 N N . GLY D 1 187 ? 151.376 117.390 127.132 1.00 35.47 187 GLY D N 1
ATOM 6774 C CA . GLY D 1 187 ? 150.586 117.329 128.338 1.00 31.65 187 GLY D CA 1
ATOM 6775 C C . GLY D 1 187 ? 150.837 116.015 129.050 1.00 32.19 187 GLY D C 1
ATOM 6776 O O . GLY D 1 187 ? 151.009 115.988 130.253 1.00 42.99 187 GLY D O 1
ATOM 6777 N N . TYR D 1 188 ? 150.986 114.939 128.303 1.00 32.45 188 TYR D N 1
ATOM 6778 C CA . TYR D 1 188 ? 151.222 113.664 128.942 1.00 35.79 188 TYR D CA 1
ATOM 6779 C C . TYR D 1 188 ? 152.582 113.692 129.633 1.00 36.75 188 TYR D C 1
ATOM 6780 O O . TYR D 1 188 ? 152.758 113.050 130.659 1.00 39.47 188 TYR D O 1
ATOM 6789 N N . ILE D 1 189 ? 153.552 114.398 129.088 1.00 42.82 189 ILE D N 1
ATOM 6790 C CA . ILE D 1 189 ? 154.854 114.332 129.710 1.00 51.36 189 ILE D CA 1
ATOM 6791 C C . ILE D 1 189 ? 154.875 115.266 130.906 1.00 48.83 189 ILE D C 1
ATOM 6792 O O . ILE D 1 189 ? 155.299 114.851 131.977 1.00 53.58 189 ILE D O 1
ATOM 6797 N N . PHE D 1 190 ? 154.487 116.523 130.692 1.00 46.47 190 PHE D N 1
ATOM 6798 C CA . PHE D 1 190 ? 154.692 117.573 131.676 1.00 48.55 190 PHE D CA 1
ATOM 6799 C C . PHE D 1 190 ? 153.530 117.588 132.654 1.00 51.58 190 PHE D C 1
ATOM 6800 O O . PHE D 1 190 ? 153.709 117.795 133.836 1.00 57.70 190 PHE D O 1
ATOM 6808 N N . GLY D 1 191 ? 152.333 117.340 132.144 1.00 59.43 191 GLY D N 1
ATOM 6809 C CA . GLY D 1 191 ? 151.163 117.224 132.983 1.00 55.54 191 GLY D CA 1
ATOM 6810 C C . GLY D 1 191 ? 151.265 116.005 133.883 1.00 53.25 191 GLY D C 1
ATOM 6811 O O . GLY D 1 191 ? 151.208 116.120 135.104 1.00 82.32 191 GLY D O 1
ATOM 6812 N N . TYR D 1 192 ? 151.434 114.842 133.270 1.00 50.89 192 TYR D N 1
ATOM 6813 C CA . TYR D 1 192 ? 151.047 113.591 133.889 1.00 46.12 192 TYR D CA 1
ATOM 6814 C C . TYR D 1 192 ? 152.271 112.872 134.425 1.00 49.19 192 TYR D C 1
ATOM 6815 O O . TYR D 1 192 ? 152.262 112.440 135.581 1.00 70.15 192 TYR D O 1
ATOM 6824 N N . MET D 1 193 ? 153.310 112.716 133.596 1.00 50.84 193 MET D N 1
ATOM 6825 C CA . MET D 1 193 ? 154.444 111.986 134.101 1.00 62.02 193 MET D CA 1
ATOM 6826 C C . MET D 1 193 ? 155.342 112.878 134.951 1.00 62.86 193 MET D C 1
ATOM 6827 O O . MET D 1 193 ? 155.953 112.359 135.870 1.00 82.11 193 MET D O 1
ATOM 6832 N N . MET D 1 194 ? 155.335 114.194 134.752 1.00 73.71 194 MET D N 1
ATOM 6833 C CA . MET D 1 194 ? 156.204 115.090 135.505 1.00 81.80 194 MET D CA 1
ATOM 6834 C C . MET D 1 194 ? 155.443 115.874 136.569 1.00 86.86 194 MET D C 1
ATOM 6835 O O . MET D 1 194 ? 156.044 116.329 137.540 1.00 101.07 194 MET D O 1
ATOM 6840 N N . GLY D 1 195 ? 154.144 116.087 136.359 1.00 86.78 195 GLY D N 1
ATOM 6841 C CA . GLY D 1 195 ? 153.342 116.858 137.296 1.00 86.78 195 GLY D CA 1
ATOM 6842 C C . GLY D 1 195 ? 153.666 118.354 137.285 1.00 83.37 195 GLY D C 1
ATOM 6843 O O . GLY D 1 195 ? 153.221 119.087 138.164 1.00 109.71 195 GLY D O 1
ATOM 6844 N N . SER D 1 196 ? 154.392 118.822 136.272 1.00 75.86 196 SER D N 1
ATOM 6845 C CA . SER D 1 196 ? 154.803 120.215 136.182 1.00 73.34 196 SER D CA 1
ATOM 6846 C C . SER D 1 196 ? 153.655 121.127 135.743 1.00 64.45 196 SER D C 1
ATOM 6847 O O . SER D 1 196 ? 153.795 122.342 135.771 1.00 71.34 196 SER D O 1
ATOM 6850 N N . VAL D 1 197 ? 152.546 120.562 135.271 1.00 62.20 197 VAL D N 1
ATOM 6851 C CA . VAL D 1 197 ? 151.420 121.366 134.829 1.00 55.69 197 VAL D CA 1
ATOM 6852 C C . VAL D 1 197 ? 150.172 120.763 135.454 1.00 57.26 197 VAL D C 1
ATOM 6853 O O . VAL D 1 197 ? 150.033 119.546 135.525 1.00 60.79 197 VAL D O 1
ATOM 6857 N N . ASP D 1 198 ? 149.317 121.622 136.002 1.00 64.70 198 ASP D N 1
ATOM 6858 C CA . ASP D 1 198 ? 148.098 121.184 136.661 1.00 68.45 198 ASP D CA 1
ATOM 6859 C C . ASP D 1 198 ? 147.068 120.812 135.594 1.00 67.64 198 ASP D C 1
ATOM 6860 O O . ASP D 1 198 ? 147.143 121.274 134.456 1.00 65.69 198 ASP D O 1
ATOM 6865 N N . SER D 1 199 ? 146.079 120.001 135.979 1.00 64.95 199 SER D N 1
ATOM 6866 C CA . SER D 1 199 ? 145.041 119.588 135.054 1.00 68.19 199 SER D CA 1
ATOM 6867 C C . SER D 1 199 ? 144.206 120.787 134.598 1.00 59.93 199 SER D C 1
ATOM 6868 O O . SER D 1 199 ? 143.640 120.762 133.507 1.00 64.81 199 SER D O 1
ATOM 6871 N N . GLY D 1 200 ? 144.104 121.823 135.426 1.00 46.61 200 GLY D N 1
ATOM 6872 C CA . GLY D 1 200 ? 143.226 122.926 135.090 1.00 48.99 200 GLY D CA 1
ATOM 6873 C C . GLY D 1 200 ? 143.807 123.745 133.950 1.00 50.94 200 GLY D C 1
ATOM 6874 O O . GLY D 1 200 ? 143.089 124.129 133.033 1.00 57.30 200 GLY D O 1
ATOM 6875 N N . SER D 1 201 ? 145.124 123.958 134.013 1.00 48.77 201 SER D N 1
ATOM 6876 C CA . SER D 1 201 ? 145.867 124.545 132.918 1.00 44.38 201 SER D CA 1
ATOM 6877 C C . SER D 1 201 ? 145.762 123.693 131.668 1.00 42.64 201 SER D C 1
ATOM 6878 O O . SER D 1 201 ? 145.537 124.208 130.577 1.00 46.20 201 SER D O 1
ATOM 6881 N N . LEU D 1 202 ? 145.904 122.386 131.854 1.00 38.01 202 LEU D N 1
ATOM 6882 C CA . LEU D 1 202 ? 145.813 121.485 130.736 1.00 34.46 202 LEU D CA 1
ATOM 6883 C C . LEU D 1 202 ? 144.433 121.562 130.127 1.00 29.68 202 LEU D C 1
ATOM 6884 O O . LEU D 1 202 ? 144.303 121.571 128.918 1.00 36.33 202 LEU D O 1
ATOM 6889 N N . ASN D 1 203 ? 143.412 121.632 130.951 1.00 29.12 203 ASN D N 1
ATOM 6890 C CA . ASN D 1 203 ? 142.079 121.604 130.413 1.00 28.71 203 ASN D CA 1
ATOM 6891 C C . ASN D 1 203 ? 141.834 122.875 129.609 1.00 26.78 203 ASN D C 1
ATOM 6892 O O . ASN D 1 203 ? 141.113 122.825 128.611 1.00 25.47 203 ASN D O 1
ATOM 6897 N N . ILE D 1 204 ? 142.382 124.013 130.048 1.00 26.56 204 ILE D N 1
ATOM 6898 C CA . ILE D 1 204 ? 142.168 125.250 129.306 1.00 31.72 204 ILE D CA 1
ATOM 6899 C C . ILE D 1 204 ? 142.849 125.109 127.941 1.00 28.34 204 ILE D C 1
ATOM 6900 O O . ILE D 1 204 ? 142.228 125.346 126.905 1.00 29.72 204 ILE D O 1
ATOM 6905 N N . ILE D 1 205 ? 144.102 124.672 127.961 1.00 25.01 205 ILE D N 1
ATOM 6906 C CA . ILE D 1 205 ? 144.884 124.521 126.760 1.00 27.16 205 ILE D CA 1
ATOM 6907 C C . ILE D 1 205 ? 144.180 123.570 125.810 1.00 23.41 205 ILE D C 1
ATOM 6908 O O . ILE D 1 205 ? 143.919 123.931 124.683 1.00 25.76 205 ILE D O 1
ATOM 6913 N N . TYR D 1 206 ? 143.906 122.360 126.246 1.00 21.24 206 TYR D N 1
ATOM 6914 C CA . TYR D 1 206 ? 143.203 121.417 125.397 1.00 20.38 206 TYR D CA 1
ATOM 6915 C C . TYR D 1 206 ? 141.908 122.017 124.880 1.00 19.60 206 TYR D C 1
ATOM 6916 O O . TYR D 1 206 ? 141.609 121.846 123.711 1.00 22.28 206 TYR D O 1
ATOM 6925 N N . ASN D 1 207 ? 141.154 122.717 125.709 1.00 20.24 207 ASN D N 1
ATOM 6926 C CA . ASN D 1 207 ? 139.885 123.241 125.254 1.00 20.98 207 ASN D CA 1
ATOM 6927 C C . ASN D 1 207 ? 140.097 124.262 124.137 1.00 21.78 207 ASN D C 1
ATOM 6928 O O . ASN D 1 207 ? 139.336 124.337 123.173 1.00 23.13 207 ASN D O 1
ATOM 6933 N N . LEU D 1 208 ? 141.089 125.117 124.299 1.00 24.20 208 LEU D N 1
ATOM 6934 C CA . LEU D 1 208 ? 141.275 126.181 123.339 1.00 26.03 208 LEU D CA 1
ATOM 6935 C C . LEU D 1 208 ? 141.889 125.612 122.073 1.00 25.26 208 LEU D C 1
ATOM 6936 O O . LEU D 1 208 ? 141.483 125.961 120.977 1.00 34.79 208 LEU D O 1
ATOM 6941 N N . ALA D 1 209 ? 142.815 124.688 122.207 1.00 27.07 209 ALA D N 1
ATOM 6942 C CA . ALA D 1 209 ? 143.429 124.027 121.071 1.00 25.32 209 ALA D CA 1
ATOM 6943 C C . ALA D 1 209 ? 142.420 123.328 120.168 1.00 28.03 209 ALA D C 1
ATOM 6944 O O . ALA D 1 209 ? 142.748 123.087 119.012 1.00 30.11 209 ALA D O 1
ATOM 6946 N N . ASP D 1 210 ? 141.214 122.992 120.638 1.00 29.31 210 ASP D N 1
ATOM 6947 C CA . ASP D 1 210 ? 140.257 122.363 119.739 1.00 34.06 210 ASP D CA 1
ATOM 6948 C C . ASP D 1 210 ? 139.800 123.292 118.609 1.00 30.03 210 ASP D C 1
ATOM 6949 O O . ASP D 1 210 ? 139.341 122.830 117.578 1.00 30.61 210 ASP D O 1
ATOM 6954 N N . PHE D 1 211 ? 139.926 124.598 118.764 1.00 28.62 211 PHE D N 1
ATOM 6955 C CA . PHE D 1 211 ? 139.680 125.482 117.645 1.00 30.05 211 PHE D CA 1
ATOM 6956 C C . PHE D 1 211 ? 140.626 125.148 116.504 1.00 29.81 211 PHE D C 1
ATOM 6957 O O . PHE D 1 211 ? 140.204 125.058 115.368 1.00 36.82 211 PHE D O 1
ATOM 6965 N N . VAL D 1 212 ? 141.881 124.877 116.809 1.00 32.36 212 VAL D N 1
ATOM 6966 C CA . VAL D 1 212 ? 142.805 124.527 115.755 1.00 33.52 212 VAL D CA 1
ATOM 6967 C C . VAL D 1 212 ? 142.769 123.046 115.404 1.00 26.70 212 VAL D C 1
ATOM 6968 O O . VAL D 1 212 ? 142.801 122.659 114.252 1.00 31.85 212 VAL D O 1
ATOM 6972 N N . ASN D 1 213 ? 142.829 122.207 116.404 1.00 25.21 213 ASN D N 1
ATOM 6973 C CA . ASN D 1 213 ? 143.145 120.821 116.174 1.00 23.39 213 ASN D CA 1
ATOM 6974 C C . ASN D 1 213 ? 141.932 120.070 115.651 1.00 26.69 213 ASN D C 1
ATOM 6975 O O . ASN D 1 213 ? 142.083 118.930 115.224 1.00 35.48 213 ASN D O 1
ATOM 6980 N N . LYS D 1 214 ? 140.743 120.660 115.702 1.00 23.61 214 LYS D N 1
ATOM 6981 C CA . LYS D 1 214 ? 139.604 119.987 115.128 1.00 24.70 214 LYS D CA 1
ATOM 6982 C C . LYS D 1 214 ? 138.860 120.913 114.186 1.00 27.90 214 LYS D C 1
ATOM 6983 O O . LYS D 1 214 ? 138.638 120.553 113.037 1.00 36.31 214 LYS D O 1
ATOM 6989 N N . ILE D 1 215 ? 138.487 122.108 114.634 1.00 26.23 215 ILE D N 1
ATOM 6990 C CA . ILE D 1 215 ? 137.677 122.946 113.774 1.00 27.43 215 ILE D CA 1
ATOM 6991 C C . ILE D 1 215 ? 138.482 123.418 112.568 1.00 21.36 215 ILE D C 1
ATOM 6992 O O . ILE D 1 215 ? 138.044 123.237 111.448 1.00 18.93 215 ILE D O 1
ATOM 6997 N N . LEU D 1 216 ? 139.640 124.017 112.786 1.00 20.17 216 LEU D N 1
ATOM 6998 C CA . LEU D 1 216 ? 140.416 124.489 111.663 1.00 22.33 216 LEU D CA 1
ATOM 6999 C C . LEU D 1 216 ? 140.815 123.314 110.770 1.00 22.49 216 LEU D C 1
ATOM 7000 O O . LEU D 1 216 ? 140.876 123.415 109.551 1.00 25.43 216 LEU D O 1
ATOM 7005 N N . PHE D 1 217 ? 141.030 122.158 111.341 1.00 21.38 217 PHE D N 1
ATOM 7006 C CA . PHE D 1 217 ? 141.258 121.014 110.491 1.00 23.55 217 PHE D CA 1
ATOM 7007 C C . PHE D 1 217 ? 140.086 120.790 109.524 1.00 20.63 217 PHE D C 1
ATOM 7008 O O . PHE D 1 217 ? 140.251 120.568 108.312 1.00 20.23 217 PHE D O 1
ATOM 7016 N N . GLY D 1 218 ? 138.886 120.797 110.069 1.00 17.25 218 GLY D N 1
ATOM 7017 C CA . GLY D 1 218 ? 137.698 120.622 109.246 1.00 15.80 218 GLY D CA 1
ATOM 7018 C C . GLY D 1 218 ? 137.495 121.738 108.245 1.00 14.09 218 GLY D C 1
ATOM 7019 O O . GLY D 1 218 ? 137.187 121.471 107.113 1.00 15.86 218 GLY D O 1
ATOM 7020 N N . LEU D 1 219 ? 137.739 122.976 108.623 1.00 15.39 219 LEU D N 1
ATOM 7021 C CA . LEU D 1 219 ? 137.586 124.099 107.714 1.00 16.22 219 LEU D CA 1
ATOM 7022 C C . LEU D 1 219 ? 138.615 124.069 106.612 1.00 17.24 219 LEU D C 1
ATOM 7023 O O . LEU D 1 219 ? 138.262 124.406 105.517 1.00 21.47 219 LEU D O 1
ATOM 7028 N N . ILE D 1 220 ? 139.809 123.546 106.822 1.00 19.02 220 ILE D N 1
ATOM 7029 C CA . ILE D 1 220 ? 140.730 123.441 105.709 1.00 19.81 220 ILE D CA 1
ATOM 7030 C C . ILE D 1 220 ? 140.205 122.457 104.684 1.00 17.89 220 ILE D C 1
ATOM 7031 O O . ILE D 1 220 ? 140.362 122.674 103.494 1.00 20.00 220 ILE D O 1
ATOM 7036 N N . ILE D 1 221 ? 139.563 121.405 105.148 1.00 19.40 221 ILE D N 1
ATOM 7037 C CA . ILE D 1 221 ? 139.046 120.351 104.289 1.00 20.60 221 ILE D CA 1
ATOM 7038 C C . ILE D 1 221 ? 137.865 120.892 103.523 1.00 19.72 221 ILE D C 1
ATOM 7039 O O . ILE D 1 221 ? 137.788 120.660 102.329 1.00 22.57 221 ILE D O 1
ATOM 7044 N N . TRP D 1 222 ? 137.011 121.689 104.184 1.00 20.11 222 TRP D N 1
ATOM 7045 C CA . TRP D 1 222 ? 135.883 122.330 103.520 1.00 19.18 222 TRP D CA 1
ATOM 7046 C C . TRP D 1 222 ? 136.352 123.321 102.463 1.00 17.58 222 TRP D C 1
ATOM 7047 O O . TRP D 1 222 ? 135.799 123.449 101.416 1.00 19.68 222 TRP D O 1
ATOM 7058 N N . ASN D 1 223 ? 137.391 124.027 102.739 1.00 18.14 223 ASN D N 1
ATOM 7059 C CA . ASN D 1 223 ? 137.883 124.972 101.800 1.00 22.27 223 ASN D CA 1
ATOM 7060 C C . ASN D 1 223 ? 138.328 124.314 100.500 1.00 25.47 223 ASN D C 1
ATOM 7061 O O . ASN D 1 223 ? 138.180 124.904 99.440 1.00 26.94 223 ASN D O 1
ATOM 7066 N N . VAL D 1 224 ? 138.916 123.122 100.563 1.00 28.24 224 VAL D N 1
ATOM 7067 C CA . VAL D 1 224 ? 139.377 122.481 99.350 1.00 27.16 224 VAL D CA 1
ATOM 7068 C C . VAL D 1 224 ? 138.178 121.795 98.717 1.00 26.64 224 VAL D C 1
ATOM 7069 O O . VAL D 1 224 ? 138.024 121.862 97.506 1.00 30.03 224 VAL D O 1
ATOM 7073 N N . ALA D 1 225 ? 137.260 121.263 99.523 1.00 21.41 225 ALA D N 1
ATOM 7074 C CA . ALA D 1 225 ? 136.070 120.682 98.934 1.00 22.27 225 ALA D CA 1
ATOM 7075 C C . ALA D 1 225 ? 135.317 121.696 98.077 1.00 24.84 225 ALA D C 1
ATOM 7076 O O . ALA D 1 225 ? 134.778 121.381 97.043 1.00 33.28 225 ALA D O 1
ATOM 7078 N N . VAL D 1 226 ? 135.289 122.933 98.497 1.00 31.49 226 VAL D N 1
ATOM 7079 C CA . VAL D 1 226 ? 134.478 123.957 97.877 1.00 34.17 226 VAL D CA 1
ATOM 7080 C C . VAL D 1 226 ? 135.183 124.540 96.664 1.00 33.88 226 VAL D C 1
ATOM 7081 O O . VAL D 1 226 ? 134.519 124.998 95.751 1.00 41.72 226 VAL D O 1
ATOM 7085 N N . ARG D 1 227 ? 136.509 124.536 96.672 1.00 42.88 227 ARG D N 1
ATOM 7086 C CA . ARG D 1 227 ? 137.273 125.002 95.531 1.00 54.58 227 ARG D CA 1
ATOM 7087 C C . ARG D 1 227 ? 137.283 123.920 94.453 1.00 65.57 227 ARG D C 1
ATOM 7088 O O . ARG D 1 227 ? 137.525 124.228 93.290 1.00 85.49 227 ARG D O 1
ATOM 7096 N N . GLU D 1 228 ? 137.043 122.663 94.854 1.00 65.39 228 GLU D N 1
ATOM 7097 C CA . GLU D 1 228 ? 137.058 121.526 93.947 1.00 64.01 228 GLU D CA 1
ATOM 7098 C C . GLU D 1 228 ? 135.639 121.198 93.495 1.00 69.30 228 GLU D C 1
ATOM 7099 O O . GLU D 1 228 ? 135.446 120.469 92.526 1.00 88.52 228 GLU D O 1
ATOM 7105 N N . SER D 1 229 ? 134.651 121.729 94.211 1.00 65.83 229 SER D N 1
ATOM 7106 C CA . SER D 1 229 ? 133.260 121.474 93.890 1.00 68.80 229 SER D CA 1
ATOM 7107 C C . SER D 1 229 ? 132.820 122.482 92.837 1.00 88.46 229 SER D C 1
ATOM 7108 O O . SER D 1 229 ? 131.665 122.458 92.412 1.00 113.34 229 SER D O 1
ATOM 7111 N N . SER D 1 230 ? 133.732 123.394 92.470 1.00 107.80 230 SER D N 1
ATOM 7112 C CA . SER D 1 230 ? 133.432 124.448 91.512 1.00 126.15 230 SER D CA 1
ATOM 7113 C C . SER D 1 230 ? 133.514 123.917 90.067 1.00 137.73 230 SER D C 1
ATOM 7114 O O . SER D 1 230 ? 134.490 124.275 89.358 1.00 151.76 230 SER D O 1
ATOM 7117 N N . MET E 1 1 ? 111.670 128.424 138.012 1.00 81.06 1 MET E N 1
ATOM 7118 C CA . MET E 1 1 ? 110.516 128.991 137.265 1.00 76.21 1 MET E CA 1
ATOM 7119 C C . MET E 1 1 ? 110.558 130.522 137.279 1.00 62.12 1 MET E C 1
ATOM 7120 O O . MET E 1 1 ? 110.939 131.179 138.244 1.00 75.21 1 MET E O 1
ATOM 7125 N N . LEU E 1 2 ? 110.145 131.085 136.164 1.00 50.31 2 LEU E N 1
ATOM 7126 C CA . LEU E 1 2 ? 110.113 132.513 135.972 1.00 47.68 2 LEU E CA 1
ATOM 7127 C C . LEU E 1 2 ? 108.982 133.069 136.812 1.00 47.99 2 LEU E C 1
ATOM 7128 O O . LEU E 1 2 ? 107.862 132.587 136.735 1.00 65.54 2 LEU E O 1
ATOM 7133 N N . GLN E 1 3 ? 109.259 134.126 137.583 1.00 60.74 3 GLN E N 1
ATOM 7134 C CA . GLN E 1 3 ? 108.240 134.888 138.299 1.00 67.62 3 GLN E CA 1
ATOM 7135 C C . GLN E 1 3 ? 107.672 135.963 137.388 1.00 82.90 3 GLN E C 1
ATOM 7136 O O . GLN E 1 3 ? 108.253 136.200 136.330 1.00 84.45 3 GLN E O 1
ATOM 7142 N N . ALA E 1 4 ? 106.477 136.477 137.727 1.00 114.98 4 ALA E N 1
ATOM 7143 C CA . ALA E 1 4 ? 105.671 137.249 136.781 1.00 121.81 4 ALA E CA 1
ATOM 7144 C C . ALA E 1 4 ? 106.123 138.705 136.729 1.00 113.24 4 ALA E C 1
ATOM 7145 O O . ALA E 1 4 ? 105.971 139.333 135.683 1.00 107.55 4 ALA E O 1
ATOM 7147 N N . GLY E 1 5 ? 106.667 139.230 137.841 1.00 87.69 5 GLY E N 1
ATOM 7148 C CA . GLY E 1 5 ? 107.134 140.608 137.889 1.00 73.18 5 GLY E CA 1
ATOM 7149 C C . GLY E 1 5 ? 108.548 140.771 137.321 1.00 64.24 5 GLY E C 1
ATOM 7150 O O . GLY E 1 5 ? 109.110 141.857 137.308 1.00 69.37 5 GLY E O 1
ATOM 7151 N N . ASP E 1 6 ? 109.154 139.651 136.940 1.00 48.30 6 ASP E N 1
ATOM 7152 C CA . ASP E 1 6 ? 110.542 139.606 136.525 1.00 46.14 6 ASP E CA 1
ATOM 7153 C C . ASP E 1 6 ? 110.630 139.892 135.023 1.00 45.78 6 ASP E C 1
ATOM 7154 O O . ASP E 1 6 ? 110.553 138.973 134.196 1.00 50.74 6 ASP E O 1
ATOM 7159 N N . PHE E 1 7 ? 110.819 141.166 134.677 1.00 37.23 7 PHE E N 1
ATOM 7160 C CA . PHE E 1 7 ? 110.960 141.526 133.279 1.00 36.54 7 PHE E CA 1
ATOM 7161 C C . PHE E 1 7 ? 112.292 141.041 132.705 1.00 33.12 7 PHE E C 1
ATOM 7162 O O . PHE E 1 7 ? 112.374 140.671 131.531 1.00 34.52 7 PHE E O 1
ATOM 7170 N N . VAL E 1 8 ? 113.323 140.959 133.528 1.00 29.19 8 VAL E N 1
ATOM 7171 C CA . VAL E 1 8 ? 114.579 140.482 133.009 1.00 29.68 8 VAL E CA 1
ATOM 7172 C C . VAL E 1 8 ? 114.397 139.025 132.574 1.00 32.11 8 VAL E C 1
ATOM 7173 O O . VAL E 1 8 ? 114.855 138.613 131.499 1.00 33.83 8 VAL E O 1
ATOM 7177 N N . GLY E 1 9 ? 113.678 138.261 133.373 1.00 26.80 9 GLY E N 1
ATOM 7178 C CA . GLY E 1 9 ? 113.510 136.870 133.048 1.00 25.44 9 GLY E CA 1
ATOM 7179 C C . GLY E 1 9 ? 112.556 136.706 131.885 1.00 26.43 9 GLY E C 1
ATOM 7180 O O . GLY E 1 9 ? 112.651 135.725 131.147 1.00 29.83 9 GLY E O 1
ATOM 7181 N N . VAL E 1 10 ? 111.625 137.651 131.743 1.00 26.80 10 VAL E N 1
ATOM 7182 C CA . VAL E 1 10 ? 110.686 137.567 130.637 1.00 28.39 10 VAL E CA 1
ATOM 7183 C C . VAL E 1 10 ? 111.439 137.802 129.336 1.00 25.29 10 VAL E C 1
ATOM 7184 O O . VAL E 1 10 ? 111.299 136.982 128.434 1.00 25.67 10 VAL E O 1
ATOM 7188 N N . SER E 1 11 ? 112.306 138.829 129.336 1.00 20.13 11 SER E N 1
ATOM 7189 C CA . SER E 1 11 ? 113.179 139.148 128.222 1.00 18.82 11 SER E CA 1
ATOM 7190 C C . SER E 1 11 ? 114.090 137.968 127.865 1.00 17.12 11 SER E C 1
ATOM 7191 O O . SER E 1 11 ? 114.334 137.733 126.702 1.00 17.77 11 SER E O 1
ATOM 7194 N N . PHE E 1 12 ? 114.627 137.249 128.839 1.00 15.68 12 PHE E N 1
ATOM 7195 C CA . PHE E 1 12 ? 115.404 136.084 128.514 1.00 16.73 12 PHE E CA 1
ATOM 7196 C C . PHE E 1 12 ? 114.540 135.016 127.820 1.00 18.53 12 PHE E C 1
ATOM 7197 O O . PHE E 1 12 ? 115.020 134.263 126.968 1.00 19.31 12 PHE E O 1
ATOM 7205 N N . TRP E 1 13 ? 113.279 134.887 128.217 1.00 19.81 13 TRP E N 1
ATOM 7206 C CA . TRP E 1 13 ? 112.424 133.860 127.655 1.00 21.57 13 TRP E CA 1
ATOM 7207 C C . TRP E 1 13 ? 112.070 134.255 126.218 1.00 22.91 13 TRP E C 1
ATOM 7208 O O . TRP E 1 13 ? 112.103 133.424 125.298 1.00 24.25 13 TRP E O 1
ATOM 7219 N N . LEU E 1 14 ? 111.747 135.525 126.036 1.00 18.02 14 LEU E N 1
ATOM 7220 C CA . LEU E 1 14 ? 111.360 135.963 124.732 1.00 20.01 14 LEU E CA 1
ATOM 7221 C C . LEU E 1 14 ? 112.487 135.717 123.736 1.00 18.78 14 LEU E C 1
ATOM 7222 O O . LEU E 1 14 ? 112.307 135.091 122.698 1.00 17.85 14 LEU E O 1
ATOM 7227 N N . VAL E 1 15 ? 113.667 136.219 124.067 1.00 18.51 15 VAL E N 1
ATOM 7228 C CA . VAL E 1 15 ? 114.785 136.140 123.171 1.00 17.41 15 VAL E CA 1
ATOM 7229 C C . VAL E 1 15 ? 115.192 134.685 123.017 1.00 14.67 15 VAL E C 1
ATOM 7230 O O . VAL E 1 15 ? 115.594 134.278 121.960 1.00 14.40 15 VAL E O 1
ATOM 7234 N N . SER E 1 16 ? 115.084 133.876 124.043 1.00 15.34 16 SER E N 1
ATOM 7235 C CA . SER E 1 16 ? 115.540 132.518 123.837 1.00 16.49 16 SER E CA 1
ATOM 7236 C C . SER E 1 16 ? 114.681 131.821 122.778 1.00 16.66 16 SER E C 1
ATOM 7237 O O . SER E 1 16 ? 115.222 131.057 121.984 1.00 17.32 16 SER E O 1
ATOM 7240 N N A VAL E 1 17 ? 113.373 132.082 122.754 0.50 16.16 17 VAL E N 1
ATOM 7241 N N B VAL E 1 17 ? 113.375 132.086 122.755 0.50 16.61 17 VAL E N 1
ATOM 7242 C CA A VAL E 1 17 ? 112.508 131.360 121.840 0.50 17.79 17 VAL E CA 1
ATOM 7243 C CA B VAL E 1 17 ? 112.516 131.359 121.841 0.50 18.62 17 VAL E CA 1
ATOM 7244 C C A VAL E 1 17 ? 112.595 132.010 120.455 0.50 16.71 17 VAL E C 1
ATOM 7245 C C B VAL E 1 17 ? 112.602 132.008 120.456 0.50 17.13 17 VAL E C 1
ATOM 7246 O O A VAL E 1 17 ? 112.682 131.313 119.448 0.50 17.77 17 VAL E O 1
ATOM 7247 O O B VAL E 1 17 ? 112.699 131.310 119.450 0.50 18.15 17 VAL E O 1
ATOM 7254 N N . ALA E 1 18 ? 112.690 133.329 120.400 1.00 15.97 18 ALA E N 1
ATOM 7255 C CA . ALA E 1 18 ? 112.912 133.990 119.130 1.00 16.20 18 ALA E CA 1
ATOM 7256 C C . ALA E 1 18 ? 114.109 133.385 118.404 1.00 16.69 18 ALA E C 1
ATOM 7257 O O . ALA E 1 18 ? 114.039 133.147 117.201 1.00 18.31 18 ALA E O 1
ATOM 7259 N N . MET E 1 19 ? 115.206 133.175 119.125 1.00 16.31 19 MET E N 1
ATOM 7260 C CA . MET E 1 19 ? 116.430 132.686 118.538 1.00 16.03 19 MET E CA 1
ATOM 7261 C C . MET E 1 19 ? 116.300 131.254 118.073 1.00 15.00 19 MET E C 1
ATOM 7262 O O . MET E 1 19 ? 116.901 130.898 117.068 1.00 15.08 19 MET E O 1
ATOM 7267 N N . VAL E 1 20 ? 115.485 130.445 118.731 1.00 15.17 20 VAL E N 1
ATOM 7268 C CA . VAL E 1 20 ? 115.270 129.113 118.179 1.00 16.13 20 VAL E CA 1
ATOM 7269 C C . VAL E 1 20 ? 114.484 129.236 116.874 1.00 15.82 20 VAL E C 1
ATOM 7270 O O . VAL E 1 20 ? 114.659 128.488 115.935 1.00 15.87 20 VAL E O 1
ATOM 7274 N N . ALA E 1 21 ? 113.520 130.137 116.863 1.00 16.06 21 ALA E N 1
ATOM 7275 C CA . ALA E 1 21 ? 112.705 130.288 115.689 1.00 16.72 21 ALA E CA 1
ATOM 7276 C C . ALA E 1 21 ? 113.590 130.731 114.535 1.00 16.47 21 ALA E C 1
ATOM 7277 O O . ALA E 1 21 ? 113.581 130.105 113.496 1.00 18.67 21 ALA E O 1
ATOM 7279 N N . ALA E 1 22 ? 114.381 131.785 114.755 1.00 17.52 22 ALA E N 1
ATOM 7280 C CA . ALA E 1 22 ? 115.317 132.308 113.760 1.00 16.98 22 ALA E CA 1
ATOM 7281 C C . ALA E 1 22 ? 116.255 131.242 113.190 1.00 14.35 22 ALA E C 1
ATOM 7282 O O . ALA E 1 22 ? 116.466 131.196 111.986 1.00 13.31 22 ALA E O 1
ATOM 7284 N N . THR E 1 23 ? 116.770 130.376 114.031 1.00 14.31 23 THR E N 1
ATOM 7285 C CA . THR E 1 23 ? 117.701 129.356 113.593 1.00 16.40 23 THR E CA 1
ATOM 7286 C C . THR E 1 23 ? 117.006 128.482 112.568 1.00 15.25 23 THR E C 1
ATOM 7287 O O . THR E 1 23 ? 117.553 128.152 111.528 1.00 16.53 23 THR E O 1
ATOM 7291 N N . VAL E 1 24 ? 115.832 128.015 112.918 1.00 14.94 24 VAL E N 1
ATOM 7292 C CA . VAL E 1 24 ? 115.167 127.069 112.059 1.00 15.72 24 VAL E CA 1
ATOM 7293 C C . VAL E 1 24 ? 114.824 127.800 110.759 1.00 13.29 24 VAL E C 1
ATOM 7294 O O . VAL E 1 24 ? 115.007 127.256 109.687 1.00 12.62 24 VAL E O 1
ATOM 7298 N N . PHE E 1 25 ? 114.393 129.044 110.862 1.00 11.23 25 PHE E N 1
ATOM 7299 C CA . PHE E 1 25 ? 114.069 129.763 109.670 1.00 12.13 25 PHE E CA 1
ATOM 7300 C C . PHE E 1 25 ? 115.260 129.823 108.728 1.00 12.80 25 PHE E C 1
ATOM 7301 O O . PHE E 1 25 ? 115.109 129.502 107.575 1.00 13.55 25 PHE E O 1
ATOM 7309 N N . PHE E 1 26 ? 116.449 130.184 109.213 1.00 13.85 26 PHE E N 1
ATOM 7310 C CA . PHE E 1 26 ? 117.572 130.384 108.327 1.00 13.97 26 PHE E CA 1
ATOM 7311 C C . PHE E 1 26 ? 117.958 129.051 107.735 1.00 15.13 26 PHE E C 1
ATOM 7312 O O . PHE E 1 26 ? 118.268 128.998 106.562 1.00 18.79 26 PHE E O 1
ATOM 7320 N N . PHE E 1 27 ? 117.996 127.998 108.533 1.00 15.96 27 PHE E N 1
ATOM 7321 C CA . PHE E 1 27 ? 118.419 126.722 108.010 1.00 17.12 27 PHE E CA 1
ATOM 7322 C C . PHE E 1 27 ? 117.424 126.216 106.976 1.00 17.56 27 PHE E C 1
ATOM 7323 O O . PHE E 1 27 ? 117.819 125.706 105.923 1.00 19.43 27 PHE E O 1
ATOM 7331 N N . TYR E 1 28 ? 116.140 126.344 107.252 1.00 19.65 28 TYR E N 1
ATOM 7332 C CA . TYR E 1 28 ? 115.147 125.774 106.358 1.00 20.52 28 TYR E CA 1
ATOM 7333 C C . TYR E 1 28 ? 115.036 126.599 105.087 1.00 18.82 28 TYR E C 1
ATOM 7334 O O . TYR E 1 28 ? 114.862 126.061 104.015 1.00 21.17 28 TYR E O 1
ATOM 7343 N N . GLU E 1 29 ? 115.100 127.898 105.189 1.00 20.29 29 GLU E N 1
ATOM 7344 C CA . GLU E 1 29 ? 115.049 128.703 103.993 1.00 23.58 29 GLU E CA 1
ATOM 7345 C C . GLU E 1 29 ? 116.352 128.607 103.222 1.00 24.45 29 GLU E C 1
ATOM 7346 O O . GLU E 1 29 ? 116.359 128.804 102.010 1.00 26.47 29 GLU E O 1
ATOM 7352 N N . GLY E 1 30 ? 117.458 128.369 103.916 1.00 25.37 30 GLY E N 1
ATOM 7353 C CA . GLY E 1 30 ? 118.748 128.359 103.256 1.00 24.54 30 GLY E CA 1
ATOM 7354 C C . GLY E 1 30 ? 118.793 127.223 102.243 1.00 25.17 30 GLY E C 1
ATOM 7355 O O . GLY E 1 30 ? 119.509 127.291 101.252 1.00 29.02 30 GLY E O 1
ATOM 7356 N N . MET E 1 31 ? 117.946 126.221 102.453 1.00 24.17 31 MET E N 1
ATOM 7357 C CA . MET E 1 31 ? 117.803 125.142 101.503 1.00 28.60 31 MET E CA 1
ATOM 7358 C C . MET E 1 31 ? 117.128 125.556 100.193 1.00 30.76 31 MET E C 1
ATOM 7359 O O . MET E 1 31 ? 117.138 124.797 99.247 1.00 44.69 31 MET E O 1
ATOM 7364 N N . SER E 1 32 ? 116.639 126.771 100.073 1.00 33.10 32 SER E N 1
ATOM 7365 C CA . SER E 1 32 ? 115.871 127.153 98.917 1.00 33.97 32 SER E CA 1
ATOM 7366 C C . SER E 1 32 ? 116.329 128.479 98.320 1.00 31.22 32 SER E C 1
ATOM 7367 O O . SER E 1 32 ? 115.545 129.129 97.645 1.00 43.69 32 SER E O 1
ATOM 7370 N N . VAL E 1 33 ? 117.540 128.943 98.617 1.00 33.69 33 VAL E N 1
ATOM 7371 C CA . VAL E 1 33 ? 118.129 130.087 97.923 1.00 30.95 33 VAL E CA 1
ATOM 7372 C C . VAL E 1 33 ? 119.103 129.557 96.877 1.00 29.23 33 VAL E C 1
ATOM 7373 O O . VAL E 1 33 ? 119.572 128.431 96.961 1.00 34.86 33 VAL E O 1
ATOM 7377 N N . LYS E 1 34 ? 119.501 130.388 95.941 1.00 28.27 34 LYS E N 1
ATOM 7378 C CA . LYS E 1 34 ? 120.493 129.943 94.993 1.00 32.26 34 LYS E CA 1
ATOM 7379 C C . LYS E 1 34 ? 121.727 129.462 95.745 1.00 31.99 34 LYS E C 1
ATOM 7380 O O . LYS E 1 34 ? 122.058 129.993 96.789 1.00 39.81 34 LYS E O 1
ATOM 7386 N N . LYS E 1 35 ? 122.459 128.517 95.173 1.00 35.33 35 LYS E N 1
ATOM 7387 C CA . LYS E 1 35 ? 123.662 128.005 95.794 1.00 38.28 35 LYS E CA 1
ATOM 7388 C C . LYS E 1 35 ? 124.617 129.129 96.203 1.00 32.46 35 LYS E C 1
ATOM 7389 O O . LYS E 1 35 ? 125.181 129.083 97.284 1.00 40.62 35 LYS E O 1
ATOM 7392 N N . GLU E 1 36 ? 124.799 130.157 95.393 1.00 33.21 36 GLU E N 1
ATOM 7393 C CA . GLU E 1 36 ? 125.678 131.259 95.771 1.00 39.25 36 GLU E CA 1
ATOM 7394 C C . GLU E 1 36 ? 125.367 131.808 97.171 1.00 33.30 36 GLU E C 1
ATOM 7395 O O . GLU E 1 36 ? 126.258 132.321 97.834 1.00 32.79 36 GLU E O 1
ATOM 7401 N N . TRP E 1 37 ? 124.099 131.714 97.597 1.00 27.08 37 TRP E N 1
ATOM 7402 C CA . TRP E 1 37 ? 123.630 132.377 98.779 1.00 20.78 37 TRP E CA 1
ATOM 7403 C C . TRP E 1 37 ? 123.551 131.416 99.945 1.00 19.97 37 TRP E C 1
ATOM 7404 O O . TRP E 1 37 ? 123.261 131.828 101.058 1.00 20.91 37 TRP E O 1
ATOM 7415 N N . LYS E 1 38 ? 123.861 130.145 99.731 1.00 21.63 38 LYS E N 1
ATOM 7416 C CA . LYS E 1 38 ? 123.599 129.167 100.770 1.00 22.66 38 LYS E CA 1
ATOM 7417 C C . LYS E 1 38 ? 124.516 129.414 101.983 1.00 19.75 38 LYS E C 1
ATOM 7418 O O . LYS E 1 38 ? 124.057 129.408 103.129 1.00 19.33 38 LYS E O 1
ATOM 7424 N N . LEU E 1 39 ? 125.786 129.719 101.761 1.00 16.52 39 LEU E N 1
ATOM 7425 C CA . LEU E 1 39 ? 126.693 129.973 102.861 1.00 16.13 39 LEU E CA 1
ATOM 7426 C C . LEU E 1 39 ? 126.212 131.133 103.743 1.00 17.89 39 LEU E C 1
ATOM 7427 O O . LEU E 1 39 ? 126.273 131.010 104.961 1.00 21.52 39 LEU E O 1
ATOM 7432 N N . SER E 1 40 ? 125.789 132.268 103.172 1.00 16.22 40 SER E N 1
ATOM 7433 C CA . SER E 1 40 ? 125.190 133.353 103.932 1.00 16.37 40 SER E CA 1
ATOM 7434 C C . SER E 1 40 ? 124.172 132.865 104.959 1.00 15.17 40 SER E C 1
ATOM 7435 O O . SER E 1 40 ? 124.159 133.315 106.092 1.00 13.60 40 SER E O 1
ATOM 7438 N N . MET E 1 41 ? 123.217 132.094 104.458 1.00 15.23 41 MET E N 1
ATOM 7439 C CA . MET E 1 41 ? 122.111 131.615 105.243 1.00 17.56 41 MET E CA 1
ATOM 7440 C C . MET E 1 41 ? 122.639 130.719 106.322 1.00 17.01 41 MET E C 1
ATOM 7441 O O . MET E 1 41 ? 122.130 130.783 107.418 1.00 21.16 41 MET E O 1
ATOM 7446 N N . THR E 1 42 ? 123.693 129.969 106.012 1.00 17.28 42 THR E N 1
ATOM 7447 C CA . THR E 1 42 ? 124.297 129.090 106.983 1.00 17.13 42 THR E CA 1
ATOM 7448 C C . THR E 1 42 ? 124.881 129.909 108.116 1.00 14.57 42 THR E C 1
ATOM 7449 O O . THR E 1 42 ? 124.645 129.566 109.266 1.00 14.66 42 THR E O 1
ATOM 7453 N N . ILE E 1 43 ? 125.645 130.938 107.788 1.00 13.74 43 ILE E N 1
ATOM 7454 C CA . ILE E 1 43 ? 126.238 131.722 108.830 1.00 15.80 43 ILE E CA 1
ATOM 7455 C C . ILE E 1 43 ? 125.151 132.316 109.713 1.00 16.09 43 ILE E C 1
ATOM 7456 O O . ILE E 1 43 ? 125.226 132.174 110.929 1.00 19.01 43 ILE E O 1
ATOM 7461 N N . ALA E 1 44 ? 124.066 132.822 109.139 1.00 14.65 44 ALA E N 1
ATOM 7462 C CA . ALA E 1 44 ? 122.988 133.416 109.919 1.00 12.07 44 ALA E CA 1
ATOM 7463 C C . ALA E 1 44 ? 122.371 132.405 110.867 1.00 11.58 44 ALA E C 1
ATOM 7464 O O . ALA E 1 44 ? 122.012 132.719 111.995 1.00 12.62 44 ALA E O 1
ATOM 7466 N N . GLY E 1 45 ? 122.126 131.216 110.372 1.00 10.46 45 GLY E N 1
ATOM 7467 C CA . GLY E 1 45 ? 121.598 130.203 111.234 1.00 10.47 45 GLY E CA 1
ATOM 7468 C C . GLY E 1 45 ? 122.572 129.876 112.360 1.00 11.78 45 GLY E C 1
ATOM 7469 O O . GLY E 1 45 ? 122.140 129.572 113.468 1.00 13.21 45 GLY E O 1
ATOM 7470 N N . LEU E 1 46 ? 123.872 129.854 112.071 1.00 12.86 46 LEU E N 1
ATOM 7471 C CA . LEU E 1 46 ? 124.819 129.528 113.106 1.00 14.12 46 LEU E CA 1
ATOM 7472 C C . LEU E 1 46 ? 124.785 130.584 114.197 1.00 12.14 46 LEU E C 1
ATOM 7473 O O . LEU E 1 46 ? 124.826 130.278 115.380 1.00 11.77 46 LEU E O 1
ATOM 7478 N N . VAL E 1 47 ? 124.806 131.826 113.795 1.00 12.65 47 VAL E N 1
ATOM 7479 C CA . VAL E 1 47 ? 124.736 132.897 114.751 1.00 13.15 47 VAL E CA 1
ATOM 7480 C C . VAL E 1 47 ? 123.538 132.703 115.648 1.00 13.10 47 VAL E C 1
ATOM 7481 O O . VAL E 1 47 ? 123.698 132.742 116.865 1.00 14.15 47 VAL E O 1
ATOM 7485 N N . THR E 1 48 ? 122.350 132.509 115.066 1.00 12.64 48 THR E N 1
ATOM 7486 C CA . THR E 1 48 ? 121.192 132.437 115.926 1.00 13.03 48 THR E CA 1
ATOM 7487 C C . THR E 1 48 ? 121.213 131.172 116.752 1.00 11.99 48 THR E C 1
ATOM 7488 O O . THR E 1 48 ? 120.663 131.200 117.825 1.00 13.17 48 THR E O 1
ATOM 7492 N N . LEU E 1 49 ? 121.828 130.103 116.263 1.00 12.46 49 LEU E N 1
ATOM 7493 C CA . LEU E 1 49 ? 121.913 128.855 116.987 1.00 13.07 49 LEU E CA 1
ATOM 7494 C C . LEU E 1 49 ? 122.786 128.956 118.232 1.00 13.89 49 LEU E C 1
ATOM 7495 O O . LEU E 1 49 ? 122.437 128.431 119.283 1.00 14.39 49 LEU E O 1
ATOM 7500 N N . VAL E 1 50 ? 123.960 129.558 118.104 1.00 13.69 50 VAL E N 1
ATOM 7501 C CA . VAL E 1 50 ? 124.823 129.743 119.244 1.00 12.70 50 VAL E CA 1
ATOM 7502 C C . VAL E 1 50 ? 124.065 130.591 120.234 1.00 13.49 50 VAL E C 1
ATOM 7503 O O . VAL E 1 50 ? 123.898 130.197 121.371 1.00 16.94 50 VAL E O 1
ATOM 7507 N N . ALA E 1 51 ? 123.551 131.721 119.812 1.00 13.30 51 ALA E N 1
ATOM 7508 C CA . ALA E 1 51 ? 122.801 132.546 120.738 1.00 14.22 51 ALA E CA 1
ATOM 7509 C C . ALA E 1 51 ? 121.690 131.735 121.434 1.00 13.66 51 ALA E C 1
ATOM 7510 O O . ALA E 1 51 ? 121.511 131.838 122.640 1.00 13.36 51 ALA E O 1
ATOM 7512 N N . ALA E 1 52 ? 120.939 130.936 120.702 1.00 12.71 52 ALA E N 1
ATOM 7513 C CA . ALA E 1 52 ? 119.869 130.203 121.335 1.00 14.57 52 ALA E CA 1
ATOM 7514 C C . ALA E 1 52 ? 120.415 129.279 122.420 1.00 16.86 52 ALA E C 1
ATOM 7515 O O . ALA E 1 52 ? 119.937 129.242 123.530 1.00 19.41 52 ALA E O 1
ATOM 7517 N N . ILE E 1 53 ? 121.444 128.533 122.109 1.00 17.92 53 ILE E N 1
ATOM 7518 C CA . ILE E 1 53 ? 121.998 127.631 123.078 1.00 19.08 53 ILE E CA 1
ATOM 7519 C C . ILE E 1 53 ? 122.479 128.387 124.311 1.00 16.60 53 ILE E C 1
ATOM 7520 O O . ILE E 1 53 ? 122.295 127.946 125.435 1.00 19.57 53 ILE E O 1
ATOM 7525 N N . HIS E 1 54 ? 123.125 129.488 124.112 1.00 15.66 54 HIS E N 1
ATOM 7526 C CA . HIS E 1 54 ? 123.610 130.230 125.239 1.00 17.76 54 HIS E CA 1
ATOM 7527 C C . HIS E 1 54 ? 122.466 130.847 126.026 1.00 15.60 54 HIS E C 1
ATOM 7528 O O . HIS E 1 54 ? 122.565 130.931 127.229 1.00 17.10 54 HIS E O 1
ATOM 7535 N N . TYR E 1 55 ? 121.426 131.337 125.381 1.00 16.75 55 TYR E N 1
ATOM 7536 C CA . TYR E 1 55 ? 120.330 131.981 126.096 1.00 17.21 55 TYR E CA 1
ATOM 7537 C C . TYR E 1 55 ? 119.574 130.926 126.893 1.00 16.44 55 TYR E C 1
ATOM 7538 O O . TYR E 1 55 ? 119.097 131.215 127.974 1.00 19.71 55 TYR E O 1
ATOM 7547 N N . TYR E 1 56 ? 119.485 129.708 126.394 1.00 14.67 56 TYR E N 1
ATOM 7548 C CA . TYR E 1 56 ? 118.921 128.658 127.200 1.00 15.95 56 TYR E CA 1
ATOM 7549 C C . TYR E 1 56 ? 119.752 128.517 128.468 1.00 17.09 56 TYR E C 1
ATOM 7550 O O . TYR E 1 56 ? 119.203 128.414 129.547 1.00 20.08 56 TYR E O 1
ATOM 7559 N N . TYR E 1 57 ? 121.068 128.567 128.387 1.00 16.95 57 TYR E N 1
ATOM 7560 C CA . TYR E 1 57 ? 121.842 128.422 129.591 1.00 17.15 57 TYR E CA 1
ATOM 7561 C C . TYR E 1 57 ? 121.656 129.644 130.465 1.00 19.12 57 TYR E C 1
ATOM 7562 O O . TYR E 1 57 ? 121.402 129.558 131.646 1.00 22.24 57 TYR E O 1
ATOM 7571 N N . MET E 1 58 ? 121.845 130.797 129.890 1.00 21.49 58 MET E N 1
ATOM 7572 C CA . MET E 1 58 ? 121.822 132.010 130.662 1.00 22.68 58 MET E CA 1
ATOM 7573 C C . MET E 1 58 ? 120.509 132.238 131.361 1.00 22.74 58 MET E C 1
ATOM 7574 O O . MET E 1 58 ? 120.530 132.902 132.390 1.00 24.00 58 MET E O 1
ATOM 7579 N N . ARG E 1 59 ? 119.390 131.763 130.789 1.00 23.38 59 ARG E N 1
ATOM 7580 C CA . ARG E 1 59 ? 118.102 132.081 131.385 1.00 22.18 59 ARG E CA 1
ATOM 7581 C C . ARG E 1 59 ? 117.959 131.259 132.657 1.00 22.32 59 ARG E C 1
ATOM 7582 O O . ARG E 1 59 ? 117.503 131.772 133.664 1.00 23.73 59 ARG E O 1
ATOM 7590 N N . ASP E 1 60 ? 118.409 130.013 132.579 1.00 19.94 60 ASP E N 1
ATOM 7591 C CA . ASP E 1 60 ? 118.493 129.144 133.734 1.00 24.28 60 ASP E CA 1
ATOM 7592 C C . ASP E 1 60 ? 119.297 129.816 134.857 1.00 24.74 60 ASP E C 1
ATOM 7593 O O . ASP E 1 60 ? 118.868 129.863 136.003 1.00 30.52 60 ASP E O 1
ATOM 7595 N N . TYR E 1 61 ? 120.457 130.352 134.533 1.00 27.87 61 TYR E N 1
ATOM 7596 C CA . TYR E 1 61 ? 121.280 130.997 135.526 1.00 28.93 61 TYR E CA 1
ATOM 7597 C C . TYR E 1 61 ? 120.470 132.107 136.180 1.00 25.63 61 TYR E C 1
ATOM 7598 O O . TYR E 1 61 ? 120.541 132.309 137.369 1.00 32.94 61 TYR E O 1
ATOM 7607 N N . TRP E 1 62 ? 119.763 132.893 135.403 1.00 28.80 62 TRP E N 1
ATOM 7608 C CA . TRP E 1 62 ? 119.136 134.080 135.955 1.00 34.01 62 TRP E CA 1
ATOM 7609 C C . TRP E 1 62 ? 118.074 133.687 136.955 1.00 35.75 62 TRP E C 1
ATOM 7610 O O . TRP E 1 62 ? 117.816 134.349 137.952 1.00 35.69 62 TRP E O 1
ATOM 7621 N N . VAL E 1 63 ? 117.380 132.634 136.587 1.00 37.90 63 VAL E N 1
ATOM 7622 C CA . VAL E 1 63 ? 116.203 132.290 137.323 1.00 38.54 63 VAL E CA 1
ATOM 7623 C C . VAL E 1 63 ? 116.699 131.776 138.673 1.00 38.05 63 VAL E C 1
ATOM 7624 O O . VAL E 1 63 ? 116.296 132.309 139.707 1.00 42.77 63 VAL E O 1
ATOM 7628 N N . ALA E 1 64 ? 117.681 130.879 138.647 1.00 34.65 64 ALA E N 1
ATOM 7629 C CA . ALA E 1 64 ? 118.381 130.482 139.857 1.00 34.93 64 ALA E CA 1
ATOM 7630 C C . ALA E 1 64 ? 118.763 131.693 140.705 1.00 41.75 64 ALA E C 1
ATOM 7631 O O . ALA E 1 64 ? 118.377 131.832 141.861 1.00 55.36 64 ALA E O 1
ATOM 7633 N N . SER E 1 65 ? 119.465 132.621 140.099 1.00 45.05 65 SER E N 1
ATOM 7634 C CA . SER E 1 65 ? 119.916 133.777 140.829 1.00 48.11 65 SER E CA 1
ATOM 7635 C C . SER E 1 65 ? 118.767 134.482 141.535 1.00 47.42 65 SER E C 1
ATOM 7636 O O . SER E 1 65 ? 119.008 135.160 142.520 1.00 56.43 65 SER E O 1
ATOM 7639 N N . VAL E 1 66 ? 117.550 134.415 140.985 1.00 63.10 66 VAL E N 1
ATOM 7640 C CA . VAL E 1 66 ? 116.456 135.233 141.495 1.00 70.64 66 VAL E CA 1
ATOM 7641 C C . VAL E 1 66 ? 115.838 134.509 142.686 1.00 67.99 66 VAL E C 1
ATOM 7642 O O . VAL E 1 66 ? 115.382 135.158 143.625 1.00 71.36 66 VAL E O 1
ATOM 7646 N N . LEU E 1 67 ? 115.921 133.174 142.670 1.00 71.43 67 LEU E N 1
ATOM 7647 C CA . LEU E 1 67 ? 115.465 132.346 143.776 1.00 90.74 67 LEU E CA 1
ATOM 7648 C C . LEU E 1 67 ? 116.428 132.493 144.955 1.00 100.30 67 LEU E C 1
ATOM 7649 O O . LEU E 1 67 ? 115.991 132.531 146.105 1.00 117.86 67 LEU E O 1
ATOM 7654 N N . ALA E 1 68 ? 117.729 132.595 144.661 1.00 89.00 68 ALA E N 1
ATOM 7655 C CA . ALA E 1 68 ? 118.745 132.782 145.685 1.00 86.65 68 ALA E CA 1
ATOM 7656 C C . ALA E 1 68 ? 118.811 134.237 146.162 1.00 88.44 68 ALA E C 1
ATOM 7657 O O . ALA E 1 68 ? 119.706 134.595 146.925 1.00 95.30 68 ALA E O 1
ATOM 7659 N N . GLY E 1 69 ? 117.883 135.085 145.704 1.00 84.94 69 GLY E N 1
ATOM 7660 C CA . GLY E 1 69 ? 117.592 136.336 146.385 1.00 96.17 69 GLY E CA 1
ATOM 7661 C C . GLY E 1 69 ? 118.464 137.500 145.920 1.00 106.60 69 GLY E C 1
ATOM 7662 O O . GLY E 1 69 ? 118.175 138.650 146.256 1.00 118.14 69 GLY E O 1
ATOM 7663 N N . SER E 1 70 ? 119.526 137.200 145.164 1.00 115.04 70 SER E N 1
ATOM 7664 C CA . SER E 1 70 ? 120.342 138.223 144.530 1.00 120.01 70 SER E CA 1
ATOM 7665 C C . SER E 1 70 ? 120.331 138.014 143.016 1.00 110.69 70 SER E C 1
ATOM 7666 O O . SER E 1 70 ? 121.087 137.191 142.499 1.00 107.91 70 SER E O 1
ATOM 7669 N N . PRO E 1 71 ? 119.483 138.751 142.261 1.00 98.83 71 PRO E N 1
ATOM 7670 C CA . PRO E 1 71 ? 119.381 138.584 140.811 1.00 94.53 71 PRO E CA 1
ATOM 7671 C C . PRO E 1 71 ? 120.556 139.223 140.078 1.00 76.58 71 PRO E C 1
ATOM 7672 O O . PRO E 1 71 ? 120.721 140.441 140.079 1.00 82.03 71 PRO E O 1
ATOM 7676 N N . ASP E 1 72 ? 121.382 138.387 139.463 1.00 63.08 72 ASP E N 1
ATOM 7677 C CA . ASP E 1 72 ? 122.448 138.887 138.621 1.00 69.21 72 ASP E CA 1
ATOM 7678 C C . ASP E 1 72 ? 122.712 137.897 137.491 1.00 61.26 72 ASP E C 1
ATOM 7679 O O . ASP E 1 72 ? 122.623 136.687 137.677 1.00 52.65 72 ASP E O 1
ATOM 7684 N N . SER E 1 73 ? 122.966 138.439 136.297 1.00 58.62 73 SER E N 1
ATOM 7685 C CA . SER E 1 73 ? 123.495 137.662 135.185 1.00 53.15 73 SER E CA 1
ATOM 7686 C C . SER E 1 73 ? 124.623 138.488 134.618 1.00 46.18 73 SER E C 1
ATOM 7687 O O . SER E 1 73 ? 124.397 139.479 133.941 1.00 47.38 73 SER E O 1
ATOM 7690 N N . PRO E 1 74 ? 125.875 138.178 134.952 1.00 48.40 74 PRO E N 1
ATOM 7691 C CA . PRO E 1 74 ? 126.958 139.095 134.605 1.00 46.84 74 PRO E CA 1
ATOM 7692 C C . PRO E 1 74 ? 127.195 139.157 133.093 1.00 38.19 74 PRO E C 1
ATOM 7693 O O . PRO E 1 74 ? 127.102 138.172 132.361 1.00 37.55 74 PRO E O 1
ATOM 7697 N N . ILE E 1 75 ? 127.541 140.348 132.642 1.00 40.14 75 ILE E N 1
ATOM 7698 C CA . ILE E 1 75 ? 127.768 140.588 131.234 1.00 39.76 75 ILE E CA 1
ATOM 7699 C C . ILE E 1 75 ? 128.875 139.670 130.759 1.00 35.35 75 ILE E C 1
ATOM 7700 O O . ILE E 1 75 ? 128.826 139.184 129.640 1.00 41.37 75 ILE E O 1
ATOM 7705 N N . VAL E 1 76 ? 129.817 139.359 131.636 1.00 35.30 76 VAL E N 1
ATOM 7706 C CA . VAL E 1 76 ? 130.947 138.576 131.206 1.00 34.01 76 VAL E CA 1
ATOM 7707 C C . VAL E 1 76 ? 130.483 137.271 130.560 1.00 24.60 76 VAL E C 1
ATOM 7708 O O . VAL E 1 76 ? 131.142 136.779 129.678 1.00 27.13 76 VAL E O 1
ATOM 7712 N N . TYR E 1 77 ? 129.385 136.669 130.967 1.00 24.55 77 TYR E N 1
ATOM 7713 C CA . TYR E 1 77 ? 129.061 135.398 130.346 1.00 29.72 77 TYR E CA 1
ATOM 7714 C C . TYR E 1 77 ? 128.502 135.571 128.935 1.00 27.46 77 TYR E C 1
ATOM 7715 O O . TYR E 1 77 ? 128.421 134.594 128.206 1.00 28.17 77 TYR E O 1
ATOM 7724 N N . ARG E 1 78 ? 128.129 136.802 128.558 1.00 24.52 78 ARG E N 1
ATOM 7725 C CA . ARG E 1 78 ? 127.733 137.134 127.204 1.00 21.90 78 ARG E CA 1
ATOM 7726 C C . ARG E 1 78 ? 128.843 136.806 126.220 1.00 23.09 78 ARG E C 1
ATOM 7727 O O . ARG E 1 78 ? 128.569 136.342 125.109 1.00 26.28 78 ARG E O 1
ATOM 7735 N N . TYR E 1 79 ? 130.088 136.999 126.631 1.00 22.69 79 TYR E N 1
ATOM 7736 C CA . TYR E 1 79 ? 131.199 136.820 125.719 1.00 20.07 79 TYR E CA 1
ATOM 7737 C C . TYR E 1 79 ? 131.301 135.380 125.272 1.00 19.86 79 TYR E C 1
ATOM 7738 O O . TYR E 1 79 ? 131.804 135.079 124.212 1.00 23.00 79 TYR E O 1
ATOM 7747 N N . ILE E 1 80 ? 130.780 134.448 126.022 1.00 24.13 80 ILE E N 1
ATOM 7748 C CA . ILE E 1 80 ? 130.815 133.089 125.513 1.00 28.02 80 ILE E CA 1
ATOM 7749 C C . ILE E 1 80 ? 130.084 133.017 124.178 1.00 37.12 80 ILE E C 1
ATOM 7750 O O . ILE E 1 80 ? 130.492 132.202 123.354 1.00 44.14 80 ILE E O 1
ATOM 7755 N N . ASP E 1 81 ? 128.999 133.808 123.977 1.00 35.65 81 ASP E N 1
ATOM 7756 C CA . ASP E 1 81 ? 128.331 133.824 122.685 1.00 32.43 81 ASP E CA 1
ATOM 7757 C C . ASP E 1 81 ? 129.036 134.812 121.751 1.00 25.10 81 ASP E C 1
ATOM 7758 O O . ASP E 1 81 ? 129.321 134.500 120.594 1.00 22.69 81 ASP E O 1
ATOM 7763 N N . TRP E 1 82 ? 129.352 135.995 122.235 1.00 18.02 82 TRP E N 1
ATOM 7764 C CA . TRP E 1 82 ? 129.919 136.987 121.355 1.00 18.06 82 TRP E CA 1
ATOM 7765 C C . TRP E 1 82 ? 131.208 136.531 120.680 1.00 19.45 82 TRP E C 1
ATOM 7766 O O . TRP E 1 82 ? 131.449 136.846 119.528 1.00 19.09 82 TRP E O 1
ATOM 7777 N N . LEU E 1 83 ? 132.049 135.806 121.399 1.00 22.20 83 LEU E N 1
ATOM 7778 C CA . LEU E 1 83 ? 133.305 135.378 120.828 1.00 24.18 83 LEU E CA 1
ATOM 7779 C C . LEU E 1 83 ? 133.065 134.569 119.577 1.00 21.83 83 LEU E C 1
ATOM 7780 O O . LEU E 1 83 ? 133.910 134.586 118.703 1.00 24.90 83 LEU E O 1
ATOM 7785 N N . ILE E 1 84 ? 131.926 133.915 119.469 1.00 24.38 84 ILE E N 1
ATOM 7786 C CA . ILE E 1 84 ? 131.649 133.146 118.269 1.00 26.00 84 ILE E CA 1
ATOM 7787 C C . ILE E 1 84 ? 130.737 133.918 117.317 1.00 21.65 84 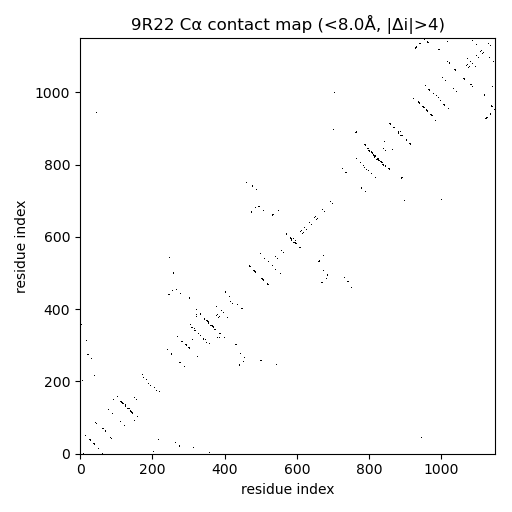ILE E C 1
ATOM 7788 O O . ILE E 1 84 ? 131.007 134.019 116.143 1.00 22.87 84 ILE E O 1
ATOM 7793 N N . THR E 1 85 ? 129.645 134.470 117.821 1.00 20.34 85 THR E N 1
ATOM 7794 C CA . THR E 1 85 ? 128.637 135.035 116.943 1.00 19.77 85 THR E CA 1
ATOM 7795 C C . THR E 1 85 ? 129.176 136.333 116.329 1.00 19.77 85 THR E C 1
ATOM 7796 O O . THR E 1 85 ? 129.014 136.529 115.144 1.00 20.22 85 THR E O 1
ATOM 7800 N N . VAL E 1 86 ? 129.928 137.161 117.057 1.00 18.32 86 VAL E N 1
ATOM 7801 C CA . VAL E 1 86 ? 130.292 138.431 116.470 1.00 20.79 86 VAL E CA 1
ATOM 7802 C C . VAL E 1 86 ? 131.224 138.264 115.280 1.00 21.25 86 VAL E C 1
ATOM 7803 O O . VAL E 1 86 ? 131.019 138.904 114.267 1.00 24.59 86 VAL E O 1
ATOM 7807 N N . PRO E 1 87 ? 132.286 137.447 115.331 1.00 26.16 87 PRO E N 1
ATOM 7808 C CA . PRO E 1 87 ? 133.078 137.164 114.126 1.00 24.53 87 PRO E CA 1
ATOM 7809 C C . PRO E 1 87 ? 132.247 136.599 112.964 1.00 23.99 87 PRO E C 1
ATOM 7810 O O . PRO E 1 87 ? 132.351 137.106 111.860 1.00 25.83 87 PRO E O 1
ATOM 7814 N N . LEU E 1 88 ? 131.326 135.667 113.233 1.00 20.73 88 LEU E N 1
ATOM 7815 C CA . LEU E 1 88 ? 130.433 135.164 112.206 1.00 19.76 88 LEU E CA 1
ATOM 7816 C C . LEU E 1 88 ? 129.644 136.275 111.536 1.00 18.26 88 LEU E C 1
ATOM 7817 O O . LEU E 1 88 ? 129.652 136.413 110.323 1.00 20.42 88 LEU E O 1
ATOM 7822 N N . LEU E 1 89 ? 128.986 137.111 112.305 1.00 20.98 89 LEU E N 1
ATOM 7823 C CA . LEU E 1 89 ? 128.212 138.194 111.732 1.00 20.02 89 LEU E CA 1
ATOM 7824 C C . LEU E 1 89 ? 129.104 139.084 110.907 1.00 20.30 89 LEU E C 1
ATOM 7825 O O . LEU E 1 89 ? 128.658 139.592 109.909 1.00 26.70 89 LEU E O 1
ATOM 7830 N N . MET E 1 90 ? 130.298 139.395 111.372 1.00 21.75 90 MET E N 1
ATOM 7831 C CA . MET E 1 90 ? 131.103 140.315 110.613 1.00 24.31 90 MET E CA 1
ATOM 7832 C C . MET E 1 90 ? 131.573 139.691 109.309 1.00 25.49 90 MET E C 1
ATOM 7833 O O . MET E 1 90 ? 131.702 140.432 108.336 1.00 26.05 90 MET E O 1
ATOM 7838 N N . ILE E 1 91 ? 131.864 138.379 109.272 1.00 25.40 91 ILE E N 1
ATOM 7839 C CA . ILE E 1 91 ? 132.341 137.834 108.014 1.00 29.28 91 ILE E CA 1
ATOM 7840 C C . ILE E 1 91 ? 131.216 137.810 106.979 1.00 29.73 91 ILE E C 1
ATOM 7841 O O . ILE E 1 91 ? 131.493 137.619 105.799 1.00 32.56 91 ILE E O 1
ATOM 7846 N N . GLU E 1 92 ? 129.963 137.955 107.405 1.00 24.49 92 GLU E N 1
ATOM 7847 C CA . GLU E 1 92 ? 128.884 138.071 106.455 1.00 21.95 92 GLU E CA 1
ATOM 7848 C C . GLU E 1 92 ? 129.135 139.245 105.529 1.00 20.27 92 GLU E C 1
ATOM 7849 O O . GLU E 1 92 ? 128.604 139.269 104.457 1.00 23.29 92 GLU E O 1
ATOM 7855 N N . PHE E 1 93 ? 129.925 140.229 105.905 1.00 22.95 93 PHE E N 1
ATOM 7856 C CA . PHE E 1 93 ? 130.142 141.347 105.006 1.00 24.33 93 PHE E CA 1
ATOM 7857 C C . PHE E 1 93 ? 130.953 140.868 103.820 1.00 26.41 93 PHE E C 1
ATOM 7858 O O . PHE E 1 93 ? 130.809 141.386 102.723 1.00 32.09 93 PHE E O 1
ATOM 7866 N N . PHE E 1 94 ? 131.822 139.902 104.059 1.00 28.92 94 PHE E N 1
ATOM 7867 C CA . PHE E 1 94 ? 132.654 139.395 102.986 1.00 31.31 94 PHE E CA 1
ATOM 7868 C C . PHE E 1 94 ? 131.848 138.433 102.141 1.00 29.52 94 PHE E C 1
ATOM 7869 O O . PHE E 1 94 ? 131.892 138.486 100.918 1.00 31.42 94 PHE E O 1
ATOM 7877 N N . ILE E 1 95 ? 131.115 137.569 102.837 1.00 28.71 95 ILE E N 1
ATOM 7878 C CA . ILE E 1 95 ? 130.411 136.478 102.211 1.00 26.56 95 ILE E CA 1
ATOM 7879 C C . ILE E 1 95 ? 129.389 136.995 101.222 1.00 25.61 95 ILE E C 1
ATOM 7880 O O . ILE E 1 95 ? 129.359 136.508 100.103 1.00 29.08 95 ILE E O 1
ATOM 7885 N N . ILE E 1 96 ? 128.564 137.959 101.595 1.00 23.82 96 ILE E N 1
ATOM 7886 C CA . ILE E 1 96 ? 127.552 138.408 100.651 1.00 25.22 96 ILE E CA 1
ATOM 7887 C C . ILE E 1 96 ? 128.196 139.156 99.473 1.00 23.95 96 ILE E C 1
ATOM 7888 O O . ILE E 1 96 ? 127.569 139.280 98.431 1.00 22.37 96 ILE E O 1
ATOM 7893 N N . LEU E 1 97 ? 129.404 139.687 99.628 1.00 24.26 97 LEU E N 1
ATOM 7894 C CA . LEU E 1 97 ? 130.058 140.347 98.503 1.00 26.23 97 LEU E CA 1
ATOM 7895 C C . LEU E 1 97 ? 130.471 139.283 97.508 1.00 28.80 97 LEU E C 1
ATOM 7896 O O . LEU E 1 97 ? 130.242 139.422 96.322 1.00 31.70 97 LEU E O 1
ATOM 7901 N N . LYS E 1 98 ? 131.003 138.176 98.024 1.00 34.61 98 LYS E N 1
ATOM 7902 C CA . LYS E 1 98 ? 131.310 137.015 97.212 1.00 31.29 98 LYS E CA 1
ATOM 7903 C C . LYS E 1 98 ? 130.065 136.471 96.544 1.00 32.37 98 LYS E C 1
ATOM 7904 O O . LYS E 1 98 ? 130.086 136.213 95.343 1.00 42.24 98 LYS E O 1
ATOM 7910 N N . ALA E 1 99 ? 128.961 136.365 97.276 1.00 32.84 99 ALA E N 1
ATOM 7911 C CA . ALA E 1 99 ? 127.751 135.833 96.671 1.00 32.78 99 ALA E CA 1
ATOM 7912 C C . ALA E 1 99 ? 127.305 136.666 95.464 1.00 37.23 99 ALA E C 1
ATOM 7913 O O . ALA E 1 99 ? 126.877 136.087 94.484 1.00 51.72 99 ALA E O 1
ATOM 7915 N N . VAL E 1 100 ? 127.416 138.002 95.478 1.00 41.71 100 VAL E N 1
ATOM 7916 C CA . VAL E 1 100 ? 127.000 138.792 94.324 1.00 43.60 100 VAL E CA 1
ATOM 7917 C C . VAL E 1 100 ? 128.125 138.826 93.294 1.00 49.94 100 VAL E C 1
ATOM 7918 O O . VAL E 1 100 ? 128.014 139.515 92.282 1.00 58.27 100 VAL E O 1
ATOM 7922 N N . GLY E 1 101 ? 129.209 138.105 93.553 1.00 49.84 101 GLY E N 1
ATOM 7923 C CA . GLY E 1 101 ? 130.308 138.085 92.612 1.00 57.43 101 GLY E CA 1
ATOM 7924 C C . GLY E 1 101 ? 131.016 139.434 92.547 1.00 65.66 101 GLY E C 1
ATOM 7925 O O . GLY E 1 101 ? 131.412 139.887 91.475 1.00 86.06 101 GLY E O 1
ATOM 7926 N N . ALA E 1 102 ? 131.154 140.081 93.702 1.00 64.22 102 ALA E N 1
ATOM 7927 C CA . ALA E 1 102 ? 131.992 141.257 93.803 1.00 63.51 102 ALA E CA 1
ATOM 7928 C C . ALA E 1 102 ? 133.442 140.790 93.808 1.00 65.28 102 ALA E C 1
ATOM 7929 O O . ALA E 1 102 ? 133.711 139.647 94.174 1.00 81.61 102 ALA E O 1
ATOM 7931 N N . SER E 1 103 ? 134.353 141.643 93.329 1.00 70.71 103 SER E N 1
ATOM 7932 C CA . SER E 1 103 ? 135.771 141.361 93.446 1.00 81.00 103 SER E CA 1
ATOM 7933 C C . SER E 1 103 ? 136.240 141.917 94.786 1.00 77.83 103 SER E C 1
ATOM 7934 O O . SER E 1 103 ? 136.018 143.095 95.080 1.00 75.63 103 SER E O 1
ATOM 7937 N N . ILE E 1 104 ? 136.825 141.042 95.611 1.00 59.55 104 ILE E N 1
ATOM 7938 C CA . ILE E 1 104 ? 137.200 141.439 96.947 1.00 54.68 104 ILE E CA 1
ATOM 7939 C C . ILE E 1 104 ? 138.283 140.495 97.452 1.00 53.11 104 ILE E C 1
ATOM 7940 O O . ILE E 1 104 ? 138.108 139.276 97.457 1.00 60.83 104 ILE E O 1
ATOM 7945 N N . SER E 1 105 ? 139.406 141.082 97.886 1.00 52.05 105 SER E N 1
ATOM 7946 C CA . SER E 1 105 ? 140.528 140.320 98.402 1.00 54.88 105 SER E CA 1
ATOM 7947 C C . SER E 1 105 ? 140.099 139.489 99.603 1.00 47.64 105 SER E C 1
ATOM 7948 O O . SER E 1 105 ? 139.158 139.844 100.291 1.00 54.93 105 SER E O 1
ATOM 7951 N N . THR E 1 106 ? 140.814 138.398 99.875 1.00 52.64 106 THR E N 1
ATOM 7952 C CA . THR E 1 106 ? 140.597 137.681 101.121 1.00 52.04 106 THR E CA 1
ATOM 7953 C C . THR E 1 106 ? 141.188 138.486 102.270 1.00 49.22 106 THR E C 1
ATOM 7954 O O . THR E 1 106 ? 140.899 138.233 103.434 1.00 59.51 106 THR E O 1
ATOM 7958 N N . ASN E 1 107 ? 141.954 139.519 101.955 1.00 50.13 107 ASN E N 1
ATOM 7959 C CA . ASN E 1 107 ? 142.533 140.322 103.010 1.00 56.05 107 ASN E CA 1
ATOM 7960 C C . ASN E 1 107 ? 141.408 141.002 103.766 1.00 51.45 107 ASN E C 1
ATOM 7961 O O . ASN E 1 107 ? 141.454 141.143 104.982 1.00 61.55 107 ASN E O 1
ATOM 7966 N N . SER E 1 108 ? 140.388 141.418 103.036 1.00 43.36 108 SER E N 1
ATOM 7967 C CA . SER E 1 108 ? 139.211 141.934 103.691 1.00 43.80 108 SER E CA 1
ATOM 7968 C C . SER E 1 108 ? 138.630 140.896 104.678 1.00 40.95 108 SER E C 1
ATOM 7969 O O . SER E 1 108 ? 138.272 141.230 105.796 1.00 42.50 108 SER E O 1
ATOM 7972 N N . PHE E 1 109 ? 138.556 139.624 104.311 1.00 35.17 109 PHE E N 1
ATOM 7973 C CA . PHE E 1 109 ? 138.066 138.640 105.245 1.00 35.37 109 PHE E CA 1
ATOM 7974 C C . PHE E 1 109 ? 138.890 138.608 106.541 1.00 39.76 109 PHE E C 1
ATOM 7975 O O . PHE E 1 109 ? 138.330 138.520 107.628 1.00 40.04 109 PHE E O 1
ATOM 7983 N N . TRP E 1 110 ? 140.221 138.601 106.447 1.00 41.11 110 TRP E N 1
ATOM 7984 C CA . TRP E 1 110 ? 141.052 138.515 107.640 1.00 40.94 110 TRP E CA 1
ATOM 7985 C C . TRP E 1 110 ? 140.970 139.806 108.458 1.00 39.78 110 TRP E C 1
ATOM 7986 O O . TRP E 1 110 ? 140.827 139.758 109.663 1.00 49.87 110 TRP E O 1
ATOM 7997 N N . ARG E 1 111 ? 141.045 140.967 107.812 1.00 38.37 111 ARG E N 1
ATOM 7998 C CA . ARG E 1 111 ? 140.799 142.221 108.489 1.00 38.06 111 ARG E CA 1
ATOM 7999 C C . ARG E 1 111 ? 139.479 142.161 109.259 1.00 37.50 111 ARG E C 1
ATOM 8000 O O . ARG E 1 111 ? 139.362 142.673 110.371 1.00 37.37 111 ARG E O 1
ATOM 8008 N N . LEU E 1 112 ? 138.441 141.590 108.668 1.00 32.11 112 LEU E N 1
ATOM 8009 C CA . LEU E 1 112 ? 137.199 141.586 109.399 1.00 30.91 112 LEU E CA 1
ATOM 8010 C C . LEU E 1 112 ? 137.332 140.669 110.599 1.00 31.83 112 LEU E C 1
ATOM 8011 O O . LEU E 1 112 ? 136.968 141.045 111.703 1.00 40.65 112 LEU E O 1
ATOM 8016 N N . LEU E 1 113 ? 137.947 139.520 110.404 1.00 37.38 113 LEU E N 1
ATOM 8017 C CA . LEU E 1 113 ? 138.008 138.512 111.446 1.00 45.29 113 LEU E CA 1
ATOM 8018 C C . LEU E 1 113 ? 138.943 138.934 112.576 1.00 40.32 113 LEU E C 1
ATOM 8019 O O . LEU E 1 113 ? 138.641 138.704 113.736 1.00 49.91 113 LEU E O 1
ATOM 8024 N N . VAL E 1 114 ? 140.082 139.513 112.258 1.00 41.51 114 VAL E N 1
ATOM 8025 C CA . VAL E 1 114 ? 140.999 139.950 113.296 1.00 47.91 114 VAL E CA 1
ATOM 8026 C C . VAL E 1 114 ? 140.427 141.153 114.050 1.00 43.56 114 VAL E C 1
ATOM 8027 O O . VAL E 1 114 ? 140.335 141.163 115.270 1.00 47.11 114 VAL E O 1
ATOM 8031 N N . GLY E 1 115 ? 140.016 142.175 113.325 1.00 40.90 115 GLY E N 1
ATOM 8032 C CA . GLY E 1 115 ? 139.447 143.329 113.983 1.00 38.90 115 GLY E CA 1
ATOM 8033 C C . GLY E 1 115 ? 138.323 142.939 114.936 1.00 34.93 115 GLY E C 1
ATOM 8034 O O . GLY E 1 115 ? 138.122 143.594 115.961 1.00 37.01 115 GLY E O 1
ATOM 8035 N N . THR E 1 116 ? 137.547 141.921 114.571 1.00 30.29 116 THR E N 1
ATOM 8036 C CA . THR E 1 116 ? 136.452 141.536 115.432 1.00 28.00 116 THR E CA 1
ATOM 8037 C C . THR E 1 116 ? 136.999 140.889 116.691 1.00 27.95 116 THR E C 1
ATOM 8038 O O . THR E 1 116 ? 136.565 141.225 117.777 1.00 30.29 116 THR E O 1
ATOM 8042 N N . LEU E 1 117 ? 137.999 140.020 116.560 1.00 32.64 117 LEU E N 1
ATOM 8043 C CA . LEU E 1 117 ? 138.534 139.319 117.722 1.00 34.90 117 LEU E CA 1
ATOM 8044 C C . LEU E 1 117 ? 139.347 140.279 118.580 1.00 29.45 117 LEU E C 1
ATOM 8045 O O . LEU E 1 117 ? 139.219 140.243 119.775 1.00 36.14 117 LEU E O 1
ATOM 8050 N N . VAL E 1 118 ? 140.133 141.165 117.996 1.00 29.70 118 VAL E N 1
ATOM 8051 C CA . VAL E 1 118 ? 140.777 142.173 118.807 1.00 35.20 118 VAL E CA 1
ATOM 8052 C C . VAL E 1 118 ? 139.718 142.892 119.646 1.00 33.19 118 VAL E C 1
ATOM 8053 O O . VAL E 1 118 ? 139.897 143.052 120.853 1.00 36.43 118 VAL E O 1
ATOM 8057 N N . MET E 1 119 ? 138.637 143.331 119.006 1.00 29.70 119 MET E N 1
ATOM 8058 C CA . MET E 1 119 ? 137.571 144.065 119.680 1.00 33.87 119 MET E CA 1
ATOM 8059 C C . MET E 1 119 ? 137.017 143.291 120.882 1.00 36.51 119 MET E C 1
ATOM 8060 O O . MET E 1 119 ? 136.782 143.888 121.932 1.00 37.91 119 MET E O 1
ATOM 8065 N N . LEU E 1 120 ? 136.807 141.981 120.722 1.00 29.33 120 LEU E N 1
ATOM 8066 C CA . LEU E 1 120 ? 136.128 141.208 121.735 1.00 31.79 120 LEU E CA 1
ATOM 8067 C C . LEU E 1 120 ? 137.079 140.760 122.829 1.00 34.02 120 LEU E C 1
ATOM 8068 O O . LEU E 1 120 ? 136.735 140.819 124.004 1.00 44.13 120 LEU E O 1
ATOM 8073 N N . ILE E 1 121 ? 138.255 140.305 122.453 1.00 36.21 121 ILE E N 1
ATOM 8074 C CA . ILE E 1 121 ? 139.233 139.867 123.425 1.00 42.05 121 ILE E CA 1
ATOM 8075 C C . ILE E 1 121 ? 139.644 141.026 124.316 1.00 35.48 121 ILE E C 1
ATOM 8076 O O . ILE E 1 121 ? 139.763 140.880 125.521 1.00 35.37 121 ILE E O 1
ATOM 8081 N N . GLY E 1 122 ? 139.733 142.208 123.748 1.00 37.42 122 GLY E N 1
ATOM 8082 C CA . GLY E 1 122 ? 139.955 143.391 124.563 1.00 39.65 122 GLY E CA 1
ATOM 8083 C C . GLY E 1 122 ? 138.878 143.578 125.624 1.00 33.60 122 GLY E C 1
ATOM 8084 O O . GLY E 1 122 ? 139.172 143.848 126.782 1.00 41.23 122 GLY E O 1
ATOM 8085 N N . GLY E 1 123 ? 137.625 143.479 125.224 1.00 30.99 123 GLY E N 1
ATOM 8086 C CA . GLY E 1 123 ? 136.551 143.689 126.169 1.00 31.62 123 GLY E CA 1
ATOM 8087 C C . GLY E 1 123 ? 136.490 142.543 127.167 1.00 32.57 123 GLY E C 1
ATOM 8088 O O . GLY E 1 123 ? 136.403 142.766 128.368 1.00 36.97 123 GLY E O 1
ATOM 8089 N N . PHE E 1 124 ? 136.594 141.312 126.677 1.00 31.68 124 PHE E N 1
ATOM 8090 C CA . PHE E 1 124 ? 136.541 140.170 127.571 1.00 34.19 124 PHE E CA 1
ATOM 8091 C C . PHE E 1 124 ? 137.628 140.259 128.635 1.00 31.74 124 PHE E C 1
ATOM 8092 O O . PHE E 1 124 ? 137.369 140.025 129.795 1.00 31.82 124 PHE E O 1
ATOM 8100 N N . ALA E 1 125 ? 138.852 140.557 128.226 1.00 34.34 125 ALA E N 1
ATOM 8101 C CA . ALA E 1 125 ? 139.944 140.691 129.160 1.00 34.80 125 ALA E CA 1
ATOM 8102 C C . ALA E 1 125 ? 139.639 141.777 130.181 1.00 38.18 125 ALA E C 1
ATOM 8103 O O . ALA E 1 125 ? 140.059 141.673 131.326 1.00 49.78 125 ALA E O 1
ATOM 8105 N N . GLY E 1 126 ? 138.967 142.842 129.766 1.00 43.94 126 GLY E N 1
ATOM 8106 C CA . GLY E 1 126 ? 138.678 143.941 130.669 1.00 47.31 126 GLY E CA 1
ATOM 8107 C C . GLY E 1 126 ? 137.594 143.542 131.669 1.00 48.53 126 GLY E C 1
ATOM 8108 O O . GLY E 1 126 ? 137.732 143.784 132.860 1.00 62.93 126 GLY E O 1
ATOM 8109 N N . GLU E 1 127 ? 136.516 142.948 131.165 1.00 43.14 127 GLU E N 1
ATOM 8110 C CA . GLU E 1 127 ? 135.414 142.497 131.986 1.00 47.01 127 GLU E CA 1
ATOM 8111 C C . GLU E 1 127 ? 135.806 141.364 132.927 1.00 47.72 127 GLU E C 1
ATOM 8112 O O . GLU E 1 127 ? 135.304 141.281 134.038 1.00 60.63 127 GLU E O 1
ATOM 8118 N N . ALA E 1 128 ? 136.621 140.437 132.456 1.00 49.13 128 ALA E N 1
ATOM 8119 C CA . ALA E 1 128 ? 137.050 139.312 133.263 1.00 49.42 128 ALA E CA 1
ATOM 8120 C C . ALA E 1 128 ? 138.177 139.734 134.200 1.00 51.26 128 ALA E C 1
ATOM 8121 O O . ALA E 1 128 ? 138.814 138.895 134.821 1.00 57.01 128 ALA E O 1
ATOM 8123 N N . MET E 1 129 ? 138.444 141.040 134.249 1.00 60.85 129 MET E N 1
ATOM 8124 C CA . MET E 1 129 ? 139.425 141.622 135.145 1.00 66.25 129 MET E CA 1
ATOM 8125 C C . MET E 1 129 ? 140.838 141.089 134.908 1.00 62.83 129 MET E C 1
ATOM 8126 O O . MET E 1 129 ? 141.676 141.203 135.800 1.00 74.26 129 MET E O 1
ATOM 8131 N N . LEU E 1 130 ? 141.127 140.568 133.706 1.00 59.71 130 LEU E N 1
ATOM 8132 C CA . LEU E 1 130 ? 142.470 140.103 133.383 1.00 56.37 130 LEU E CA 1
ATOM 8133 C C . LEU E 1 130 ? 143.395 141.292 133.154 1.00 52.29 130 LEU E C 1
ATOM 8134 O O . LEU E 1 130 ? 144.591 141.190 133.371 1.00 66.14 130 LEU E O 1
ATOM 8139 N N . ILE E 1 131 ? 142.827 142.406 132.696 1.00 56.03 131 ILE E N 1
ATOM 8140 C CA . ILE E 1 131 ? 143.541 143.654 132.493 1.00 56.76 131 ILE E CA 1
ATOM 8141 C C . ILE E 1 131 ? 142.621 144.768 132.972 1.00 56.49 131 ILE E C 1
ATOM 8142 O O . ILE E 1 131 ? 141.437 144.518 133.227 1.00 57.26 131 ILE E O 1
ATOM 8147 N N . SER E 1 132 ? 143.132 146.001 133.009 1.00 52.99 132 SER E N 1
ATOM 8148 C CA . SER E 1 132 ? 142.303 147.123 133.421 1.00 54.14 132 SER E CA 1
ATOM 8149 C C . SER E 1 132 ? 141.137 147.277 132.461 1.00 54.90 132 SER E C 1
ATOM 8150 O O . SER E 1 132 ? 141.278 146.997 131.278 1.00 66.24 132 SER E O 1
ATOM 8153 N N . ALA E 1 133 ? 140.008 147.774 132.975 1.00 58.48 133 ALA E N 1
ATOM 8154 C CA . ALA E 1 133 ? 138.823 147.980 132.167 1.00 54.17 133 ALA E CA 1
ATOM 8155 C C . ALA E 1 133 ? 139.109 149.028 131.106 1.00 48.84 133 ALA E C 1
ATOM 8156 O O . ALA E 1 133 ? 138.635 148.897 129.979 1.00 52.84 133 ALA E O 1
ATOM 8158 N N . SER E 1 134 ? 139.881 150.049 131.479 1.00 53.55 134 SER E N 1
ATOM 8159 C CA . SER E 1 134 ? 140.306 151.079 130.544 1.00 58.77 134 SER E CA 1
ATOM 8160 C C . SER E 1 134 ? 141.130 150.462 129.415 1.00 49.91 134 SER E C 1
ATOM 8161 O O . SER E 1 134 ? 140.929 150.789 128.246 1.00 48.18 134 SER E O 1
ATOM 8164 N N . LEU E 1 135 ? 142.081 149.595 129.755 1.00 44.87 135 LEU E N 1
ATOM 8165 C CA . LEU E 1 135 ? 142.916 149.022 128.722 1.00 48.67 135 LEU E CA 1
ATOM 8166 C C . LEU E 1 135 ? 142.069 148.111 127.835 1.00 48.56 135 LEU E C 1
ATOM 8167 O O . LEU E 1 135 ? 142.283 148.033 126.630 1.00 61.38 135 LEU E O 1
ATOM 8172 N N . GLY E 1 136 ? 141.091 147.441 128.419 1.00 40.58 136 GLY E N 1
ATOM 8173 C CA . GLY E 1 136 ? 140.264 146.566 127.627 1.00 43.10 136 GLY E CA 1
ATOM 8174 C C . GLY E 1 136 ? 139.367 147.364 126.693 1.00 50.60 136 GLY E C 1
ATOM 8175 O O . GLY E 1 136 ? 138.968 146.873 125.641 1.00 63.56 136 GLY E O 1
ATOM 8176 N N . PHE E 1 137 ? 138.986 148.563 127.127 1.00 49.00 137 PHE E N 1
ATOM 8177 C CA . PHE E 1 137 ? 138.153 149.408 126.303 1.00 52.64 137 PHE E CA 1
ATOM 8178 C C . PHE E 1 137 ? 138.960 149.897 125.108 1.00 52.22 137 PHE E C 1
ATOM 8179 O O . PHE E 1 137 ? 138.448 149.983 123.999 1.00 64.26 137 PHE E O 1
ATOM 8187 N N . ILE E 1 138 ? 140.220 150.230 125.356 1.00 50.32 138 ILE E N 1
ATOM 8188 C CA . ILE E 1 138 ? 141.037 150.834 124.333 1.00 52.68 138 ILE E CA 1
ATOM 8189 C C . ILE E 1 138 ? 141.313 149.786 123.271 1.00 46.47 138 ILE E C 1
ATOM 8190 O O . ILE E 1 138 ? 141.197 150.072 122.083 1.00 49.49 138 ILE E O 1
ATOM 8195 N N . ILE E 1 139 ? 141.718 148.601 123.715 1.00 42.71 139 ILE E N 1
ATOM 8196 C CA . ILE E 1 139 ? 142.060 147.534 122.798 1.00 47.37 139 ILE E CA 1
ATOM 8197 C C . ILE E 1 139 ? 140.821 147.178 121.990 1.00 49.79 139 ILE E C 1
ATOM 8198 O O . ILE E 1 139 ? 140.900 146.938 120.789 1.00 66.14 139 ILE E O 1
ATOM 8203 N N . GLY E 1 140 ? 139.675 147.155 122.650 1.00 41.26 140 GLY E N 1
ATOM 8204 C CA . GLY E 1 140 ? 138.450 146.854 121.950 1.00 43.61 140 GLY E CA 1
ATOM 8205 C C . GLY E 1 140 ? 138.055 147.955 120.970 1.00 42.49 140 GLY E C 1
ATOM 8206 O O . GLY E 1 140 ? 137.425 147.686 119.949 1.00 43.31 140 GLY E O 1
ATOM 8207 N N . MET E 1 141 ? 138.350 149.208 121.301 1.00 43.05 141 MET E N 1
ATOM 8208 C CA . MET E 1 141 ? 138.028 150.279 120.375 1.00 46.93 141 MET E CA 1
ATOM 8209 C C . MET E 1 141 ? 138.925 150.194 119.145 1.00 42.62 141 MET E C 1
ATOM 8210 O O . MET E 1 141 ? 138.536 150.575 118.041 1.00 36.48 141 MET E O 1
ATOM 8215 N N . VAL E 1 142 ? 140.116 149.653 119.323 1.00 41.10 142 VAL E N 1
ATOM 8216 C CA . VAL E 1 142 ? 140.973 149.496 118.174 1.00 48.77 142 VAL E CA 1
ATOM 8217 C C . VAL E 1 142 ? 140.336 148.509 117.203 1.00 45.29 142 VAL E C 1
ATOM 8218 O O . VAL E 1 142 ? 140.359 148.749 115.996 1.00 44.90 142 VAL E O 1
ATOM 8222 N N . GLY E 1 143 ? 139.845 147.384 117.739 1.00 40.98 143 GLY E N 1
ATOM 8223 C CA . GLY E 1 143 ? 139.166 146.378 116.941 1.00 36.81 143 GLY E CA 1
ATOM 8224 C C . GLY E 1 143 ? 137.980 147.002 116.219 1.00 32.90 143 GLY E C 1
ATOM 8225 O O . GLY E 1 143 ? 137.852 146.915 115.011 1.00 36.13 143 GLY E O 1
ATOM 8226 N N . TRP E 1 144 ? 137.158 147.717 116.968 1.00 34.89 144 TRP E N 1
ATOM 8227 C CA . TRP E 1 144 ? 136.029 148.431 116.404 1.00 37.19 144 TRP E CA 1
ATOM 8228 C C . TRP E 1 144 ? 136.484 149.320 115.235 1.00 34.68 144 TRP E C 1
ATOM 8229 O O . TRP E 1 144 ? 135.948 149.272 114.140 1.00 40.04 144 TRP E O 1
ATOM 8240 N N . ALA E 1 145 ? 137.500 150.127 115.449 1.00 35.64 145 ALA E N 1
ATOM 8241 C CA . ALA E 1 145 ? 137.910 151.065 114.430 1.00 39.45 145 ALA E CA 1
ATOM 8242 C C . ALA E 1 145 ? 138.258 150.348 113.125 1.00 38.18 145 ALA E C 1
ATOM 8243 O O . ALA E 1 145 ? 137.941 150.827 112.040 1.00 40.38 145 ALA E O 1
ATOM 8245 N N . ILE E 1 146 ? 138.938 149.219 113.229 1.00 36.82 146 ILE E N 1
ATOM 8246 C CA . ILE E 1 146 ? 139.249 148.407 112.067 1.00 41.29 146 ILE E CA 1
ATOM 8247 C C . ILE E 1 146 ? 137.970 147.953 111.362 1.00 39.00 146 ILE E C 1
ATOM 8248 O O . ILE E 1 146 ? 137.833 148.172 110.165 1.00 44.35 146 ILE E O 1
ATOM 8253 N N . ILE E 1 147 ? 137.037 147.317 112.071 1.00 33.29 147 ILE E N 1
ATOM 8254 C CA . ILE E 1 147 ? 135.906 146.784 111.342 1.00 36.81 147 ILE E CA 1
ATOM 8255 C C . ILE E 1 147 ? 135.089 147.930 110.761 1.00 33.15 147 ILE E C 1
ATOM 8256 O O . ILE E 1 147 ? 134.716 147.863 109.596 1.00 32.42 147 ILE E O 1
ATOM 8261 N N . ILE E 1 148 ? 134.923 149.020 111.506 1.00 35.64 148 ILE E N 1
ATOM 8262 C CA . ILE E 1 148 ? 134.134 150.126 110.995 1.00 39.84 148 ILE E CA 1
ATOM 8263 C C . ILE E 1 148 ? 134.742 150.673 109.714 1.00 39.40 148 ILE E C 1
ATOM 8264 O O . ILE E 1 148 ? 134.006 150.963 108.774 1.00 45.80 148 ILE E O 1
ATOM 8269 N N . TRP E 1 149 ? 136.063 150.741 109.662 1.00 35.55 149 TRP E N 1
ATOM 8270 C CA . TRP E 1 149 ? 136.715 151.267 108.491 1.00 35.89 149 TRP E CA 1
ATOM 8271 C C . TRP E 1 149 ? 136.518 150.350 107.299 1.00 36.34 149 TRP E C 1
ATOM 8272 O O . TRP E 1 149 ? 136.262 150.845 106.206 1.00 45.82 149 TRP E O 1
ATOM 8283 N N . GLU E 1 150 ? 136.633 149.041 107.504 1.00 34.62 150 GLU E N 1
ATOM 8284 C CA . GLU E 1 150 ? 136.470 148.071 106.427 1.00 39.55 150 GLU E CA 1
ATOM 8285 C C . GLU E 1 150 ? 135.139 148.249 105.692 1.00 37.80 150 GLU E C 1
ATOM 8286 O O . GLU E 1 150 ? 135.117 148.234 104.460 1.00 34.95 150 GLU E O 1
ATOM 8292 N N . ILE E 1 151 ? 134.055 148.445 106.451 1.00 33.24 151 ILE E N 1
ATOM 8293 C CA . ILE E 1 151 ? 132.715 148.464 105.893 1.00 32.97 151 ILE E CA 1
ATOM 8294 C C . ILE E 1 151 ? 132.249 149.879 105.637 1.00 32.39 151 ILE E C 1
ATOM 8295 O O . ILE E 1 151 ? 131.162 150.043 105.117 1.00 37.59 151 ILE E O 1
ATOM 8300 N N . PHE E 1 152 ? 132.997 150.907 106.020 1.00 39.19 152 PHE E N 1
ATOM 8301 C CA . PHE E 1 152 ? 132.522 152.259 105.733 1.00 44.45 152 PHE E CA 1
ATOM 8302 C C . PHE E 1 152 ? 133.470 152.990 104.783 1.00 47.45 152 PHE E C 1
ATOM 8303 O O . PHE E 1 152 ? 133.034 153.920 104.109 1.00 55.18 152 PHE E O 1
ATOM 8311 N N . GLY E 1 153 ? 134.749 152.606 104.736 1.00 48.18 153 GLY E N 1
ATOM 8312 C CA . GLY E 1 153 ? 135.688 153.263 103.832 1.00 51.58 153 GLY E CA 1
ATOM 8313 C C . GLY E 1 153 ? 136.756 152.339 103.245 1.00 46.43 153 GLY E C 1
ATOM 8314 O O . GLY E 1 153 ? 137.547 152.776 102.414 1.00 56.13 153 GLY E O 1
ATOM 8315 N N . GLY E 1 154 ? 136.748 151.065 103.645 1.00 44.56 154 GLY E N 1
ATOM 8316 C CA . GLY E 1 154 ? 137.738 150.095 103.220 1.00 43.74 154 GLY E CA 1
ATOM 8317 C C . GLY E 1 154 ? 137.300 149.345 101.970 1.00 45.13 154 GLY E C 1
ATOM 8318 O O . GLY E 1 154 ? 136.370 149.749 101.281 1.00 49.41 154 GLY E O 1
ATOM 8319 N N . GLU E 1 155 ? 137.979 148.230 101.708 1.00 49.51 155 GLU E N 1
ATOM 8320 C CA . GLU E 1 155 ? 137.744 147.461 100.506 1.00 55.24 155 GLU E CA 1
ATOM 8321 C C . GLU E 1 155 ? 136.273 147.052 100.443 1.00 49.49 155 GLU E C 1
ATOM 8322 O O . GLU E 1 155 ? 135.616 147.305 99.431 1.00 50.51 155 GLU E O 1
ATOM 8328 N N . ALA E 1 156 ? 135.755 146.430 101.506 1.00 42.58 156 ALA E N 1
ATOM 8329 C CA . ALA E 1 156 ? 134.397 145.904 101.446 1.00 40.68 156 ALA E CA 1
ATOM 8330 C C . ALA E 1 156 ? 133.377 146.992 101.093 1.00 38.40 156 ALA E C 1
ATOM 8331 O O . ALA E 1 156 ? 132.439 146.774 100.334 1.00 38.64 156 ALA E O 1
ATOM 8333 N N . SER E 1 157 ? 133.538 148.168 101.685 1.00 41.75 157 SER E N 1
ATOM 8334 C CA . SER E 1 157 ? 132.729 149.332 101.369 1.00 42.04 157 SER E CA 1
ATOM 8335 C C . SER E 1 157 ? 132.761 149.628 99.866 1.00 45.09 157 SER E C 1
ATOM 8336 O O . SER E 1 157 ? 131.737 149.911 99.260 1.00 48.38 157 SER E O 1
ATOM 8339 N N . LYS E 1 158 ? 133.949 149.617 99.272 1.00 48.67 158 LYS E N 1
ATOM 8340 C CA . LYS E 1 158 ? 134.103 150.013 97.889 1.00 54.54 158 LYS E CA 1
ATOM 8341 C C . LYS E 1 158 ? 133.517 148.936 96.981 1.00 60.69 158 LYS E C 1
ATOM 8342 O O . LYS E 1 158 ? 132.867 149.259 95.987 1.00 70.10 158 LYS E O 1
ATOM 8346 N N . ALA E 1 159 ? 133.769 147.657 97.304 1.00 53.02 159 ALA E N 1
ATOM 8347 C CA . ALA E 1 159 ? 133.192 146.555 96.543 1.00 47.63 159 ALA E CA 1
ATOM 8348 C C . ALA E 1 159 ? 131.681 146.687 96.503 1.00 46.69 159 ALA E C 1
ATOM 8349 O O . ALA E 1 159 ? 131.062 146.435 95.485 1.00 59.64 159 ALA E O 1
ATOM 8351 N N . ALA E 1 160 ? 131.103 147.039 97.642 1.00 45.12 160 ALA E N 1
ATOM 8352 C CA . ALA E 1 160 ? 129.667 147.041 97.787 1.00 46.99 160 ALA E CA 1
ATOM 8353 C C . ALA E 1 160 ? 129.110 148.181 96.946 1.00 49.75 160 ALA E C 1
ATOM 8354 O O . ALA E 1 160 ? 128.024 148.061 96.405 1.00 55.66 160 ALA E O 1
ATOM 8356 N N . ASP E 1 161 ? 129.827 149.303 96.873 1.00 57.47 161 ASP E N 1
ATOM 8357 C CA . ASP E 1 161 ? 129.347 150.439 96.103 1.00 74.03 161 ASP E CA 1
ATOM 8358 C C . ASP E 1 161 ? 129.358 150.089 94.614 1.00 73.56 161 ASP E C 1
ATOM 8359 O O . ASP E 1 161 ? 128.477 150.519 93.873 1.00 85.81 161 ASP E O 1
ATOM 8364 N N . ALA E 1 162 ? 130.342 149.289 94.196 1.00 65.97 162 ALA E N 1
ATOM 8365 C CA . ALA E 1 162 ? 130.445 148.842 92.816 1.00 71.26 162 ALA E CA 1
ATOM 8366 C C . ALA E 1 162 ? 129.286 147.923 92.425 1.00 74.76 162 ALA E C 1
ATOM 8367 O O . ALA E 1 162 ? 128.783 148.013 91.307 1.00 96.42 162 ALA E O 1
ATOM 8369 N N . ASN E 1 163 ? 128.884 147.018 93.323 1.00 71.89 163 ASN E N 1
ATOM 8370 C CA . ASN E 1 163 ? 127.752 146.142 93.064 1.00 74.23 163 ASN E CA 1
ATOM 8371 C C . ASN E 1 163 ? 126.481 146.876 93.451 1.00 73.07 163 ASN E C 1
ATOM 8372 O O . ASN E 1 163 ? 126.537 147.843 94.198 1.00 106.93 163 ASN E O 1
ATOM 8377 N N . ALA E 1 164 ? 125.361 146.479 92.860 1.00 70.11 164 ALA E N 1
ATOM 8378 C CA . ALA E 1 164 ? 124.129 147.230 93.021 1.00 78.43 164 ALA E CA 1
ATOM 8379 C C . ALA E 1 164 ? 123.085 146.360 93.711 1.00 74.98 164 ALA E C 1
ATOM 8380 O O . ALA E 1 164 ? 122.212 146.876 94.412 1.00 87.92 164 ALA E O 1
ATOM 8382 N N . GLY E 1 165 ? 123.217 145.044 93.533 1.00 60.06 165 GLY E N 1
ATOM 8383 C CA . GLY E 1 165 ? 122.328 144.095 94.163 1.00 61.81 165 GLY E CA 1
ATOM 8384 C C . GLY E 1 165 ? 122.491 144.070 95.676 1.00 60.52 165 GLY E C 1
ATOM 8385 O O . GLY E 1 165 ? 121.507 144.057 96.412 1.00 69.47 165 GLY E O 1
ATOM 8386 N N . VAL E 1 166 ? 123.745 144.108 96.121 1.00 63.06 166 VAL E N 1
ATOM 8387 C CA . VAL E 1 166 ? 124.055 144.028 97.532 1.00 54.52 166 VAL E CA 1
ATOM 8388 C C . VAL E 1 166 ? 124.166 145.431 98.124 1.00 41.73 166 VAL E C 1
ATOM 8389 O O . VAL E 1 166 ? 124.033 145.577 99.328 1.00 44.22 166 VAL E O 1
ATOM 8393 N N . LYS E 1 167 ? 124.344 146.468 97.301 1.00 39.12 167 LYS E N 1
ATOM 8394 C CA . LYS E 1 167 ? 124.647 147.791 97.834 1.00 43.23 167 LYS E CA 1
ATOM 8395 C C . LYS E 1 167 ? 123.765 148.165 99.043 1.00 41.40 167 LYS E C 1
ATOM 8396 O O . LYS E 1 167 ? 124.262 148.498 100.121 1.00 46.91 167 LYS E O 1
ATOM 8402 N N . SER E 1 168 ? 122.463 148.052 98.872 1.00 40.81 168 SER E N 1
ATOM 8403 C CA . SER E 1 168 ? 121.473 148.497 99.828 1.00 41.20 168 SER E CA 1
ATOM 8404 C C . SER E 1 168 ? 121.441 147.610 101.077 1.00 38.68 168 SER E C 1
ATOM 8405 O O . SER E 1 168 ? 121.242 148.121 102.180 1.00 43.53 168 SER E O 1
ATOM 8408 N N . ALA E 1 169 ? 121.595 146.293 100.926 1.00 34.70 169 ALA E N 1
ATOM 8409 C CA . ALA E 1 169 ? 121.720 145.430 102.091 1.00 33.06 169 ALA E CA 1
ATOM 8410 C C . ALA E 1 169 ? 122.991 145.780 102.845 1.00 32.41 169 ALA E C 1
ATOM 8411 O O . ALA E 1 169 ? 122.985 145.933 104.071 1.00 35.26 169 ALA E O 1
ATOM 8413 N N . PHE E 1 170 ? 124.074 145.963 102.104 1.00 30.74 170 PHE E N 1
ATOM 8414 C CA . PHE E 1 170 ? 125.324 146.290 102.755 1.00 33.73 170 PHE E CA 1
ATOM 8415 C C . PHE E 1 170 ? 125.119 147.565 103.561 1.00 33.37 170 PHE E C 1
ATOM 8416 O O . PHE E 1 170 ? 125.471 147.637 104.746 1.00 33.71 170 PHE E O 1
ATOM 8424 N N . ASN E 1 171 ? 124.448 148.539 102.964 1.00 34.79 171 ASN E N 1
ATOM 8425 C CA . ASN E 1 171 ? 124.189 149.740 103.723 1.00 36.90 171 ASN E CA 1
ATOM 8426 C C . ASN E 1 171 ? 123.346 149.443 104.966 1.00 34.07 171 ASN E C 1
ATOM 8427 O O . ASN E 1 171 ? 123.655 149.941 106.045 1.00 35.23 171 ASN E O 1
ATOM 8432 N N . ALA E 1 172 ? 122.314 148.604 104.875 1.00 29.93 172 ALA E N 1
ATOM 8433 C CA . ALA E 1 172 ? 121.520 148.340 106.065 1.00 27.21 172 ALA E CA 1
ATOM 8434 C C . ALA E 1 172 ? 122.371 147.679 107.134 1.00 30.58 172 ALA E C 1
ATOM 8435 O O . ALA E 1 172 ? 122.383 148.123 108.279 1.00 32.78 172 ALA E O 1
ATOM 8437 N N . LEU E 1 173 ? 123.103 146.620 106.750 1.00 27.55 173 LEU E N 1
ATOM 8438 C CA . LEU E 1 173 ? 123.871 145.885 107.735 1.00 23.62 173 LEU E CA 1
ATOM 8439 C C . LEU E 1 173 ? 124.925 146.787 108.350 1.00 22.62 173 LEU E C 1
ATOM 8440 O O . LEU E 1 173 ? 125.102 146.757 109.545 1.00 23.36 173 LEU E O 1
ATOM 8445 N N . ARG E 1 174 ? 125.596 147.632 107.567 1.00 23.66 174 ARG E N 1
ATOM 8446 C CA . ARG E 1 174 ? 126.631 148.430 108.189 1.00 27.02 174 ARG E CA 1
ATOM 8447 C C . ARG E 1 174 ? 126.042 149.437 109.177 1.00 27.89 174 ARG E C 1
ATOM 8448 O O . ARG E 1 174 ? 126.706 149.805 110.116 1.00 32.56 174 ARG E O 1
ATOM 8456 N N . LEU E 1 175 ? 124.802 149.861 108.988 1.00 32.13 175 LEU E N 1
ATOM 8457 C CA . LEU E 1 175 ? 124.158 150.728 109.950 1.00 35.59 175 LEU E CA 1
ATOM 8458 C C . LEU E 1 175 ? 123.818 149.996 111.235 1.00 36.26 175 LEU E C 1
ATOM 8459 O O . LEU E 1 175 ? 124.039 150.549 112.310 1.00 38.32 175 LEU E O 1
ATOM 8464 N N . ILE E 1 176 ? 123.300 148.768 111.136 1.00 29.92 176 ILE E N 1
ATOM 8465 C CA . ILE E 1 176 ? 123.104 148.003 112.342 1.00 26.86 176 ILE E CA 1
ATOM 8466 C C . ILE E 1 176 ? 124.430 147.921 113.123 1.00 28.74 176 ILE E C 1
ATOM 8467 O O . ILE E 1 176 ? 124.480 148.208 114.317 1.00 28.29 176 ILE E O 1
ATOM 8472 N N . VAL E 1 177 ? 125.528 147.593 112.451 1.00 26.02 177 VAL E N 1
ATOM 8473 C CA . VAL E 1 177 ? 126.805 147.496 113.118 1.00 27.43 177 VAL E CA 1
ATOM 8474 C C . VAL E 1 177 ? 127.184 148.850 113.703 1.00 30.50 177 VAL E C 1
ATOM 8475 O O . VAL E 1 177 ? 127.561 148.942 114.858 1.00 37.73 177 VAL E O 1
ATOM 8479 N N . LEU E 1 178 ? 127.040 149.923 112.956 1.00 37.29 178 LEU E N 1
ATOM 8480 C CA . LEU E 1 178 ? 127.434 151.213 113.482 1.00 40.60 178 LEU E CA 1
ATOM 8481 C C . LEU E 1 178 ? 126.574 151.601 114.683 1.00 43.79 178 LEU E C 1
ATOM 8482 O O . LEU E 1 178 ? 127.095 152.050 115.702 1.00 42.50 178 LEU E O 1
ATOM 8487 N N . VAL E 1 179 ? 125.252 151.434 114.556 1.00 40.05 179 VAL E N 1
ATOM 8488 C CA . VAL E 1 179 ? 124.330 152.024 115.510 1.00 34.87 179 VAL E CA 1
ATOM 8489 C C . VAL E 1 179 ? 123.760 150.961 116.426 1.00 30.34 179 VAL E C 1
ATOM 8490 O O . VAL E 1 179 ? 123.780 151.106 117.633 1.00 36.32 179 VAL E O 1
ATOM 8494 N N . GLY E 1 180 ? 123.212 149.912 115.842 1.00 28.65 180 GLY E N 1
ATOM 8495 C CA . GLY E 1 180 ? 122.656 148.825 116.618 1.00 25.96 180 GLY E CA 1
ATOM 8496 C C . GLY E 1 180 ? 123.666 148.281 117.596 1.00 26.89 180 GLY E C 1
ATOM 8497 O O . GLY E 1 180 ? 123.314 148.019 118.733 1.00 33.84 180 GLY E O 1
ATOM 8498 N N . TRP E 1 181 ? 124.922 148.142 117.166 1.00 28.00 181 TRP E N 1
ATOM 8499 C CA . TRP E 1 181 ? 125.901 147.452 117.985 1.00 26.74 181 TRP E CA 1
ATOM 8500 C C . TRP E 1 181 ? 126.535 148.427 118.959 1.00 28.77 181 TRP E C 1
ATOM 8501 O O . TRP E 1 181 ? 127.302 148.003 119.806 1.00 37.79 181 TRP E O 1
ATOM 8512 N N . ALA E 1 182 ? 126.218 149.713 118.889 1.00 28.94 182 ALA E N 1
ATOM 8513 C CA . ALA E 1 182 ? 126.837 150.648 119.818 1.00 29.89 182 ALA E CA 1
ATOM 8514 C C . ALA E 1 182 ? 126.366 150.415 121.249 1.00 34.02 182 ALA E C 1
ATOM 8515 O O . ALA E 1 182 ? 127.014 150.848 122.192 1.00 35.08 182 ALA E O 1
ATOM 8517 N N . ILE E 1 183 ? 125.236 149.727 121.447 1.00 32.94 183 ILE E N 1
ATOM 8518 C CA . ILE E 1 183 ? 124.847 149.446 122.817 1.00 30.85 183 ILE E CA 1
ATOM 8519 C C . ILE E 1 183 ? 125.943 148.696 123.589 1.00 29.90 183 ILE E C 1
ATOM 8520 O O . ILE E 1 183 ? 126.024 148.824 124.801 1.00 30.54 183 ILE E O 1
ATOM 8525 N N . TYR E 1 184 ? 126.734 147.842 122.930 1.00 29.55 184 TYR E N 1
ATOM 8526 C CA . TYR E 1 184 ? 127.675 146.993 123.645 1.00 27.66 184 TYR E CA 1
ATOM 8527 C C . TYR E 1 184 ? 128.823 147.800 124.260 1.00 25.16 184 TYR E C 1
ATOM 8528 O O . TYR E 1 184 ? 129.072 147.744 125.446 1.00 23.95 184 TYR E O 1
ATOM 8537 N N . PRO E 1 185 ? 129.603 148.559 123.503 1.00 24.85 185 PRO E N 1
ATOM 8538 C CA . PRO E 1 185 ? 130.546 149.475 124.113 1.00 28.10 185 PRO E CA 1
ATOM 8539 C C . PRO E 1 185 ? 129.930 150.468 125.095 1.00 34.23 185 PRO E C 1
ATOM 8540 O O . PRO E 1 185 ? 130.608 150.930 125.996 1.00 39.32 185 PRO E O 1
ATOM 8544 N N . LEU E 1 186 ? 128.654 150.804 124.918 1.00 36.64 186 LEU E N 1
ATOM 8545 C CA . LEU E 1 186 ? 127.999 151.727 125.823 1.00 38.93 186 LEU E CA 1
ATOM 8546 C C . LEU E 1 186 ? 127.760 151.058 127.168 1.00 40.51 186 LEU E C 1
ATOM 8547 O O . LEU E 1 186 ? 127.967 151.667 128.207 1.00 48.42 186 LEU E O 1
ATOM 8552 N N . GLY E 1 187 ? 127.317 149.803 127.132 1.00 35.49 187 GLY E N 1
ATOM 8553 C CA . GLY E 1 187 ? 127.130 149.031 128.337 1.00 31.80 187 GLY E CA 1
ATOM 8554 C C . GLY E 1 187 ? 128.456 148.863 129.049 1.00 32.19 187 GLY E C 1
ATOM 8555 O O . GLY E 1 187 ? 128.535 149.015 130.254 1.00 42.52 187 GLY E O 1
ATOM 8556 N N . TYR E 1 188 ? 129.527 148.674 128.302 1.00 32.67 188 TYR E N 1
ATOM 8557 C CA . TYR E 1 188 ? 130.813 148.505 128.940 1.00 35.62 188 TYR E CA 1
ATOM 8558 C C . TYR E 1 188 ? 131.202 149.805 129.632 1.00 36.78 188 TYR E C 1
ATOM 8559 O O . TYR E 1 188 ? 131.864 149.771 130.655 1.00 39.75 188 TYR E O 1
ATOM 8568 N N . ILE E 1 189 ? 130.832 150.947 129.087 1.00 42.27 189 ILE E N 1
ATOM 8569 C CA . ILE E 1 189 ? 131.294 152.164 129.713 1.00 50.63 189 ILE E CA 1
ATOM 8570 C C . ILE E 1 189 ? 130.410 152.469 130.908 1.00 48.46 189 ILE E C 1
ATOM 8571 O O . ILE E 1 189 ? 130.931 152.746 131.975 1.00 55.32 189 ILE E O 1
ATOM 8576 N N . PHE E 1 190 ? 129.095 152.485 130.694 1.00 46.09 190 PHE E N 1
ATOM 8577 C CA . PHE E 1 190 ? 128.156 153.000 131.678 1.00 48.05 190 PHE E CA 1
ATOM 8578 C C . PHE E 1 190 ? 127.781 151.901 132.656 1.00 51.12 190 PHE E C 1
ATOM 8579 O O . PHE E 1 190 ? 127.640 152.140 133.839 1.00 57.06 190 PHE E O 1
ATOM 8587 N N . GLY E 1 191 ? 127.655 150.685 132.148 1.00 59.36 191 GLY E N 1
ATOM 8588 C CA . GLY E 1 191 ? 127.417 149.535 132.990 1.00 55.65 191 GLY E CA 1
ATOM 8589 C C . GLY E 1 191 ? 128.611 149.270 133.892 1.00 53.60 191 GLY E C 1
ATOM 8590 O O . GLY E 1 191 ? 128.487 149.256 135.113 1.00 82.66 191 GLY E O 1
ATOM 8591 N N . TYR E 1 192 ? 129.767 149.073 133.275 1.00 51.81 192 TYR E N 1
ATOM 8592 C CA . TYR E 1 192 ? 130.847 148.329 133.895 1.00 47.04 192 TYR E CA 1
ATOM 8593 C C . TYR E 1 192 ? 131.911 149.274 134.424 1.00 50.32 192 TYR E C 1
ATOM 8594 O O . TYR E 1 192 ? 132.328 149.137 135.566 1.00 71.67 192 TYR E O 1
ATOM 8603 N N . MET E 1 193 ? 132.369 150.208 133.601 1.00 49.07 193 MET E N 1
ATOM 8604 C CA . MET E 1 193 ? 133.393 151.127 134.054 1.00 57.59 193 MET E CA 1
ATOM 8605 C C . MET E 1 193 ? 132.813 152.185 134.992 1.00 62.12 193 MET E C 1
ATOM 8606 O O . MET E 1 193 ? 133.492 152.609 135.924 1.00 80.48 193 MET E O 1
ATOM 8611 N N . MET E 1 194 ? 131.567 152.596 134.765 1.00 72.18 194 MET E N 1
ATOM 8612 C CA . MET E 1 194 ? 130.983 153.710 135.504 1.00 81.90 194 MET E CA 1
ATOM 8613 C C . MET E 1 194 ? 129.995 153.227 136.566 1.00 87.21 194 MET E C 1
ATOM 8614 O O . MET E 1 194 ? 129.740 153.948 137.527 1.00 99.09 194 MET E O 1
ATOM 8619 N N . GLY E 1 195 ? 129.400 152.044 136.364 1.00 87.36 195 GLY E N 1
ATOM 8620 C CA . GLY E 1 195 ? 128.425 151.519 137.302 1.00 86.34 195 GLY E CA 1
ATOM 8621 C C . GLY E 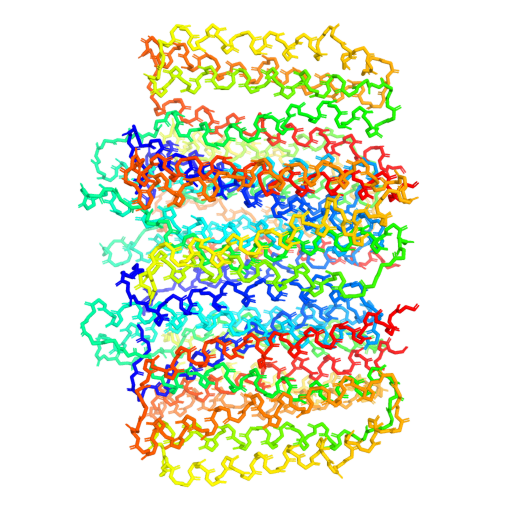1 195 ? 127.098 152.282 137.287 1.00 83.42 195 GLY E C 1
ATOM 8622 O O . GLY E 1 195 ? 126.268 152.089 138.173 1.00 109.69 195 GLY E O 1
ATOM 8623 N N . SER E 1 196 ? 126.871 153.112 136.269 1.00 76.17 196 SER E N 1
ATOM 8624 C CA . SER E 1 196 ? 125.669 153.927 136.185 1.00 74.87 196 SER E CA 1
ATOM 8625 C C . SER E 1 196 ? 124.449 153.111 135.751 1.00 65.93 196 SER E C 1
ATOM 8626 O O . SER E 1 196 ? 123.331 153.611 135.786 1.00 75.45 196 SER E O 1
ATOM 8629 N N . VAL E 1 197 ? 124.651 151.882 135.279 1.00 62.34 197 VAL E N 1
ATOM 8630 C CA . VAL E 1 197 ? 123.541 151.060 134.833 1.00 55.82 197 VAL E CA 1
ATOM 8631 C C . VAL E 1 197 ? 123.731 149.686 135.458 1.00 57.66 197 VAL E C 1
ATOM 8632 O O . VAL E 1 197 ? 124.850 149.179 135.523 1.00 60.79 197 VAL E O 1
ATOM 8636 N N . ASP E 1 198 ? 122.643 149.139 136.004 1.00 64.69 198 ASP E N 1
ATOM 8637 C CA . ASP E 1 198 ? 122.682 147.846 136.662 1.00 68.52 198 ASP E CA 1
ATOM 8638 C C . ASP E 1 198 ? 122.730 146.754 135.592 1.00 67.53 198 ASP E C 1
ATOM 8639 O O . ASP E 1 198 ? 122.313 146.968 134.455 1.00 65.34 198 ASP E O 1
ATOM 8644 N N . SER E 1 199 ? 123.199 145.562 135.979 1.00 64.25 199 SER E N 1
ATOM 8645 C CA . SER E 1 199 ? 123.269 144.449 135.053 1.00 67.92 199 SER E CA 1
ATOM 8646 C C . SER E 1 199 ? 121.870 144.027 134.595 1.00 59.85 199 SER E C 1
ATOM 8647 O O . SER E 1 199 ? 121.717 143.484 133.503 1.00 64.78 199 SER E O 1
ATOM 8650 N N . GLY E 1 200 ? 120.853 144.248 135.422 1.00 46.53 200 GLY E N 1
ATOM 8651 C CA . GLY E 1 200 ? 119.531 143.760 135.089 1.00 48.80 200 GLY E CA 1
ATOM 8652 C C . GLY E 1 200 ? 118.932 144.564 133.949 1.00 50.31 200 GLY E C 1
ATOM 8653 O O . GLY E 1 200 ? 118.344 144.001 133.033 1.00 56.78 200 GLY E O 1
ATOM 8654 N N . SER E 1 201 ? 119.135 145.879 134.011 1.00 48.62 201 SER E N 1
ATOM 8655 C CA . SER E 1 201 ? 118.805 146.776 132.924 1.00 44.70 201 SER E CA 1
ATOM 8656 C C . SER E 1 201 ? 119.582 146.413 131.669 1.00 42.93 201 SER E C 1
ATOM 8657 O O . SER E 1 201 ? 119.022 146.358 130.577 1.00 45.62 201 SER E O 1
ATOM 8660 N N . LEU E 1 202 ? 120.870 146.143 131.854 1.00 37.87 202 LEU E N 1
ATOM 8661 C CA . LEU E 1 202 ? 121.698 145.781 130.736 1.00 34.22 202 LEU E CA 1
ATOM 8662 C C . LEU E 1 202 ? 121.199 144.493 130.126 1.00 29.67 202 LEU E C 1
ATOM 8663 O O . LEU E 1 202 ? 121.150 144.375 128.917 1.00 36.33 202 LEU E O 1
ATOM 8668 N N . ASN E 1 203 ? 120.819 143.541 130.950 1.00 29.21 203 ASN E N 1
ATOM 8669 C CA . ASN E 1 203 ? 120.435 142.264 130.411 1.00 28.72 203 ASN E CA 1
ATOM 8670 C C . ASN E 1 203 ? 119.149 142.424 129.609 1.00 26.85 203 ASN E C 1
ATOM 8671 O O . ASN E 1 203 ? 118.975 141.723 128.611 1.00 25.61 203 ASN E O 1
ATOM 8676 N N . ILE E 1 204 ? 118.235 143.296 130.047 1.00 26.64 204 ILE E N 1
ATOM 8677 C CA . ILE E 1 204 ? 116.993 143.473 129.307 1.00 32.13 204 ILE E CA 1
ATOM 8678 C C . ILE E 1 204 ? 117.338 144.074 127.942 1.00 28.83 204 ILE E C 1
ATOM 8679 O O . ILE E 1 204 ? 116.918 143.559 126.906 1.00 30.30 204 ILE E O 1
ATOM 8684 N N . ILE E 1 205 ? 118.140 145.132 127.961 1.00 26.19 205 ILE E N 1
ATOM 8685 C CA . ILE E 1 205 ? 118.515 145.832 126.757 1.00 28.38 205 ILE E CA 1
ATOM 8686 C C . ILE E 1 205 ? 119.211 144.873 125.809 1.00 24.16 205 ILE E C 1
ATOM 8687 O O . ILE E 1 205 ? 118.790 144.735 124.682 1.00 26.19 205 ILE E O 1
ATOM 8692 N N . TYR E 1 206 ? 120.278 144.240 126.246 1.00 21.29 206 TYR E N 1
ATOM 8693 C CA . TYR E 1 206 ? 120.958 143.279 125.398 1.00 20.19 206 TYR E CA 1
ATOM 8694 C C . TYR E 1 206 ? 119.989 142.231 124.880 1.00 19.34 206 TYR E C 1
ATOM 8695 O O . TYR E 1 206 ? 120.059 141.894 123.711 1.00 21.80 206 TYR E O 1
ATOM 8704 N N . ASN E 1 207 ? 119.090 141.729 125.708 1.00 20.01 207 ASN E N 1
ATOM 8705 C CA . ASN E 1 207 ? 118.199 140.685 125.253 1.00 20.84 207 ASN E CA 1
ATOM 8706 C C . ASN E 1 207 ? 117.294 141.204 124.136 1.00 21.85 207 ASN E C 1
ATOM 8707 O O . ASN E 1 207 ? 116.988 140.506 123.173 1.00 23.15 207 ASN E O 1
ATOM 8712 N N . LEU E 1 208 ? 116.785 142.412 124.298 1.00 24.46 208 LEU E N 1
ATOM 8713 C CA . LEU E 1 208 ? 115.834 142.923 123.337 1.00 26.24 208 LEU E CA 1
ATOM 8714 C C . LEU E 1 208 ? 116.567 143.328 122.071 1.00 24.98 208 LEU E C 1
ATOM 8715 O O . LEU E 1 208 ? 116.110 143.047 120.975 1.00 34.35 208 LEU E O 1
ATOM 8720 N N . ALA E 1 209 ? 117.732 143.923 122.205 1.00 26.54 209 ALA E N 1
ATOM 8721 C CA . ALA E 1 209 ? 118.548 144.301 121.070 1.00 25.22 209 ALA E CA 1
ATOM 8722 C C . ALA E 1 209 ? 118.903 143.122 120.168 1.00 28.04 209 ALA E C 1
ATOM 8723 O O . ALA E 1 209 ? 119.233 143.358 119.011 1.00 29.86 209 ALA E O 1
ATOM 8725 N N . ASP E 1 210 ? 118.850 141.872 120.639 1.00 29.15 210 ASP E N 1
ATOM 8726 C CA . ASP E 1 210 ? 119.154 140.766 119.742 1.00 34.08 210 ASP E CA 1
ATOM 8727 C C . ASP E 1 210 ? 118.129 140.617 118.611 1.00 30.29 210 ASP E C 1
ATOM 8728 O O . ASP E 1 210 ? 118.427 140.036 117.580 1.00 31.13 210 ASP E O 1
ATOM 8733 N N . PHE E 1 211 ? 116.926 141.139 118.765 1.00 28.71 211 PHE E N 1
ATOM 8734 C CA . PHE E 1 211 ? 116.010 141.175 117.646 1.00 29.84 211 PHE E CA 1
ATOM 8735 C C . PHE E 1 211 ? 116.619 141.969 116.504 1.00 29.75 211 PHE E C 1
ATOM 8736 O O . PHE E 1 211 ? 116.573 141.540 115.368 1.00 37.27 211 PHE E O 1
ATOM 8744 N N . VAL E 1 212 ? 117.264 143.082 116.807 1.00 32.07 212 VAL E N 1
ATOM 8745 C CA . VAL E 1 212 ? 117.879 143.852 115.752 1.00 33.18 212 VAL E CA 1
ATOM 8746 C C . VAL E 1 212 ? 119.277 143.363 115.403 1.00 26.79 212 VAL E C 1
ATOM 8747 O O . VAL E 1 212 ? 119.656 143.275 114.251 1.00 32.02 212 VAL E O 1
ATOM 8751 N N . ASN E 1 213 ? 120.094 143.163 116.403 1.00 25.23 213 ASN E N 1
ATOM 8752 C CA . ASN E 1 213 ? 121.510 143.036 116.174 1.00 23.39 213 ASN E CA 1
ATOM 8753 C C . ASN E 1 213 ? 121.850 141.650 115.652 1.00 26.59 213 ASN E C 1
ATOM 8754 O O . ASN E 1 213 ? 122.981 141.442 115.225 1.00 35.34 213 ASN E O 1
ATOM 8759 N N . LYS E 1 214 ? 120.923 140.701 115.703 1.00 23.40 214 LYS E N 1
ATOM 8760 C CA . LYS E 1 214 ? 121.211 139.410 115.130 1.00 24.54 214 LYS E CA 1
ATOM 8761 C C . LYS E 1 214 ? 120.102 138.988 114.187 1.00 27.82 214 LYS E C 1
ATOM 8762 O O . LYS E 1 214 ? 120.377 138.665 113.039 1.00 36.18 214 LYS E O 1
ATOM 8768 N N . ILE E 1 215 ? 118.849 138.999 114.635 1.00 26.29 215 ILE E N 1
ATOM 8769 C CA . ILE E 1 215 ? 117.804 138.486 113.775 1.00 27.36 215 ILE E CA 1
ATOM 8770 C C . ILE E 1 215 ? 117.603 139.398 112.569 1.00 21.40 215 ILE E C 1
ATOM 8771 O O . ILE E 1 215 ? 117.643 138.926 111.450 1.00 18.97 215 ILE E O 1
ATOM 8776 N N . LEU E 1 216 ? 117.391 140.684 112.785 1.00 20.65 216 LEU E N 1
ATOM 8777 C CA . LEU E 1 216 ? 117.181 141.568 111.661 1.00 22.79 216 LEU E CA 1
ATOM 8778 C C . LEU E 1 216 ? 118.422 141.586 110.770 1.00 22.75 216 LEU E C 1
ATOM 8779 O O . LEU E 1 216 ? 118.345 141.677 109.551 1.00 25.38 216 LEU E O 1
ATOM 8784 N N . PHE E 1 217 ? 119.588 141.434 111.341 1.00 21.40 217 PHE E N 1
ATOM 8785 C CA . PHE E 1 217 ? 120.746 141.299 110.492 1.00 23.42 217 PHE E CA 1
ATOM 8786 C C . PHE E 1 217 ? 120.599 140.114 109.525 1.00 20.45 217 PHE E C 1
ATOM 8787 O O . PHE E 1 217 ? 120.861 140.203 108.312 1.00 20.10 217 PHE E O 1
ATOM 8795 N N . GLY E 1 218 ? 120.221 138.975 110.070 1.00 17.07 218 GLY E N 1
ATOM 8796 C CA . GLY E 1 218 ? 120.022 137.791 109.247 1.00 15.66 218 GLY E CA 1
ATOM 8797 C C . GLY E 1 218 ? 118.900 137.943 108.246 1.00 14.05 218 GLY E C 1
ATOM 8798 O O . GLY E 1 218 ? 119.057 137.568 107.113 1.00 15.79 218 GLY E O 1
ATOM 8799 N N . LEU E 1 219 ? 117.797 138.559 108.623 1.00 15.31 219 LEU E N 1
ATOM 8800 C CA . LEU E 1 219 ? 116.682 138.757 107.715 1.00 15.96 219 LEU E CA 1
ATOM 8801 C C . LEU E 1 219 ? 117.027 139.727 106.613 1.00 16.88 219 LEU E C 1
ATOM 8802 O O . LEU E 1 219 ? 116.595 139.498 105.518 1.00 20.74 219 LEU E O 1
ATOM 8807 N N . ILE E 1 220 ? 117.891 140.703 106.823 1.00 18.50 220 ILE E N 1
ATOM 8808 C CA . ILE E 1 220 ? 118.274 141.546 105.710 1.00 19.53 220 ILE E CA 1
ATOM 8809 C C . ILE E 1 220 ? 119.049 140.744 104.685 1.00 17.88 220 ILE E C 1
ATOM 8810 O O . ILE E 1 220 ? 118.893 140.962 103.493 1.00 20.38 220 ILE E O 1
ATOM 8815 N N . ILE E 1 221 ? 119.851 139.808 105.147 1.00 19.33 221 ILE E N 1
ATOM 8816 C CA . ILE E 1 221 ? 120.692 138.992 104.287 1.00 20.51 221 ILE E CA 1
ATOM 8817 C C . ILE E 1 221 ? 119.812 138.036 103.523 1.00 19.67 221 ILE E C 1
ATOM 8818 O O . ILE E 1 221 ? 120.009 137.890 102.330 1.00 22.46 221 ILE E O 1
ATOM 8823 N N . TRP E 1 222 ? 118.791 137.469 104.184 1.00 19.92 222 TRP E N 1
ATOM 8824 C CA . TRP E 1 222 ? 117.831 136.594 103.523 1.00 19.01 222 TRP E CA 1
ATOM 8825 C C . TRP E 1 222 ? 117.036 137.348 102.466 1.00 17.37 222 TRP E C 1
ATOM 8826 O O . TRP E 1 222 ? 116.742 136.860 101.420 1.00 19.48 222 TRP E O 1
ATOM 8837 N N . ASN E 1 223 ? 116.684 138.556 102.740 1.00 17.99 223 ASN E N 1
ATOM 8838 C CA . ASN E 1 223 ? 115.940 139.320 101.800 1.00 22.10 223 ASN E CA 1
ATOM 8839 C C . ASN E 1 223 ? 116.706 139.532 100.499 1.00 25.11 223 ASN E C 1
ATOM 8840 O O . ASN E 1 223 ? 116.096 139.564 99.446 1.00 26.49 223 ASN E O 1
ATOM 8845 N N . VAL E 1 224 ? 118.022 139.718 100.560 1.00 27.80 224 VAL E N 1
ATOM 8846 C CA . VAL E 1 224 ? 118.768 139.959 99.343 1.00 26.42 224 VAL E CA 1
ATOM 8847 C C . VAL E 1 224 ? 119.053 138.603 98.717 1.00 26.13 224 VAL E C 1
ATOM 8848 O O . VAL E 1 224 ? 118.950 138.468 97.508 1.00 29.48 224 VAL E O 1
ATOM 8852 N N . ALA E 1 225 ? 119.276 137.567 99.525 1.00 21.40 225 ALA E N 1
ATOM 8853 C CA . ALA E 1 225 ? 119.457 136.253 98.940 1.00 22.42 225 ALA E CA 1
ATOM 8854 C C . ALA E 1 225 ? 118.262 135.850 98.081 1.00 25.06 225 ALA E C 1
ATOM 8855 O O . ALA E 1 225 ? 118.393 135.238 97.046 1.00 33.84 225 ALA E O 1
ATOM 8857 N N . VAL E 1 226 ? 117.078 136.208 98.503 1.00 31.91 226 VAL E N 1
ATOM 8858 C CA . VAL E 1 226 ? 115.852 135.750 97.889 1.00 34.91 226 VAL E CA 1
ATOM 8859 C C . VAL E 1 226 ? 115.514 136.599 96.677 1.00 34.21 226 VAL E C 1
ATOM 8860 O O . VAL E 1 226 ? 114.867 136.113 95.769 1.00 42.29 226 VAL E O 1
ATOM 8864 N N . ARG E 1 227 ? 115.927 137.856 96.680 1.00 43.15 227 ARG E N 1
ATOM 8865 C CA . ARG E 1 227 ? 115.717 138.728 95.542 1.00 54.26 227 ARG E CA 1
ATOM 8866 C C . ARG E 1 227 ? 116.746 138.409 94.462 1.00 65.71 227 ARG E C 1
ATOM 8867 O O . ARG E 1 227 ? 116.519 138.725 93.296 1.00 83.60 227 ARG E O 1
ATOM 8875 N N . GLU E 1 228 ? 117.870 137.782 94.856 1.00 65.63 228 GLU E N 1
ATOM 8876 C CA . GLU E 1 228 ? 118.951 137.448 93.946 1.00 63.31 228 GLU E CA 1
ATOM 8877 C C . GLU E 1 228 ? 118.819 135.999 93.494 1.00 69.11 228 GLU E C 1
ATOM 8878 O O . GLU E 1 228 ? 119.445 135.592 92.519 1.00 87.83 228 GLU E O 1
ATOM 8884 N N . SER E 1 229 ? 118.011 135.223 94.213 1.00 65.77 229 SER E N 1
ATOM 8885 C CA . SER E 1 229 ? 117.819 133.822 93.891 1.00 68.60 229 SER E CA 1
ATOM 8886 C C . SER E 1 229 ? 116.723 133.719 92.838 1.00 88.07 229 SER E C 1
ATOM 8887 O O . SER E 1 229 ? 116.401 132.621 92.393 1.00 112.48 229 SER E O 1
ATOM 8890 N N . SER E 1 230 ? 116.132 134.868 92.483 1.00 106.89 230 SER E N 1
ATOM 8891 C CA . SER E 1 230 ? 115.051 134.924 91.514 1.00 125.29 230 SER E CA 1
ATOM 8892 C C . SER E 1 230 ? 115.628 134.922 90.089 1.00 136.33 230 SER E C 1
ATOM 8893 O O . SER E 1 230 ? 115.410 133.911 89.376 1.00 146.77 230 SER E O 1
#

Nearest PDB structures (foldseek):
  5ax0-assembly1_A  TM=8.451E-01  e=2.603E-06  Acetabularia acetabulum
  5g2c-assembly1_A  TM=8.236E-01  e=1.903E-06  Nonlabens marinus S1-08
  7zmy-assembly1_C  TM=8.036E-01  e=1.041E-05  Bacillus coahuilensis
  7zni-assembly1_B  TM=8.120E-01  e=9.523E-06  Bacillus coahuilensis
  8jlq-assembly1_R  TM=5.021E-01  e=1.250E-01  Escherichia coli

Organism: NCBI:txid1125411

Secondary structure (DSSP, 8-state):
-PPTT-HHHHHHHHHHHHHHHHHHHHHHHHTTS-HHHHHHHHHHHHHHHHHHHHHHHHHHHHHHHHHTT-----GGGGHHHHHHHHHHHHHHHHHHHHHTT----HHHHHHHHHHHHHHHHHHHHHHTTSS-HHHHHHHHHHHHHHHHHHHHTSHHHHHHHH-STTHHHHHHHHHHHHTGGGHHHHIIIIIIIS--S-HHHHHHHHHHHHIIIIIIHHHHHHHHHHHH--/-PPTT-HHHHHHHHHHHHHHHHHHHHHHHHTTS-HHHHHHHHHHHHHHHHHHHHHHHHHHHHHHHHHTT-----GGGGHHHHHHHHHHHHHHHHHHHHHTT----HHHHHHHHHHHHHHHHHHHHHGGGSS-HHHHHHHHHHHHHHHHHHHHTSHHHHHHHH-STTHHHHHHHHHHHHTGGGHHHHIIIIIIIS--S-HHHHHHHHHHHHIIIIIIHHHHHHHHHHHH--/-PPTT-HHHHHHHHHHHHHHHHHHHHHHHHTTS-HHHHHHHHHHHHHHHHHHHHHHHHHHHHHHHHHTT-----GGGGHHHHHHHHHHHHHHHHHHHHHTT----HHHHHHHHHHHHHHHHHHHHHHTTSS-HHHHHHHHHHHHHHHHHHHHTSHHHHHHHH-STTHHHHHHHHHHHHTGGGHHHHIIIIIIIS--S-HHHHHHHHHHHHIIIIIIHHHHHHHHHHHH--/-PPTT-HHHHHHHHHHHHHHHHHHHHHHHHTTS-HHHHHHHHHHHHHHHHHHHHHHHHHHHHHHHHHTT-----GGGGHHHHHHHHHHHHHHHHHHHHHTT----HHHHHHHHHHHHHHHHHHHHHHTTSS-HHHHHHHHHHHHHHHHHHHHTSHHHHHHHH-STTHHHHHHHHHHHHTGGGHHHHIIIIIIIS--S-HHHHHHHHHHHHIIIIIIHHHHHHHHHHHH--/---SS-HHHHHHHHHHHHHHHHHHHHHHHHTTS-HHHHHHHHHHHHHHHHHHHHHHHHHHHHHHHHHTT-----GGGGHHHHHHHHHHHHHHHHHHHHHTT----HHHHHHHHHHHHHHHHHHHHHHTTSS-HHHHHHHHHHHHHHHHHHHHTSHHHHHHHH-STTHHHHHHHHHHHHTGGGHHHHIIIIIIIS--S-HHHHHHHHHHHHIIIIIIHHHHHHHHHHHH--

Radius of gyration: 30.61 Å; Cα contacts (8 Å, |Δi|>4): 1676; chains: 5; bounding box: 80×78×55 Å

InterPro domains:
  IPR001425 Archaeal/bacterial/fungal rhodopsins [PF01036] (11-229)
  IPR001425 Archaeal/bacterial/fungal rhodopsins [PTHR28286] (14-226)
  IPR001425 Archaeal/bacterial/fungal rhodopsins [SM01021] (11-235)
  IPR017402 Proteorhodopsin [PIRSF038142] (5-233)
  IPR018229 Rhodopsin, retinal binding site [PS00950] (81-93)